Protein AF-0000000074609274 (afdb_homodimer)

Structure (mmCIF, N/CA/C/O backbone):
data_AF-0000000074609274-model_v1
#
loop_
_entity.id
_entity.type
_entity.pdbx_description
1 polymer 'BED-type domain-containing protein'
#
loop_
_atom_site.group_PDB
_atom_site.id
_atom_site.type_symbol
_atom_site.label_atom_id
_atom_site.label_alt_id
_atom_site.label_comp_id
_atom_site.label_asym_id
_atom_site.label_entity_id
_atom_site.label_seq_id
_atom_site.pdbx_PDB_ins_code
_atom_site.Cartn_x
_atom_site.Cartn_y
_atom_site.Cartn_z
_atom_site.occupancy
_atom_site.B_iso_or_equiv
_atom_site.auth_seq_id
_atom_site.auth_comp_id
_atom_site.auth_asym_id
_atom_site.auth_atom_id
_atom_site.pdbx_PDB_model_num
ATOM 1 N N . MET A 1 1 ? -9.992 8.953 74.375 1 15.41 1 MET A N 1
ATOM 2 C CA . MET A 1 1 ? -10.766 8.281 75.438 1 15.41 1 MET A CA 1
ATOM 3 C C . MET A 1 1 ? -12.258 8.438 75.188 1 15.41 1 MET A C 1
ATOM 5 O O . MET A 1 1 ? -12.969 7.445 75 1 15.41 1 MET A O 1
ATOM 9 N N . ASN A 1 2 ? -13.023 9.266 76 1 14.36 2 ASN A N 1
ATOM 10 C CA . ASN A 1 2 ? -14.156 8.984 76.875 1 14.36 2 ASN A CA 1
ATOM 11 C C . ASN A 1 2 ? -15.484 9.289 76.188 1 14.36 2 ASN A C 1
ATOM 13 O O . ASN A 1 2 ? -16.422 8.484 76.25 1 14.36 2 ASN A O 1
ATOM 17 N N . GLY A 1 3 ? -15.945 10.547 76.125 1 16.14 3 GLY A N 1
ATOM 18 C CA . GLY A 1 3 ? -17.188 10.906 76.75 1 16.14 3 GLY A CA 1
ATOM 19 C C . GLY A 1 3 ? -18.422 10.539 76 1 16.14 3 GLY A C 1
ATOM 20 O O . GLY A 1 3 ? -18.391 10.5 74.75 1 16.14 3 GLY A O 1
ATOM 21 N N . ILE A 1 4 ? -19.609 10.172 76.438 1 17.25 4 ILE A N 1
ATOM 22 C CA . ILE A 1 4 ? -20.781 9.305 76.625 1 17.25 4 ILE A CA 1
ATOM 23 C C . ILE A 1 4 ? -22 9.969 76 1 17.25 4 ILE A C 1
ATOM 25 O O . ILE A 1 4 ? -23.125 9.453 76.125 1 17.25 4 ILE A O 1
ATOM 29 N N . ILE A 1 5 ? -21.875 11.117 75.312 1 15.7 5 ILE A N 1
ATOM 30 C CA . ILE A 1 5 ? -23.016 11.992 75.562 1 15.7 5 ILE A CA 1
ATOM 31 C C . ILE A 1 5 ? -24.266 11.375 74.875 1 15.7 5 ILE A C 1
ATOM 33 O O . ILE A 1 5 ? -24.234 10.969 73.75 1 15.7 5 ILE A O 1
ATOM 37 N N . GLU A 1 6 ? -25.422 11.438 75.375 1 16.84 6 GLU A N 1
ATOM 38 C CA . GLU A 1 6 ? -26.656 10.805 75.812 1 16.84 6 GLU A CA 1
ATOM 39 C C . GLU A 1 6 ? -27.766 10.914 74.812 1 16.84 6 GLU A C 1
ATOM 41 O O . GLU A 1 6 ? -27.672 11.711 73.875 1 16.84 6 GLU A O 1
ATOM 46 N N . ASP A 1 7 ? -29.125 11.094 75.188 1 16.06 7 ASP A N 1
ATOM 47 C CA . ASP A 1 7 ? -30.359 10.32 75.25 1 16.06 7 ASP A CA 1
ATOM 48 C C . ASP A 1 7 ? -31.438 10.938 74.312 1 16.06 7 ASP A C 1
ATOM 50 O O . ASP A 1 7 ? -32.562 10.414 74.25 1 16.06 7 ASP A O 1
ATOM 54 N N . ALA A 1 8 ? -31.328 12.086 73.75 1 16.06 8 ALA A N 1
ATOM 55 C CA . ALA A 1 8 ? -32.531 12.875 73.875 1 16.06 8 ALA A CA 1
ATOM 56 C C . ALA A 1 8 ? -33.688 12.281 73.062 1 16.06 8 ALA A C 1
ATOM 58 O O . ALA A 1 8 ? -33.5 11.945 71.875 1 16.06 8 ALA A O 1
ATOM 59 N N . ILE A 1 9 ? -34.969 12.273 73.5 1 17.08 9 ILE A N 1
ATOM 60 C CA . ILE A 1 9 ? -36.156 11.461 73.625 1 17.08 9 ILE A CA 1
ATOM 61 C C . ILE A 1 9 ? -37.156 11.766 72.5 1 17.08 9 ILE A C 1
ATOM 63 O O . ILE A 1 9 ? -37.656 10.852 71.875 1 17.08 9 ILE A O 1
ATOM 67 N N . VAL A 1 10 ? -37.906 12.953 72.375 1 17.75 10 VAL A N 1
ATOM 68 C CA . VAL A 1 10 ? -39.312 12.797 72.75 1 17.75 10 VAL A CA 1
ATOM 69 C C . VAL A 1 10 ? -40.125 12.516 71.438 1 17.75 10 VAL A C 1
ATOM 71 O O . VAL A 1 10 ? -39.719 12.922 70.375 1 17.75 10 VAL A O 1
ATOM 74 N N . PRO A 1 11 ? -41.531 12.188 71.5 1 17.5 11 PRO A N 1
ATOM 75 C CA . PRO A 1 11 ? -42.469 11.234 70.875 1 17.5 11 PRO A CA 1
ATOM 76 C C . PRO A 1 11 ? -43.344 11.875 69.812 1 17.5 11 PRO A C 1
ATOM 78 O O . PRO A 1 11 ? -43.781 11.203 68.875 1 17.5 11 PRO A O 1
ATOM 81 N N . VAL A 1 12 ? -43.688 13.18 69.75 1 16.73 12 VAL A N 1
ATOM 82 C CA . VAL A 1 12 ? -45.125 13.344 69.875 1 16.73 12 VAL A CA 1
ATOM 83 C C . VAL A 1 12 ? -45.75 13.031 68.5 1 16.73 12 VAL A C 1
ATOM 85 O O . VAL A 1 12 ? -45.062 13.07 67.438 1 16.73 12 VAL A O 1
ATOM 88 N N . ASP A 1 13 ? -47.188 13.469 68.125 1 16.83 13 ASP A N 1
ATOM 89 C CA . ASP A 1 13 ? -48.531 12.898 67.938 1 16.83 13 ASP A CA 1
ATOM 90 C C . ASP A 1 13 ? -49 13.133 66.5 1 16.83 13 ASP A C 1
ATOM 92 O O . ASP A 1 13 ? -49.469 12.211 65.875 1 16.83 13 ASP A O 1
ATOM 96 N N . GLY A 1 14 ? -49.312 14.414 66.125 1 16.64 14 GLY A N 1
ATOM 97 C CA . GLY A 1 14 ? -50.719 14.664 65.812 1 16.64 14 GLY A CA 1
ATOM 98 C C . GLY A 1 14 ? -51.094 14.195 64.438 1 16.64 14 GLY A C 1
ATOM 99 O O . GLY A 1 14 ? -50.25 13.867 63.594 1 16.64 14 GLY A O 1
ATOM 100 N N . ILE A 1 15 ? -52.312 14.844 63.812 1 17.91 15 ILE A N 1
ATOM 101 C CA . ILE A 1 15 ? -53.594 14.5 63.281 1 17.91 15 ILE A CA 1
ATOM 102 C C . ILE A 1 15 ? -53.531 14.539 61.75 1 17.91 15 ILE A C 1
ATOM 104 O O . ILE A 1 15 ? -52.875 15.391 61.156 1 17.91 15 ILE A O 1
ATOM 108 N N . ASN A 1 16 ? -54.281 13.695 60.969 1 16.36 16 ASN A N 1
ATOM 109 C CA . ASN A 1 16 ? -54.375 12.906 59.719 1 16.36 16 ASN A CA 1
ATOM 110 C C . ASN A 1 16 ? -55.062 13.688 58.625 1 16.36 16 ASN A C 1
ATOM 112 O O . ASN A 1 16 ? -55.156 13.211 57.469 1 16.36 16 ASN A O 1
ATOM 116 N N . ALA A 1 17 ? -55.969 14.797 58.906 1 17.62 17 ALA A N 1
ATOM 117 C CA . ALA A 1 17 ? -57.25 14.727 58.219 1 17.62 17 ALA A CA 1
ATOM 118 C C . ALA A 1 17 ? -57.062 14.844 56.719 1 17.62 17 ALA A C 1
ATOM 120 O O . ALA A 1 17 ? -56.062 15.398 56.25 1 17.62 17 ALA A O 1
ATOM 121 N N . HIS A 1 18 ? -58.219 14.641 55.844 1 18.08 18 HIS A N 1
ATOM 122 C CA . HIS A 1 18 ? -58.719 13.977 54.656 1 18.08 18 HIS A CA 1
ATOM 123 C C . HIS A 1 18 ? -58.781 14.938 53.469 1 18.08 18 HIS A C 1
ATOM 125 O O . HIS A 1 18 ? -58.875 14.508 52.312 1 18.08 18 HIS A O 1
ATOM 131 N N . GLN A 1 19 ? -58.906 16.328 53.656 1 19.02 19 GLN A N 1
ATOM 132 C CA . GLN A 1 19 ? -59.906 16.969 52.812 1 19.02 19 GLN A CA 1
ATOM 133 C C . GLN A 1 19 ? -59.531 16.906 51.344 1 19.02 19 GLN A C 1
ATOM 135 O O . GLN A 1 19 ? -58.375 17.125 50.969 1 19.02 19 GLN A O 1
ATOM 140 N N . ASN A 1 20 ? -60.5 16.469 50.438 1 20.28 20 ASN A N 1
ATOM 141 C CA . ASN A 1 20 ? -60.719 15.945 49.094 1 20.28 20 ASN A CA 1
ATOM 142 C C . ASN A 1 20 ? -60.656 17.062 48.062 1 20.28 20 ASN A C 1
ATOM 144 O O . ASN A 1 20 ? -61.062 16.875 46.906 1 20.28 20 ASN A O 1
ATOM 148 N N . SER A 1 21 ? -60 18.203 48.312 1 19.38 21 SER A N 1
ATOM 149 C CA . SER A 1 21 ? -60.344 19.312 47.438 1 19.38 21 SER A CA 1
ATOM 150 C C . SER A 1 21 ? -60.156 18.953 45.969 1 19.38 21 SER A C 1
ATOM 152 O O . SER A 1 21 ? -59.125 18.359 45.594 1 19.38 21 SER A O 1
ATOM 154 N N . ILE A 1 22 ? -61.281 18.938 45.219 1 23.14 22 ILE A N 1
ATOM 155 C CA . ILE A 1 22 ? -61.656 18.609 43.844 1 23.14 22 ILE A CA 1
ATOM 156 C C . ILE A 1 22 ? -60.906 19.516 42.875 1 23.14 22 ILE A C 1
ATOM 158 O O . ILE A 1 22 ? -61.125 20.719 42.844 1 23.14 22 ILE A O 1
ATOM 162 N N . VAL A 1 23 ? -59.656 19.453 42.719 1 22.55 23 VAL A N 1
ATOM 163 C CA . VAL A 1 23 ? -58.906 20.391 41.906 1 22.55 23 VAL A CA 1
ATOM 164 C C . VAL A 1 23 ? -59.375 20.312 40.469 1 22.55 23 VAL A C 1
ATOM 166 O O . VAL A 1 23 ? -59.469 19.219 39.875 1 22.55 23 VAL A O 1
ATOM 169 N N . THR A 1 24 ? -60.219 21.266 40.125 1 21.5 24 THR A N 1
ATOM 170 C CA . THR A 1 24 ? -60.844 21.531 38.812 1 21.5 24 THR A CA 1
ATOM 171 C C . THR A 1 24 ? -59.781 21.484 37.719 1 21.5 24 THR A C 1
ATOM 173 O O . THR A 1 24 ? -58.688 22.016 37.875 1 21.5 24 THR A O 1
ATOM 176 N N . SER A 1 25 ? -59.906 20.547 36.75 1 23 25 SER A N 1
ATOM 177 C CA . SER A 1 25 ? -59.125 20.047 35.625 1 23 25 SER A CA 1
ATOM 178 C C . SER A 1 25 ? -58.969 21.125 34.562 1 23 25 SER A C 1
ATOM 180 O O . SER A 1 25 ? -59.75 21.188 33.594 1 23 25 SER A O 1
ATOM 182 N N . GLU A 1 26 ? -58.562 22.375 34.938 1 23.7 26 GLU A N 1
ATOM 183 C CA . GLU A 1 26 ? -58.562 23.391 33.875 1 23.7 26 GLU A CA 1
ATOM 184 C C . GLU A 1 26 ? -57.844 22.906 32.625 1 23.7 26 GLU A C 1
ATOM 186 O O . GLU A 1 26 ? -56.75 22.328 32.719 1 23.7 26 GLU A O 1
ATOM 191 N N . VAL A 1 27 ? -58.625 22.781 31.469 1 27.97 27 VAL A N 1
ATOM 192 C CA . VAL A 1 27 ? -58.344 22.344 30.109 1 27.97 27 VAL A CA 1
ATOM 193 C C . VAL A 1 27 ? -57.25 23.203 29.484 1 27.97 27 VAL A C 1
ATOM 195 O O . VAL A 1 27 ? -57.375 24.422 29.422 1 27.97 27 VAL A O 1
ATOM 198 N N . HIS A 1 28 ? -55.969 22.984 29.766 1 27.3 28 HIS A N 1
ATOM 199 C CA . HIS A 1 28 ? -54.844 23.766 29.25 1 27.3 28 HIS A CA 1
ATOM 200 C C . HIS A 1 28 ? -54.938 23.891 27.734 1 27.3 28 HIS A C 1
ATOM 202 O O . HIS A 1 28 ? -55.25 22.922 27.031 1 27.3 28 HIS A O 1
ATOM 208 N N . PRO A 1 29 ? -55.188 25.109 27.219 1 30.12 29 PRO A N 1
ATOM 209 C CA . PRO A 1 29 ? -55.312 25.422 25.797 1 30.12 29 PRO A CA 1
ATOM 210 C C . PRO A 1 29 ? -54.25 24.75 24.938 1 30.12 29 PRO A C 1
ATOM 212 O O . PRO A 1 29 ? -53.156 24.438 25.453 1 30.12 29 PRO A O 1
ATOM 215 N N . ASN A 1 30 ? -54.688 24.062 23.844 1 29.33 30 ASN A N 1
ATOM 216 C CA . ASN A 1 30 ? -53.969 23.312 22.812 1 29.33 30 ASN A CA 1
ATOM 217 C C . ASN A 1 30 ? -52.844 24.125 22.219 1 29.33 30 ASN A C 1
ATOM 219 O O . ASN A 1 30 ? -53.062 25.188 21.625 1 29.33 30 ASN A O 1
ATOM 223 N N . ASN A 1 31 ? -51.75 24.312 22.891 1 30.14 31 ASN A N 1
ATOM 224 C CA . ASN A 1 31 ? -50.562 25.031 22.406 1 30.14 31 ASN A CA 1
ATOM 225 C C . ASN A 1 31 ? -50.281 24.688 20.953 1 30.14 31 ASN A C 1
ATOM 227 O O . ASN A 1 31 ? -50.031 23.531 20.609 1 30.14 31 ASN A O 1
ATOM 231 N N . ARG A 1 32 ? -50.844 25.422 20 1 36.44 32 ARG A N 1
ATOM 232 C CA . ARG A 1 32 ? -50.531 25.359 18.578 1 36.44 32 ARG A CA 1
ATOM 233 C C . ARG A 1 32 ? -49.031 25.188 18.344 1 36.44 32 ARG A C 1
ATOM 235 O O . ARG A 1 32 ? -48.219 25.922 18.922 1 36.44 32 ARG A O 1
ATOM 242 N N . ARG A 1 33 ? -48.656 24.031 17.969 1 38.75 33 ARG A N 1
ATOM 243 C CA . ARG A 1 33 ? -47.281 23.609 17.672 1 38.75 33 ARG A CA 1
ATOM 244 C C . ARG A 1 33 ? -46.594 24.625 16.75 1 38.75 33 ARG A C 1
ATOM 246 O O . ARG A 1 33 ? -47.062 24.906 15.656 1 38.75 33 ARG A O 1
ATOM 253 N N . ARG A 1 34 ? -45.906 25.609 17.375 1 48.34 34 ARG A N 1
ATOM 254 C CA . ARG A 1 34 ? -45.094 26.578 16.656 1 48.34 34 ARG A CA 1
ATOM 255 C C . ARG A 1 34 ? -44.25 25.891 15.57 1 48.34 34 ARG A C 1
ATOM 257 O O . ARG A 1 34 ? -43.688 24.812 15.797 1 48.34 34 ARG A O 1
ATOM 264 N N . LYS A 1 35 ? -44.469 26.141 14.398 1 54.53 35 LYS A N 1
ATOM 265 C CA . LYS A 1 35 ? -43.656 25.719 13.258 1 54.53 35 LYS A CA 1
ATOM 266 C C . LYS A 1 35 ? -42.188 25.953 13.508 1 54.53 35 LYS A C 1
ATOM 268 O O . LYS A 1 35 ? -41.75 27.094 13.68 1 54.53 35 LYS A O 1
ATOM 273 N N . LYS A 1 36 ? -41.438 25.031 13.93 1 61.72 36 LYS A N 1
ATOM 274 C CA . LYS A 1 36 ? -40.094 25.109 14.422 1 61.72 36 LYS A CA 1
ATOM 275 C C . LYS A 1 36 ? -39.094 25.094 13.266 1 61.72 36 LYS A C 1
ATOM 277 O O . LYS A 1 36 ? -37.906 25.359 13.461 1 61.72 36 LYS A O 1
ATOM 282 N N . SER A 1 37 ? -39.594 24.75 12.125 1 66.62 37 SER A N 1
ATOM 283 C CA . SER A 1 37 ? -38.594 24.562 11.086 1 66.62 37 SER A CA 1
ATOM 284 C C . SER A 1 37 ? -38.188 25.906 10.477 1 66.62 37 SER A C 1
ATOM 286 O O . SER A 1 37 ? -39 26.781 10.273 1 66.62 37 SER A O 1
ATOM 288 N N . GLU A 1 38 ? -36.906 26.172 10.297 1 73.31 38 GLU A N 1
ATOM 289 C CA . GLU A 1 38 ? -36.312 27.375 9.742 1 73.31 38 GLU A CA 1
ATOM 290 C C . GLU A 1 38 ? -36.812 27.641 8.328 1 73.31 38 GLU A C 1
ATOM 292 O O . GLU A 1 38 ? -36.781 28.781 7.855 1 73.31 38 GLU A O 1
ATOM 297 N N . VAL A 1 39 ? -37.375 26.719 7.75 1 76.12 39 VAL A N 1
ATOM 298 C CA . VAL A 1 39 ? -37.844 26.859 6.371 1 76.12 39 VAL A CA 1
ATOM 299 C C . VAL A 1 39 ? -39 27.859 6.312 1 76.12 39 VAL A C 1
ATOM 301 O O . VAL A 1 39 ? -39.156 28.547 5.309 1 76.12 39 VAL A O 1
ATOM 304 N N . TRP A 1 40 ? -39.656 28.031 7.328 1 76.44 40 TRP A N 1
ATOM 305 C CA . TRP A 1 40 ? -40.875 28.844 7.328 1 76.44 40 TRP A CA 1
ATOM 306 C C . TRP A 1 40 ? -40.531 30.328 7.309 1 76.44 40 TRP A C 1
ATOM 308 O O . TRP A 1 40 ? -41.406 31.172 7.121 1 76.44 40 TRP A O 1
ATOM 318 N N . GLN A 1 41 ? -39.281 30.625 7.375 1 77.62 41 GLN A N 1
ATOM 319 C CA . GLN A 1 41 ? -38.812 32 7.129 1 77.62 41 GLN A CA 1
ATOM 320 C C . GLN A 1 41 ? -38.844 32.344 5.641 1 77.62 41 GLN A C 1
ATOM 322 O O . GLN A 1 41 ? -38.938 33.5 5.266 1 77.62 41 GLN A O 1
ATOM 327 N N . TYR A 1 42 ? -38.844 31.328 4.852 1 79.06 42 TYR A N 1
ATOM 328 C CA . TYR A 1 42 ? -38.719 31.484 3.408 1 79.06 42 TYR A CA 1
ATOM 329 C C . TYR A 1 42 ? -40.031 31.141 2.711 1 79.06 42 TYR A C 1
ATOM 331 O O . TYR A 1 42 ? -40.219 31.406 1.521 1 79.06 42 TYR A O 1
ATOM 339 N N . PHE A 1 43 ? -40.875 30.531 3.43 1 78.81 43 PHE A N 1
ATOM 340 C CA . PHE A 1 43 ? -42.125 30.109 2.807 1 78.81 43 PHE A CA 1
ATOM 341 C C . PHE A 1 43 ? -43.312 30.703 3.539 1 78.81 43 PHE A C 1
ATOM 343 O O . PHE A 1 43 ? -43.312 30.859 4.762 1 78.81 43 PHE A O 1
ATOM 350 N N . THR A 1 44 ? -44.344 31.109 2.846 1 83.25 44 THR A N 1
ATOM 351 C CA . THR A 1 44 ? -45.625 31.531 3.381 1 83.25 44 THR A CA 1
ATOM 352 C C . THR A 1 44 ? -46.719 30.516 3.064 1 83.25 44 THR A C 1
ATOM 354 O O . THR A 1 44 ? -46.812 30.047 1.928 1 83.25 44 THR A O 1
ATOM 357 N N . ILE A 1 45 ? -47.438 30.078 4.043 1 79.44 45 ILE A N 1
ATOM 358 C CA . ILE A 1 45 ? -48.469 29.078 3.881 1 79.44 45 ILE A CA 1
ATOM 359 C C . ILE A 1 45 ? -49.75 29.734 3.367 1 79.44 45 ILE A C 1
ATOM 361 O O . ILE A 1 45 ? -50.219 30.734 3.924 1 79.44 45 ILE A O 1
ATOM 365 N N . GLU A 1 46 ? -50.281 29.297 2.238 1 81.69 46 GLU A N 1
ATOM 366 C CA . GLU A 1 46 ? -51.531 29.797 1.648 1 81.69 46 GLU A CA 1
ATOM 367 C C . GLU A 1 46 ? -52.594 28.703 1.619 1 81.69 46 GLU A C 1
ATOM 369 O O . GLU A 1 46 ? -52.344 27.609 1.117 1 81.69 46 GLU A O 1
ATOM 374 N N . PRO A 1 47 ? -53.625 28.859 2.285 1 77.94 47 PRO A N 1
ATOM 375 C CA . PRO A 1 47 ? -54.75 27.922 2.174 1 77.94 47 PRO A CA 1
ATOM 376 C C . PRO A 1 47 ? -55.438 27.969 0.809 1 77.94 47 PRO A C 1
ATOM 378 O O . PRO A 1 47 ? -55.812 29.047 0.351 1 77.94 47 PRO A O 1
ATOM 381 N N . VAL A 1 48 ? -55.375 27.047 -0.058 1 75.75 48 VAL A N 1
ATOM 382 C CA . VAL A 1 48 ? -56 27.031 -1.38 1 75.75 48 VAL A CA 1
ATOM 383 C C . VAL A 1 48 ? -57.406 26.484 -1.275 1 75.75 48 VAL A C 1
ATOM 385 O O . VAL A 1 48 ? -58.312 27.016 -1.913 1 75.75 48 VAL A O 1
ATOM 388 N N . SER A 1 49 ? -57.688 25.359 -0.505 1 74.12 49 SER A N 1
ATOM 389 C CA . SER A 1 49 ? -59.031 24.828 -0.261 1 74.12 49 SER A CA 1
ATOM 390 C C . SER A 1 49 ? -59.156 24.328 1.174 1 74.12 49 SER A C 1
ATOM 392 O O . SER A 1 49 ? -58.188 24.281 1.924 1 74.12 49 SER A O 1
ATOM 394 N N . GLU A 1 50 ? -60.312 24 1.725 1 74.06 50 GLU A N 1
ATOM 395 C CA . GLU A 1 50 ? -60.656 23.594 3.088 1 74.06 50 GLU A CA 1
ATOM 396 C C . GLU A 1 50 ? -59.719 22.484 3.57 1 74.06 50 GLU A C 1
ATOM 398 O O . GLU A 1 50 ? -59.375 22.422 4.754 1 74.06 50 GLU A O 1
ATOM 403 N N . ASP A 1 51 ? -59.188 21.594 2.729 1 72.25 51 ASP A N 1
ATOM 404 C CA . ASP A 1 51 ? -58.375 20.438 3.105 1 72.25 51 ASP A CA 1
ATOM 405 C C . ASP A 1 51 ? -57 20.5 2.439 1 72.25 51 ASP A C 1
ATOM 407 O O . ASP A 1 51 ? -56.25 19.516 2.48 1 72.25 51 ASP A O 1
ATOM 411 N N . CYS A 1 52 ? -56.656 21.5 1.724 1 74.5 52 CYS A N 1
ATOM 412 C CA . CYS A 1 52 ? -55.344 21.578 1.05 1 74.5 52 CYS A CA 1
ATOM 413 C C . CYS A 1 52 ? -54.625 22.875 1.38 1 74.5 52 CYS A C 1
ATOM 415 O O . CYS A 1 52 ? -55.219 23.953 1.21 1 74.5 52 CYS A O 1
ATOM 417 N N . THR A 1 53 ? -53.5 22.891 2.045 1 81.88 53 THR A N 1
ATOM 418 C CA . THR A 1 53 ? -52.625 24.031 2.332 1 81.88 53 THR A CA 1
ATOM 419 C C . THR A 1 53 ? -51.344 23.938 1.541 1 81.88 53 THR A C 1
ATOM 421 O O . THR A 1 53 ? -50.75 22.844 1.406 1 81.88 53 THR A O 1
ATOM 424 N N . ARG A 1 54 ? -50.969 24.953 0.855 1 81.94 54 ARG A N 1
ATOM 425 C CA . ARG A 1 54 ? -49.719 25 0.088 1 81.94 54 ARG A CA 1
ATOM 426 C C . ARG A 1 54 ? -48.75 26.016 0.694 1 81.94 54 ARG A C 1
ATOM 428 O O . ARG A 1 54 ? -49.156 26.953 1.361 1 81.94 54 ARG A O 1
ATOM 435 N N . ALA A 1 55 ? -47.438 25.734 0.565 1 82.75 55 ALA A N 1
ATOM 436 C CA . ALA A 1 55 ? -46.375 26.641 0.993 1 82.75 55 ALA A CA 1
ATOM 437 C C . ALA A 1 55 ? -45.719 27.344 -0.202 1 82.75 55 ALA A C 1
ATOM 439 O O . ALA A 1 55 ? -45.281 26.688 -1.151 1 82.75 55 ALA A O 1
ATOM 440 N N . ARG A 1 56 ? -45.781 28.578 -0.245 1 83.19 56 ARG A N 1
ATOM 441 C CA . ARG A 1 56 ? -45.219 29.422 -1.285 1 83.19 56 ARG A CA 1
ATOM 442 C C . ARG A 1 56 ? -43.875 29.984 -0.85 1 83.19 56 ARG A C 1
ATOM 444 O O . ARG A 1 56 ? -43.75 30.531 0.246 1 83.19 56 ARG A O 1
ATOM 451 N N . CYS A 1 57 ? -42.875 29.734 -1.69 1 76.69 57 CYS A N 1
ATOM 452 C CA . CYS A 1 57 ? -41.562 30.328 -1.432 1 76.69 57 CYS A CA 1
ATOM 453 C C . CYS A 1 57 ? -41.625 31.844 -1.584 1 76.69 57 CYS A C 1
ATOM 455 O O . CYS A 1 57 ? -42.094 32.344 -2.609 1 76.69 57 CYS A O 1
ATOM 457 N N . ASN A 1 58 ? -41.219 32.625 -0.757 1 78.25 58 ASN A N 1
ATOM 458 C CA . ASN A 1 58 ? -41.25 34.062 -0.731 1 78.25 58 ASN A CA 1
ATOM 459 C C . ASN A 1 58 ? -40.312 34.688 -1.753 1 78.25 58 ASN A C 1
ATOM 461 O O . ASN A 1 58 ? -40.375 35.875 -2.062 1 78.25 58 ASN A O 1
ATOM 465 N N . GLN A 1 59 ? -39.406 33.844 -2.254 1 72.69 59 GLN A N 1
ATOM 466 C CA . GLN A 1 59 ? -38.438 34.375 -3.18 1 72.69 59 GLN A CA 1
ATOM 467 C C . GLN A 1 59 ? -38.781 34.031 -4.625 1 72.69 59 GLN A C 1
ATOM 469 O O . GLN A 1 59 ? -38.75 34.906 -5.492 1 72.69 59 GLN A O 1
ATOM 474 N N . CYS A 1 60 ? -39.094 32.781 -4.973 1 70.81 60 CYS A N 1
ATOM 475 C CA . CYS A 1 60 ? -39.375 32.438 -6.355 1 70.81 60 CYS A CA 1
ATOM 476 C C . CYS A 1 60 ? -40.875 32.25 -6.566 1 70.81 60 CYS A C 1
ATOM 478 O O . CYS A 1 60 ? -41.312 31.922 -7.672 1 70.81 60 CYS A O 1
ATOM 480 N N . ASN A 1 61 ? -41.812 32.469 -5.598 1 77.75 61 ASN A N 1
ATOM 481 C CA . ASN A 1 61 ? -43.25 32.406 -5.602 1 77.75 61 ASN A CA 1
ATOM 482 C C . ASN A 1 61 ? -43.781 31.062 -6.07 1 77.75 61 ASN A C 1
ATOM 484 O O . ASN A 1 61 ? -44.938 30.922 -6.438 1 77.75 61 ASN A O 1
ATOM 488 N N . ARG A 1 62 ? -42.938 30.188 -6.055 1 77.06 62 ARG A N 1
ATOM 489 C CA . ARG A 1 62 ? -43.375 28.828 -6.387 1 77.06 62 ARG A CA 1
ATOM 490 C C . ARG A 1 62 ? -44.125 28.203 -5.23 1 77.06 62 ARG A C 1
ATOM 492 O O . ARG A 1 62 ? -43.75 28.359 -4.07 1 77.06 62 ARG A O 1
ATOM 499 N N . SER A 1 63 ? -45.219 27.547 -5.531 1 79.75 63 SER A N 1
ATOM 500 C CA . SER A 1 63 ? -46.156 26.969 -4.559 1 79.75 63 SER A CA 1
ATOM 501 C C . SER A 1 63 ? -45.906 25.484 -4.395 1 79.75 63 SER A C 1
ATOM 503 O O . SER A 1 63 ? -45.75 24.75 -5.379 1 79.75 63 SER A O 1
ATOM 505 N N . PHE A 1 64 ? -45.656 25.016 -3.238 1 80.5 64 PHE A N 1
ATOM 506 C CA . PHE A 1 64 ? -45.438 23.609 -2.904 1 80.5 64 PHE A CA 1
ATOM 507 C C . PHE A 1 64 ? -46.594 23.078 -2.055 1 80.5 64 PHE A C 1
ATOM 509 O O . PHE A 1 64 ? -47.188 23.812 -1.255 1 80.5 64 PHE A O 1
ATOM 516 N N . VAL A 1 65 ? -46.875 21.828 -2.211 1 79 65 VAL A N 1
ATOM 517 C CA . VAL A 1 65 ? -47.96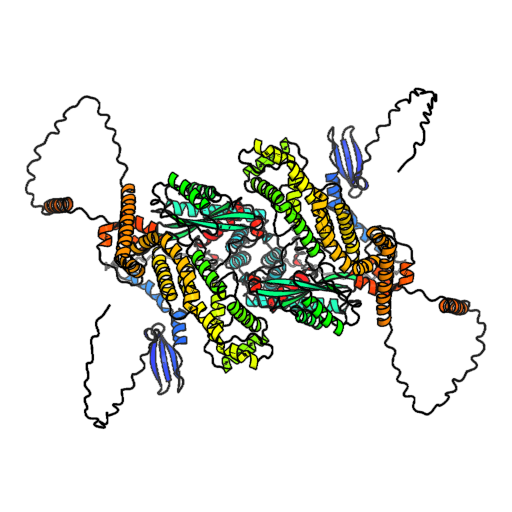9 21.188 -1.457 1 79 65 VAL A CA 1
ATOM 518 C C . VAL A 1 65 ? -47.531 20.969 -0.013 1 79 65 VAL A C 1
ATOM 520 O O . VAL A 1 65 ? -46.438 20.422 0.234 1 79 65 VAL A O 1
ATOM 523 N N . TYR A 1 66 ? -48.094 21.469 1.014 1 78 66 TYR A N 1
ATOM 524 C CA . TYR A 1 66 ? -47.781 21.297 2.43 1 78 66 TYR A CA 1
ATOM 525 C C . TYR A 1 66 ? -48.812 20.406 3.109 1 78 66 TYR A C 1
ATOM 527 O O . TYR A 1 66 ? -48.469 19.453 3.811 1 78 66 TYR A O 1
ATOM 535 N N . ILE A 1 67 ? -50.125 20.656 2.922 1 75.56 67 ILE A N 1
ATOM 536 C CA . ILE A 1 67 ? -51.188 19.812 3.443 1 75.56 67 ILE A CA 1
ATOM 537 C C . ILE A 1 67 ? -52.188 19.5 2.324 1 75.56 67 ILE A C 1
ATOM 539 O O . ILE A 1 67 ? -52.656 20.391 1.634 1 75.56 67 ILE A O 1
ATOM 543 N N . ASN A 1 68 ? -52.281 18.234 1.849 1 74.62 68 ASN A N 1
ATOM 544 C CA . ASN A 1 68 ? -53.281 17.75 0.905 1 74.62 68 ASN A CA 1
ATOM 545 C C . ASN A 1 68 ? -54.219 16.719 1.548 1 74.62 68 ASN A C 1
ATOM 547 O O . ASN A 1 68 ? -53.875 15.547 1.649 1 74.62 68 ASN A O 1
ATOM 551 N N . GLY A 1 69 ? -55.406 17.047 2.064 1 69.12 69 GLY A N 1
ATOM 552 C CA . GLY A 1 69 ? -56.375 16.203 2.768 1 69.12 69 GLY A CA 1
ATOM 553 C C . GLY A 1 69 ? -55.969 15.898 4.199 1 69.12 69 GLY A C 1
ATOM 554 O O . GLY A 1 69 ? -55.688 16.812 4.969 1 69.12 69 GLY A O 1
ATOM 555 N N . LYS A 1 70 ? -55.812 14.555 4.566 1 63.81 70 LYS A N 1
ATOM 556 C CA . LYS A 1 70 ? -55.406 14.086 5.887 1 63.81 70 LYS A CA 1
ATOM 557 C C . LYS A 1 70 ? -53.875 13.977 5.977 1 63.81 70 LYS A C 1
ATOM 559 O O . LYS A 1 70 ? -53.312 13.711 7.047 1 63.81 70 LYS A O 1
ATOM 564 N N . LYS A 1 71 ? -53.094 14.156 4.957 1 59.84 71 LYS A N 1
ATOM 565 C CA . LYS A 1 71 ? -51.656 13.914 4.984 1 59.84 71 LYS A CA 1
ATOM 566 C C . LYS A 1 71 ? -50.875 15.227 5.023 1 59.84 71 LYS A C 1
ATOM 568 O O . LYS A 1 71 ? -51.094 16.109 4.195 1 59.84 71 LYS A O 1
ATOM 573 N N . GLN A 1 72 ? -50.094 15.531 6.031 1 68.25 72 GLN A N 1
ATOM 574 C CA . GLN A 1 72 ? -49.188 16.656 6.195 1 68.25 72 GLN A CA 1
ATOM 575 C C . GLN A 1 72 ? -47.812 16.344 5.586 1 68.25 72 GLN A C 1
ATOM 577 O O . GLN A 1 72 ? -47.188 15.344 5.938 1 68.25 72 GLN A O 1
ATOM 582 N N . SER A 1 73 ? -47.469 16.938 4.48 1 69.94 73 SER A N 1
ATOM 583 C CA . SER A 1 73 ? -46.125 16.75 3.896 1 69.94 73 SER A CA 1
ATOM 584 C C . SER A 1 73 ? -45.062 17.375 4.77 1 69.94 73 SER A C 1
ATOM 586 O O . SER A 1 73 ? -45.281 18.391 5.434 1 69.94 73 SER A O 1
ATOM 588 N N . GLY A 1 74 ? -43.875 16.766 5.176 1 70.06 74 GLY A N 1
ATOM 589 C CA . GLY A 1 74 ? -42.75 17.297 5.938 1 70.06 74 GLY A CA 1
ATOM 590 C C . GLY A 1 74 ? -42.094 18.5 5.285 1 70.06 74 GLY A C 1
ATOM 591 O O . GLY A 1 74 ? -42.5 18.906 4.184 1 70.06 74 GLY A O 1
ATOM 592 N N . THR A 1 75 ? -41.25 19.312 5.926 1 74.69 75 THR A N 1
ATOM 593 C CA . THR A 1 75 ? -40.625 20.531 5.461 1 74.69 75 THR A CA 1
ATOM 594 C C . THR A 1 75 ? -39.344 20.219 4.66 1 74.69 75 THR A C 1
ATOM 596 O O . THR A 1 75 ? -38.656 21.125 4.23 1 74.69 75 THR A O 1
ATOM 599 N N . SER A 1 76 ? -39.156 18.922 4.434 1 76.25 76 SER A N 1
ATOM 600 C CA . SER A 1 76 ? -37.906 18.531 3.795 1 76.25 76 SER A CA 1
ATOM 601 C C . SER A 1 76 ? -37.844 18.984 2.338 1 76.25 76 SER A C 1
ATOM 603 O O . SER A 1 76 ? -36.812 19.438 1.852 1 76.25 76 SER A O 1
ATOM 605 N N . HIS A 1 77 ? -38.906 18.875 1.581 1 78.44 77 HIS A N 1
ATOM 606 C CA . HIS A 1 77 ? -38.906 19.297 0.187 1 78.44 77 HIS A CA 1
ATOM 607 C C . HIS A 1 77 ? -38.844 20.812 0.08 1 78.44 77 HIS A C 1
ATOM 609 O O . HIS A 1 77 ? -38.281 21.359 -0.871 1 78.44 77 HIS A O 1
ATOM 615 N N . LEU A 1 78 ? -39.312 21.484 1.028 1 76.62 78 LEU A N 1
ATOM 616 C CA . LEU A 1 78 ? -39.188 22.938 1.114 1 76.62 78 LEU A CA 1
ATOM 617 C C . LEU A 1 78 ? -37.75 23.359 1.405 1 76.62 78 LEU A C 1
ATOM 619 O O . LEU A 1 78 ? -37.25 24.297 0.797 1 76.62 78 LEU A O 1
ATOM 623 N N . ARG A 1 79 ? -37.188 22.609 2.215 1 74.88 79 ARG A N 1
ATOM 624 C CA . ARG A 1 79 ? -35.781 22.828 2.535 1 74.88 79 ARG A CA 1
ATOM 625 C C . ARG A 1 79 ? -34.906 22.562 1.318 1 74.88 79 ARG A C 1
ATOM 627 O O . ARG A 1 79 ? -33.969 23.328 1.056 1 74.88 79 ARG A O 1
ATOM 634 N N . ARG A 1 80 ? -35.125 21.594 0.523 1 76.44 80 ARG A N 1
ATOM 635 C CA . ARG A 1 80 ? -34.375 21.281 -0.693 1 76.44 80 ARG A CA 1
ATOM 636 C C . ARG A 1 80 ? -34.5 22.406 -1.713 1 76.44 80 ARG A C 1
ATOM 638 O O . ARG A 1 80 ? -33.531 22.766 -2.373 1 76.44 80 ARG A O 1
ATOM 645 N N . HIS A 1 81 ? -35.594 22.969 -1.858 1 73.81 81 HIS A N 1
ATOM 646 C CA . HIS A 1 81 ? -35.812 24.094 -2.754 1 73.81 81 HIS A CA 1
ATOM 647 C C . HIS A 1 81 ? -34.938 25.281 -2.354 1 73.81 81 HIS A C 1
ATOM 649 O O . HIS A 1 81 ? -34.344 25.938 -3.211 1 73.81 81 HIS A O 1
ATOM 655 N N . ILE A 1 82 ? -34.844 25.5 -1.123 1 68.69 82 ILE A N 1
ATOM 656 C CA . ILE A 1 82 ? -34.031 26.609 -0.623 1 68.69 82 ILE A CA 1
ATOM 657 C C . ILE A 1 82 ? -32.562 26.312 -0.804 1 68.69 82 ILE A C 1
ATOM 659 O O . ILE A 1 82 ? -31.781 27.203 -1.199 1 68.69 82 ILE A O 1
ATOM 663 N N . MET A 1 83 ? -32.219 25.062 -0.531 1 66.44 83 MET A N 1
ATOM 664 C CA . MET A 1 83 ? -30.812 24.672 -0.562 1 66.44 83 MET A CA 1
ATOM 665 C C . MET A 1 83 ? -30.344 24.453 -1.994 1 66.44 83 MET A C 1
ATOM 667 O O . MET A 1 83 ? -29.172 24.672 -2.307 1 66.44 83 MET A O 1
ATOM 671 N N . SER A 1 84 ? -31.188 23.906 -2.865 1 64.5 84 SER A N 1
ATOM 672 C CA . SER A 1 84 ? -30.812 23.641 -4.25 1 64.5 84 SER A CA 1
ATOM 673 C C . SER A 1 84 ? -30.719 24.922 -5.059 1 64.5 84 SER A C 1
ATOM 675 O O . SER A 1 84 ? -30.266 24.922 -6.203 1 64.5 84 SER A O 1
ATOM 677 N N . GLY A 1 85 ? -30.438 26.094 -4.566 1 56.5 85 GLY A N 1
ATOM 678 C CA . GLY A 1 85 ? -30.219 27.391 -5.207 1 56.5 85 GLY A CA 1
ATOM 679 C C . GLY A 1 85 ? -31.172 27.641 -6.367 1 56.5 85 GLY A C 1
ATOM 680 O O . GLY A 1 85 ? -30.938 28.547 -7.168 1 56.5 85 GLY A O 1
ATOM 681 N N . THR A 1 86 ? -32 26.859 -6.645 1 52.06 86 THR A N 1
ATOM 682 C CA . THR A 1 86 ? -32.875 27.062 -7.789 1 52.06 86 THR A CA 1
ATOM 683 C C . THR A 1 86 ? -33.719 28.328 -7.602 1 52.06 86 THR A C 1
ATOM 685 O O . THR A 1 86 ? -34.562 28.656 -8.445 1 52.06 86 THR A O 1
ATOM 688 N N . CYS A 1 87 ? -33.656 28.859 -6.391 1 47.25 87 CYS A N 1
ATOM 689 C CA . CYS A 1 87 ? -34.344 30.141 -6.254 1 47.25 87 CYS A CA 1
ATOM 690 C C . CYS A 1 87 ? -33.594 31.25 -6.961 1 47.25 87 CYS A C 1
ATOM 692 O O . CYS A 1 87 ? -32.438 31.547 -6.609 1 47.25 87 CYS A O 1
ATOM 694 N N . HIS A 1 88 ? -33.562 31.516 -8.281 1 40.31 88 HIS A N 1
ATOM 695 C CA . HIS A 1 88 ? -32.906 32.406 -9.227 1 40.31 88 HIS A CA 1
ATOM 696 C C . HIS A 1 88 ? -32.875 33.844 -8.711 1 40.31 88 HIS A C 1
ATOM 698 O O . HIS A 1 88 ? -32.438 34.75 -9.414 1 40.31 88 HIS A O 1
ATOM 704 N N . LEU A 1 89 ? -33.5 34.219 -7.656 1 37.75 89 LEU A N 1
ATOM 705 C CA . LEU A 1 89 ? -33.625 35.656 -7.68 1 37.75 89 LEU A CA 1
ATOM 706 C C . LEU A 1 89 ? -32.281 36.344 -7.496 1 37.75 89 LEU A C 1
ATOM 708 O O . LEU A 1 89 ? -32.156 37.562 -7.66 1 37.75 89 LEU A O 1
ATOM 712 N N . LYS A 1 90 ? -31.188 35.75 -6.938 1 33.16 90 LYS A N 1
ATOM 713 C CA . LYS A 1 90 ? -30.234 36.812 -6.598 1 33.16 90 LYS A CA 1
ATOM 714 C C . LYS A 1 90 ? -29.562 37.375 -7.844 1 33.16 90 LYS A C 1
ATOM 716 O O . LYS A 1 90 ? -28.594 38.156 -7.75 1 33.16 90 LYS A O 1
ATOM 721 N N . ARG A 1 91 ? -29.781 36.812 -9.078 1 28.39 91 ARG A N 1
ATOM 722 C CA . ARG A 1 91 ? -28.953 37.375 -10.133 1 28.39 91 ARG A CA 1
ATOM 723 C C . ARG A 1 91 ? -29.234 38.875 -10.305 1 28.39 91 ARG A C 1
ATOM 725 O O . ARG A 1 91 ? -28.469 39.594 -10.93 1 28.39 91 ARG A O 1
ATOM 732 N N . VAL A 1 92 ? -30.469 39.25 -10 1 27.27 92 VAL A N 1
ATOM 733 C CA . VAL A 1 92 ? -30.859 40.438 -10.742 1 27.27 92 VAL A CA 1
ATOM 734 C C . VAL A 1 92 ? -30.203 41.656 -10.102 1 27.27 92 VAL A C 1
ATOM 736 O O . VAL A 1 92 ? -30 42.688 -10.773 1 27.27 92 VAL A O 1
ATOM 739 N N . GLU A 1 93 ? -30 41.625 -8.789 1 26.78 93 GLU A N 1
ATOM 740 C CA . GLU A 1 93 ? -30 43 -8.297 1 26.78 93 GLU A CA 1
ATOM 741 C C . GLU A 1 93 ? -28.703 43.719 -8.656 1 26.78 93 GLU A C 1
ATOM 743 O O . GLU A 1 93 ? -28.547 44.906 -8.383 1 26.78 93 GLU A O 1
ATOM 748 N N . GLN A 1 94 ? -27.656 42.906 -9 1 23.81 94 GLN A N 1
ATOM 749 C CA . GLN A 1 94 ? -26.516 43.812 -9.039 1 23.81 94 GLN A CA 1
ATOM 750 C C . GLN A 1 94 ? -26.641 44.812 -10.195 1 23.81 94 GLN A C 1
ATOM 752 O O . GLN A 1 94 ? -25.719 45.594 -10.461 1 23.81 94 GLN A O 1
ATOM 757 N N . LYS A 1 95 ? -27.531 44.469 -11.172 1 26.12 95 LYS A N 1
ATOM 758 C CA . LYS A 1 95 ? -27.422 45.375 -12.312 1 26.12 95 LYS A CA 1
ATOM 759 C C . LYS A 1 95 ? -27.703 46.812 -11.906 1 26.12 95 LYS A C 1
ATOM 761 O O . LYS A 1 95 ? -27.344 47.75 -12.625 1 26.12 95 LYS A O 1
ATOM 766 N N . THR A 1 96 ? -28.656 46.938 -10.953 1 23.58 96 THR A N 1
ATOM 767 C CA . THR A 1 96 ? -29.359 48.188 -11.094 1 23.58 96 THR A CA 1
ATOM 768 C C . THR A 1 96 ? -28.547 49.344 -10.477 1 23.58 96 THR A C 1
ATOM 770 O O . THR A 1 96 ? -28.875 50.5 -10.664 1 23.58 96 THR A O 1
ATOM 773 N N . VAL A 1 97 ? -27.688 49.062 -9.523 1 24.73 97 VAL A N 1
ATOM 774 C CA . VAL A 1 97 ? -27.5 50.219 -8.68 1 24.73 97 VAL A CA 1
ATOM 775 C C . VAL A 1 97 ? -26.688 51.281 -9.422 1 24.73 97 VAL A C 1
ATOM 777 O O . VAL A 1 97 ? -26.297 52.281 -8.836 1 24.73 97 VAL A O 1
ATOM 780 N N . GLU A 1 98 ? -26.016 50.875 -10.578 1 23.36 98 GLU A N 1
ATOM 781 C CA . GLU A 1 98 ? -25.094 51.906 -11.055 1 23.36 98 GLU A CA 1
ATOM 782 C C . GLU A 1 98 ? -25.859 53.156 -11.469 1 23.36 98 GLU A C 1
ATOM 784 O O . GLU A 1 98 ? -25.25 54.156 -11.93 1 23.36 98 GLU A O 1
ATOM 789 N N . GLN A 1 99 ? -27.172 52.969 -11.727 1 22.11 99 GLN A N 1
ATOM 790 C CA . GLN A 1 99 ? -27.703 54.062 -12.523 1 22.11 99 GLN A CA 1
ATOM 791 C C . GLN A 1 99 ? -27.594 55.406 -11.781 1 22.11 99 GLN A C 1
ATOM 793 O O . GLN A 1 99 ? -27.734 56.469 -12.391 1 22.11 99 GLN A O 1
ATOM 798 N N . LYS A 1 100 ? -27.812 55.469 -10.555 1 22.31 100 LYS A N 1
ATOM 799 C CA . LYS A 1 100 ? -28.609 56.656 -10.258 1 22.31 100 LYS A CA 1
ATOM 800 C C . LYS A 1 100 ? -27.75 57.906 -10.352 1 22.31 100 LYS A C 1
ATOM 802 O O . LYS A 1 100 ? -28.266 59.031 -10.297 1 22.31 100 LYS A O 1
ATOM 807 N N . THR A 1 101 ? -26.547 58 -10 1 20.03 101 THR A N 1
ATOM 808 C CA . THR A 1 101 ? -26.375 59.281 -9.375 1 20.03 101 THR A CA 1
ATOM 809 C C . THR A 1 101 ? -26.266 60.375 -10.43 1 20.03 101 THR A C 1
ATOM 811 O O . THR A 1 101 ? -26.125 61.562 -10.094 1 20.03 101 THR A O 1
ATOM 814 N N . ASP A 1 102 ? -25.812 60.125 -11.68 1 20.09 102 ASP A N 1
ATOM 815 C CA . ASP A 1 102 ? -25.281 61.281 -12.359 1 20.09 102 ASP A CA 1
ATOM 816 C C . ASP A 1 102 ? -26.391 62.312 -12.648 1 20.09 102 ASP A C 1
ATOM 818 O O . ASP A 1 102 ? -27.5 61.938 -13.055 1 20.09 102 ASP A O 1
ATOM 822 N N . GLY A 1 103 ? -26.344 63.594 -12.219 1 19.94 103 GLY A N 1
ATOM 823 C CA . GLY A 1 103 ? -27.031 64.875 -12.203 1 19.94 103 GLY A CA 1
ATOM 824 C C . GLY A 1 103 ? -27.438 65.375 -13.586 1 19.94 103 GLY A C 1
ATOM 825 O O . GLY A 1 103 ? -26.969 64.812 -14.594 1 19.94 103 GLY A O 1
ATOM 826 N N . LEU A 1 104 ? -28.109 66.562 -13.82 1 20.23 104 LEU A N 1
ATOM 827 C CA . LEU A 1 104 ? -29.203 67.25 -14.508 1 20.23 104 LEU A CA 1
ATOM 828 C C . LEU A 1 104 ? -28.719 67.812 -15.828 1 20.23 104 LEU A C 1
ATOM 830 O O . LEU A 1 104 ? -29.531 68.312 -16.625 1 20.23 104 LEU A O 1
ATOM 834 N N . PHE A 1 105 ? -27.453 68.062 -16.25 1 20.59 105 PHE A N 1
ATOM 835 C CA . PHE A 1 105 ? -27.438 69.25 -17.094 1 20.59 105 PHE A CA 1
ATOM 836 C C . PHE A 1 105 ? -28.078 68.938 -18.453 1 20.59 105 PHE A C 1
ATOM 838 O O . PHE A 1 105 ? -27.969 67.812 -18.953 1 20.59 105 PHE A O 1
ATOM 845 N N . PRO A 1 106 ? -29 69.812 -19.109 1 21.7 106 PRO A N 1
ATOM 846 C CA . PRO A 1 106 ? -29.969 69.75 -20.203 1 21.7 106 PRO A CA 1
ATOM 847 C C . PRO A 1 106 ? -29.297 69.688 -21.578 1 21.7 106 PRO A C 1
ATOM 849 O O . PRO A 1 106 ? -29.984 69.75 -22.609 1 21.7 106 PRO A O 1
ATOM 852 N N . TYR A 1 107 ? -28.109 69.062 -21.891 1 19.66 107 TYR A N 1
ATOM 853 C CA . TYR A 1 107 ? -27.438 69.5 -23.109 1 19.66 107 TYR A CA 1
ATOM 854 C C . TYR A 1 107 ? -28.281 69.125 -24.344 1 19.66 107 TYR A C 1
ATOM 856 O O . TYR A 1 107 ? -28.875 68.062 -24.406 1 19.66 107 TYR A O 1
ATOM 864 N N . THR A 1 108 ? -28.656 70.188 -25.172 1 20.77 108 THR A N 1
ATOM 865 C CA . THR A 1 108 ? -29.484 70.438 -26.344 1 20.77 108 THR A CA 1
ATOM 866 C C . THR A 1 108 ? -28.938 69.688 -27.562 1 20.77 108 THR A C 1
ATOM 868 O O . THR A 1 108 ? -27.766 69.812 -27.906 1 20.77 108 THR A O 1
ATOM 871 N N . PRO A 1 109 ? -29.562 68.5 -27.953 1 21.34 109 PRO A N 1
ATOM 872 C CA . PRO A 1 109 ? -29.25 67.562 -29 1 21.34 109 PRO A CA 1
ATOM 873 C C . PRO A 1 109 ? -29.266 68.125 -30.406 1 21.34 109 PRO A C 1
ATOM 875 O O . PRO A 1 109 ? -30.297 68.625 -30.859 1 21.34 109 PRO A O 1
ATOM 878 N N . SER A 1 110 ? -28.281 68.938 -30.766 1 20.69 110 SER A N 1
ATOM 879 C CA . SER A 1 110 ? -28.406 69.625 -32.031 1 20.69 110 SER A CA 1
ATOM 880 C C . SER A 1 110 ? -28.531 68.688 -33.219 1 20.69 110 SER A C 1
ATOM 882 O O . SER A 1 110 ? -28 67.562 -33.156 1 20.69 110 SER A O 1
ATOM 884 N N . PRO A 1 111 ? -29.344 68.938 -34.312 1 21.48 111 PRO A N 1
ATOM 885 C CA . PRO A 1 111 ? -30.078 68.25 -35.375 1 21.48 111 PRO A CA 1
ATOM 886 C C . PRO A 1 111 ? -29.172 67.75 -36.5 1 21.48 111 PRO A C 1
ATOM 888 O O . PRO A 1 111 ? -29.641 67.188 -37.469 1 21.48 111 PRO A O 1
ATOM 891 N N . GLN A 1 112 ? -27.828 67.875 -36.406 1 20.44 112 GLN A N 1
ATOM 892 C CA . GLN A 1 112 ? -27.25 68.062 -37.719 1 20.44 112 GLN A CA 1
ATOM 893 C C . GLN A 1 112 ? -27.484 66.875 -38.625 1 20.44 112 GLN A C 1
ATOM 895 O O . GLN A 1 112 ? -27.438 65.688 -38.188 1 20.44 112 GLN A O 1
ATOM 900 N N . ASN A 1 113 ? -27.906 66.938 -39.969 1 20.25 113 ASN A N 1
ATOM 901 C CA . ASN A 1 113 ? -28.625 66.438 -41.125 1 20.25 113 ASN A CA 1
ATOM 902 C C . ASN A 1 113 ? -27.812 65.375 -41.875 1 20.25 113 ASN A C 1
ATOM 904 O O . ASN A 1 113 ? -28.375 64.625 -42.656 1 20.25 113 ASN A O 1
ATOM 908 N N . GLY A 1 114 ? -26.469 65.438 -42 1 21.5 114 GLY A N 1
ATOM 909 C CA . GLY A 1 114 ? -25.938 65.125 -43.312 1 21.5 114 GLY A CA 1
ATOM 910 C C . GLY A 1 114 ? -26.078 63.688 -43.688 1 21.5 114 GLY A C 1
ATOM 911 O O . GLY A 1 114 ? -26.266 62.812 -42.812 1 21.5 114 GLY A O 1
ATOM 912 N N . ALA A 1 115 ? -26.281 63.281 -45 1 22.06 115 ALA A N 1
ATOM 913 C CA . ALA A 1 115 ? -26.797 62.281 -45.906 1 22.06 115 ALA A CA 1
ATOM 914 C C . ALA A 1 115 ? -25.844 61.094 -46 1 22.06 115 ALA A C 1
ATOM 916 O O . ALA A 1 115 ? -24.719 61.219 -46.469 1 22.06 115 ALA A O 1
ATOM 917 N N . ILE A 1 116 ? -25.828 60.25 -45 1 21.39 116 ILE A N 1
ATOM 918 C CA . ILE A 1 116 ? -24.859 59.188 -44.781 1 21.39 116 ILE A CA 1
ATOM 919 C C . ILE A 1 116 ? -24.984 58.125 -45.875 1 21.39 116 ILE A C 1
ATOM 921 O O . ILE A 1 116 ? -25.938 57.344 -45.875 1 21.39 116 ILE A O 1
ATOM 925 N N . THR A 1 117 ? -24.906 58.438 -47.156 1 22.59 117 THR A N 1
ATOM 926 C CA . THR A 1 117 ? -25.312 57.438 -48.125 1 22.59 117 THR A CA 1
ATOM 927 C C . THR A 1 117 ? -24.438 56.188 -48.062 1 22.59 117 THR A C 1
ATOM 929 O O . THR A 1 117 ? -24.516 55.312 -48.938 1 22.59 117 THR A O 1
ATOM 932 N N . ALA A 1 118 ? -24.031 55.719 -46.969 1 21.55 118 ALA A N 1
ATOM 933 C CA . ALA A 1 118 ? -22.875 54.844 -47 1 21.55 118 ALA A CA 1
ATOM 934 C C . ALA A 1 118 ? -23.172 53.531 -47.75 1 21.55 118 ALA A C 1
ATOM 936 O O . ALA A 1 118 ? -24.266 52.969 -47.656 1 21.55 118 ALA A O 1
ATOM 937 N N . PRO A 1 119 ? -22.406 53.156 -48.75 1 25.72 119 PRO A N 1
ATOM 938 C CA . PRO A 1 119 ? -22.609 52.188 -49.812 1 25.72 119 PRO A CA 1
ATOM 939 C C . PRO A 1 119 ? -22.828 50.75 -49.281 1 25.72 119 PRO A C 1
ATOM 941 O O . PRO A 1 119 ? -22.453 50.469 -48.156 1 25.72 119 PRO A O 1
ATOM 944 N N . PRO A 1 120 ? -23.609 49.844 -50 1 23.89 120 PRO A N 1
ATOM 945 C CA . PRO A 1 120 ? -24.219 48.531 -49.656 1 23.89 120 PRO A CA 1
ATOM 946 C C . PRO A 1 120 ? -23.188 47.469 -49.312 1 23.89 120 PRO A C 1
ATOM 948 O O . PRO A 1 120 ? -22.188 47.312 -50 1 23.89 120 PRO A O 1
ATOM 951 N N . ARG A 1 121 ? -22.938 47.188 -48.062 1 23.92 121 ARG A N 1
ATOM 952 C CA . ARG A 1 121 ? -21.891 46.281 -47.594 1 23.92 121 ARG A CA 1
ATOM 953 C C . ARG A 1 121 ? -22.047 44.875 -48.219 1 23.92 121 ARG A C 1
ATOM 955 O O . ARG A 1 121 ? -23.109 44.281 -48.125 1 23.92 121 ARG A O 1
ATOM 962 N N . LYS A 1 122 ? -21.266 44.531 -49.156 1 23.27 122 LYS A N 1
ATOM 963 C CA . LYS A 1 122 ? -21.203 43.281 -49.938 1 23.27 122 LYS A CA 1
ATOM 964 C C . LYS A 1 122 ? -21.219 42.062 -49 1 23.27 122 LYS A C 1
ATOM 966 O O . LYS A 1 122 ? -20.516 42.031 -47.969 1 23.27 122 LYS A O 1
ATOM 971 N N . ARG A 1 123 ? -22.266 41.219 -48.969 1 23.95 123 ARG A N 1
ATOM 972 C CA . ARG A 1 123 ? -22.625 39.969 -48.312 1 23.95 123 ARG A CA 1
ATOM 973 C C . ARG A 1 123 ? -21.531 38.938 -48.469 1 23.95 123 ARG A C 1
ATOM 975 O O . ARG A 1 123 ? -21.391 38.344 -49.562 1 23.95 123 ARG A O 1
ATOM 982 N N . CYS A 1 124 ? -20.281 39.156 -48.031 1 22.28 124 CYS A N 1
ATOM 983 C CA . CYS A 1 124 ? -19.312 38.094 -48.281 1 22.28 124 CYS A CA 1
ATOM 984 C C . CYS A 1 124 ? -19.812 36.781 -47.75 1 22.28 124 CYS A C 1
ATOM 986 O O . CYS A 1 124 ? -20.297 36.719 -46.594 1 22.28 124 CYS A O 1
ATOM 988 N N . ARG A 1 125 ? -20.25 35.812 -48.562 1 24.64 125 ARG A N 1
ATOM 989 C CA . ARG A 1 125 ? -20.625 34.406 -48.406 1 24.64 125 ARG A CA 1
ATOM 990 C C . ARG A 1 125 ? -19.656 33.688 -47.438 1 24.64 125 ARG A C 1
ATOM 992 O O . ARG A 1 125 ? -18.469 33.562 -47.75 1 24.64 125 ARG A O 1
ATOM 999 N N . ALA A 1 126 ? -19.781 33.844 -46.188 1 28.03 126 ALA A N 1
ATOM 1000 C CA . ALA A 1 126 ? -19 33.156 -45.156 1 28.03 126 ALA A CA 1
ATOM 1001 C C . ALA A 1 126 ? -19.016 31.641 -45.375 1 28.03 126 ALA A C 1
ATOM 1003 O O . ALA A 1 126 ? -20.078 31.016 -45.375 1 28.03 126 ALA A O 1
ATOM 1004 N N . SER A 1 127 ? -18.297 31.141 -46.312 1 28.39 127 SER A N 1
ATOM 1005 C CA . SER A 1 127 ? -18.156 29.703 -46.531 1 28.39 127 SER A CA 1
ATOM 1006 C C . SER A 1 127 ? -17.984 28.953 -45.219 1 28.39 127 SER A C 1
ATOM 1008 O O . SER A 1 127 ? -17.25 29.422 -44.312 1 28.39 127 SER A O 1
ATOM 1010 N N . PRO A 1 128 ? -18.969 28.25 -44.688 1 33.59 128 PRO A N 1
ATOM 1011 C CA . PRO A 1 128 ? -18.891 27.453 -43.469 1 33.59 128 PRO A CA 1
ATOM 1012 C C . PRO A 1 128 ? -17.562 26.703 -43.344 1 33.59 128 PRO A C 1
ATOM 1014 O O . PRO A 1 128 ? -17.312 25.781 -44.094 1 33.59 128 PRO A O 1
ATOM 1017 N N . GLY A 1 129 ? -16.469 27.375 -43.531 1 32.88 129 GLY A N 1
ATOM 1018 C CA . GLY A 1 129 ? -15.203 26.688 -43.312 1 32.88 129 GLY A CA 1
ATOM 1019 C C . GLY A 1 129 ? -15.164 25.844 -42.062 1 32.88 129 GLY A C 1
ATOM 1020 O O . GLY A 1 129 ? -15.617 26.281 -41 1 32.88 129 GLY A O 1
ATOM 1021 N N . SER A 1 130 ? -15.516 24.547 -42.094 1 36.78 130 SER A N 1
ATOM 1022 C CA . SER A 1 130 ? -15.273 23.562 -41.031 1 36.78 130 SER A CA 1
ATOM 1023 C C . SER A 1 130 ? -14.008 23.906 -40.25 1 36.78 130 SER A C 1
ATOM 1025 O O . SER A 1 130 ? -12.914 23.922 -40.812 1 36.78 130 SER A O 1
ATOM 1027 N N . VAL A 1 131 ? -13.938 24.844 -39.469 1 38 131 VAL A N 1
ATOM 1028 C CA . VAL A 1 131 ? -12.812 25.172 -38.594 1 38 131 VAL A CA 1
ATOM 1029 C C . VAL A 1 131 ? -12.242 23.891 -37.969 1 38 131 VAL A C 1
ATOM 1031 O O . VAL A 1 131 ? -12.898 23.25 -37.156 1 38 131 VAL A O 1
ATOM 1034 N N . THR A 1 132 ? -11.664 23 -38.656 1 43.94 132 THR A N 1
ATOM 1035 C CA . THR A 1 132 ? -10.844 21.938 -38.125 1 43.94 132 THR A CA 1
ATOM 1036 C C . THR A 1 132 ? -9.922 22.469 -37.031 1 43.94 132 THR A C 1
ATOM 1038 O O . THR A 1 132 ? -9.031 23.266 -37.281 1 43.94 132 THR A O 1
ATOM 1041 N N . VAL A 1 133 ? -10.406 22.797 -35.906 1 51.97 133 VAL A N 1
ATOM 1042 C CA . VAL A 1 133 ? -9.539 23.172 -34.781 1 51.97 133 VAL A CA 1
ATOM 1043 C C . VAL A 1 133 ? -8.305 22.281 -34.75 1 51.97 133 VAL A C 1
ATOM 1045 O O . VAL A 1 133 ? -8.406 21.062 -34.656 1 51.97 133 VAL A O 1
ATOM 1048 N N . ALA A 1 134 ? -7.246 22.75 -35.312 1 64.19 134 ALA A N 1
ATOM 1049 C CA . ALA A 1 134 ? -5.949 22.094 -35.406 1 64.19 134 ALA A CA 1
ATOM 1050 C C . ALA A 1 134 ? -5.527 21.562 -34.031 1 64.19 134 ALA A C 1
ATOM 1052 O O . ALA A 1 134 ? -5.723 22.234 -33 1 64.19 134 ALA A O 1
ATOM 1053 N N . LEU A 1 135 ? -5.301 20.281 -33.844 1 80.06 135 LEU A N 1
ATOM 1054 C CA . LEU A 1 135 ? -4.785 19.625 -32.656 1 80.06 135 LEU A CA 1
ATOM 1055 C C . LEU A 1 135 ? -3.545 20.344 -32.156 1 80.06 135 LEU A C 1
ATOM 1057 O O . LEU A 1 135 ? -2.598 20.578 -32.906 1 80.06 135 LEU A O 1
ATOM 1061 N N . ASP A 1 136 ? -3.633 21.047 -31.094 1 85.38 136 ASP A N 1
ATOM 1062 C CA . ASP A 1 136 ? -2.488 21.641 -30.406 1 85.38 136 ASP A CA 1
ATOM 1063 C C . ASP A 1 136 ? -1.75 20.594 -29.578 1 85.38 136 ASP A C 1
ATOM 1065 O O . ASP A 1 136 ? -2.119 20.328 -28.422 1 85.38 136 ASP A O 1
ATOM 1069 N N . GLN A 1 137 ? -0.696 20.125 -30.125 1 88.69 137 GLN A N 1
ATOM 1070 C CA . GLN A 1 137 ? 0.06 19.047 -29.5 1 88.69 137 GLN A CA 1
ATOM 1071 C C . GLN A 1 137 ? 0.646 19.484 -28.156 1 88.69 137 GLN A C 1
ATOM 1073 O O . GLN A 1 137 ? 0.635 18.719 -27.203 1 88.69 137 GLN A O 1
ATOM 1078 N N . ASP A 1 138 ? 1.155 20.656 -28.156 1 89.5 138 ASP A N 1
ATOM 1079 C CA . ASP A 1 138 ? 1.798 21.156 -26.938 1 89.5 138 ASP A CA 1
ATOM 1080 C C . ASP A 1 138 ? 0.785 21.312 -25.812 1 89.5 138 ASP A C 1
ATOM 1082 O O . ASP A 1 138 ? 1.083 21.016 -24.641 1 89.5 138 ASP A O 1
ATOM 1086 N N . ARG A 1 139 ? -0.307 21.766 -26.172 1 91.69 139 ARG A N 1
ATOM 1087 C CA . ARG A 1 139 ? -1.356 21.922 -25.172 1 91.69 139 ARG A CA 1
ATOM 1088 C C . ARG A 1 139 ? -1.806 20.562 -24.656 1 91.69 139 ARG A C 1
ATOM 1090 O O . ARG A 1 139 ? -2.096 20.406 -23.469 1 91.69 139 ARG A O 1
ATOM 1097 N N . CYS A 1 140 ? -1.871 19.641 -25.516 1 92.19 140 CYS A N 1
ATOM 1098 C CA . CYS A 1 140 ? -2.256 18.281 -25.109 1 92.19 140 CYS A CA 1
ATOM 1099 C C . CYS A 1 140 ? -1.242 17.703 -24.141 1 92.19 140 CYS A C 1
ATOM 1101 O O . CYS A 1 140 ? -1.62 17.078 -23.156 1 92.19 140 CYS A O 1
ATOM 1103 N N . ILE A 1 141 ? -0.018 17.953 -24.391 1 93.56 141 ILE A N 1
ATOM 1104 C CA . ILE A 1 141 ? 1.048 17.438 -23.531 1 93.56 141 ILE A CA 1
ATOM 1105 C C . ILE A 1 141 ? 1.005 18.125 -22.172 1 93.56 141 ILE A C 1
ATOM 1107 O O . ILE A 1 141 ? 1.209 17.484 -21.141 1 93.56 141 ILE A O 1
ATOM 1111 N N . HIS A 1 142 ? 0.715 19.375 -22.234 1 94.81 142 HIS A N 1
ATOM 1112 C CA . HIS A 1 142 ? 0.594 20.125 -21 1 94.81 142 HIS A CA 1
ATOM 1113 C C . HIS A 1 142 ? -0.552 19.609 -20.141 1 94.81 142 HIS A C 1
ATOM 1115 O O . HIS A 1 142 ? -0.393 19.406 -18.938 1 94.81 142 HIS A O 1
ATOM 1121 N N . ASP A 1 143 ? -1.639 19.375 -20.766 1 94.62 143 ASP A N 1
ATOM 1122 C CA . ASP A 1 143 ? -2.797 18.875 -20.031 1 94.62 143 ASP A CA 1
ATOM 1123 C C . ASP A 1 143 ? -2.553 17.438 -19.547 1 94.62 143 ASP A C 1
ATOM 1125 O O . ASP A 1 143 ? -3.043 17.062 -18.484 1 94.62 143 ASP A O 1
ATOM 1129 N N . LEU A 1 144 ? -1.866 16.734 -20.297 1 95.62 144 LEU A N 1
ATOM 1130 C CA . LEU A 1 144 ? -1.487 15.383 -19.906 1 95.62 144 LEU A CA 1
ATOM 1131 C C . LEU A 1 144 ? -0.601 15.406 -18.672 1 95.62 144 LEU A C 1
ATOM 1133 O O . LEU A 1 144 ? -0.836 14.656 -17.719 1 95.62 144 LEU A O 1
ATOM 1137 N N . ALA A 1 145 ? 0.395 16.234 -18.672 1 96.5 145 ALA A N 1
ATOM 1138 C CA . ALA A 1 145 ? 1.276 16.375 -17.516 1 96.5 145 ALA A CA 1
ATOM 1139 C C . ALA A 1 145 ? 0.502 16.859 -16.297 1 96.5 145 ALA A C 1
ATOM 1141 O O . ALA A 1 145 ? 0.719 16.359 -15.188 1 96.5 145 ALA A O 1
ATOM 1142 N N . THR A 1 146 ? -0.4 17.75 -16.516 1 96.38 146 THR A N 1
ATOM 1143 C CA . THR A 1 146 ? -1.21 18.297 -15.43 1 96.38 146 THR A CA 1
ATOM 1144 C C . THR A 1 146 ? -2.107 17.219 -14.828 1 96.38 146 THR A C 1
ATOM 1146 O O . THR A 1 146 ? -2.283 17.156 -13.609 1 96.38 146 THR A O 1
ATOM 1149 N N . MET A 1 147 ? -2.674 16.406 -15.688 1 95.75 147 MET A N 1
ATOM 1150 C CA . MET A 1 147 ? -3.535 15.336 -15.203 1 95.75 147 MET A CA 1
ATOM 1151 C C . MET A 1 147 ? -2.744 14.336 -14.367 1 95.75 147 MET A C 1
ATOM 1153 O O . MET A 1 147 ? -3.229 13.859 -13.336 1 95.75 147 MET A O 1
ATOM 1157 N N . ILE A 1 148 ? -1.523 14.008 -14.75 1 96 148 ILE A N 1
ATOM 1158 C CA . ILE A 1 148 ? -0.664 13.07 -14.031 1 96 148 ILE A CA 1
ATOM 1159 C C . ILE A 1 148 ? -0.328 13.625 -12.656 1 96 148 ILE A C 1
ATOM 1161 O O . ILE A 1 148 ? -0.396 12.914 -11.656 1 96 148 ILE A O 1
ATOM 1165 N N . ILE A 1 149 ? -0.066 14.883 -12.594 1 96.44 149 ILE A N 1
ATOM 1166 C CA . ILE A 1 149 ? 0.295 15.547 -11.344 1 96.44 149 ILE A CA 1
ATOM 1167 C C . ILE A 1 149 ? -0.919 15.594 -10.422 1 96.44 149 ILE A C 1
ATOM 1169 O O . ILE A 1 149 ? -0.842 15.172 -9.266 1 96.44 149 ILE A O 1
ATOM 1173 N N . ARG A 1 150 ? -2.025 16.031 -10.906 1 95.12 150 ARG A N 1
ATOM 1174 C CA . ARG A 1 150 ? -3.217 16.312 -10.109 1 95.12 150 ARG A CA 1
ATOM 1175 C C . ARG A 1 150 ? -3.777 15.023 -9.5 1 95.12 150 ARG A C 1
ATOM 1177 O O . ARG A 1 150 ? -4.289 15.039 -8.375 1 95.12 150 ARG A O 1
ATOM 1184 N N . HIS A 1 151 ? -3.721 13.984 -10.234 1 93.81 151 HIS A N 1
ATOM 1185 C CA . HIS A 1 151 ? -4.418 12.781 -9.797 1 93.81 151 HIS A CA 1
ATOM 1186 C C . HIS A 1 151 ? -3.436 11.664 -9.445 1 93.81 151 HIS A C 1
ATOM 1188 O O . HIS A 1 151 ? -3.832 10.516 -9.273 1 93.81 151 HIS A O 1
ATOM 1194 N N . ASP A 1 152 ? -2.18 12 -9.391 1 91.69 152 ASP A N 1
ATOM 1195 C CA . ASP A 1 152 ? -1.138 11.07 -8.961 1 91.69 152 ASP A CA 1
ATOM 1196 C C . ASP A 1 152 ? -1.117 9.82 -9.844 1 91.69 152 ASP A C 1
ATOM 1198 O O . ASP A 1 152 ? -1.082 8.695 -9.336 1 91.69 152 ASP A O 1
ATOM 1202 N N . TYR A 1 153 ? -1.245 10.039 -11.172 1 94.19 153 TYR A N 1
ATOM 1203 C CA . TYR A 1 153 ? -1.087 8.922 -12.094 1 94.19 153 TYR A CA 1
ATOM 1204 C C . TYR A 1 153 ? 0.385 8.578 -12.289 1 94.19 153 TYR A C 1
ATOM 1206 O O . TYR A 1 153 ? 1.256 9.43 -12.109 1 94.19 153 TYR A O 1
ATOM 1214 N N . PRO A 1 154 ? 0.663 7.25 -12.578 1 93.19 154 PRO A N 1
ATOM 1215 C CA . PRO A 1 154 ? 2.053 6.93 -12.914 1 93.19 154 PRO A CA 1
ATOM 1216 C C . PRO A 1 154 ? 2.557 7.707 -14.133 1 93.19 154 PRO A C 1
ATOM 1218 O O . PRO A 1 154 ? 1.821 7.879 -15.109 1 93.19 154 PRO A O 1
ATOM 1221 N N . THR A 1 155 ? 3.783 8.188 -14.078 1 92.19 155 THR A N 1
ATOM 1222 C CA . THR A 1 155 ? 4.344 8.977 -15.164 1 92.19 155 THR A CA 1
ATOM 1223 C C . THR A 1 155 ? 4.539 8.125 -16.422 1 92.19 155 THR A C 1
ATOM 1225 O O . THR A 1 155 ? 4.578 8.648 -17.531 1 92.19 155 THR A O 1
ATOM 1228 N N . ASP A 1 156 ? 4.645 6.848 -16.25 1 92.75 156 ASP A N 1
ATOM 1229 C CA . ASP A 1 156 ? 4.855 5.965 -17.391 1 92.75 156 ASP A CA 1
ATOM 1230 C C . ASP A 1 156 ? 3.523 5.578 -18.031 1 92.75 156 ASP A C 1
ATOM 1232 O O . ASP A 1 156 ? 3.479 4.695 -18.891 1 92.75 156 ASP A O 1
ATOM 1236 N N . MET A 1 157 ? 2.441 6.184 -17.594 1 94.19 157 MET A N 1
ATOM 1237 C CA . MET A 1 157 ? 1.119 5.965 -18.172 1 94.19 157 MET A CA 1
ATOM 1238 C C . MET A 1 157 ? 1.146 6.176 -19.672 1 94.19 157 MET A C 1
ATOM 1240 O O . MET A 1 157 ? 0.427 5.5 -20.422 1 94.19 157 MET A O 1
ATOM 1244 N N . VAL A 1 158 ? 1.998 7.051 -20.188 1 94.44 158 VAL A N 1
ATOM 1245 C CA . VAL A 1 158 ? 2.094 7.414 -21.609 1 94.44 158 VAL A CA 1
ATOM 1246 C C . VAL A 1 158 ? 2.605 6.219 -22.406 1 94.44 158 VAL A C 1
ATOM 1248 O O . VAL A 1 158 ? 2.457 6.18 -23.625 1 94.44 158 VAL A O 1
ATOM 1251 N N . GLU A 1 159 ? 3.189 5.242 -21.734 1 94.12 159 GLU A N 1
ATOM 1252 C CA . GLU A 1 159 ? 3.711 4.051 -22.406 1 94.12 159 GLU A CA 1
ATOM 1253 C C . GLU A 1 159 ? 2.73 2.889 -22.297 1 94.12 159 GLU A C 1
ATOM 1255 O O . GLU A 1 159 ? 2.963 1.821 -22.875 1 94.12 159 GLU A O 1
ATOM 1260 N N . HIS A 1 160 ? 1.691 3.066 -21.609 1 94.31 160 HIS A N 1
ATOM 1261 C CA . HIS A 1 160 ? 0.704 2.004 -21.453 1 94.31 160 HIS A CA 1
ATOM 1262 C C . HIS A 1 160 ? -0.067 1.778 -22.75 1 94.31 160 HIS A C 1
ATOM 1264 O O . HIS A 1 160 ? -0.651 2.715 -23.297 1 94.31 160 HIS A O 1
ATOM 1270 N N . SER A 1 161 ? -0.128 0.576 -23.25 1 93.31 161 SER A N 1
ATOM 1271 C CA . SER A 1 161 ? -0.74 0.248 -24.531 1 93.31 161 SER A CA 1
ATOM 1272 C C . SER A 1 161 ? -2.213 0.64 -24.562 1 93.31 161 SER A C 1
ATOM 1274 O O . SER A 1 161 ? -2.695 1.198 -25.547 1 93.31 161 SER A O 1
ATOM 1276 N N . GLY A 1 162 ? -2.887 0.36 -23.422 1 93.5 162 GLY A N 1
ATOM 1277 C CA . GLY A 1 162 ? -4.293 0.718 -23.359 1 93.5 162 GLY A CA 1
ATOM 1278 C C . GLY A 1 162 ? -4.535 2.211 -23.469 1 93.5 162 GLY A C 1
ATOM 1279 O O . GLY A 1 162 ? -5.477 2.645 -24.141 1 93.5 162 GLY A O 1
ATOM 1280 N N . PHE A 1 163 ? -3.725 3.055 -22.844 1 95.44 163 PHE A N 1
ATOM 1281 C CA . PHE A 1 163 ? -3.865 4.508 -22.875 1 95.44 163 PHE A CA 1
ATOM 1282 C C . PHE A 1 163 ? -3.547 5.055 -24.266 1 95.44 163 PHE A C 1
ATOM 1284 O O . PHE A 1 163 ? -4.223 5.965 -24.75 1 95.44 163 PHE A O 1
ATOM 1291 N N . ILE A 1 164 ? -2.566 4.504 -24.891 1 94.25 164 ILE A N 1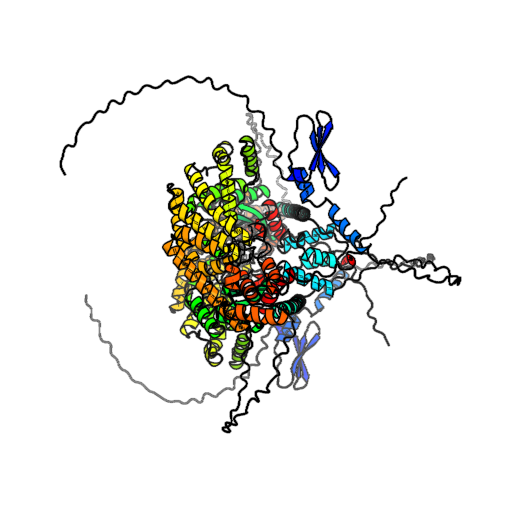
ATOM 1292 C CA . ILE A 1 164 ? -2.178 4.91 -26.234 1 94.25 164 ILE A CA 1
ATOM 1293 C C . ILE A 1 164 ? -3.316 4.621 -27.203 1 94.25 164 ILE A C 1
ATOM 1295 O O . ILE A 1 164 ? -3.678 5.477 -28.016 1 94.25 164 ILE A O 1
ATOM 1299 N N . ASP A 1 165 ? -3.902 3.443 -27.109 1 93.69 165 ASP A N 1
ATOM 1300 C CA . ASP A 1 165 ? -5.012 3.059 -27.984 1 93.69 165 ASP A CA 1
ATOM 1301 C C . ASP A 1 165 ? -6.211 3.984 -27.781 1 93.69 165 ASP A C 1
ATOM 1303 O O . ASP A 1 165 ? -6.844 4.406 -28.75 1 93.69 165 ASP A O 1
ATOM 1307 N N . PHE A 1 166 ? -6.492 4.301 -26.594 1 94.31 166 PHE A N 1
ATOM 1308 C CA . PHE A 1 166 ? -7.609 5.18 -26.281 1 94.31 166 PHE A CA 1
ATOM 1309 C C . PHE A 1 166 ? -7.391 6.566 -26.875 1 94.31 166 PHE A C 1
ATOM 1311 O O . PHE A 1 166 ? -8.281 7.125 -27.516 1 94.31 166 PHE A O 1
ATOM 1318 N N . ALA A 1 167 ? -6.176 7.059 -26.594 1 93.44 167 ALA A N 1
ATOM 1319 C CA . ALA A 1 167 ? -5.848 8.383 -27.109 1 93.44 167 ALA A CA 1
ATOM 1320 C C . ALA A 1 167 ? -5.922 8.406 -28.641 1 93.44 167 ALA A C 1
ATOM 1322 O O . ALA A 1 167 ? -6.395 9.375 -29.234 1 93.44 167 ALA A O 1
ATOM 1323 N N . ARG A 1 168 ? -5.5 7.352 -29.25 1 90.06 168 ARG A N 1
ATOM 1324 C CA . ARG A 1 168 ? -5.516 7.246 -30.703 1 90.06 168 ARG A CA 1
ATOM 1325 C C . ARG A 1 168 ? -6.941 7.188 -31.234 1 90.06 168 ARG A C 1
ATOM 1327 O O . ARG A 1 168 ? -7.246 7.766 -32.281 1 90.06 168 ARG A O 1
ATOM 1334 N N . THR A 1 169 ? -7.738 6.422 -30.547 1 90.5 169 THR A N 1
ATOM 1335 C CA . THR A 1 169 ? -9.141 6.324 -30.953 1 90.5 169 THR A CA 1
ATOM 1336 C C . THR A 1 169 ? -9.836 7.676 -30.797 1 90.5 169 THR A C 1
ATOM 1338 O O . THR A 1 169 ? -10.695 8.023 -31.609 1 90.5 169 THR A O 1
ATOM 1341 N N . LEU A 1 170 ? -9.5 8.398 -29.781 1 89.44 170 LEU A N 1
ATOM 1342 C CA . LEU A 1 170 ? -10.086 9.711 -29.531 1 89.44 170 LEU A CA 1
ATOM 1343 C C . LEU A 1 170 ? -9.625 10.711 -30.594 1 89.44 170 LEU A C 1
ATOM 1345 O O . LEU A 1 170 ? -10.422 11.508 -31.078 1 89.44 170 LEU A O 1
ATOM 1349 N N . GLN A 1 171 ? -8.297 10.758 -30.891 1 89.31 171 GLN A N 1
ATOM 1350 C CA . GLN A 1 171 ? -7.707 11.664 -31.875 1 89.31 171 GLN A CA 1
ATOM 1351 C C . GLN A 1 171 ? -6.582 10.977 -32.625 1 89.31 171 GLN A C 1
ATOM 1353 O O . GLN A 1 171 ? -5.449 10.898 -32.156 1 89.31 171 GLN A O 1
ATOM 1358 N N . LEU A 1 172 ? -6.895 10.664 -33.781 1 84.5 172 LEU A N 1
ATOM 1359 C CA . LEU A 1 172 ? -5.992 9.883 -34.625 1 84.5 172 LEU A CA 1
ATOM 1360 C C . LEU A 1 172 ? -4.703 10.656 -34.875 1 84.5 172 LEU A C 1
ATOM 1362 O O . LEU A 1 172 ? -3.645 10.055 -35.094 1 84.5 172 LEU A O 1
ATOM 1366 N N . HIS A 1 173 ? -4.797 11.992 -34.844 1 85.19 173 HIS A N 1
ATOM 1367 C CA . HIS A 1 173 ? -3.645 12.805 -35.219 1 85.19 173 HIS A CA 1
ATOM 1368 C C . HIS A 1 173 ? -2.779 13.117 -34 1 85.19 173 HIS A C 1
ATOM 1370 O O . HIS A 1 173 ? -1.71 13.719 -34.125 1 85.19 173 HIS A O 1
ATOM 1376 N N . PHE A 1 174 ? -3.221 12.672 -32.875 1 89.62 174 PHE A N 1
ATOM 1377 C CA . PHE A 1 174 ? -2.445 12.914 -31.672 1 89.62 174 PHE A CA 1
ATOM 1378 C C . PHE A 1 174 ? -1.284 11.93 -31.578 1 89.62 174 PHE A C 1
ATOM 1380 O O . PHE A 1 174 ? -1.474 10.727 -31.703 1 89.62 174 PHE A O 1
ATOM 1387 N N . SER A 1 175 ? -0.11 12.445 -31.469 1 88.12 175 SER A N 1
ATOM 1388 C CA . SER A 1 175 ? 1.065 11.609 -31.234 1 88.12 175 SER A CA 1
ATOM 1389 C C . SER A 1 175 ? 1.419 11.562 -29.75 1 88.12 175 SER A C 1
ATOM 1391 O O . SER A 1 175 ? 1.78 12.586 -29.156 1 88.12 175 SER A O 1
ATOM 1393 N N . MET A 1 176 ? 1.406 10.375 -29.297 1 90.5 176 MET A N 1
ATOM 1394 C CA . MET A 1 176 ? 1.685 10.211 -27.875 1 90.5 176 MET A CA 1
ATOM 1395 C C . MET A 1 176 ? 3.115 10.633 -27.547 1 90.5 176 MET A C 1
ATOM 1397 O O . MET A 1 176 ? 4.035 10.375 -28.328 1 90.5 176 MET A O 1
ATOM 1401 N N . THR A 1 177 ? 3.236 11.289 -26.422 1 90.06 177 THR A N 1
ATOM 1402 C CA . THR A 1 177 ? 4.531 11.789 -25.984 1 90.06 177 THR A CA 1
ATOM 1403 C C . THR A 1 177 ? 5.328 10.688 -25.297 1 90.06 177 THR A C 1
ATOM 1405 O O . THR A 1 177 ? 4.777 9.648 -24.938 1 90.06 177 THR A O 1
ATOM 1408 N N . SER A 1 178 ? 6.566 10.883 -25.188 1 91.31 178 SER A N 1
ATOM 1409 C CA . SER A 1 178 ? 7.441 9.93 -24.516 1 91.31 178 SER A CA 1
ATOM 1410 C C . SER A 1 178 ? 7.477 10.164 -23 1 91.31 178 SER A C 1
ATOM 1412 O O . SER A 1 178 ? 7.066 11.227 -22.531 1 91.31 178 SER A O 1
ATOM 1414 N N . PHE A 1 179 ? 7.941 9.18 -22.359 1 91.31 179 PHE A N 1
ATOM 1415 C CA . PHE A 1 179 ? 8.109 9.234 -20.922 1 91.31 179 PHE A CA 1
ATOM 1416 C C . PHE A 1 179 ? 8.992 10.414 -20.516 1 91.31 179 PHE A C 1
ATOM 1418 O O . PHE A 1 179 ? 8.648 11.172 -19.609 1 91.31 179 PHE A O 1
ATOM 1425 N N . ASN A 1 180 ? 10.039 10.664 -21.172 1 90.94 180 ASN A N 1
ATOM 1426 C CA . ASN A 1 180 ? 10.984 11.734 -20.875 1 90.94 180 ASN A CA 1
ATOM 1427 C C . ASN A 1 180 ? 10.383 13.109 -21.141 1 90.94 180 ASN A C 1
ATOM 1429 O O . ASN A 1 180 ? 10.633 14.062 -20.406 1 90.94 180 ASN A O 1
ATOM 1433 N N . SER A 1 181 ? 9.656 13.125 -22.188 1 92.06 181 SER A N 1
ATOM 1434 C CA . SER A 1 181 ? 9.039 14.398 -22.547 1 92.06 181 SER A CA 1
ATOM 1435 C C . SER A 1 181 ? 8 14.82 -21.516 1 92.06 181 SER A C 1
ATOM 1437 O O . SER A 1 181 ? 7.887 16 -21.188 1 92.06 181 SER A O 1
ATOM 1439 N N . VAL A 1 182 ? 7.281 13.867 -21.062 1 93.94 182 VAL A N 1
ATOM 1440 C CA . VAL A 1 182 ? 6.277 14.18 -20.047 1 93.94 182 VAL A CA 1
ATOM 1441 C C . VAL A 1 182 ? 6.969 14.625 -18.75 1 93.94 182 VAL A C 1
ATOM 1443 O O . VAL A 1 182 ? 6.504 15.547 -18.078 1 93.94 182 VAL A O 1
ATOM 1446 N N . GLN A 1 183 ? 8.047 14.016 -18.391 1 94.38 183 GLN A N 1
ATOM 1447 C CA . GLN A 1 183 ? 8.805 14.398 -17.203 1 94.38 183 GLN A CA 1
ATOM 1448 C C . GLN A 1 183 ? 9.352 15.812 -17.328 1 94.38 183 GLN A C 1
ATOM 1450 O O . GLN A 1 183 ? 9.344 16.578 -16.359 1 94.38 183 GLN A O 1
ATOM 1455 N N . SER A 1 184 ? 9.797 16.109 -18.531 1 95.25 184 SER A N 1
ATOM 1456 C CA . SER A 1 184 ? 10.281 17.453 -18.781 1 95.25 184 SER A CA 1
ATOM 1457 C C . SER A 1 184 ? 9.164 18.484 -18.625 1 95.25 184 SER A C 1
ATOM 1459 O O . SER A 1 184 ? 9.391 19.578 -18.094 1 95.25 184 SER A O 1
ATOM 1461 N N . GLU A 1 185 ? 8.039 18.109 -19.125 1 95.88 185 GLU A N 1
ATOM 1462 C CA . GLU A 1 185 ? 6.895 19.016 -19 1 95.88 185 GLU A CA 1
ATOM 1463 C C . GLU A 1 185 ? 6.496 19.188 -17.531 1 95.88 185 GLU A C 1
ATOM 1465 O O . GLU A 1 185 ? 6.102 20.281 -17.125 1 95.88 185 GLU A O 1
ATOM 1470 N N . ILE A 1 186 ? 6.52 18.172 -16.75 1 96.62 186 ILE A N 1
ATOM 1471 C CA . ILE A 1 186 ? 6.227 18.234 -15.32 1 96.62 186 ILE A CA 1
ATOM 1472 C C . ILE A 1 186 ? 7.195 19.188 -14.633 1 96.62 186 ILE A C 1
ATOM 1474 O O . ILE A 1 186 ? 6.785 20.016 -13.82 1 96.62 186 ILE A O 1
ATOM 1478 N N . LEU A 1 187 ? 8.469 19.109 -14.977 1 97.12 187 LEU A N 1
ATOM 1479 C CA . LEU A 1 187 ? 9.469 20 -14.406 1 97.12 187 LEU A CA 1
ATOM 1480 C C . LEU A 1 187 ? 9.219 21.453 -14.812 1 97.12 187 LEU A C 1
ATOM 1482 O O . LEU A 1 187 ? 9.453 22.375 -14.031 1 97.12 187 LEU A O 1
ATOM 1486 N N . THR A 1 188 ? 8.719 21.609 -16.062 1 97.12 188 THR A N 1
ATOM 1487 C CA . THR A 1 188 ? 8.383 22.938 -16.516 1 97.12 188 THR A CA 1
ATOM 1488 C C . THR A 1 188 ? 7.242 23.531 -15.695 1 97.12 188 THR A C 1
ATOM 1490 O O . THR A 1 188 ? 7.301 24.703 -15.289 1 97.12 188 THR A O 1
ATOM 1493 N N . ILE A 1 189 ? 6.27 22.734 -15.461 1 96.94 189 ILE A N 1
ATOM 1494 C CA . ILE A 1 189 ? 5.141 23.156 -14.641 1 96.94 189 ILE A CA 1
ATOM 1495 C C . ILE A 1 189 ? 5.625 23.469 -13.227 1 96.94 189 ILE A C 1
ATOM 1497 O O . ILE A 1 189 ? 5.25 24.5 -12.648 1 96.94 189 ILE A O 1
ATOM 1501 N N . TYR A 1 190 ? 6.449 22.703 -12.711 1 97.88 190 TYR A N 1
ATOM 1502 C CA . TYR A 1 190 ? 7.02 22.859 -11.383 1 97.88 190 TYR A CA 1
ATOM 1503 C C . TYR A 1 190 ? 7.766 24.188 -11.273 1 97.88 190 TYR A C 1
ATOM 1505 O O . TYR A 1 190 ? 7.574 24.938 -10.305 1 97.88 190 TYR A O 1
ATOM 1513 N N . ARG A 1 191 ? 8.594 24.469 -12.219 1 97.5 191 ARG A N 1
ATOM 1514 C CA . ARG A 1 191 ? 9.398 25.688 -12.195 1 97.5 191 ARG A CA 1
ATOM 1515 C C . ARG A 1 191 ? 8.508 26.922 -12.273 1 97.5 191 ARG A C 1
ATOM 1517 O O . ARG A 1 191 ? 8.758 27.922 -11.594 1 97.5 191 ARG A O 1
ATOM 1524 N N . SER A 1 192 ? 7.523 26.781 -13.062 1 96.75 192 SER A N 1
ATOM 1525 C CA . SER A 1 192 ? 6.602 27.906 -13.203 1 96.75 192 SER A CA 1
ATOM 1526 C C . SER A 1 192 ? 5.848 28.156 -11.898 1 96.75 192 SER A C 1
ATOM 1528 O O . SER A 1 192 ? 5.754 29.297 -11.445 1 96.75 192 SER A O 1
ATOM 1530 N N . GLU A 1 193 ? 5.34 27.094 -11.336 1 96.81 193 GLU A N 1
ATOM 1531 C CA . GLU A 1 193 ? 4.605 27.219 -10.086 1 96.81 193 GLU A CA 1
ATOM 1532 C C . GLU A 1 193 ? 5.523 27.641 -8.945 1 96.81 193 GLU A C 1
ATOM 1534 O O . GLU A 1 193 ? 5.102 28.359 -8.039 1 96.81 193 GLU A O 1
ATOM 1539 N N . LYS A 1 194 ? 6.719 27.172 -8.953 1 97.25 194 LYS A N 1
ATOM 1540 C CA . LYS A 1 194 ? 7.691 27.547 -7.926 1 97.25 194 LYS A CA 1
ATOM 1541 C C . LYS A 1 194 ? 7.98 29.031 -7.953 1 97.25 194 LYS A C 1
ATOM 1543 O O . LYS A 1 194 ? 8.094 29.672 -6.902 1 97.25 194 LYS A O 1
ATOM 1548 N N . ARG A 1 195 ? 8.062 29.609 -9.117 1 96.31 195 ARG A N 1
ATOM 1549 C CA . ARG A 1 195 ? 8.273 31.047 -9.266 1 96.31 195 ARG A CA 1
ATOM 1550 C C . ARG A 1 195 ? 7.098 31.844 -8.703 1 96.31 195 ARG A C 1
ATOM 1552 O O . ARG A 1 195 ? 7.285 32.844 -8.023 1 96.31 195 ARG A O 1
ATOM 1559 N N . SER A 1 196 ? 5.98 31.312 -9.008 1 95.56 196 SER A N 1
ATOM 1560 C CA . SER A 1 196 ? 4.781 31.969 -8.5 1 95.56 196 SER A CA 1
ATOM 1561 C C . SER A 1 196 ? 4.75 31.953 -6.977 1 95.56 196 SER A C 1
ATOM 1563 O O . SER A 1 196 ? 4.438 32.969 -6.348 1 95.56 196 SER A O 1
ATOM 1565 N N . LEU A 1 197 ? 5.078 30.859 -6.391 1 96.75 197 LEU A N 1
ATOM 1566 C CA . LEU A 1 197 ? 5.059 30.734 -4.938 1 96.75 197 LEU A CA 1
ATOM 1567 C C . LEU A 1 197 ? 6.156 31.594 -4.305 1 96.75 197 LEU A C 1
ATOM 1569 O O . LEU A 1 197 ? 5.961 32.156 -3.232 1 96.75 197 LEU A O 1
ATOM 1573 N N . THR A 1 198 ? 7.277 31.656 -4.953 1 96.69 198 THR A N 1
ATOM 1574 C CA . THR A 1 198 ? 8.367 32.5 -4.465 1 96.69 198 THR A CA 1
ATOM 1575 C C . THR A 1 198 ? 7.941 33.938 -4.383 1 96.69 198 THR A C 1
ATOM 1577 O O . THR A 1 198 ? 8.281 34.656 -3.428 1 96.69 198 THR A O 1
ATOM 1580 N N . ASN A 1 199 ? 7.188 34.344 -5.32 1 94.81 199 ASN A N 1
ATOM 1581 C CA . ASN A 1 199 ? 6.684 35.719 -5.332 1 94.81 199 ASN A CA 1
ATOM 1582 C C . ASN A 1 199 ? 5.684 35.969 -4.203 1 94.81 199 ASN A C 1
ATOM 1584 O O . ASN A 1 199 ? 5.703 37 -3.561 1 94.81 199 ASN A O 1
ATOM 1588 N N . ILE A 1 200 ? 4.914 35 -3.998 1 94.62 200 ILE A N 1
ATOM 1589 C CA . ILE A 1 200 ? 3.924 35.125 -2.932 1 94.62 200 ILE A CA 1
ATOM 1590 C C . ILE A 1 200 ? 4.633 35.219 -1.581 1 94.62 200 ILE A C 1
ATOM 1592 O O . ILE A 1 200 ? 4.27 36.031 -0.742 1 94.62 200 ILE A O 1
ATOM 1596 N N . LEU A 1 201 ? 5.613 34.406 -1.34 1 95.25 201 LEU A N 1
ATOM 1597 C CA . LEU A 1 201 ? 6.332 34.375 -0.07 1 95.25 201 LEU A CA 1
ATOM 1598 C C . LEU A 1 201 ? 7.145 35.656 0.142 1 95.25 201 LEU A C 1
ATOM 1600 O O . LEU A 1 201 ? 7.328 36.094 1.277 1 95.25 201 LEU A O 1
ATOM 1604 N N . ALA A 1 202 ? 7.582 36.219 -0.931 1 92.69 202 ALA A N 1
ATOM 1605 C CA . ALA A 1 202 ? 8.367 37.438 -0.844 1 92.69 202 ALA A CA 1
ATOM 1606 C C . ALA A 1 202 ? 7.512 38.625 -0.375 1 92.69 202 ALA A C 1
ATOM 1608 O O . ALA A 1 202 ? 8.016 39.531 0.276 1 92.69 202 ALA A O 1
ATOM 1609 N N . GLU A 1 203 ? 6.262 38.469 -0.619 1 91.5 203 GLU A N 1
ATOM 1610 C CA . GLU A 1 203 ? 5.375 39.594 -0.345 1 91.5 203 GLU A CA 1
ATOM 1611 C C . GLU A 1 203 ? 4.68 39.438 1.005 1 91.5 203 GLU A C 1
ATOM 1613 O O . GLU A 1 203 ? 3.959 40.312 1.448 1 91.5 203 GLU A O 1
ATOM 1618 N N . ILE A 1 204 ? 4.941 38.438 1.71 1 90.94 204 ILE A N 1
ATOM 1619 C CA . ILE A 1 204 ? 4.242 38.219 2.971 1 90.94 204 ILE A CA 1
ATOM 1620 C C . ILE A 1 204 ? 4.695 39.25 4.004 1 90.94 204 ILE A C 1
ATOM 1622 O O . ILE A 1 204 ? 5.891 39.531 4.125 1 90.94 204 ILE A O 1
ATOM 1626 N N . PRO A 1 205 ? 3.764 39.812 4.668 1 84.81 205 PRO A N 1
ATOM 1627 C CA . PRO A 1 205 ? 4.121 40.812 5.652 1 84.81 205 PRO A CA 1
ATOM 1628 C C . PRO A 1 205 ? 4.746 40.219 6.914 1 84.81 205 PRO A C 1
ATOM 1630 O O . PRO A 1 205 ? 5.496 40.906 7.613 1 84.81 205 PRO A O 1
ATOM 1633 N N . GLY A 1 206 ? 4.453 39.031 7.168 1 89.62 206 GLY A N 1
ATOM 1634 C CA . GLY A 1 206 ? 4.879 38.438 8.43 1 89.62 206 GLY A CA 1
ATOM 1635 C C . GLY A 1 206 ? 5.805 37.25 8.25 1 89.62 206 GLY A C 1
ATOM 1636 O O . GLY A 1 206 ? 6.59 37.219 7.301 1 89.62 206 GLY A O 1
ATOM 1637 N N . ARG A 1 207 ? 5.828 36.438 9.242 1 93.12 207 ARG A N 1
ATOM 1638 C CA . ARG A 1 207 ? 6.715 35.281 9.297 1 93.12 207 ARG A CA 1
ATOM 1639 C C . ARG A 1 207 ? 6 34 8.828 1 93.12 207 ARG A C 1
ATOM 1641 O O . ARG A 1 207 ? 4.844 34.062 8.398 1 93.12 207 ARG A O 1
ATOM 1648 N N . VAL A 1 208 ? 6.801 32.906 8.734 1 94.94 208 VAL A N 1
ATOM 1649 C CA . VAL A 1 208 ? 6.27 31.641 8.234 1 94.94 208 VAL A CA 1
ATOM 1650 C C . VAL A 1 208 ? 6.473 30.562 9.289 1 94.94 208 VAL A C 1
ATOM 1652 O O . VAL A 1 208 ? 7.527 30.484 9.922 1 94.94 208 VAL A O 1
ATOM 1655 N N . SER A 1 209 ? 5.398 29.844 9.547 1 96.12 209 SER A N 1
ATOM 1656 C CA . SER A 1 209 ? 5.508 28.641 10.375 1 96.12 209 SER A CA 1
ATOM 1657 C C . SER A 1 209 ? 5.629 27.391 9.508 1 96.12 209 SER A C 1
ATOM 1659 O O . SER A 1 209 ? 5.047 27.328 8.422 1 96.12 209 SER A O 1
ATOM 1661 N N . LEU A 1 210 ? 6.402 26.359 9.992 1 96.25 210 LEU A N 1
ATOM 1662 C CA . LEU A 1 210 ? 6.707 25.172 9.203 1 96.25 210 LEU A CA 1
ATOM 1663 C C . LEU A 1 210 ? 6.184 23.922 9.883 1 96.25 210 LEU A C 1
ATOM 1665 O O . LEU A 1 210 ? 6.18 23.828 11.117 1 96.25 210 LEU A O 1
ATOM 1669 N N . THR A 1 211 ? 5.707 22.969 9.094 1 97.25 211 THR A N 1
ATOM 1670 C CA . THR A 1 211 ? 5.418 21.625 9.562 1 97.25 211 THR A CA 1
ATOM 1671 C C . THR A 1 211 ? 6.242 20.594 8.797 1 97.25 211 THR A C 1
ATOM 1673 O O . THR A 1 211 ? 6.574 20.797 7.625 1 97.25 211 THR A O 1
ATOM 1676 N N . ILE A 1 212 ? 6.609 19.516 9.445 1 96.81 212 ILE A N 1
ATOM 1677 C CA . ILE A 1 212 ? 7.336 18.422 8.805 1 96.81 212 ILE A CA 1
ATOM 1678 C C . ILE A 1 212 ? 6.539 17.125 8.93 1 96.81 212 ILE A C 1
ATOM 1680 O O . ILE A 1 212 ? 6.012 16.812 10 1 96.81 212 ILE A O 1
ATOM 1684 N N . GLU A 1 213 ? 6.363 16.5 7.848 1 95.31 213 GLU A N 1
ATOM 1685 C CA . GLU A 1 213 ? 5.773 15.156 7.809 1 95.31 213 GLU A CA 1
ATOM 1686 C C . GLU A 1 213 ? 6.75 14.148 7.215 1 95.31 213 GLU A C 1
ATOM 1688 O O . GLU A 1 213 ? 7.43 14.438 6.227 1 95.31 213 GLU A O 1
ATOM 1693 N N . SER A 1 214 ? 6.855 13.023 7.84 1 94.88 214 SER A N 1
ATOM 1694 C CA . SER A 1 214 ? 7.762 11.977 7.375 1 94.88 214 SER A CA 1
ATOM 1695 C C . SER A 1 214 ? 7.027 10.953 6.512 1 94.88 214 SER A C 1
ATOM 1697 O O . SER A 1 214 ? 5.934 10.508 6.863 1 94.88 214 SER A O 1
ATOM 1699 N N . TRP A 1 215 ? 7.562 10.664 5.379 1 93.69 215 TRP A N 1
ATOM 1700 C CA . TRP A 1 215 ? 7.062 9.648 4.465 1 93.69 215 TRP A CA 1
ATOM 1701 C C . TRP A 1 215 ? 8.039 8.484 4.359 1 93.69 215 TRP A C 1
ATOM 1703 O O . TRP A 1 215 ? 9.258 8.68 4.391 1 93.69 215 TRP A O 1
ATOM 1713 N N . THR A 1 216 ? 7.504 7.297 4.234 1 91.56 216 THR A N 1
ATOM 1714 C CA . THR A 1 216 ? 8.352 6.113 4.105 1 91.56 216 THR A CA 1
ATOM 1715 C C . THR A 1 216 ? 8.188 5.48 2.729 1 91.56 216 THR A C 1
ATOM 1717 O O . THR A 1 216 ? 7.25 5.809 1.994 1 91.56 216 THR A O 1
ATOM 1720 N N . THR A 1 217 ? 9.164 4.66 2.359 1 89.69 217 THR A N 1
ATOM 1721 C CA . THR A 1 217 ? 9.133 3.893 1.118 1 89.69 217 THR A CA 1
ATOM 1722 C C . THR A 1 217 ? 9.43 2.422 1.382 1 89.69 217 THR A C 1
ATOM 1724 O O . THR A 1 217 ? 9.797 2.047 2.5 1 89.69 217 THR A O 1
ATOM 1727 N N . ASP A 1 218 ? 9.234 1.64 0.344 1 84.56 218 ASP A N 1
ATOM 1728 C CA . ASP A 1 218 ? 9.562 0.221 0.452 1 84.56 218 ASP A CA 1
ATOM 1729 C C . ASP A 1 218 ? 11.062 -0.007 0.299 1 84.56 218 ASP A C 1
ATOM 1731 O O . ASP A 1 218 ? 11.555 -1.119 0.505 1 84.56 218 ASP A O 1
ATOM 1735 N N . GLN A 1 219 ? 11.828 0.994 0.003 1 86.12 219 GLN A N 1
ATOM 1736 C CA . GLN A 1 219 ? 13.273 0.898 -0.179 1 86.12 219 GLN A CA 1
ATOM 1737 C C . GLN A 1 219 ? 14.016 1.322 1.085 1 86.12 219 GLN A C 1
ATOM 1739 O O . GLN A 1 219 ? 15.242 1.46 1.074 1 86.12 219 GLN A O 1
ATOM 1744 N N . ASN A 1 220 ? 13.344 1.57 2.139 1 82.06 220 ASN A N 1
ATOM 1745 C CA . ASN A 1 220 ? 13.922 1.972 3.416 1 82.06 220 ASN A CA 1
ATOM 1746 C C . ASN A 1 220 ? 14.523 3.375 3.346 1 82.06 220 ASN A C 1
ATOM 1748 O O . ASN A 1 220 ? 15.57 3.639 3.936 1 82.06 220 ASN A O 1
ATOM 1752 N N . VAL A 1 221 ? 14.102 4.094 2.406 1 90.19 221 VAL A N 1
ATOM 1753 C CA . VAL A 1 221 ? 14.445 5.508 2.301 1 90.19 221 VAL A CA 1
ATOM 1754 C C . VAL A 1 221 ? 13.234 6.359 2.689 1 90.19 221 VAL A C 1
ATOM 1756 O O . VAL A 1 221 ? 12.102 6.027 2.346 1 90.19 221 VAL A O 1
ATOM 1759 N N . GLY A 1 222 ? 13.531 7.332 3.512 1 92.44 222 GLY A N 1
ATOM 1760 C CA . GLY A 1 222 ? 12.438 8.203 3.926 1 92.44 222 GLY A CA 1
ATOM 1761 C C . GLY A 1 222 ? 12.422 9.523 3.188 1 92.44 222 GLY A C 1
ATOM 1762 O O . GLY A 1 222 ? 13.344 9.836 2.434 1 92.44 222 GLY A O 1
ATOM 1763 N N . TYR A 1 223 ? 11.336 10.203 3.256 1 94.75 223 TYR A N 1
ATOM 1764 C CA . TYR A 1 223 ? 11.172 11.547 2.717 1 94.75 223 TYR A CA 1
ATOM 1765 C C . TYR A 1 223 ? 10.547 12.477 3.754 1 94.75 223 TYR A C 1
ATOM 1767 O O . TYR A 1 223 ? 9.812 12.031 4.637 1 94.75 223 TYR A O 1
ATOM 1775 N N . ALA A 1 224 ? 10.898 13.688 3.699 1 96.44 224 ALA A N 1
ATOM 1776 C CA . ALA A 1 224 ? 10.312 14.719 4.555 1 96.44 224 ALA A CA 1
ATOM 1777 C C . ALA A 1 224 ? 9.531 15.734 3.727 1 96.44 224 ALA A C 1
ATOM 1779 O O . ALA A 1 224 ? 10.055 16.297 2.766 1 96.44 224 ALA A O 1
ATOM 1780 N N . MET A 1 225 ? 8.305 15.883 4.023 1 97.12 225 MET A N 1
ATOM 1781 C CA . MET A 1 225 ? 7.492 16.953 3.432 1 97.12 225 MET A CA 1
ATOM 1782 C C . MET A 1 225 ? 7.48 18.188 4.328 1 97.12 225 MET A C 1
ATOM 1784 O O . MET A 1 225 ? 7.094 18.109 5.492 1 97.12 225 MET A O 1
ATOM 1788 N N . LEU A 1 226 ? 7.949 19.234 3.877 1 98.12 226 LEU A N 1
ATOM 1789 C CA . LEU A 1 226 ? 7.93 20.516 4.598 1 98.12 226 LEU A CA 1
ATOM 1790 C C . LEU A 1 226 ? 6.848 21.438 4.055 1 98.12 226 LEU A C 1
ATOM 1792 O O . LEU A 1 226 ? 6.801 21.703 2.85 1 98.12 226 LEU A O 1
ATOM 1796 N N . THR A 1 227 ? 5.984 21.875 4.922 1 97.88 227 THR A N 1
ATOM 1797 C CA . THR A 1 227 ? 4.855 22.703 4.539 1 97.88 227 THR A CA 1
ATOM 1798 C C . THR A 1 227 ? 4.91 24.047 5.266 1 97.88 227 THR A C 1
ATOM 1800 O O . THR A 1 227 ? 5.168 24.094 6.469 1 97.88 227 THR A O 1
ATOM 1803 N N . GLY A 1 228 ? 4.707 25.094 4.527 1 97.25 228 GLY A N 1
ATOM 1804 C CA . GLY A 1 228 ? 4.68 26.438 5.098 1 97.25 228 GLY A CA 1
ATOM 1805 C C . GLY A 1 228 ? 3.279 26.938 5.387 1 97.25 228 GLY A C 1
ATOM 1806 O O . GLY A 1 228 ? 2.354 26.688 4.609 1 97.25 228 GLY A O 1
ATOM 1807 N N . HIS A 1 229 ? 3.113 27.578 6.555 1 96.75 229 HIS A N 1
ATOM 1808 C CA . HIS A 1 229 ? 1.87 28.203 6.996 1 96.75 229 HIS A CA 1
ATOM 1809 C C . HIS A 1 229 ? 2.07 29.688 7.285 1 96.75 229 HIS A C 1
ATOM 1811 O O . HIS A 1 229 ? 2.955 30.047 8.062 1 96.75 229 HIS A O 1
ATOM 1817 N N . PHE A 1 230 ? 1.282 30.531 6.652 1 96.69 230 PHE A N 1
ATOM 1818 C CA . PHE A 1 230 ? 1.47 31.969 6.793 1 96.69 230 PHE A CA 1
ATOM 1819 C C . PHE A 1 230 ? 0.215 32.719 6.367 1 96.69 230 PHE A C 1
ATOM 1821 O O . PHE A 1 230 ? -0.71 32.125 5.805 1 96.69 230 PHE A O 1
ATOM 1828 N N . VAL A 1 231 ? 0.155 33.938 6.785 1 96.38 231 VAL A N 1
ATOM 1829 C CA . VAL A 1 231 ? -0.87 34.844 6.301 1 96.38 231 VAL A CA 1
ATOM 1830 C C . VAL A 1 231 ? -0.321 35.656 5.137 1 96.38 231 VAL A C 1
ATOM 1832 O O . VAL A 1 231 ? 0.706 36.344 5.266 1 96.38 231 VAL A O 1
ATOM 1835 N N . ASP A 1 232 ? -0.966 35.625 3.992 1 94.62 232 ASP A N 1
ATOM 1836 C CA . ASP A 1 232 ? -0.444 36.281 2.797 1 94.62 232 ASP A CA 1
ATOM 1837 C C . ASP A 1 232 ? -0.746 37.781 2.816 1 94.62 232 ASP A C 1
ATOM 1839 O O . ASP A 1 232 ? -1.233 38.312 3.818 1 94.62 232 ASP A O 1
ATOM 1843 N N . ALA A 1 233 ? -0.395 38.5 1.717 1 93.5 233 ALA A N 1
ATOM 1844 C CA . ALA A 1 233 ? -0.535 39.938 1.623 1 93.5 233 ALA A CA 1
ATOM 1845 C C . ALA A 1 233 ? -2.002 40.375 1.684 1 93.5 233 ALA A C 1
ATOM 1847 O O . ALA A 1 233 ? -2.328 41.438 2.178 1 93.5 233 ALA A O 1
ATOM 1848 N N . ASP A 1 234 ? -2.879 39.469 1.276 1 92.88 234 ASP A N 1
ATOM 1849 C CA . ASP A 1 234 ? -4.312 39.719 1.296 1 92.88 234 ASP A CA 1
ATOM 1850 C C . ASP A 1 234 ? -4.945 39.25 2.598 1 92.88 234 ASP A C 1
ATOM 1852 O O . ASP A 1 234 ? -6.168 39.281 2.75 1 92.88 234 ASP A O 1
ATOM 1856 N N . TRP A 1 235 ? -4.125 38.781 3.537 1 94.25 235 TRP A N 1
ATOM 1857 C CA . TRP A 1 235 ? -4.504 38.344 4.875 1 94.25 235 TRP A CA 1
ATOM 1858 C C . TRP A 1 235 ? -5.352 37.094 4.812 1 94.25 235 TRP A C 1
ATOM 1860 O O . TRP A 1 235 ? -6.359 36.969 5.512 1 94.25 235 TRP A O 1
ATOM 1870 N N . ASN A 1 236 ? -5.012 36.219 3.869 1 93.56 236 ASN A N 1
ATOM 1871 C CA . ASN A 1 236 ? -5.566 34.875 3.822 1 93.56 236 ASN A CA 1
ATOM 1872 C C . ASN A 1 236 ? -4.613 33.875 4.434 1 93.56 236 ASN A C 1
ATOM 1874 O O . ASN A 1 236 ? -3.402 33.938 4.207 1 93.56 236 ASN A O 1
ATOM 1878 N N . LEU A 1 237 ? -5.215 33.062 5.227 1 95.06 237 LEU A N 1
ATOM 1879 C CA . LEU A 1 237 ? -4.414 31.969 5.785 1 95.06 237 LEU A CA 1
ATOM 1880 C C . LEU A 1 237 ? -4.016 30.969 4.699 1 95.06 237 LEU A C 1
ATOM 1882 O O . LEU A 1 237 ? -4.871 30.469 3.967 1 95.06 237 LEU A O 1
ATOM 1886 N N . GLN A 1 238 ? -2.703 30.719 4.562 1 94.75 238 GLN A N 1
ATOM 1887 C CA . GLN A 1 238 ? -2.186 29.859 3.498 1 94.75 238 GLN A CA 1
ATOM 1888 C C . GLN A 1 238 ? -1.458 28.641 4.07 1 94.75 238 GLN A C 1
ATOM 1890 O O . GLN A 1 238 ? -0.829 28.734 5.129 1 94.75 238 GLN A O 1
ATOM 1895 N N . ARG A 1 239 ? -1.629 27.594 3.426 1 96 239 ARG A N 1
ATOM 1896 C CA . ARG A 1 239 ? -0.866 26.359 3.611 1 96 239 ARG A CA 1
ATOM 1897 C C . ARG A 1 239 ? -0.274 25.875 2.291 1 96 239 ARG A C 1
ATOM 1899 O O . ARG A 1 239 ? -1.01 25.547 1.356 1 96 239 ARG A O 1
ATOM 1906 N N . ARG A 1 240 ? 1.093 25.875 2.193 1 96.56 240 ARG A N 1
ATOM 1907 C CA . ARG A 1 240 ? 1.744 25.5 0.943 1 96.56 240 ARG A CA 1
ATOM 1908 C C . ARG A 1 240 ? 2.879 24.516 1.19 1 96.56 240 ARG A C 1
ATOM 1910 O O . ARG A 1 240 ? 3.721 24.734 2.064 1 96.56 240 ARG A O 1
ATOM 1917 N N . VAL A 1 241 ? 2.861 23.438 0.38 1 97.44 241 VAL A N 1
ATOM 1918 C CA . VAL A 1 241 ? 4 22.531 0.438 1 97.44 241 VAL A CA 1
ATOM 1919 C C . VAL A 1 241 ? 5.227 23.203 -0.183 1 97.44 241 VAL A C 1
ATOM 1921 O O . VAL A 1 241 ? 5.184 23.641 -1.334 1 97.44 241 VAL A O 1
ATOM 1924 N N . LEU A 1 242 ? 6.266 23.25 0.614 1 98.25 242 LEU A N 1
ATOM 1925 C CA . LEU A 1 242 ? 7.457 23.938 0.139 1 98.25 242 LEU A CA 1
ATOM 1926 C C . LEU A 1 242 ? 8.445 22.953 -0.482 1 98.25 242 LEU A C 1
ATOM 1928 O O . LEU A 1 242 ? 8.977 23.219 -1.563 1 98.25 242 LEU A O 1
ATOM 1932 N N . ASN A 1 243 ? 8.68 21.859 0.193 1 98.31 243 ASN A N 1
ATOM 1933 C CA . ASN A 1 243 ? 9.664 20.891 -0.277 1 98.31 243 ASN A CA 1
ATOM 1934 C C . ASN A 1 243 ? 9.219 19.453 0.02 1 98.31 243 ASN A C 1
ATOM 1936 O O . ASN A 1 243 ? 8.391 19.234 0.902 1 98.31 243 ASN A O 1
ATOM 1940 N N . PHE A 1 244 ? 9.648 18.594 -0.742 1 97.31 244 PHE A N 1
ATOM 1941 C CA . PHE A 1 244 ? 9.617 17.156 -0.538 1 97.31 244 PHE A CA 1
ATOM 1942 C C . PHE A 1 244 ? 10.992 16.547 -0.75 1 97.31 244 PHE A C 1
ATOM 1944 O O . PHE A 1 244 ? 11.375 16.234 -1.881 1 97.31 244 PHE A O 1
ATOM 1951 N N . LEU A 1 245 ? 11.688 16.281 0.377 1 96.25 245 LEU A N 1
ATOM 1952 C CA . LEU A 1 245 ? 13.117 16 0.29 1 96.25 245 LEU A CA 1
ATOM 1953 C C . LEU A 1 245 ? 13.422 14.594 0.796 1 96.25 245 LEU A C 1
ATOM 1955 O O . LEU A 1 245 ? 12.742 14.094 1.698 1 96.25 245 LEU A O 1
ATOM 1959 N N . VAL A 1 246 ? 14.422 14.062 0.256 1 93.5 246 VAL A N 1
ATOM 1960 C CA . VAL A 1 246 ? 14.867 12.727 0.632 1 93.5 246 VAL A CA 1
ATOM 1961 C C . VAL A 1 246 ? 15.57 12.773 1.989 1 93.5 246 VAL A C 1
ATOM 1963 O O . VAL A 1 246 ? 16.328 13.695 2.266 1 93.5 246 VAL A O 1
ATOM 1966 N N . VAL A 1 247 ? 15.133 11.906 2.881 1 93.44 247 VAL A N 1
ATOM 1967 C CA . VAL A 1 247 ? 15.789 11.656 4.16 1 93.44 247 VAL A CA 1
ATOM 1968 C C . VAL A 1 247 ? 16.328 10.227 4.199 1 93.44 247 VAL A C 1
ATOM 1970 O O . VAL A 1 247 ? 15.633 9.312 4.645 1 93.44 247 VAL A O 1
ATOM 1973 N N . PRO A 1 248 ? 17.562 10.039 3.818 1 88.06 248 PRO A N 1
ATOM 1974 C CA . PRO A 1 248 ? 18.094 8.695 3.604 1 88.06 248 PRO A CA 1
ATOM 1975 C C . PRO A 1 248 ? 18.109 7.852 4.879 1 88.06 248 PRO A C 1
ATOM 1977 O O . PRO A 1 248 ? 17.812 6.656 4.84 1 88.06 248 PRO A O 1
ATOM 1980 N N . PHE A 1 249 ? 18.484 8.461 6.027 1 89.88 249 PHE A N 1
ATOM 1981 C CA . PHE A 1 249 ? 18.625 7.711 7.273 1 89.88 249 PHE A CA 1
ATOM 1982 C C . PHE A 1 249 ? 17.609 8.203 8.305 1 89.88 249 PHE A C 1
ATOM 1984 O O . PHE A 1 249 ? 17.938 9.062 9.133 1 89.88 249 PHE A O 1
ATOM 1991 N N . LEU A 1 250 ? 16.5 7.555 8.359 1 88.25 250 LEU A N 1
ATOM 1992 C CA . LEU A 1 250 ? 15.391 7.965 9.211 1 88.25 250 LEU A CA 1
ATOM 1993 C C . LEU A 1 250 ? 15.734 7.789 10.688 1 88.25 250 LEU A C 1
ATOM 1995 O O . LEU A 1 250 ? 15.195 8.492 11.539 1 88.25 250 LEU A O 1
ATOM 1999 N N . GLU A 1 251 ? 16.625 6.945 11 1 86.94 251 GLU A N 1
ATOM 2000 C CA . GLU A 1 251 ? 16.953 6.637 12.391 1 86.94 251 GLU A CA 1
ATOM 2001 C C . GLU A 1 251 ? 18.031 7.578 12.922 1 86.94 251 GLU A C 1
ATOM 2003 O O . GLU A 1 251 ? 18.266 7.629 14.133 1 86.94 251 GLU A O 1
ATOM 2008 N N . SER A 1 252 ? 18.531 8.344 12.023 1 89.12 252 SER A N 1
ATOM 2009 C CA . SER A 1 252 ? 19.578 9.266 12.438 1 89.12 252 SER A CA 1
ATOM 2010 C C . SER A 1 252 ? 19.031 10.383 13.312 1 89.12 252 SER A C 1
ATOM 2012 O O . SER A 1 252 ? 17.922 10.859 13.094 1 89.12 252 SER A O 1
ATOM 2014 N N . GLU A 1 253 ? 19.891 10.891 14.273 1 91 253 GLU A N 1
ATOM 2015 C CA . GLU A 1 253 ? 19.484 11.977 15.156 1 91 253 GLU A CA 1
ATOM 2016 C C . GLU A 1 253 ? 19.438 13.305 14.406 1 91 253 GLU A C 1
ATOM 2018 O O . GLU A 1 253 ? 18.797 14.258 14.859 1 91 253 GLU A O 1
ATOM 2023 N N . VAL A 1 254 ? 20.078 13.367 13.289 1 91 254 VAL A N 1
ATOM 2024 C CA . VAL A 1 254 ? 20.094 14.602 12.508 1 91 254 VAL A CA 1
ATOM 2025 C C . VAL A 1 254 ? 19.344 14.391 11.195 1 91 254 VAL A C 1
ATOM 2027 O O . VAL A 1 254 ? 19.594 15.086 10.211 1 91 254 VAL A O 1
ATOM 2030 N N . ALA A 1 255 ? 18.438 13.5 11.18 1 88.38 255 ALA A N 1
ATOM 2031 C CA . ALA A 1 255 ? 17.766 13.047 9.969 1 88.38 255 ALA A CA 1
ATOM 2032 C C . ALA A 1 255 ? 17.094 14.203 9.242 1 88.38 255 ALA A C 1
ATOM 2034 O O . ALA A 1 255 ? 17.109 14.266 8.008 1 88.38 255 ALA A O 1
ATOM 2035 N N . TYR A 1 256 ? 16.547 15.156 10.008 1 94.12 256 TYR A N 1
ATOM 2036 C CA . TYR A 1 256 ? 15.688 16.156 9.383 1 94.12 256 TYR A CA 1
ATOM 2037 C C . TYR A 1 256 ? 16.375 17.516 9.352 1 94.12 256 TYR A C 1
ATOM 2039 O O . TYR A 1 256 ? 15.844 18.469 8.781 1 94.12 256 TYR A O 1
ATOM 2047 N N . ASN A 1 257 ? 17.547 17.672 9.914 1 92.44 257 ASN A N 1
ATOM 2048 C CA . ASN A 1 257 ? 18.266 18.938 9.984 1 92.44 257 ASN A CA 1
ATOM 2049 C C . ASN A 1 257 ? 18.562 19.5 8.602 1 92.44 257 ASN A C 1
ATOM 2051 O O . ASN A 1 257 ? 18.281 20.672 8.328 1 92.44 257 ASN A O 1
ATOM 2055 N N . ASN A 1 258 ? 19.047 18.609 7.797 1 90.5 258 ASN A N 1
ATOM 2056 C CA . ASN A 1 258 ? 19.391 19.047 6.449 1 90.5 258 ASN A CA 1
ATOM 2057 C C . ASN A 1 258 ? 18.156 19.484 5.668 1 90.5 258 ASN A C 1
ATOM 2059 O O . ASN A 1 258 ? 18.219 20.406 4.863 1 90.5 258 ASN A O 1
ATOM 2063 N N . ALA A 1 259 ? 17.109 18.75 5.859 1 94.56 259 ALA A N 1
ATOM 2064 C CA . ALA A 1 259 ? 15.867 19.094 5.16 1 94.56 259 ALA A CA 1
ATOM 2065 C C . ALA A 1 259 ? 15.375 20.469 5.57 1 94.56 259 ALA A C 1
ATOM 2067 O O . ALA A 1 259 ? 14.945 21.266 4.723 1 94.56 259 ALA A O 1
ATOM 2068 N N . ILE A 1 260 ? 15.453 20.812 6.852 1 95.12 260 ILE A N 1
ATOM 2069 C CA . ILE A 1 260 ? 15 22.109 7.375 1 95.12 260 ILE A CA 1
ATOM 2070 C C . ILE A 1 260 ? 15.875 23.219 6.824 1 95.12 260 ILE A C 1
ATOM 2072 O O . ILE A 1 260 ? 15.375 24.234 6.332 1 95.12 260 ILE A O 1
ATOM 2076 N N . VAL A 1 261 ? 17.188 23 6.84 1 93.69 261 VAL A N 1
ATOM 2077 C CA . VAL A 1 261 ? 18.125 24.016 6.395 1 93.69 261 VAL A CA 1
ATOM 2078 C C . VAL A 1 261 ? 17.953 24.266 4.898 1 93.69 261 VAL A C 1
ATOM 2080 O O . VAL A 1 261 ? 17.938 25.422 4.449 1 93.69 261 VAL A O 1
ATOM 2083 N N . THR A 1 262 ? 17.812 23.172 4.172 1 94.25 262 THR A N 1
ATOM 2084 C CA . THR A 1 262 ? 17.625 23.281 2.729 1 94.25 262 THR A CA 1
ATOM 2085 C C . THR A 1 262 ? 16.344 24.062 2.404 1 94.25 262 THR A C 1
ATOM 2087 O O . THR A 1 262 ? 16.344 24.922 1.527 1 94.25 262 THR A O 1
ATOM 2090 N N . CYS A 1 263 ? 15.297 23.781 3.107 1 96.69 263 CYS A N 1
ATOM 2091 C CA . CYS A 1 263 ? 14.016 24.438 2.889 1 96.69 263 CYS A CA 1
ATOM 2092 C C . CYS A 1 263 ? 14.117 25.922 3.184 1 96.69 263 CYS A C 1
ATOM 2094 O O . CYS A 1 263 ? 13.703 26.75 2.365 1 96.69 263 CYS A O 1
ATOM 2096 N N . LEU A 1 264 ? 14.695 26.297 4.352 1 94.62 264 LEU A N 1
ATOM 2097 C CA . LEU A 1 264 ? 14.797 27.688 4.77 1 94.62 264 LEU A CA 1
ATOM 2098 C C . LEU A 1 264 ? 15.68 28.469 3.818 1 94.62 264 LEU A C 1
ATOM 2100 O O . LEU A 1 264 ? 15.375 29.625 3.482 1 94.62 264 LEU A O 1
ATOM 2104 N N . SER A 1 265 ? 16.75 27.844 3.354 1 94.75 265 SER A N 1
ATOM 2105 C CA . SER A 1 265 ? 17.672 28.5 2.445 1 94.75 265 SER A CA 1
ATOM 2106 C C . SER A 1 265 ? 17.062 28.688 1.062 1 94.75 265 SER A C 1
ATOM 2108 O O . SER A 1 265 ? 17.156 29.766 0.468 1 94.75 265 SER A O 1
ATOM 2110 N N . GLU A 1 266 ? 16.438 27.656 0.579 1 95.88 266 GLU A N 1
ATOM 2111 C CA . GLU A 1 266 ? 15.883 27.672 -0.768 1 95.88 266 GLU A CA 1
ATOM 2112 C C . GLU A 1 266 ? 14.789 28.734 -0.896 1 95.88 266 GLU A C 1
ATOM 2114 O O . GLU A 1 266 ? 14.664 29.375 -1.939 1 95.88 266 GLU A O 1
ATOM 2119 N N . TRP A 1 267 ? 14.008 28.906 0.093 1 96.88 267 TRP A N 1
ATOM 2120 C CA . TRP A 1 267 ? 12.867 29.828 0.031 1 96.88 267 TRP A CA 1
ATOM 2121 C C . TRP A 1 267 ? 13.188 31.141 0.737 1 96.88 267 TRP A C 1
ATOM 2123 O O . TRP A 1 267 ? 12.305 31.984 0.912 1 96.88 267 TRP A O 1
ATOM 2133 N N . LYS A 1 268 ? 14.414 31.312 1.221 1 93.06 268 LYS A N 1
ATOM 2134 C CA . LYS A 1 268 ? 14.898 32.531 1.88 1 93.06 268 LYS A CA 1
ATOM 2135 C C . LYS A 1 268 ? 14.062 32.844 3.109 1 93.06 268 LYS A C 1
ATOM 2137 O O . LYS A 1 268 ? 13.594 34 3.26 1 93.06 268 LYS A O 1
ATOM 2142 N N . LEU A 1 269 ? 13.898 31.859 3.934 1 92.06 269 LEU A N 1
ATOM 2143 C CA . LEU A 1 269 ? 13.062 32 5.121 1 92.06 269 LEU A CA 1
ATOM 2144 C C . LEU A 1 269 ? 13.898 31.906 6.391 1 92.06 269 LEU A C 1
ATOM 2146 O O . LEU A 1 269 ? 13.359 31.719 7.484 1 92.06 269 LEU A O 1
ATOM 2150 N N . GLU A 1 270 ? 15.156 31.984 6.309 1 87.62 270 GLU A N 1
ATOM 2151 C CA . GLU A 1 270 ? 16.062 31.766 7.434 1 87.62 270 GLU A CA 1
ATOM 2152 C C . GLU A 1 270 ? 15.75 32.719 8.586 1 87.62 270 GLU A C 1
ATOM 2154 O O . GLU A 1 270 ? 15.734 32.312 9.75 1 87.62 270 GLU A O 1
ATOM 2159 N N . SER A 1 271 ? 15.43 33.906 8.312 1 84.75 271 SER A N 1
ATOM 2160 C CA . SER A 1 271 ? 15.164 34.875 9.352 1 84.75 271 SER A CA 1
ATOM 2161 C C . SER A 1 271 ? 13.664 35.062 9.57 1 84.75 271 SER A C 1
ATOM 2163 O O . SER A 1 271 ? 13.242 35.875 10.414 1 84.75 271 SER A O 1
ATOM 2165 N N . ARG A 1 272 ? 12.844 34.312 8.93 1 88.62 272 ARG A N 1
ATOM 2166 C CA . ARG A 1 272 ? 11.398 34.531 8.977 1 88.62 272 ARG A CA 1
ATOM 2167 C C . ARG A 1 272 ? 10.68 33.312 9.562 1 88.62 272 ARG A C 1
ATOM 2169 O O . ARG A 1 272 ? 9.445 33.281 9.586 1 88.62 272 ARG A O 1
ATOM 2176 N N . LEU A 1 273 ? 11.43 32.375 10.008 1 92.25 273 LEU A N 1
ATOM 2177 C CA . LEU A 1 273 ? 10.797 31.203 10.625 1 92.25 273 LEU A CA 1
ATOM 2178 C C . LEU A 1 273 ? 10.188 31.562 11.977 1 92.25 273 LEU A C 1
ATOM 2180 O O . LEU A 1 273 ? 10.867 32.156 12.828 1 92.25 273 LEU A O 1
ATOM 2184 N N . PHE A 1 274 ? 8.922 31.25 12.195 1 92.31 274 PHE A N 1
ATOM 2185 C CA . PHE A 1 274 ? 8.227 31.625 13.422 1 92.31 274 PHE A CA 1
ATOM 2186 C C . PHE A 1 274 ? 8.055 30.422 14.328 1 92.31 274 PHE A C 1
ATOM 2188 O O . PHE A 1 274 ? 8.422 30.453 15.508 1 92.31 274 PHE A O 1
ATOM 2195 N N . ALA A 1 275 ? 7.441 29.391 13.789 1 93.5 275 ALA A N 1
ATOM 2196 C CA . ALA A 1 275 ? 7.164 28.172 14.562 1 93.5 275 ALA A CA 1
ATOM 2197 C C . ALA A 1 275 ? 7.438 26.922 13.734 1 93.5 275 ALA A C 1
ATOM 2199 O O . ALA A 1 275 ? 7.469 26.984 12.5 1 93.5 275 ALA A O 1
ATOM 2200 N N . LEU A 1 276 ? 7.73 25.781 14.383 1 94.56 276 LEU A N 1
ATOM 2201 C CA . LEU A 1 276 ? 7.941 24.484 13.75 1 94.56 276 LEU A CA 1
ATOM 2202 C C . LEU A 1 276 ? 7.152 23.406 14.469 1 94.56 276 LEU A C 1
ATOM 2204 O O . LEU A 1 276 ? 7.227 23.281 15.695 1 94.56 276 LEU A O 1
ATOM 2208 N N . THR A 1 277 ? 6.328 22.719 13.719 1 95.62 277 THR A N 1
ATOM 2209 C CA . THR A 1 277 ? 5.535 21.641 14.289 1 95.62 277 THR A CA 1
ATOM 2210 C C . THR A 1 277 ? 5.988 20.297 13.734 1 95.62 277 THR A C 1
ATOM 2212 O O . THR A 1 277 ? 6.113 20.125 12.523 1 95.62 277 THR A O 1
ATOM 2215 N N . LEU A 1 278 ? 6.242 19.312 14.609 1 94.81 278 LEU A N 1
ATOM 2216 C CA . LEU A 1 278 ? 6.676 17.953 14.297 1 94.81 278 LEU A CA 1
ATOM 2217 C C . LEU A 1 278 ? 5.711 16.938 14.891 1 94.81 278 LEU A C 1
ATOM 2219 O O . LEU A 1 278 ? 4.621 17.281 15.344 1 94.81 278 LEU A O 1
ATOM 2223 N N . ASP A 1 279 ? 6.074 15.711 14.781 1 93.69 279 ASP A N 1
ATOM 2224 C CA . ASP A 1 279 ? 5.348 14.641 15.453 1 93.69 279 ASP A CA 1
ATOM 2225 C C . ASP A 1 279 ? 6.312 13.617 16.047 1 93.69 279 ASP A C 1
ATOM 2227 O O . ASP A 1 279 ? 7.375 13.352 15.484 1 93.69 279 ASP A O 1
ATOM 2231 N N . LYS A 1 280 ? 5.895 13.039 17.109 1 90.19 280 LYS A N 1
ATOM 2232 C CA . LYS A 1 280 ? 6.727 12.102 17.859 1 90.19 280 LYS A CA 1
ATOM 2233 C C . LYS A 1 280 ? 6.898 10.797 17.094 1 90.19 280 LYS A C 1
ATOM 2235 O O . LYS A 1 280 ? 7.805 10.016 17.391 1 90.19 280 LYS A O 1
ATOM 2240 N N . SER A 1 281 ? 6.074 10.523 16.172 1 89 281 SER A N 1
ATOM 2241 C CA . SER A 1 281 ? 6.148 9.273 15.43 1 89 281 SER A CA 1
ATOM 2242 C C . SER A 1 281 ? 7.469 9.156 14.68 1 89 281 SER A C 1
ATOM 2244 O O . SER A 1 281 ? 7.953 8.047 14.438 1 89 281 SER A O 1
ATOM 2246 N N . PHE A 1 282 ? 8.094 10.242 14.328 1 89.81 282 PHE A N 1
ATOM 2247 C CA . PHE A 1 282 ? 9.352 10.164 13.594 1 89.81 282 PHE A CA 1
ATOM 2248 C C . PHE A 1 282 ? 10.438 10.977 14.289 1 89.81 282 PHE A C 1
ATOM 2250 O O . PHE A 1 282 ? 11.633 10.781 14.023 1 89.81 282 PHE A O 1
ATOM 2257 N N . ALA A 1 283 ? 10.047 11.906 15.109 1 92.06 283 ALA A N 1
ATOM 2258 C CA . ALA A 1 283 ? 11.008 12.75 15.805 1 92.06 283 ALA A CA 1
ATOM 2259 C C . ALA A 1 283 ? 11.086 12.391 17.281 1 92.06 283 ALA A C 1
ATOM 2261 O O . ALA A 1 283 ? 10.344 12.938 18.109 1 92.06 283 ALA A O 1
ATOM 2262 N N . ASN A 1 284 ? 12.023 11.609 17.625 1 90.88 284 ASN A N 1
ATOM 2263 C CA . ASN A 1 284 ? 12.242 11.273 19.031 1 90.88 284 ASN A CA 1
ATOM 2264 C C . ASN A 1 284 ? 12.945 12.406 19.766 1 90.88 284 ASN A C 1
ATOM 2266 O O . ASN A 1 284 ? 13.195 13.469 19.203 1 90.88 284 ASN A O 1
ATOM 2270 N N . GLU A 1 285 ? 13.219 12.219 20.984 1 91.5 285 GLU A N 1
ATOM 2271 C CA . GLU A 1 285 ? 13.773 13.266 21.844 1 91.5 285 GLU A CA 1
ATOM 2272 C C . GLU A 1 285 ? 15.125 13.742 21.328 1 91.5 285 GLU A C 1
ATOM 2274 O O . GLU A 1 285 ? 15.43 14.938 21.359 1 91.5 285 GLU A O 1
ATOM 2279 N N . ALA A 1 286 ? 15.898 12.789 20.828 1 92.69 286 ALA A N 1
ATOM 2280 C CA . ALA A 1 286 ? 17.219 13.141 20.312 1 92.69 286 ALA A CA 1
ATOM 2281 C C . ALA A 1 286 ? 17.094 14.008 19.062 1 92.69 286 ALA A C 1
ATOM 2283 O O . ALA A 1 286 ? 17.844 14.969 18.891 1 92.69 286 ALA A O 1
ATOM 2284 N N . VAL A 1 287 ? 16.219 13.656 18.219 1 93.25 287 VAL A N 1
ATOM 2285 C CA . VAL A 1 287 ? 15.984 14.406 16.984 1 93.25 287 VAL A CA 1
ATOM 2286 C C . VAL A 1 287 ? 15.516 15.812 17.328 1 93.25 287 VAL A C 1
ATOM 2288 O O . VAL A 1 287 ? 15.992 16.797 16.75 1 93.25 287 VAL A O 1
ATOM 2291 N N . VAL A 1 288 ? 14.625 15.977 18.297 1 91.88 288 VAL A N 1
ATOM 2292 C CA . VAL A 1 288 ? 14.062 17.266 18.703 1 91.88 288 VAL A CA 1
ATOM 2293 C C . VAL A 1 288 ? 15.156 18.141 19.312 1 91.88 288 VAL A C 1
ATOM 2295 O O . VAL A 1 288 ? 15.211 19.344 19.047 1 91.88 288 VAL A O 1
ATOM 2298 N N . ARG A 1 289 ? 15.977 17.5 20.094 1 90.12 289 ARG A N 1
ATOM 2299 C CA . ARG A 1 289 ? 17.078 18.234 20.719 1 90.12 289 ARG A CA 1
ATOM 2300 C C . ARG A 1 289 ? 18.016 18.797 19.656 1 90.12 289 ARG A C 1
ATOM 2302 O O . ARG A 1 289 ? 18.453 19.953 19.766 1 90.12 289 ARG A O 1
ATOM 2309 N N . ASN A 1 290 ? 18.281 18.062 18.672 1 91.69 290 ASN A N 1
ATOM 2310 C CA . ASN A 1 290 ? 19.172 18.516 17.594 1 91.69 290 ASN A CA 1
ATOM 2311 C C . ASN A 1 290 ? 18.531 19.625 16.797 1 91.69 290 ASN A C 1
ATOM 2313 O O . ASN A 1 290 ? 19.203 20.562 16.375 1 91.69 290 ASN A O 1
ATOM 2317 N N . ILE A 1 291 ? 17.281 19.5 16.547 1 91.31 291 ILE A N 1
ATOM 2318 C CA . ILE A 1 291 ? 16.562 20.531 15.805 1 91.31 291 ILE A CA 1
ATOM 2319 C C . ILE A 1 291 ? 16.531 21.828 16.625 1 91.31 291 ILE A C 1
ATOM 2321 O O . ILE A 1 291 ? 16.719 22.922 16.078 1 91.31 291 ILE A O 1
ATOM 2325 N N . ARG A 1 292 ? 16.281 21.656 17.922 1 88.44 292 ARG A N 1
ATOM 2326 C CA . ARG A 1 292 ? 16.297 22.812 18.812 1 88.44 292 ARG A CA 1
ATOM 2327 C C . ARG A 1 292 ? 17.656 23.531 18.781 1 88.44 292 ARG A C 1
ATOM 2329 O O . ARG A 1 292 ? 17.719 24.75 18.75 1 88.44 292 ARG A O 1
ATOM 2336 N N . GLY A 1 293 ? 18.703 22.719 18.797 1 86.06 293 GLY A N 1
ATOM 2337 C CA . GLY A 1 293 ? 20.047 23.281 18.703 1 86.06 293 GLY A CA 1
ATOM 2338 C C . GLY A 1 293 ? 20.297 24 17.391 1 86.06 293 GLY A C 1
ATOM 2339 O O . GLY A 1 293 ? 20.891 25.078 17.375 1 86.06 293 GLY A O 1
ATOM 2340 N N . LEU A 1 294 ? 19.828 23.5 16.344 1 86.44 294 LEU A N 1
ATOM 2341 C CA . LEU A 1 294 ? 19.969 24.078 15.008 1 86.44 294 LEU A CA 1
ATOM 2342 C C . LEU A 1 294 ? 19.234 25.422 14.922 1 86.44 294 LEU A C 1
ATOM 2344 O O . LEU A 1 294 ? 19.781 26.391 14.398 1 86.44 294 LEU A O 1
ATOM 2348 N N . LEU A 1 295 ? 18.016 25.516 15.5 1 84.44 295 LEU A N 1
ATOM 2349 C CA . LEU A 1 295 ? 17.172 26.703 15.375 1 84.44 295 LEU A CA 1
ATOM 2350 C C . LEU A 1 295 ? 17.625 27.797 16.344 1 84.44 295 LEU A C 1
ATOM 2352 O O . LEU A 1 295 ? 17.406 28.969 16.078 1 84.44 295 LEU A O 1
ATOM 2356 N N . SER A 1 296 ? 18.172 27.391 17.469 1 80.81 296 SER A N 1
ATOM 2357 C CA . SER A 1 296 ? 18.656 28.375 18.438 1 80.81 296 SER A CA 1
ATOM 2358 C C . SER A 1 296 ? 19.797 29.188 17.875 1 80.81 296 SER A C 1
ATOM 2360 O O . SER A 1 296 ? 19.984 30.359 18.234 1 80.81 296 SER A O 1
ATOM 2362 N N . ILE A 1 297 ? 20.484 28.641 17.016 1 70.44 297 ILE A N 1
ATOM 2363 C CA . ILE A 1 297 ? 21.625 29.312 16.391 1 70.44 297 ILE A CA 1
ATOM 2364 C C . ILE A 1 297 ? 21.109 30.281 15.312 1 70.44 297 ILE A C 1
ATOM 2366 O O . ILE A 1 297 ? 21.594 31.406 15.203 1 70.44 297 ILE A O 1
ATOM 2370 N N . SER A 1 298 ? 20.172 29.891 14.68 1 63.34 298 SER A N 1
ATOM 2371 C CA . SER A 1 298 ? 19.703 30.641 13.523 1 63.34 298 SER A CA 1
ATOM 2372 C C . SER A 1 298 ? 18.734 31.734 13.922 1 63.34 298 SER A C 1
ATOM 2374 O O . SER A 1 298 ? 18.688 32.812 13.297 1 63.34 298 SER A O 1
ATOM 2376 N N . ASN A 1 299 ? 17.781 31.359 14.828 1 62.53 299 ASN A N 1
ATOM 2377 C CA . ASN A 1 299 ? 16.766 32.312 15.25 1 62.53 299 ASN A CA 1
ATOM 2378 C C . ASN A 1 299 ? 16.625 32.344 16.766 1 62.53 299 ASN A C 1
ATOM 2380 O O . ASN A 1 299 ? 15.766 31.672 17.344 1 62.53 299 ASN A O 1
ATOM 2384 N N . PRO A 1 300 ? 17.547 33.094 17.266 1 56.62 300 PRO A N 1
ATOM 2385 C CA . PRO A 1 300 ? 17.562 33.125 18.734 1 56.62 300 PRO A CA 1
ATOM 2386 C C . PRO A 1 300 ? 16.234 33.562 19.344 1 56.62 300 PRO A C 1
ATOM 2388 O O . PRO A 1 300 ? 15.977 33.312 20.516 1 56.62 300 PRO A O 1
ATOM 2391 N N . HIS A 1 301 ? 15.359 34.156 18.531 1 56.59 301 HIS A N 1
ATOM 2392 C CA . HIS A 1 301 ? 14.148 34.719 19.094 1 56.59 301 HIS A CA 1
ATOM 2393 C C . HIS A 1 301 ? 13.023 33.688 19.156 1 56.59 301 HIS A C 1
ATOM 2395 O O . HIS A 1 301 ? 11.891 34.031 19.531 1 56.59 301 HIS A O 1
ATOM 2401 N N . MET A 1 302 ? 13.328 32.5 18.719 1 58.66 302 MET A N 1
ATOM 2402 C CA . MET A 1 302 ? 12.219 31.562 18.828 1 58.66 302 MET A CA 1
ATOM 2403 C C . MET A 1 302 ? 11.828 31.344 20.297 1 58.66 302 MET A C 1
ATOM 2405 O O . MET A 1 302 ? 12.672 30.969 21.109 1 58.66 302 MET A O 1
ATOM 2409 N N . LEU A 1 303 ? 10.961 32.188 20.906 1 54.41 303 LEU A N 1
ATOM 2410 C CA . LEU A 1 303 ? 10.422 32.25 22.25 1 54.41 303 LEU A CA 1
ATOM 2411 C C . LEU A 1 303 ? 10.836 31.047 23.062 1 54.41 303 LEU A C 1
ATOM 2413 O O . LEU A 1 303 ? 9.984 30.266 23.5 1 54.41 303 LEU A O 1
ATOM 2417 N N . ASN A 1 304 ? 12.258 30.984 23.25 1 57.06 304 ASN A N 1
ATOM 2418 C CA . ASN A 1 304 ? 12.844 30 24.172 1 57.06 304 ASN A CA 1
ATOM 2419 C C . ASN A 1 304 ? 12.391 28.578 23.828 1 57.06 304 ASN A C 1
ATOM 2421 O O . ASN A 1 304 ? 12.102 27.781 24.734 1 57.06 304 ASN A O 1
ATOM 2425 N N . GLY A 1 305 ? 11.961 28.5 22.688 1 67.44 305 GLY A N 1
ATOM 2426 C CA . GLY A 1 305 ? 11.688 27.125 22.281 1 67.44 305 GLY A CA 1
ATOM 2427 C C . GLY A 1 305 ? 10.211 26.781 22.297 1 67.44 305 GLY A C 1
ATOM 2428 O O . GLY A 1 305 ? 9.82 25.688 21.875 1 67.44 305 GLY A O 1
ATOM 2429 N N . HIS A 1 306 ? 9.391 27.688 22.719 1 76.19 306 HIS A N 1
ATOM 2430 C CA . HIS A 1 306 ? 7.969 27.375 22.859 1 76.19 306 HIS A CA 1
ATOM 2431 C C . HIS A 1 306 ? 7.316 27.156 21.5 1 76.19 306 HIS A C 1
ATOM 2433 O O . HIS A 1 306 ? 6.281 26.5 21.406 1 76.19 306 HIS A O 1
ATOM 2439 N N . PHE A 1 307 ? 7.938 27.594 20.531 1 88.56 307 PHE A N 1
ATOM 2440 C CA . PHE A 1 307 ? 7.285 27.547 19.234 1 88.56 307 PHE A CA 1
ATOM 2441 C C . PHE A 1 307 ? 7.754 26.344 18.438 1 88.56 307 PHE A C 1
ATOM 2443 O O . PHE A 1 307 ? 7.512 26.25 17.234 1 88.56 307 PHE A O 1
ATOM 2450 N N . LEU A 1 308 ? 8.453 25.422 19.156 1 90.81 308 LEU A N 1
ATOM 2451 C CA . LEU A 1 308 ? 8.727 24.078 18.625 1 90.81 308 LEU A CA 1
ATOM 2452 C C . LEU A 1 308 ? 7.762 23.062 19.203 1 90.81 308 LEU A C 1
ATOM 2454 O O . LEU A 1 308 ? 7.91 22.641 20.359 1 90.81 308 LEU A O 1
ATOM 2458 N N . THR A 1 309 ? 6.785 22.781 18.422 1 91.69 309 THR A N 1
ATOM 2459 C CA . THR A 1 309 ? 5.785 21.812 18.859 1 91.69 309 THR A CA 1
ATOM 2460 C C . THR A 1 309 ? 6.176 20.406 18.438 1 91.69 309 THR A C 1
ATOM 2462 O O . THR A 1 309 ? 6.336 20.125 17.25 1 91.69 309 THR A O 1
ATOM 2465 N N . GLU A 1 310 ? 6.141 19.484 19.375 1 91.94 310 GLU A N 1
ATOM 2466 C CA . GLU A 1 310 ? 6.664 18.141 19.125 1 91.94 310 GLU A CA 1
ATOM 2467 C C . GLU A 1 310 ? 5.535 17.156 18.828 1 91.94 310 GLU A C 1
ATOM 2469 O O . GLU A 1 310 ? 5.785 16.016 18.438 1 91.94 310 GLU A O 1
ATOM 2474 N N . HIS A 1 311 ? 4.328 17.594 19.047 1 94.12 311 HIS A N 1
ATOM 2475 C CA . HIS A 1 311 ? 3.193 16.688 18.891 1 94.12 311 HIS A CA 1
ATOM 2476 C C . HIS A 1 311 ? 2.189 17.219 17.875 1 94.12 311 HIS A C 1
ATOM 2478 O O . HIS A 1 311 ? 1.713 18.359 18.016 1 94.12 311 HIS A O 1
ATOM 2484 N N . CYS A 1 312 ? 1.942 16.438 16.875 1 95.25 312 CYS A N 1
ATOM 2485 C CA . CYS A 1 312 ? 0.893 16.766 15.914 1 95.25 312 CYS A CA 1
ATOM 2486 C C . CYS A 1 312 ? -0.486 16.469 16.5 1 95.25 312 CYS A C 1
ATOM 2488 O O . CYS A 1 312 ? -0.762 15.352 16.922 1 95.25 312 CYS A O 1
ATOM 2490 N N . TYR A 1 313 ? -1.363 17.469 16.594 1 96.38 313 TYR A N 1
ATOM 2491 C CA . TYR A 1 313 ? -2.703 17.375 17.172 1 96.38 313 TYR A CA 1
ATOM 2492 C C . TYR A 1 313 ? -3.459 16.188 16.609 1 96.38 313 TYR A C 1
ATOM 2494 O O . TYR A 1 313 ? -3.99 15.367 17.359 1 96.38 313 TYR A O 1
ATOM 2502 N N . ALA A 1 314 ? -3.527 16.031 15.25 1 96.38 314 ALA A N 1
ATOM 2503 C CA . ALA A 1 314 ? -4.258 14.953 14.594 1 96.38 314 ALA A CA 1
ATOM 2504 C C . ALA A 1 314 ? -3.689 13.586 14.977 1 96.38 314 ALA A C 1
ATOM 2506 O O . ALA A 1 314 ? -4.441 12.641 15.219 1 96.38 314 ALA A O 1
ATOM 2507 N N . ARG A 1 315 ? -2.4 13.461 15.047 1 96.31 315 ARG A N 1
ATOM 2508 C CA . ARG A 1 315 ? -1.756 12.188 15.359 1 96.31 315 ARG A CA 1
ATOM 2509 C C . ARG A 1 315 ? -1.955 11.828 16.828 1 96.31 315 ARG A C 1
ATOM 2511 O O . ARG A 1 315 ? -2.064 10.648 17.172 1 96.31 315 ARG A O 1
ATOM 2518 N N . VAL A 1 316 ? -1.927 12.797 17.688 1 96.81 316 VAL A N 1
ATOM 2519 C CA . VAL A 1 316 ? -2.186 12.547 19.109 1 96.81 316 VAL A CA 1
ATOM 2520 C C . VAL A 1 316 ? -3.588 11.969 19.281 1 96.81 316 VAL A C 1
ATOM 2522 O O . VAL A 1 316 ? -3.771 10.969 19.984 1 96.81 316 VAL A O 1
ATOM 2525 N N . ILE A 1 317 ? -4.527 12.617 18.625 1 97.44 317 ILE A N 1
ATOM 2526 C CA . ILE A 1 317 ? -5.906 12.156 18.734 1 97.44 317 ILE A CA 1
ATOM 2527 C C . ILE A 1 317 ? -6.023 10.758 18.125 1 97.44 317 ILE A C 1
ATOM 2529 O O . ILE A 1 317 ? -6.738 9.906 18.656 1 97.44 317 ILE A O 1
ATOM 2533 N N . SER A 1 318 ? -5.367 10.547 17.031 1 97 318 SER A N 1
ATOM 2534 C CA . SER A 1 318 ? -5.383 9.227 16.391 1 97 318 SER A CA 1
ATOM 2535 C C . SER A 1 318 ? -4.84 8.156 17.344 1 97 318 SER A C 1
ATOM 2537 O O . SER A 1 318 ? -5.379 7.051 17.406 1 97 318 SER A O 1
ATOM 2539 N N . ARG A 1 319 ? -3.787 8.43 18.047 1 96.44 319 ARG A N 1
ATOM 2540 C CA . ARG A 1 319 ? -3.227 7.488 19.016 1 96.44 319 ARG A CA 1
ATOM 2541 C C . ARG A 1 319 ? -4.211 7.215 20.141 1 96.44 319 ARG A C 1
ATOM 2543 O O . ARG A 1 319 ? -4.312 6.086 20.625 1 96.44 319 ARG A O 1
ATOM 2550 N N . LEU A 1 320 ? -4.906 8.25 20.578 1 97.81 320 LEU A N 1
ATOM 2551 C CA . LEU A 1 320 ? -5.914 8.078 21.625 1 97.81 320 LEU A CA 1
ATOM 2552 C C . LEU A 1 320 ? -7.059 7.195 21.141 1 97.81 320 LEU A C 1
ATOM 2554 O O . LEU A 1 320 ? -7.504 6.301 21.859 1 97.81 320 LEU A O 1
ATOM 2558 N N . ALA A 1 321 ? -7.492 7.488 19.938 1 98.19 321 ALA A N 1
ATOM 2559 C CA . ALA A 1 321 ? -8.562 6.684 19.359 1 98.19 321 ALA A CA 1
ATOM 2560 C C . ALA A 1 321 ? -8.148 5.219 19.234 1 98.19 321 ALA A C 1
ATOM 2562 O O . ALA A 1 321 ? -8.93 4.32 19.547 1 98.19 321 ALA A O 1
ATOM 2563 N N . GLN A 1 322 ? -6.934 4.98 18.828 1 97.25 322 GLN A N 1
ATOM 2564 C CA . GLN A 1 322 ? -6.43 3.619 18.688 1 97.25 322 GLN A CA 1
ATOM 2565 C C . GLN A 1 322 ? -6.344 2.918 20.031 1 97.25 322 GLN A C 1
ATOM 2567 O O . GLN A 1 322 ? -6.625 1.723 20.141 1 97.25 322 GLN A O 1
ATOM 2572 N N . GLU A 1 323 ? -5.918 3.672 20.984 1 97.5 323 GLU A N 1
ATOM 2573 C CA . GLU A 1 323 ? -5.852 3.104 22.328 1 97.5 323 GLU A CA 1
ATOM 2574 C C . GLU A 1 323 ? -7.242 2.732 22.844 1 97.5 323 GLU A C 1
ATOM 2576 O O . GLU A 1 323 ? -7.422 1.683 23.469 1 97.5 323 GLU A O 1
ATOM 2581 N N . ALA A 1 324 ? -8.164 3.602 22.625 1 98.06 324 ALA A N 1
ATOM 2582 C CA . ALA A 1 324 ? -9.539 3.318 23.016 1 98.06 324 ALA A CA 1
ATOM 2583 C C . ALA A 1 324 ? -10.062 2.062 22.312 1 98.06 324 ALA A C 1
ATOM 2585 O O . ALA A 1 324 ? -10.68 1.203 22.953 1 98.06 324 ALA A O 1
ATOM 2586 N N . LEU A 1 325 ? -9.828 1.923 21.047 1 97.81 325 LEU A N 1
ATOM 2587 C CA . LEU A 1 325 ? -10.266 0.777 20.25 1 97.81 325 LEU A CA 1
ATOM 2588 C C . LEU A 1 325 ? -9.578 -0.5 20.719 1 97.81 325 LEU A C 1
ATOM 2590 O O . LEU A 1 325 ? -10.203 -1.557 20.797 1 97.81 325 LEU A O 1
ATOM 2594 N N . SER A 1 326 ? -8.305 -0.383 21.062 1 96.44 326 SER A N 1
ATOM 2595 C CA . SER A 1 326 ? -7.52 -1.537 21.484 1 96.44 326 SER A CA 1
ATOM 2596 C C . SER A 1 326 ? -7.98 -2.041 22.859 1 96.44 326 SER A C 1
ATOM 2598 O O . SER A 1 326 ? -7.906 -3.238 23.141 1 96.44 326 SER A O 1
ATOM 2600 N N . SER A 1 327 ? -8.453 -1.132 23.672 1 96.06 327 SER A N 1
ATOM 2601 C CA . SER A 1 327 ? -8.93 -1.504 25 1 96.06 327 SER A CA 1
ATOM 2602 C C . SER A 1 327 ? -10.172 -2.385 24.922 1 96.06 327 SER A C 1
ATOM 2604 O O . SER A 1 327 ? -10.445 -3.17 25.828 1 96.06 327 SER A O 1
ATOM 2606 N N . MET A 1 328 ? -10.914 -2.32 23.828 1 96.5 328 MET A N 1
ATOM 2607 C CA . MET A 1 328 ? -12.117 -3.119 23.625 1 96.5 328 MET A CA 1
ATOM 2608 C C . MET A 1 328 ? -12.016 -3.951 22.344 1 96.5 328 MET A C 1
ATOM 2610 O O . MET A 1 328 ? -12.992 -4.098 21.625 1 96.5 328 MET A O 1
ATOM 2614 N N . ARG A 1 329 ? -10.875 -4.434 22.078 1 95.75 329 ARG A N 1
ATOM 2615 C CA . ARG A 1 329 ? -10.547 -5.109 20.828 1 95.75 329 ARG A CA 1
ATOM 2616 C C . ARG A 1 329 ? -11.461 -6.305 20.594 1 95.75 329 ARG A C 1
ATOM 2618 O O . ARG A 1 329 ? -11.883 -6.559 19.469 1 95.75 329 ARG A O 1
ATOM 2625 N N . GLU A 1 330 ? -11.82 -7.062 21.641 1 95.25 330 GLU A N 1
ATOM 2626 C CA . GLU A 1 330 ? -12.625 -8.273 21.516 1 95.25 330 GLU A CA 1
ATOM 2627 C C . GLU A 1 330 ? -14.055 -7.945 21.078 1 95.25 330 GLU A C 1
ATOM 2629 O O . GLU A 1 330 ? -14.578 -8.555 20.141 1 95.25 330 GLU A O 1
ATOM 2634 N N . VAL A 1 331 ? -14.609 -6.996 21.781 1 96.31 331 VAL A N 1
ATOM 2635 C CA . VAL A 1 331 ? -15.984 -6.605 21.484 1 96.31 331 VAL A CA 1
ATOM 2636 C C . VAL A 1 331 ? -16.047 -5.977 20.094 1 96.31 331 VAL A C 1
ATOM 2638 O O . VAL A 1 331 ? -16.984 -6.227 19.328 1 96.31 331 VAL A O 1
ATOM 2641 N N . VAL A 1 332 ? -15.047 -5.148 19.75 1 96.88 332 VAL A N 1
ATOM 2642 C CA . VAL A 1 332 ? -14.977 -4.535 18.438 1 96.88 332 VAL A CA 1
ATOM 2643 C C . VAL A 1 332 ? -14.852 -5.617 17.375 1 96.88 332 VAL A C 1
ATOM 2645 O O . VAL A 1 332 ? -15.469 -5.52 16.297 1 96.88 332 VAL A O 1
ATOM 2648 N N . GLY A 1 333 ? -14.047 -6.645 17.672 1 94.5 333 GLY A N 1
ATOM 2649 C CA . GLY A 1 333 ? -13.891 -7.766 16.75 1 94.5 333 GLY A CA 1
ATOM 2650 C C . GLY A 1 333 ? -15.195 -8.492 16.469 1 94.5 333 GLY A C 1
ATOM 2651 O O . GLY A 1 333 ? -15.461 -8.867 15.336 1 94.5 333 GLY A O 1
ATOM 2652 N N . LYS A 1 334 ? -16.031 -8.625 17.453 1 95.12 334 LYS A N 1
ATOM 2653 C CA . LYS A 1 334 ? -17.328 -9.281 17.297 1 95.12 334 LYS A CA 1
ATOM 2654 C C . LYS A 1 334 ? -18.266 -8.461 16.406 1 95.12 334 LYS A C 1
ATOM 2656 O O . LYS A 1 334 ? -18.984 -9.016 15.578 1 95.12 334 LYS A O 1
ATOM 2661 N N . VAL A 1 335 ? -18.266 -7.18 16.656 1 96.56 335 VAL A N 1
ATOM 2662 C CA . VAL A 1 335 ? -19.094 -6.301 15.828 1 96.56 335 VAL A CA 1
ATOM 2663 C C . VAL A 1 335 ? -18.609 -6.363 14.383 1 96.56 335 VAL A C 1
ATOM 2665 O O . VAL A 1 335 ? -19.438 -6.43 13.461 1 96.56 335 VAL A O 1
ATOM 2668 N N . ARG A 1 336 ? -17.312 -6.289 14.211 1 94.25 336 ARG A N 1
ATOM 2669 C CA . ARG A 1 336 ? -16.719 -6.355 12.883 1 94.25 336 ARG A CA 1
ATOM 2670 C C . ARG A 1 336 ? -17.141 -7.629 12.156 1 94.25 336 ARG A C 1
ATOM 2672 O O . ARG A 1 336 ? -17.5 -7.594 10.977 1 94.25 336 ARG A O 1
ATOM 2679 N N . ASP A 1 337 ? -17.125 -8.727 12.859 1 93.25 337 ASP A N 1
ATOM 2680 C CA . ASP A 1 337 ? -17.516 -10.008 12.281 1 93.25 337 ASP A CA 1
ATOM 2681 C C . ASP A 1 337 ? -19 -10.008 11.914 1 93.25 337 ASP A C 1
ATOM 2683 O O . ASP A 1 337 ? -19.391 -10.578 10.891 1 93.25 337 ASP A O 1
ATOM 2687 N N . SER A 1 338 ? -19.781 -9.43 12.719 1 94.75 338 SER A N 1
ATOM 2688 C CA . SER A 1 338 ? -21.203 -9.328 12.453 1 94.75 338 SER A CA 1
ATOM 2689 C C . SER A 1 338 ? -21.469 -8.492 11.203 1 94.75 338 SER A C 1
ATOM 2691 O O . SER A 1 338 ? -22.312 -8.859 10.375 1 94.75 338 SER A O 1
ATOM 2693 N N . VAL A 1 339 ? -20.766 -7.391 11.141 1 94.81 339 VAL A N 1
ATOM 2694 C CA . VAL A 1 339 ? -20.953 -6.504 9.992 1 94.81 339 VAL A CA 1
ATOM 2695 C C . VAL A 1 339 ? -20.469 -7.195 8.727 1 94.81 339 VAL A C 1
ATOM 2697 O O . VAL A 1 339 ? -21.109 -7.109 7.676 1 94.81 339 VAL A O 1
ATOM 2700 N N . LYS A 1 340 ? -19.375 -7.871 8.812 1 90.81 340 LYS A N 1
ATOM 2701 C CA . LYS A 1 340 ? -18.844 -8.633 7.684 1 90.81 340 LYS A CA 1
ATOM 2702 C C . LYS A 1 340 ? -19.859 -9.672 7.203 1 90.81 340 LYS A C 1
ATOM 2704 O O . LYS A 1 340 ? -20.047 -9.852 6 1 90.81 340 LYS A O 1
ATOM 2709 N N . PHE A 1 341 ? -20.469 -10.398 8.133 1 92.31 341 PHE A N 1
ATOM 2710 C CA . PHE A 1 341 ? -21.469 -11.43 7.836 1 92.31 341 PHE A CA 1
ATOM 2711 C C . PHE A 1 341 ? -22.578 -10.875 6.961 1 92.31 341 PHE A C 1
ATOM 2713 O O . PHE A 1 341 ? -23.047 -11.547 6.043 1 92.31 341 PHE A O 1
ATOM 2720 N N . VAL A 1 342 ? -22.906 -9.664 7.219 1 92.88 342 VAL A N 1
ATOM 2721 C CA . VAL A 1 342 ? -24.047 -9.047 6.531 1 92.88 342 VAL A CA 1
ATOM 2722 C C . VAL A 1 342 ? -23.578 -8.445 5.207 1 92.88 342 VAL A C 1
ATOM 2724 O O . VAL A 1 342 ? -24.219 -8.648 4.168 1 92.88 342 VAL A O 1
ATOM 2727 N N . LYS A 1 343 ? -22.438 -7.77 5.191 1 90.75 343 LYS A N 1
ATOM 2728 C CA . LYS A 1 343 ? -22.047 -6.902 4.086 1 90.75 343 LYS A CA 1
ATOM 2729 C C . LYS A 1 343 ? -21.359 -7.703 2.982 1 90.75 343 LYS A C 1
ATOM 2731 O O . LYS A 1 343 ? -21.312 -7.262 1.831 1 90.75 343 LYS A O 1
ATOM 2736 N N . CYS A 1 344 ? -20.875 -8.836 3.225 1 85.81 344 CYS A N 1
ATOM 2737 C CA . CYS A 1 344 ? -20.062 -9.562 2.252 1 85.81 344 CYS A CA 1
ATOM 2738 C C . CYS A 1 344 ? -20.938 -10.336 1.276 1 85.81 344 CYS A C 1
ATOM 2740 O O . CYS A 1 344 ? -20.484 -10.734 0.203 1 85.81 344 CYS A O 1
ATOM 2742 N N . LEU A 1 345 ? -22.203 -10.609 1.649 1 84.5 345 LEU A N 1
ATOM 2743 C CA . LEU A 1 345 ? -23.141 -11.281 0.758 1 84.5 345 LEU A CA 1
ATOM 2744 C C . LEU A 1 345 ? -24.359 -10.406 0.5 1 84.5 345 LEU A C 1
ATOM 2746 O O . LEU A 1 345 ? -24.969 -9.883 1.439 1 84.5 345 LEU A O 1
ATOM 2750 N N . GLU A 1 346 ? -24.734 -10.273 -0.729 1 83.88 346 GLU A N 1
ATOM 2751 C CA . GLU A 1 346 ? -25.844 -9.406 -1.114 1 83.88 346 GLU A CA 1
ATOM 2752 C C . GLU A 1 346 ? -27.172 -9.922 -0.551 1 83.88 346 GLU A C 1
ATOM 2754 O O . GLU A 1 346 ? -28.031 -9.133 -0.152 1 83.88 346 GLU A O 1
ATOM 2759 N N . SER A 1 347 ? -27.391 -11.195 -0.568 1 87.88 347 SER A N 1
ATOM 2760 C CA . SER A 1 347 ? -28.609 -11.789 -0.051 1 87.88 347 SER A CA 1
ATOM 2761 C C . SER A 1 347 ? -28.781 -11.492 1.435 1 87.88 347 SER A C 1
ATOM 2763 O O . SER A 1 347 ? -29.891 -11.188 1.886 1 87.88 347 SER A O 1
ATOM 2765 N N . ARG A 1 348 ? -27.719 -11.539 2.125 1 91.25 348 ARG A N 1
ATOM 2766 C CA . ARG A 1 348 ? -27.766 -11.273 3.559 1 91.25 348 ARG A CA 1
ATOM 2767 C C . ARG A 1 348 ? -28.031 -9.797 3.834 1 91.25 348 ARG A C 1
ATOM 2769 O O . ARG A 1 348 ? -28.719 -9.453 4.797 1 91.25 348 ARG A O 1
ATOM 2776 N N . GLU A 1 349 ? -27.406 -8.961 3.021 1 91.38 349 GLU A N 1
ATOM 2777 C CA . GLU A 1 349 ? -27.641 -7.527 3.17 1 91.38 349 GLU A CA 1
ATOM 2778 C C . GLU A 1 349 ? -29.125 -7.184 2.949 1 91.38 349 GLU A C 1
ATOM 2780 O O . GLU A 1 349 ? -29.672 -6.34 3.652 1 91.38 349 GLU A O 1
ATOM 2785 N N . GLN A 1 350 ? -29.734 -7.852 1.986 1 91.62 350 GLN A N 1
ATOM 2786 C CA . GLN A 1 350 ? -31.156 -7.633 1.721 1 91.62 350 GLN A CA 1
ATOM 2787 C C . GLN A 1 350 ? -32 -8.133 2.877 1 91.62 350 GLN A C 1
ATOM 2789 O O . GLN A 1 350 ? -32.969 -7.477 3.268 1 91.62 350 GLN A O 1
ATOM 2794 N N . THR A 1 351 ? -31.656 -9.289 3.377 1 93.62 351 THR A N 1
ATOM 2795 C CA . THR A 1 351 ? -32.375 -9.836 4.523 1 93.62 351 THR A CA 1
ATOM 2796 C C . THR A 1 351 ? -32.281 -8.906 5.727 1 93.62 351 THR A C 1
ATOM 2798 O O . THR A 1 351 ? -33.25 -8.703 6.449 1 93.62 351 THR A O 1
ATOM 2801 N N . PHE A 1 352 ? -31.125 -8.391 5.887 1 94.75 352 PHE A N 1
ATOM 2802 C CA . PHE A 1 352 ? -30.875 -7.473 6.992 1 94.75 352 PHE A CA 1
ATOM 2803 C C . PHE A 1 352 ? -31.719 -6.211 6.836 1 94.75 352 PHE A C 1
ATOM 2805 O O . PHE A 1 352 ? -32.281 -5.715 7.812 1 94.75 352 PHE A O 1
ATOM 2812 N N . LYS A 1 353 ? -31.781 -5.691 5.645 1 92.62 353 LYS A N 1
ATOM 2813 C CA . LYS A 1 353 ? -32.594 -4.496 5.363 1 92.62 353 LYS A CA 1
ATOM 2814 C C . LYS A 1 353 ? -34.062 -4.758 5.598 1 92.62 353 LYS A C 1
ATOM 2816 O O . LYS A 1 353 ? -34.781 -3.914 6.156 1 92.62 353 LYS A O 1
ATOM 2821 N N . LYS A 1 354 ? -34.5 -5.887 5.164 1 93.19 354 LYS A N 1
ATOM 2822 C CA . LYS A 1 354 ? -35.906 -6.277 5.387 1 93.19 354 LYS A CA 1
ATOM 2823 C C . LYS A 1 354 ? -36.219 -6.379 6.875 1 93.19 354 LYS A C 1
ATOM 2825 O O . LYS A 1 354 ? -37.25 -5.926 7.328 1 93.19 354 LYS A O 1
ATOM 2830 N N . LEU A 1 355 ? -35.281 -6.996 7.562 1 94.56 355 LEU A N 1
ATOM 2831 C CA . LEU A 1 355 ? -35.438 -7.141 9.008 1 94.56 355 LEU A CA 1
ATOM 2832 C C . LEU A 1 355 ? -35.469 -5.777 9.688 1 94.56 355 LEU A C 1
ATOM 2834 O O . LEU A 1 355 ? -36.188 -5.57 10.648 1 94.56 355 LEU A O 1
ATOM 2838 N N . THR A 1 356 ? -34.656 -4.859 9.242 1 94.31 356 THR A N 1
ATOM 2839 C CA . THR A 1 356 ? -34.594 -3.504 9.773 1 94.31 356 THR A CA 1
ATOM 2840 C C . THR A 1 356 ? -35.906 -2.791 9.578 1 94.31 356 THR A C 1
ATOM 2842 O O . THR A 1 356 ? -36.375 -2.07 10.461 1 94.31 356 THR A O 1
ATOM 2845 N N . GLN A 1 357 ? -36.469 -3.023 8.438 1 92.12 357 GLN A N 1
ATOM 2846 C CA . GLN A 1 357 ? -37.781 -2.428 8.133 1 92.12 357 GLN A CA 1
ATOM 2847 C C . GLN A 1 357 ? -38.875 -3.043 8.992 1 92.12 357 GLN A C 1
ATOM 2849 O O . GLN A 1 357 ? -39.75 -2.334 9.477 1 92.12 357 GLN A O 1
ATOM 2854 N N . GLN A 1 358 ? -38.812 -4.293 9.133 1 92.62 358 GLN A N 1
ATOM 2855 C CA . GLN A 1 358 ? -39.812 -5.004 9.922 1 92.62 358 GLN A CA 1
ATOM 2856 C C . GLN A 1 358 ? -39.781 -4.547 11.375 1 92.62 358 GLN A C 1
ATOM 2858 O O . GLN A 1 358 ? -40.844 -4.414 12.008 1 92.62 358 GLN A O 1
ATOM 2863 N N . LEU A 1 359 ? -38.594 -4.328 11.852 1 93.62 359 LEU A N 1
ATOM 2864 C CA . LEU A 1 359 ? -38.438 -3.936 13.242 1 93.62 359 LEU A CA 1
ATOM 2865 C C . LEU A 1 359 ? -38.625 -2.432 13.406 1 93.62 359 LEU A C 1
ATOM 2867 O O . LEU A 1 359 ? -38.719 -1.93 14.531 1 93.62 359 LEU A O 1
ATOM 2871 N N . GLN A 1 360 ? -38.719 -1.658 12.336 1 91.19 360 GLN A N 1
ATOM 2872 C CA . GLN A 1 360 ? -38.938 -0.217 12.305 1 91.19 360 GLN A CA 1
ATOM 2873 C C . GLN A 1 360 ? -37.875 0.522 13.117 1 91.19 360 GLN A C 1
ATOM 2875 O O . GLN A 1 360 ? -38.219 1.378 13.938 1 91.19 360 GLN A O 1
ATOM 2880 N N . VAL A 1 361 ? -36.688 0.06 13.039 1 90.44 361 VAL A N 1
ATOM 2881 C CA . VAL A 1 361 ? -35.562 0.74 13.703 1 90.44 361 VAL A CA 1
ATOM 2882 C C . VAL A 1 361 ? -35.219 2.002 12.922 1 90.44 361 VAL A C 1
ATOM 2884 O O . VAL A 1 361 ? -34.969 1.951 11.711 1 90.44 361 VAL A O 1
ATOM 2887 N N . PRO A 1 362 ? -35.188 3.119 13.617 1 85.62 362 PRO A N 1
ATOM 2888 C CA . PRO A 1 362 ? -34.875 4.375 12.93 1 85.62 362 PRO A CA 1
ATOM 2889 C C . PRO A 1 362 ? -33.375 4.523 12.625 1 85.62 362 PRO A C 1
ATOM 2891 O O . PRO A 1 362 ? -32.562 4.613 13.547 1 85.62 362 PRO A O 1
ATOM 2894 N N . CYS A 1 363 ? -32.844 4.008 11.594 1 79.75 363 CYS A N 1
ATOM 2895 C CA . CYS A 1 363 ? -31.453 4.188 11.227 1 79.75 363 CYS A CA 1
ATOM 2896 C C . CYS A 1 363 ? -31.344 4.723 9.805 1 79.75 363 CYS A C 1
ATOM 2898 O O . CYS A 1 363 ? -31.891 4.148 8.867 1 79.75 363 CYS A O 1
ATOM 2900 N N . THR A 1 364 ? -30.719 5.84 9.75 1 81.19 364 THR A N 1
ATOM 2901 C CA . THR A 1 364 ? -30.578 6.48 8.445 1 81.19 364 THR A CA 1
ATOM 2902 C C . THR A 1 364 ? -29.312 6.027 7.746 1 81.19 364 THR A C 1
ATOM 2904 O O . THR A 1 364 ? -29.188 6.137 6.523 1 81.19 364 THR A O 1
ATOM 2907 N N . GLU A 1 365 ? -28.406 5.52 8.469 1 87.12 365 GLU A N 1
ATOM 2908 C CA . GLU A 1 365 ? -27.109 5.176 7.871 1 87.12 365 GLU A CA 1
ATOM 2909 C C . GLU A 1 365 ? -27.047 3.689 7.523 1 87.12 365 GLU A C 1
ATOM 2911 O O . GLU A 1 365 ? -27.641 2.859 8.219 1 87.12 365 GLU A O 1
ATOM 2916 N N . ASN A 1 366 ? -26.391 3.385 6.461 1 88.31 366 ASN A N 1
ATOM 2917 C CA . ASN A 1 366 ? -26.188 1.999 6.059 1 88.31 366 ASN A CA 1
ATOM 2918 C C . ASN A 1 366 ? -24.953 1.404 6.723 1 88.31 366 ASN A C 1
ATOM 2920 O O . ASN A 1 366 ? -24 2.125 7.035 1 88.31 366 ASN A O 1
ATOM 2924 N N . LEU A 1 367 ? -25.062 0.141 6.953 1 91.75 367 LEU A N 1
ATOM 2925 C CA . LEU A 1 367 ? -23.906 -0.568 7.508 1 91.75 367 LEU A CA 1
ATOM 2926 C C . LEU A 1 367 ? -22.719 -0.489 6.562 1 91.75 367 LEU A C 1
ATOM 2928 O O . LEU A 1 367 ? -22.875 -0.611 5.344 1 91.75 367 LEU A O 1
ATOM 2932 N N . VAL A 1 368 ? -21.578 -0.206 7.113 1 90.75 368 VAL A N 1
ATOM 2933 C CA . VAL A 1 368 ? -20.359 -0.104 6.305 1 90.75 368 VAL A CA 1
ATOM 2934 C C . VAL A 1 368 ? -19.234 -0.901 6.953 1 90.75 368 VAL A C 1
ATOM 2936 O O . VAL A 1 368 ? -19.172 -0.995 8.18 1 90.75 368 VAL A O 1
ATOM 2939 N N . LEU A 1 369 ? -18.406 -1.489 6.156 1 91.69 369 LEU A N 1
ATOM 2940 C CA . LEU A 1 369 ? -17.172 -2.113 6.648 1 91.69 369 LEU A CA 1
ATOM 2941 C C . LEU A 1 369 ? -16.125 -1.061 6.977 1 91.69 369 LEU A C 1
ATOM 2943 O O . LEU A 1 369 ? -16.062 -0.016 6.324 1 91.69 369 LEU A O 1
ATOM 2947 N N . ASP A 1 370 ? -15.391 -1.264 7.988 1 92.62 370 ASP A N 1
ATOM 2948 C CA . ASP A 1 370 ? -14.391 -0.275 8.375 1 92.62 370 ASP A CA 1
ATOM 2949 C C . ASP A 1 370 ? -13.039 -0.578 7.723 1 92.62 370 ASP A C 1
ATOM 2951 O O . ASP A 1 370 ? -12.805 -1.697 7.266 1 92.62 370 ASP A O 1
ATOM 2955 N N . TYR A 1 371 ? -12.258 0.479 7.609 1 90.69 371 TYR A N 1
ATOM 2956 C CA . TYR A 1 371 ? -10.844 0.392 7.289 1 90.69 371 TYR A CA 1
ATOM 2957 C C . TYR A 1 371 ? -9.992 0.475 8.555 1 90.69 371 TYR A C 1
ATOM 2959 O O . TYR A 1 371 ? -10.016 1.485 9.258 1 90.69 371 TYR A O 1
ATOM 2967 N N . GLN A 1 372 ? -9.227 -0.449 8.758 1 88.56 372 GLN A N 1
ATOM 2968 C CA . GLN A 1 372 ? -8.508 -0.532 10.031 1 88.56 372 GLN A CA 1
ATOM 2969 C C . GLN A 1 372 ? -7.43 0.544 10.117 1 88.56 372 GLN A C 1
ATOM 2971 O O . GLN A 1 372 ? -7.031 0.94 11.219 1 88.56 372 GLN A O 1
ATOM 2976 N N . ASP A 1 373 ? -7.008 1.041 9.047 1 90.56 373 ASP A N 1
ATOM 2977 C CA . ASP A 1 373 ? -5.965 2.062 9.055 1 90.56 373 ASP A CA 1
ATOM 2978 C C . ASP A 1 373 ? -6.566 3.459 9.203 1 90.56 373 ASP A C 1
ATOM 2980 O O . ASP A 1 373 ? -5.836 4.453 9.219 1 90.56 373 ASP A O 1
ATOM 2984 N N . LYS A 1 374 ? -7.824 3.629 9.305 1 94.62 374 LYS A N 1
ATOM 2985 C CA . LYS A 1 374 ? -8.555 4.871 9.555 1 94.62 374 LYS A CA 1
ATOM 2986 C C . LYS A 1 374 ? -9.539 4.711 10.703 1 94.62 374 LYS A C 1
ATOM 2988 O O . LYS A 1 374 ? -10.594 4.098 10.539 1 94.62 374 LYS A O 1
ATOM 2993 N N . TRP A 1 375 ? -9.328 5.359 11.742 1 97.06 375 TRP A N 1
ATOM 2994 C CA . TRP A 1 375 ? -10.125 5.094 12.938 1 97.06 375 TRP A CA 1
ATOM 2995 C C . TRP A 1 375 ? -11.508 5.711 12.812 1 97.06 375 TRP A C 1
ATOM 2997 O O . TRP A 1 375 ? -12.438 5.316 13.516 1 97.06 375 TRP A O 1
ATOM 3007 N N . ASP A 1 376 ? -11.727 6.773 11.922 1 96.69 376 ASP A N 1
ATOM 3008 C CA . ASP A 1 376 ? -13.055 7.344 11.727 1 96.69 376 ASP A CA 1
ATOM 3009 C C . ASP A 1 376 ? -13.992 6.332 11.07 1 96.69 376 ASP A C 1
ATOM 3011 O O . ASP A 1 376 ? -15.18 6.277 11.406 1 96.69 376 ASP A O 1
ATOM 3015 N N . SER A 1 377 ? -13.422 5.562 10.156 1 95 377 SER A N 1
ATOM 3016 C CA . SER A 1 377 ? -14.234 4.523 9.523 1 95 377 SER A CA 1
ATOM 3017 C C . SER A 1 377 ? -14.703 3.49 10.539 1 95 377 SER A C 1
ATOM 3019 O O . SER A 1 377 ? -15.828 2.99 10.453 1 95 377 SER A O 1
ATOM 3021 N N . THR A 1 378 ? -13.82 3.111 11.484 1 97.06 378 THR A N 1
ATOM 3022 C CA . THR A 1 378 ? -14.195 2.184 12.547 1 97.06 378 THR A CA 1
ATOM 3023 C C . THR A 1 378 ? -15.266 2.791 13.438 1 97.06 378 THR A C 1
ATOM 3025 O O . THR A 1 378 ? -16.203 2.102 13.859 1 97.06 378 THR A O 1
ATOM 3028 N N . TYR A 1 379 ? -15.141 4.109 13.734 1 98 379 TYR A N 1
ATOM 3029 C CA . TYR A 1 379 ? -16.141 4.812 14.516 1 98 379 TYR A CA 1
ATOM 3030 C C . TYR A 1 379 ? -17.5 4.762 13.836 1 98 379 TYR A C 1
ATOM 3032 O O . TYR A 1 379 ? -18.516 4.453 14.469 1 98 379 TYR A O 1
ATOM 3040 N N . HIS A 1 380 ? -17.547 4.977 12.531 1 97.12 380 HIS A N 1
ATOM 3041 C CA . HIS A 1 380 ? -18.797 4.98 11.789 1 97.12 380 HIS A CA 1
ATOM 3042 C C . HIS A 1 380 ? -19.422 3.584 11.75 1 97.12 380 HIS A C 1
ATOM 3044 O O . HIS A 1 380 ? -20.641 3.438 11.852 1 97.12 380 HIS A O 1
ATOM 3050 N N . MET A 1 381 ? -18.562 2.592 11.555 1 97 381 MET A N 1
ATOM 3051 C CA . MET A 1 381 ? -19.062 1.218 11.578 1 97 381 MET A CA 1
ATOM 3052 C C . MET A 1 381 ? -19.688 0.883 12.922 1 97 381 MET A C 1
ATOM 3054 O O . MET A 1 381 ? -20.812 0.364 12.977 1 97 381 MET A O 1
ATOM 3058 N N . LEU A 1 382 ? -19.031 1.25 14.023 1 97.88 382 LEU A N 1
ATOM 3059 C CA . LEU A 1 382 ? -19.5 0.938 15.367 1 97.88 382 LEU A CA 1
ATOM 3060 C C . LEU A 1 382 ? -20.766 1.727 15.695 1 97.88 382 LEU A C 1
ATOM 3062 O O . LEU A 1 382 ? -21.703 1.183 16.281 1 97.88 382 LEU A O 1
ATOM 3066 N N . SER A 1 383 ? -20.719 3.016 15.359 1 97.06 383 SER A N 1
ATOM 3067 C CA . SER A 1 383 ? -21.859 3.879 15.641 1 97.06 383 SER A CA 1
ATOM 3068 C C . SER A 1 383 ? -23.109 3.387 14.93 1 97.06 383 SER A C 1
ATOM 3070 O O . SER A 1 383 ? -24.172 3.275 15.539 1 97.06 383 SER A O 1
ATOM 3072 N N . THR A 1 384 ? -23 2.984 13.656 1 96.69 384 THR A N 1
ATOM 3073 C CA . THR A 1 384 ? -24.125 2.477 12.883 1 96.69 384 THR A CA 1
ATOM 3074 C C . THR A 1 384 ? -24.578 1.124 13.422 1 96.69 384 THR A C 1
ATOM 3076 O O . THR A 1 384 ? -25.781 0.875 13.547 1 96.69 384 THR A O 1
ATOM 3079 N N . ALA A 1 385 ? -23.625 0.274 13.719 1 96.62 385 ALA A N 1
ATOM 3080 C CA . ALA A 1 385 ? -23.953 -1.041 14.266 1 96.62 385 ALA A CA 1
ATOM 3081 C C . ALA A 1 385 ? -24.688 -0.917 15.602 1 96.62 385 ALA A C 1
ATOM 3083 O O . ALA A 1 385 ? -25.609 -1.682 15.875 1 96.62 385 ALA A O 1
ATOM 3084 N N . CYS A 1 386 ? -24.25 0.047 16.391 1 95.44 386 CYS A N 1
ATOM 3085 C CA . CYS A 1 386 ? -24.859 0.266 17.703 1 95.44 386 CYS A CA 1
ATOM 3086 C C . CYS A 1 386 ? -26.312 0.727 17.562 1 95.44 386 CYS A C 1
ATOM 3088 O O . CYS A 1 386 ? -27.172 0.326 18.328 1 95.44 386 CYS A O 1
ATOM 3090 N N . GLU A 1 387 ? -26.578 1.518 16.562 1 94.69 387 GLU A N 1
ATOM 3091 C CA . GLU A 1 387 ? -27.953 1.958 16.281 1 94.69 387 GLU A CA 1
ATOM 3092 C C . GLU A 1 387 ? -28.812 0.794 15.82 1 94.69 387 GLU A C 1
ATOM 3094 O O . GLU A 1 387 ? -30.031 0.778 16.078 1 94.69 387 GLU A O 1
ATOM 3099 N N . LEU A 1 388 ? -28.172 -0.159 15.219 1 95.44 388 LEU A N 1
ATOM 3100 C CA . LEU A 1 388 ? -28.891 -1.298 14.672 1 95.44 388 LEU A CA 1
ATOM 3101 C C . LEU A 1 388 ? -28.75 -2.521 15.57 1 95.44 388 LEU A C 1
ATOM 3103 O O . LEU A 1 388 ? -28.891 -3.656 15.109 1 95.44 388 LEU A O 1
ATOM 3107 N N . LYS A 1 389 ? -28.438 -2.316 16.812 1 94.38 389 LYS A N 1
ATOM 3108 C CA . LYS A 1 389 ? -28.156 -3.416 17.734 1 94.38 389 LYS A CA 1
ATOM 3109 C C . LYS A 1 389 ? -29.359 -4.355 17.844 1 94.38 389 LYS A C 1
ATOM 3111 O O . LYS A 1 389 ? -29.188 -5.57 17.984 1 94.38 389 LYS A O 1
ATOM 3116 N N . GLU A 1 390 ? -30.578 -3.82 17.734 1 93.31 390 GLU A N 1
ATOM 3117 C CA . GLU A 1 390 ? -31.781 -4.641 17.828 1 93.31 390 GLU A CA 1
ATOM 3118 C C . GLU A 1 390 ? -31.906 -5.582 16.625 1 93.31 390 GLU A C 1
ATOM 3120 O O . GLU A 1 390 ? -32.344 -6.719 16.766 1 93.31 390 GLU A O 1
ATOM 3125 N N . VAL A 1 391 ? -31.562 -5.074 15.523 1 95 391 VAL A N 1
ATOM 3126 C CA . VAL A 1 391 ? -31.625 -5.887 14.312 1 95 391 VAL A CA 1
ATOM 3127 C C . VAL A 1 391 ? -30.641 -7.047 14.414 1 95 391 VAL A C 1
ATOM 3129 O O . VAL A 1 391 ? -30.969 -8.188 14.094 1 95 391 VAL A O 1
ATOM 3132 N N . PHE A 1 392 ? -29.438 -6.781 14.906 1 95.62 392 PHE A N 1
ATOM 3133 C CA . PHE A 1 392 ? -28.422 -7.82 15.086 1 95.62 392 PHE A CA 1
ATOM 3134 C C . PHE A 1 392 ? -28.891 -8.859 16.094 1 95.62 392 PHE A C 1
ATOM 3136 O O . PHE A 1 392 ? -28.609 -10.047 15.953 1 95.62 392 PHE A O 1
ATOM 3143 N N . SER A 1 393 ? -29.594 -8.375 17.094 1 92.5 393 SER A N 1
ATOM 3144 C CA . SER A 1 393 ? -30.062 -9.266 18.156 1 92.5 393 SER A CA 1
ATOM 3145 C C . SER A 1 393 ? -31.109 -10.234 17.641 1 92.5 393 SER A C 1
ATOM 3147 O O . SER A 1 393 ? -31.281 -11.328 18.188 1 92.5 393 SER A O 1
ATOM 3149 N N . CYS A 1 394 ? -31.766 -9.875 16.516 1 93.38 394 CYS A N 1
ATOM 3150 C CA . CYS A 1 394 ? -32.812 -10.719 15.969 1 93.38 394 CYS A CA 1
ATOM 3151 C C . CYS A 1 394 ? -32.375 -11.398 14.68 1 93.38 394 CYS A C 1
ATOM 3153 O O . CYS A 1 394 ? -33.156 -12.156 14.078 1 93.38 394 CYS A O 1
ATOM 3155 N N . LEU A 1 395 ? -31.172 -11.188 14.312 1 94.19 395 LEU A N 1
ATOM 3156 C CA . LEU A 1 395 ? -30.703 -11.672 13.016 1 94.19 395 LEU A CA 1
ATOM 3157 C C . LEU A 1 395 ? -30.609 -13.188 13.008 1 94.19 395 LEU A C 1
ATOM 3159 O O . LEU A 1 395 ? -30.812 -13.82 11.969 1 94.19 395 LEU A O 1
ATOM 3163 N N . ASP A 1 396 ? -30.359 -13.758 14.148 1 91.19 396 ASP A N 1
ATOM 3164 C CA . ASP A 1 396 ? -30.219 -15.211 14.258 1 91.19 396 ASP A CA 1
ATOM 3165 C C . ASP A 1 396 ? -31.547 -15.906 13.977 1 91.19 396 ASP A C 1
ATOM 3167 O O . ASP A 1 396 ? -31.562 -17.078 13.578 1 91.19 396 ASP A O 1
ATOM 3171 N N . MET A 1 397 ? -32.594 -15.242 14.07 1 90.5 397 MET A N 1
ATOM 3172 C CA . MET A 1 397 ? -33.938 -15.789 13.805 1 90.5 397 MET A CA 1
ATOM 3173 C C . MET A 1 397 ? -34.219 -15.844 12.305 1 90.5 397 MET A C 1
ATOM 3175 O O . MET A 1 397 ? -34.938 -16.703 11.836 1 90.5 397 MET A O 1
ATOM 3179 N N . SER A 1 398 ? -33.656 -14.961 11.609 1 89.69 398 SER A N 1
ATOM 3180 C CA . SER A 1 398 ? -33.875 -14.875 10.172 1 89.69 398 SER A CA 1
ATOM 3181 C C . SER A 1 398 ? -32.812 -15.656 9.391 1 89.69 398 SER A C 1
ATOM 3183 O O . SER A 1 398 ? -33.062 -16.047 8.25 1 89.69 398 SER A O 1
ATOM 3185 N N . ASP A 1 399 ? -31.672 -15.672 9.922 1 91.38 399 ASP A N 1
ATOM 3186 C CA . ASP A 1 399 ? -30.562 -16.391 9.297 1 91.38 399 ASP A CA 1
ATOM 3187 C C . ASP A 1 399 ? -29.875 -17.312 10.305 1 91.38 399 ASP A C 1
ATOM 3189 O O . ASP A 1 399 ? -29.094 -16.859 11.148 1 91.38 399 ASP A O 1
ATOM 3193 N N . ALA A 1 400 ? -30 -18.547 10.148 1 88.31 400 ALA A N 1
ATOM 3194 C CA . ALA A 1 400 ? -29.516 -19.547 11.102 1 88.31 400 ALA A CA 1
ATOM 3195 C C . ALA A 1 400 ? -28 -19.625 11.102 1 88.31 400 ALA A C 1
ATOM 3197 O O . ALA A 1 400 ? -27.391 -20.109 12.055 1 88.31 400 ALA A O 1
ATOM 3198 N N . ASN A 1 401 ? -27.328 -19.031 10.133 1 86.88 401 ASN A N 1
ATOM 3199 C CA . ASN A 1 401 ? -25.875 -19.094 10.039 1 86.88 401 ASN A CA 1
ATOM 3200 C C . ASN A 1 401 ? -25.219 -17.984 10.828 1 86.88 401 ASN A C 1
ATOM 3202 O O . ASN A 1 401 ? -23.984 -17.969 10.984 1 86.88 401 ASN A O 1
ATOM 3206 N N . TYR A 1 402 ? -26.062 -17.078 11.328 1 91.94 402 TYR A N 1
ATOM 3207 C CA . TYR A 1 402 ? -25.516 -15.984 12.117 1 91.94 402 TYR A CA 1
ATOM 3208 C C . TYR A 1 402 ? -25.234 -16.406 13.547 1 91.94 402 TYR A C 1
ATOM 3210 O O . TYR A 1 402 ? -26.172 -16.641 14.328 1 91.94 402 TYR A O 1
ATOM 3218 N N . ASP A 1 403 ? -23.891 -16.516 13.906 1 87.44 403 ASP A N 1
ATOM 3219 C CA . ASP A 1 403 ? -23.516 -16.984 15.234 1 87.44 403 ASP A CA 1
ATOM 3220 C C . ASP A 1 403 ? -22.672 -15.945 15.969 1 87.44 403 ASP A C 1
ATOM 3222 O O . ASP A 1 403 ? -21.906 -16.281 16.875 1 87.44 403 ASP A O 1
ATOM 3226 N N . PHE A 1 404 ? -22.859 -14.648 15.664 1 87.94 404 PHE A N 1
ATOM 3227 C CA . PHE A 1 404 ? -22.031 -13.602 16.234 1 87.94 404 PHE A CA 1
ATOM 3228 C C . PHE A 1 404 ? -22.844 -12.695 17.156 1 87.94 404 PHE A C 1
ATOM 3230 O O . PHE A 1 404 ? -22.469 -11.547 17.391 1 87.94 404 PHE A O 1
ATOM 3237 N N . THR A 1 405 ? -23.906 -13.188 17.672 1 90.5 405 THR A N 1
ATOM 3238 C CA . THR A 1 405 ? -24.812 -12.352 18.469 1 90.5 405 THR A CA 1
ATOM 3239 C C . THR A 1 405 ? -24.078 -11.812 19.703 1 90.5 405 THR A C 1
ATOM 3241 O O . THR A 1 405 ? -23.453 -12.57 20.438 1 90.5 405 THR A O 1
ATOM 3244 N N . LEU A 1 406 ? -24.219 -10.516 19.891 1 93.12 406 LEU A N 1
ATOM 3245 C CA . LEU A 1 406 ? -23.578 -9.836 21.016 1 93.12 406 LEU A CA 1
ATOM 3246 C C . LEU A 1 406 ? -24.562 -9.648 22.172 1 93.12 406 LEU A C 1
ATOM 3248 O O . LEU A 1 406 ? -25.703 -9.242 21.969 1 93.12 406 LEU A O 1
ATOM 3252 N N . PRO A 1 407 ? -24.078 -9.984 23.375 1 93.75 407 PRO A N 1
ATOM 3253 C CA . PRO A 1 407 ? -24.906 -9.688 24.547 1 93.75 407 PRO A CA 1
ATOM 3254 C C . PRO A 1 407 ? -25.078 -8.188 24.781 1 93.75 407 PRO A C 1
ATOM 3256 O O . PRO A 1 407 ? -24.328 -7.383 24.234 1 93.75 407 PRO A O 1
ATOM 3259 N N . MET A 1 408 ? -26 -7.789 25.625 1 92.88 408 MET A N 1
ATOM 3260 C CA . MET A 1 408 ? -26.344 -6.387 25.859 1 92.88 408 MET A CA 1
ATOM 3261 C C . MET A 1 408 ? -25.188 -5.676 26.578 1 92.88 408 MET A C 1
ATOM 3263 O O . MET A 1 408 ? -24.969 -4.484 26.359 1 92.88 408 MET A O 1
ATOM 3267 N N . ASP A 1 409 ? -24.453 -6.367 27.328 1 93.56 409 ASP A N 1
ATOM 3268 C CA . ASP A 1 409 ? -23.312 -5.773 28.016 1 93.56 409 ASP A CA 1
ATOM 3269 C C . ASP A 1 409 ? -22.25 -5.324 27.016 1 93.56 409 ASP A C 1
ATOM 3271 O O . ASP A 1 409 ? -21.578 -4.305 27.219 1 93.56 409 ASP A O 1
ATOM 3275 N N . ASP A 1 410 ? -22.125 -6.094 25.969 1 95.81 410 ASP A N 1
ATOM 3276 C CA . ASP A 1 410 ? -21.172 -5.734 24.922 1 95.81 410 ASP A CA 1
ATOM 3277 C C . ASP A 1 410 ? -21.609 -4.469 24.188 1 95.81 410 ASP A C 1
ATOM 3279 O O . ASP A 1 410 ? -20.781 -3.615 23.859 1 95.81 410 ASP A O 1
ATOM 3283 N N . TRP A 1 411 ? -22.891 -4.387 24.047 1 96.19 411 TRP A N 1
ATOM 3284 C CA . TRP A 1 411 ? -23.406 -3.207 23.359 1 96.19 411 TRP A CA 1
ATOM 3285 C C . TRP A 1 411 ? -23.234 -1.962 24.234 1 96.19 411 TRP A C 1
ATOM 3287 O O . TRP A 1 411 ? -23.016 -0.865 23.719 1 96.19 411 TRP A O 1
ATOM 3297 N N . LYS A 1 412 ? -23.312 -2.135 25.5 1 95.31 412 LYS A N 1
ATOM 3298 C CA . LYS A 1 412 ? -23.062 -1.021 26.406 1 95.31 412 LYS A CA 1
ATOM 3299 C C . LYS A 1 412 ? -21.625 -0.528 26.312 1 95.31 412 LYS A C 1
ATOM 3301 O O . LYS A 1 412 ? -21.375 0.678 26.344 1 95.31 412 LYS A O 1
ATOM 3306 N N . CYS A 1 413 ? -20.797 -1.492 26.188 1 96.56 413 CYS A N 1
ATOM 3307 C CA . CYS A 1 413 ? -19.391 -1.152 26.016 1 96.56 413 CYS A CA 1
ATOM 3308 C C . CYS A 1 413 ? -19.172 -0.396 24.719 1 96.56 413 CYS A C 1
ATOM 3310 O O . CYS A 1 413 ? -18.438 0.6 24.688 1 96.56 413 CYS A O 1
ATOM 3312 N N . ILE A 1 414 ? -19.828 -0.863 23.656 1 97.62 414 ILE A N 1
ATOM 3313 C CA . ILE A 1 414 ? -19.688 -0.234 22.344 1 97.62 414 ILE A CA 1
ATOM 3314 C C . ILE A 1 414 ? -20.266 1.184 22.391 1 97.62 414 ILE A C 1
ATOM 3316 O O . ILE A 1 414 ? -19.703 2.104 21.781 1 97.62 414 ILE A O 1
ATOM 3320 N N . LYS A 1 415 ? -21.297 1.371 23.094 1 97 415 LYS A N 1
ATOM 3321 C CA . LYS A 1 415 ? -21.906 2.695 23.219 1 97 415 LYS A CA 1
ATOM 3322 C C . LYS A 1 415 ? -20.953 3.664 23.922 1 97 415 LYS A C 1
ATOM 3324 O O . LYS A 1 415 ? -20.797 4.809 23.5 1 97 415 LYS A O 1
ATOM 3329 N N . ALA A 1 416 ? -20.359 3.203 24.984 1 96.81 416 ALA A N 1
ATOM 3330 C CA . ALA A 1 416 ? -19.375 4.02 25.688 1 96.81 416 ALA A CA 1
ATOM 3331 C C . ALA A 1 416 ? -18.188 4.359 24.797 1 96.81 416 ALA A C 1
ATOM 3333 O O . ALA A 1 416 ? -17.703 5.496 24.797 1 96.81 416 ALA A O 1
ATOM 3334 N N . LEU A 1 417 ? -17.734 3.346 24.078 1 98.12 417 LEU A N 1
ATOM 3335 C CA . LEU A 1 417 ? -16.625 3.541 23.141 1 98.12 417 LEU A CA 1
ATOM 3336 C C . LEU A 1 417 ? -16.984 4.559 22.062 1 98.12 417 LEU A C 1
ATOM 3338 O O . LEU A 1 417 ? -16.188 5.434 21.734 1 98.12 417 LEU A O 1
ATOM 3342 N N . CYS A 1 418 ? -18.188 4.465 21.547 1 98 418 CYS A N 1
ATOM 3343 C CA . CYS A 1 418 ? -18.641 5.371 20.516 1 98 418 CYS A CA 1
ATOM 3344 C C . CYS A 1 418 ? -18.719 6.805 21.031 1 98 418 CYS A C 1
ATOM 3346 O O . CYS A 1 418 ? -18.406 7.746 20.297 1 98 418 CYS A O 1
ATOM 3348 N N . ALA A 1 419 ? -19.109 6.961 22.219 1 97.25 419 ALA A N 1
ATOM 3349 C CA . ALA A 1 419 ? -19.156 8.297 22.797 1 97.25 419 ALA A CA 1
ATOM 3350 C C . ALA A 1 419 ? -17.766 8.922 22.875 1 97.25 419 ALA A C 1
ATOM 3352 O O . ALA A 1 419 ? -17.594 10.109 22.578 1 97.25 419 ALA A O 1
ATOM 3353 N N . CYS A 1 420 ? -16.859 8.141 23.297 1 97.62 420 CYS A N 1
ATOM 3354 C CA . CYS A 1 420 ? -15.477 8.602 23.375 1 97.62 420 CYS A CA 1
ATOM 3355 C C . CYS A 1 420 ? -14.93 8.922 21.984 1 97.62 420 CYS A C 1
ATOM 3357 O O . CYS A 1 420 ? -14.32 9.977 21.781 1 97.62 420 CYS A O 1
ATOM 3359 N N . LEU A 1 421 ? -15.133 8.016 20.984 1 98.31 421 LEU A N 1
ATOM 3360 C CA . LEU A 1 421 ? -14.648 8.211 19.625 1 98.31 421 LEU A CA 1
ATOM 3361 C C . LEU A 1 421 ? -15.328 9.406 18.969 1 98.31 421 LEU A C 1
ATOM 3363 O O . LEU A 1 421 ? -14.719 10.117 18.172 1 98.31 421 LEU A O 1
ATOM 3367 N N . LYS A 1 422 ? -16.562 9.633 19.297 1 98.25 422 LYS A N 1
ATOM 3368 C CA . LYS A 1 422 ? -17.297 10.789 18.766 1 98.25 422 LYS A CA 1
ATOM 3369 C C . LYS A 1 422 ? -16.641 12.094 19.219 1 98.25 422 LYS A C 1
ATOM 3371 O O . LYS A 1 422 ? -16.516 13.039 18.422 1 98.25 422 LYS A O 1
ATOM 3376 N N . LEU A 1 423 ? -16.281 12.125 20.469 1 98.06 423 LEU A N 1
ATOM 3377 C CA . LEU A 1 423 ? -15.562 13.289 21 1 98.06 423 LEU A CA 1
ATOM 3378 C C . LEU A 1 423 ? -14.328 13.586 20.156 1 98.06 423 LEU A C 1
ATOM 3380 O O . LEU A 1 423 ? -14.109 14.727 19.75 1 98.06 423 LEU A O 1
ATOM 3384 N N . PHE A 1 424 ? -13.539 12.539 19.891 1 98.5 424 PHE A N 1
ATOM 3385 C CA . PHE A 1 424 ? -12.328 12.68 19.094 1 98.5 424 PHE A CA 1
ATOM 3386 C C . PHE A 1 424 ? -12.656 13.062 17.656 1 98.5 424 PHE A C 1
ATOM 3388 O O . PHE A 1 424 ? -12 13.93 17.078 1 98.5 424 PHE A O 1
ATOM 3395 N N . TYR A 1 425 ? -13.672 12.422 17.109 1 98.12 425 TYR A N 1
ATOM 3396 C CA . TYR A 1 425 ? -14.062 12.641 15.719 1 98.12 425 TYR A CA 1
ATOM 3397 C C . TYR A 1 425 ? -14.5 14.086 15.5 1 98.12 425 TYR A C 1
ATOM 3399 O O . TYR A 1 425 ? -14.062 14.734 14.555 1 98.12 425 TYR A O 1
ATOM 3407 N N . ASP A 1 426 ? -15.312 14.602 16.344 1 97.31 426 ASP A N 1
ATOM 3408 C CA . ASP A 1 426 ? -15.82 15.961 16.234 1 97.31 426 ASP A CA 1
ATOM 3409 C C . ASP A 1 426 ? -14.695 16.984 16.328 1 97.31 426 ASP A C 1
ATOM 3411 O O . ASP A 1 426 ? -14.68 17.969 15.578 1 97.31 426 ASP A O 1
ATOM 3415 N N . SER A 1 427 ? -13.82 16.734 17.219 1 96.69 427 SER A N 1
ATOM 3416 C CA . SER A 1 427 ? -12.719 17.656 17.438 1 96.69 427 SER A CA 1
ATOM 3417 C C . SER A 1 427 ? -11.711 17.609 16.297 1 96.69 427 SER A C 1
ATOM 3419 O O . SER A 1 427 ? -11.062 18.609 15.984 1 96.69 427 SER A O 1
ATOM 3421 N N . THR A 1 428 ? -11.523 16.469 15.703 1 96.19 428 THR A N 1
ATOM 3422 C CA . THR A 1 428 ? -10.555 16.297 14.625 1 96.19 428 THR A CA 1
ATOM 3423 C C . THR A 1 428 ? -11.156 16.703 13.281 1 96.19 428 THR A C 1
ATOM 3425 O O . THR A 1 428 ? -10.43 17.062 12.352 1 96.19 428 THR A O 1
ATOM 3428 N N . ASN A 1 429 ? -12.484 16.734 13.188 1 94.69 429 ASN A N 1
ATOM 3429 C CA . ASN A 1 429 ? -13.203 17 11.945 1 94.69 429 ASN A CA 1
ATOM 3430 C C . ASN A 1 429 ? -12.938 18.422 11.453 1 94.69 429 ASN A C 1
ATOM 3432 O O . ASN A 1 429 ? -13.125 18.719 10.266 1 94.69 429 ASN A O 1
ATOM 3436 N N . ILE A 1 430 ? -12.445 19.344 12.312 1 93.81 430 ILE A N 1
ATOM 3437 C CA . ILE A 1 430 ? -12.125 20.719 11.93 1 93.81 430 ILE A CA 1
ATOM 3438 C C . ILE A 1 430 ? -11 20.719 10.898 1 93.81 430 ILE A C 1
ATOM 3440 O O . ILE A 1 430 ? -10.867 21.656 10.109 1 93.81 430 ILE A O 1
ATOM 3444 N N . LEU A 1 431 ? -10.219 19.625 10.906 1 95.44 431 LEU A N 1
ATOM 3445 C CA . LEU A 1 431 ? -9.07 19.531 10.016 1 95.44 431 LEU A CA 1
ATOM 3446 C C . LEU A 1 431 ? -9.492 19.094 8.617 1 95.44 431 LEU A C 1
ATOM 3448 O O . LEU A 1 431 ? -8.711 19.172 7.672 1 95.44 431 LEU A O 1
ATOM 3452 N N . MET A 1 432 ? -10.734 18.672 8.453 1 93.5 432 MET A N 1
ATOM 3453 C CA . MET A 1 432 ? -11.219 18.156 7.168 1 93.5 432 MET A CA 1
ATOM 3454 C C . MET A 1 432 ? -11.711 19.297 6.281 1 93.5 432 MET A C 1
ATOM 3456 O O . MET A 1 432 ? -11.969 19.109 5.094 1 93.5 432 MET A O 1
ATOM 3460 N N . ALA A 1 433 ? -11.719 20.469 6.824 1 88.25 433 ALA A N 1
ATOM 3461 C CA . ALA A 1 433 ? -12.195 21.625 6.059 1 88.25 433 ALA A CA 1
ATOM 3462 C C . ALA A 1 433 ? -11.227 21.969 4.934 1 88.25 433 ALA A C 1
ATOM 3464 O O . ALA A 1 433 ? -10.07 21.516 4.938 1 88.25 433 ALA A O 1
ATOM 3465 N N . GLU A 1 434 ? -11.68 22.672 3.918 1 84.12 434 GLU A N 1
ATOM 3466 C CA . GLU A 1 434 ? -10.867 23.078 2.779 1 84.12 434 GLU A CA 1
ATOM 3467 C C . GLU A 1 434 ? -9.742 24.016 3.209 1 84.12 434 GLU A C 1
ATOM 3469 O O . GLU A 1 434 ? -8.625 23.938 2.699 1 84.12 434 GLU A O 1
ATOM 3474 N N . THR A 1 435 ? -10.211 24.891 4.137 1 85.25 435 THR A N 1
ATOM 3475 C CA . THR A 1 435 ? -9.195 25.812 4.652 1 85.25 435 THR A CA 1
ATOM 3476 C C . THR A 1 435 ? -8.648 25.312 5.988 1 85.25 435 THR A C 1
ATOM 3478 O O . THR A 1 435 ? -9.406 24.844 6.836 1 85.25 435 THR A O 1
ATOM 3481 N N . TYR A 1 436 ? -7.41 25.375 6.062 1 89.12 436 TYR A N 1
ATOM 3482 C CA . TYR A 1 436 ? -6.766 24.984 7.309 1 89.12 436 TYR A CA 1
ATOM 3483 C C . TYR A 1 436 ? -7.207 25.859 8.461 1 89.12 436 TYR A C 1
ATOM 3485 O O . TYR A 1 436 ? -7.371 27.078 8.297 1 89.12 436 TYR A O 1
ATOM 3493 N N . PRO A 1 437 ? -7.473 25.328 9.57 1 93.69 437 PRO A N 1
ATOM 3494 C CA . PRO A 1 437 ? -7.961 26.125 10.695 1 93.69 437 PRO A CA 1
ATOM 3495 C C . PRO A 1 437 ? -6.883 27.016 11.305 1 93.69 437 PRO A C 1
ATOM 3497 O O . PRO A 1 437 ? -5.719 26.625 11.383 1 93.69 437 PRO A O 1
ATOM 3500 N N . ALA A 1 438 ? -7.367 28.203 11.695 1 96.06 438 ALA A N 1
ATOM 3501 C CA . ALA A 1 438 ? -6.453 29.094 12.391 1 96.06 438 ALA A CA 1
ATOM 3502 C C . ALA A 1 438 ? -6.109 28.562 13.781 1 96.06 438 ALA A C 1
ATOM 3504 O O . ALA A 1 438 ? -6.859 27.766 14.352 1 96.06 438 ALA A O 1
ATOM 3505 N N . ALA A 1 439 ? -5.078 29 14.352 1 96.81 439 ALA A N 1
ATOM 3506 C CA . ALA A 1 439 ? -4.504 28.453 15.57 1 96.81 439 ALA A CA 1
ATOM 3507 C C . ALA A 1 439 ? -5.469 28.594 16.75 1 96.81 439 ALA A C 1
ATOM 3509 O O . ALA A 1 439 ? -5.504 27.75 17.641 1 96.81 439 ALA A O 1
ATOM 3510 N N . HIS A 1 440 ? -6.273 29.672 16.812 1 96.06 440 HIS A N 1
ATOM 3511 C CA . HIS A 1 440 ? -7.117 29.938 17.969 1 96.06 440 HIS A CA 1
ATOM 3512 C C . HIS A 1 440 ? -8.234 28.906 18.094 1 96.06 440 HIS A C 1
ATOM 3514 O O . HIS A 1 440 ? -8.75 28.688 19.203 1 96.06 440 HIS A O 1
ATOM 3520 N N . ILE A 1 441 ? -8.578 28.219 17.016 1 95.38 441 ILE A N 1
ATOM 3521 C CA . ILE A 1 441 ? -9.672 27.25 17.016 1 95.38 441 ILE A CA 1
ATOM 3522 C C . ILE A 1 441 ? -9.258 26.016 17.812 1 95.38 441 ILE A C 1
ATOM 3524 O O . ILE A 1 441 ? -10.094 25.391 18.453 1 95.38 441 ILE A O 1
ATOM 3528 N N . TYR A 1 442 ? -7.965 25.719 17.828 1 96.19 442 TYR A N 1
ATOM 3529 C CA . TYR A 1 442 ? -7.465 24.5 18.453 1 96.19 442 TYR A CA 1
ATOM 3530 C C . TYR A 1 442 ? -7.621 24.578 19.969 1 96.19 442 TYR A C 1
ATOM 3532 O O . TYR A 1 442 ? -7.832 23.547 20.641 1 96.19 442 TYR A O 1
ATOM 3540 N N . PHE A 1 443 ? -7.477 25.781 20.5 1 96.19 443 PHE A N 1
ATOM 3541 C CA . PHE A 1 443 ? -7.594 25.922 21.953 1 96.19 443 PHE A CA 1
ATOM 3542 C C . PHE A 1 443 ? -8.945 25.406 22.438 1 96.19 443 PHE A C 1
ATOM 3544 O O . PHE A 1 443 ? -9.016 24.688 23.438 1 96.19 443 PHE A O 1
ATOM 3551 N N . HIS A 1 444 ? -10.016 25.75 21.719 1 94.56 444 HIS A N 1
ATOM 3552 C CA . HIS A 1 444 ? -11.367 25.328 22.094 1 94.56 444 HIS A CA 1
ATOM 3553 C C . HIS A 1 444 ? -11.516 23.812 22.016 1 94.56 444 HIS A C 1
ATOM 3555 O O . HIS A 1 444 ? -12.086 23.203 22.922 1 94.56 444 HIS A O 1
ATOM 3561 N N . GLU A 1 445 ? -11 23.266 20.984 1 96.38 445 GLU A N 1
ATOM 3562 C CA . GLU A 1 445 ? -11.133 21.828 20.781 1 96.38 445 GLU A CA 1
ATOM 3563 C C . GLU A 1 445 ? -10.305 21.047 21.797 1 96.38 445 GLU A C 1
ATOM 3565 O O . GLU A 1 445 ? -10.773 20.047 22.344 1 96.38 445 GLU A O 1
ATOM 3570 N N . VAL A 1 446 ? -9.055 21.5 22.031 1 96.5 446 VAL A N 1
ATOM 3571 C CA . VAL A 1 446 ? -8.156 20.828 22.953 1 96.5 446 VAL A CA 1
ATOM 3572 C C . VAL A 1 446 ? -8.734 20.906 24.375 1 96.5 446 VAL A C 1
ATOM 3574 O O . VAL A 1 446 ? -8.695 19.922 25.125 1 96.5 446 VAL A O 1
ATOM 3577 N N . TYR A 1 447 ? -9.234 22.047 24.703 1 94.44 447 TYR A N 1
ATOM 3578 C CA . TYR A 1 447 ? -9.852 22.219 26.016 1 94.44 447 TYR A CA 1
ATOM 3579 C C . TYR A 1 447 ? -11.047 21.281 26.172 1 94.44 447 TYR A C 1
ATOM 3581 O O . TYR A 1 447 ? -11.227 20.656 27.219 1 94.44 447 TYR A O 1
ATOM 3589 N N . LYS A 1 448 ? -11.883 21.234 25.141 1 95.25 448 LYS A N 1
ATOM 3590 C CA . LYS A 1 448 ? -13.062 20.375 25.156 1 95.25 448 LYS A CA 1
ATOM 3591 C C . LYS A 1 448 ? -12.672 18.922 25.438 1 95.25 448 LYS A C 1
ATOM 3593 O O . LYS A 1 448 ? -13.289 18.266 26.281 1 95.25 448 LYS A O 1
ATOM 3598 N N . ILE A 1 449 ? -11.688 18.406 24.781 1 97.31 449 ILE A N 1
ATOM 3599 C CA . ILE A 1 449 ? -11.227 17.031 24.969 1 97.31 449 ILE A CA 1
ATOM 3600 C C . ILE A 1 449 ? -10.688 16.844 26.391 1 97.31 449 ILE A C 1
ATOM 3602 O O . ILE A 1 449 ? -11.031 15.875 27.062 1 97.31 449 ILE A O 1
ATOM 3606 N N . GLN A 1 450 ? -9.836 17.844 26.812 1 95.38 450 GLN A N 1
ATOM 3607 C CA . GLN A 1 450 ? -9.234 17.781 28.141 1 95.38 450 GLN A CA 1
ATOM 3608 C C . GLN A 1 450 ? -10.305 17.719 29.234 1 95.38 450 GLN A C 1
ATOM 3610 O O . GLN A 1 450 ? -10.219 16.922 30.156 1 95.38 450 GLN A O 1
ATOM 3615 N N . PHE A 1 451 ? -11.281 18.531 29 1 93.5 451 PHE A N 1
ATOM 3616 C CA . PHE A 1 451 ? -12.344 18.641 30 1 93.5 451 PHE A CA 1
ATOM 3617 C C . PHE A 1 451 ? -13.188 17.375 30.031 1 93.5 451 PHE A C 1
ATOM 3619 O O . PHE A 1 451 ? -13.445 16.828 31.109 1 93.5 451 PHE A O 1
ATOM 3626 N N . GLU A 1 452 ? -13.625 16.891 28.891 1 95.69 452 GLU A N 1
ATOM 3627 C CA . GLU A 1 452 ? -14.484 15.719 28.797 1 95.69 452 GLU A CA 1
ATOM 3628 C C . GLU A 1 452 ? -13.766 14.461 29.281 1 95.69 452 GLU A C 1
ATOM 3630 O O . GLU A 1 452 ? -14.359 13.617 29.953 1 95.69 452 GLU A O 1
ATOM 3635 N N . LEU A 1 453 ? -12.5 14.312 28.938 1 96.75 453 LEU A N 1
ATOM 3636 C CA . LEU A 1 453 ? -11.742 13.148 29.375 1 96.75 453 LEU A CA 1
ATOM 3637 C C . LEU A 1 453 ? -11.5 13.18 30.875 1 96.75 453 LEU A C 1
ATOM 3639 O O . LEU A 1 453 ? -11.594 12.148 31.547 1 96.75 453 LEU A O 1
ATOM 3643 N N . ALA A 1 454 ? -11.211 14.359 31.391 1 92.75 454 ALA A N 1
ATOM 3644 C CA . ALA A 1 454 ? -10.992 14.492 32.812 1 92.75 454 ALA A CA 1
ATOM 3645 C C . ALA A 1 454 ? -12.258 14.133 33.594 1 92.75 454 ALA A C 1
ATOM 3647 O O . ALA A 1 454 ? -12.195 13.445 34.625 1 92.75 454 ALA A O 1
ATOM 3648 N N . HIS A 1 455 ? -13.391 14.555 33.125 1 92.56 455 HIS A N 1
ATOM 3649 C CA . HIS A 1 455 ? -14.664 14.266 33.781 1 92.56 455 HIS A CA 1
ATOM 3650 C C . HIS A 1 455 ? -15.023 12.789 33.625 1 92.56 455 HIS A C 1
ATOM 3652 O O . HIS A 1 455 ? -15.57 12.195 34.562 1 92.56 455 HIS A O 1
ATOM 3658 N N . GLY A 1 456 ? -14.75 12.258 32.469 1 94.19 456 GLY A N 1
ATOM 3659 C CA . GLY A 1 456 ? -15.039 10.852 32.219 1 94.19 456 GLY A CA 1
ATOM 3660 C C . GLY A 1 456 ? -14.195 9.914 33.062 1 94.19 456 GLY A C 1
ATOM 3661 O O . GLY A 1 456 ? -14.641 8.828 33.438 1 94.19 456 GLY A O 1
ATOM 3662 N N . ALA A 1 457 ? -13 10.352 33.438 1 94.31 457 ALA A N 1
ATOM 3663 C CA . ALA A 1 457 ? -12.094 9.547 34.25 1 94.31 457 ALA A CA 1
ATOM 3664 C C . ALA A 1 457 ? -12.633 9.359 35.656 1 94.31 457 ALA A C 1
ATOM 3666 O O . ALA A 1 457 ? -12.328 8.367 36.312 1 94.31 457 ALA A O 1
ATOM 3667 N N . PHE A 1 458 ? -13.555 10.219 36.062 1 92.56 458 PHE A N 1
ATOM 3668 C CA . PHE A 1 458 ? -14.117 10.164 37.406 1 92.56 458 PHE A CA 1
ATOM 3669 C C . PHE A 1 458 ? -15.57 9.695 37.344 1 92.56 458 PHE A C 1
ATOM 3671 O O . PHE A 1 458 ? -16.297 9.836 38.344 1 92.56 458 PHE A O 1
ATOM 3678 N N . SER A 1 459 ? -15.938 9.156 36.25 1 93.81 459 SER A N 1
ATOM 3679 C CA . SER A 1 459 ? -17.312 8.664 36.125 1 93.81 459 SER A CA 1
ATOM 3680 C C . SER A 1 459 ? -17.578 7.508 37.094 1 93.81 459 SER A C 1
ATOM 3682 O O . SER A 1 459 ? -16.672 6.703 37.375 1 93.81 459 SER A O 1
ATOM 3684 N N . ASP A 1 460 ? -18.891 7.336 37.469 1 94.06 460 ASP A N 1
ATOM 3685 C CA . ASP A 1 460 ? -19.297 6.254 38.344 1 94.06 460 ASP A CA 1
ATOM 3686 C C . ASP A 1 460 ? -19.469 4.945 37.594 1 94.06 460 ASP A C 1
ATOM 3688 O O . ASP A 1 460 ? -19.484 3.865 38.188 1 94.06 460 ASP A O 1
ATOM 3692 N N . ASP A 1 461 ? -19.609 5.039 36.375 1 94.5 461 ASP A N 1
ATOM 3693 C CA . ASP A 1 461 ? -19.703 3.854 35.531 1 94.5 461 ASP A CA 1
ATOM 3694 C C . ASP A 1 461 ? -18.312 3.283 35.219 1 94.5 461 ASP A C 1
ATOM 3696 O O . ASP A 1 461 ? -17.531 3.902 34.531 1 94.5 461 ASP A O 1
ATOM 3700 N N . PRO A 1 462 ? -18.047 2.123 35.656 1 94 462 PRO A N 1
ATOM 3701 C CA . PRO A 1 462 ? -16.703 1.553 35.5 1 94 462 PRO A CA 1
ATOM 3702 C C . PRO A 1 462 ? -16.344 1.329 34.031 1 94 462 PRO A C 1
ATOM 3704 O O . PRO A 1 462 ? -15.156 1.385 33.656 1 94 462 PRO A O 1
ATOM 3707 N N . VAL A 1 463 ? -17.266 1.125 33.219 1 94.31 463 VAL A N 1
ATOM 3708 C CA . VAL A 1 463 ? -17 0.939 31.781 1 94.31 463 VAL A CA 1
ATOM 3709 C C . VAL A 1 463 ? -16.406 2.219 31.203 1 94.31 463 VAL A C 1
ATOM 3711 O O . VAL A 1 463 ? -15.453 2.168 30.422 1 94.31 463 VAL A O 1
ATOM 3714 N N . ILE A 1 464 ? -16.906 3.277 31.641 1 95.56 464 ILE A N 1
ATOM 3715 C CA . ILE A 1 464 ? -16.469 4.574 31.125 1 95.56 464 ILE A CA 1
ATOM 3716 C C . ILE A 1 464 ? -15.148 4.965 31.781 1 95.56 464 ILE A C 1
ATOM 3718 O O . ILE A 1 464 ? -14.203 5.363 31.109 1 95.56 464 ILE A O 1
ATOM 3722 N N . SER A 1 465 ? -15.055 4.832 33.094 1 96.19 465 SER A N 1
ATOM 3723 C CA . SER A 1 465 ? -13.859 5.273 33.812 1 96.19 465 SER A CA 1
ATOM 3724 C C . SER A 1 465 ? -12.641 4.457 33.406 1 96.19 465 SER A C 1
ATOM 3726 O O . SER A 1 465 ? -11.547 5.008 33.25 1 96.19 465 SER A O 1
ATOM 3728 N N . ASP A 1 466 ? -12.867 3.219 33.188 1 95.38 466 ASP A N 1
ATOM 3729 C CA . ASP A 1 466 ? -11.766 2.35 32.812 1 95.38 466 ASP A CA 1
ATOM 3730 C C . ASP A 1 466 ? -11.289 2.664 31.391 1 95.38 466 ASP A C 1
ATOM 3732 O O . ASP A 1 466 ? -10.094 2.561 31.094 1 95.38 466 ASP A O 1
ATOM 3736 N N . LEU A 1 467 ? -12.18 3.027 30.547 1 96.88 467 LEU A N 1
ATOM 3737 C CA . LEU A 1 467 ? -11.867 3.365 29.172 1 96.88 467 LEU A CA 1
ATOM 3738 C C . LEU A 1 467 ? -11.148 4.707 29.078 1 96.88 467 LEU A C 1
ATOM 3740 O O . LEU A 1 467 ? -10.172 4.852 28.344 1 96.88 467 LEU A O 1
ATOM 3744 N N . VAL A 1 468 ? -11.539 5.676 29.875 1 97.5 468 VAL A N 1
ATOM 3745 C CA . VAL A 1 468 ? -11.18 7.074 29.672 1 97.5 468 VAL A CA 1
ATOM 3746 C C . VAL A 1 468 ? -9.945 7.418 30.5 1 97.5 468 VAL A C 1
ATOM 3748 O O . VAL A 1 468 ? -9.156 8.297 30.125 1 97.5 468 VAL A O 1
ATOM 3751 N N . ARG A 1 469 ? -9.672 6.789 31.578 1 96.62 469 ARG A N 1
ATOM 3752 C CA . ARG A 1 469 ? -8.602 7.137 32.5 1 96.62 469 ARG A CA 1
ATOM 3753 C C . ARG A 1 469 ? -7.25 7.133 31.812 1 96.62 469 ARG A C 1
ATOM 3755 O O . ARG A 1 469 ? -6.516 8.125 31.844 1 96.62 469 ARG A O 1
ATOM 3762 N N . PRO A 1 470 ? -6.945 6.031 31.125 1 97.06 470 PRO A N 1
ATOM 3763 C CA . PRO A 1 470 ? -5.656 6.047 30.422 1 97.06 470 PRO A CA 1
ATOM 3764 C C . PRO A 1 470 ? -5.582 7.113 29.328 1 97.06 470 PRO A C 1
ATOM 3766 O O . PRO A 1 470 ? -4.516 7.676 29.094 1 97.06 470 PRO A O 1
ATOM 3769 N N . LEU A 1 471 ? -6.66 7.402 28.672 1 98.12 471 LEU A N 1
ATOM 3770 C CA . LEU A 1 471 ? -6.711 8.414 27.625 1 98.12 471 LEU A CA 1
ATOM 3771 C C . LEU A 1 471 ? -6.496 9.812 28.219 1 98.12 471 LEU A C 1
ATOM 3773 O O . LEU A 1 471 ? -5.789 10.633 27.625 1 98.12 471 LEU A O 1
ATOM 3777 N N . SER A 1 472 ? -7.133 10 29.359 1 97.38 472 SER A N 1
ATOM 3778 C CA . SER A 1 472 ? -7.016 11.281 30.047 1 97.38 472 SER A CA 1
ATOM 3779 C C . SER A 1 472 ? -5.574 11.562 30.453 1 97.38 472 SER A C 1
ATOM 3781 O O . SER A 1 472 ? -5.086 12.688 30.297 1 97.38 472 SER A O 1
ATOM 3783 N N . GLU A 1 473 ? -4.883 10.586 30.906 1 96.06 473 GLU A N 1
ATOM 3784 C CA . GLU A 1 473 ? -3.494 10.734 31.344 1 96.06 473 GLU A CA 1
ATOM 3785 C C . GLU A 1 473 ? -2.588 11.07 30.156 1 96.06 473 GLU A C 1
ATOM 3787 O O . GLU A 1 473 ? -1.733 11.953 30.25 1 96.06 473 GLU A O 1
ATOM 3792 N N . LYS A 1 474 ? -2.787 10.43 29.109 1 95.5 474 LYS A N 1
ATOM 3793 C CA . LYS A 1 474 ? -1.968 10.656 27.922 1 95.5 474 LYS A CA 1
ATOM 3794 C C . LYS A 1 474 ? -2.244 12.023 27.312 1 95.5 474 LYS A C 1
ATOM 3796 O O . LYS A 1 474 ? -1.323 12.703 26.844 1 95.5 474 LYS A O 1
ATOM 3801 N N . PHE A 1 475 ? -3.516 12.391 27.312 1 96.94 475 PHE A N 1
ATOM 3802 C CA . PHE A 1 475 ? -3.873 13.664 26.703 1 96.94 475 PHE A CA 1
ATOM 3803 C C . PHE A 1 475 ? -3.393 14.828 27.562 1 96.94 475 PHE A C 1
ATOM 3805 O O . PHE A 1 475 ? -3.1 15.914 27.047 1 96.94 475 PHE A O 1
ATOM 3812 N N . ASP A 1 476 ? -3.348 14.617 28.812 1 94.12 476 ASP A N 1
ATOM 3813 C CA . ASP A 1 476 ? -2.861 15.648 29.719 1 94.12 476 ASP A CA 1
ATOM 3814 C C . ASP A 1 476 ? -1.409 16.016 29.422 1 94.12 476 ASP A C 1
ATOM 3816 O O . ASP A 1 476 ? -1.013 17.172 29.547 1 94.12 476 ASP A O 1
ATOM 3820 N N . VAL A 1 477 ? -0.667 15.055 29.031 1 91.94 477 VAL A N 1
ATOM 3821 C CA . VAL A 1 477 ? 0.714 15.312 28.641 1 91.94 477 VAL A CA 1
ATOM 3822 C C . VAL A 1 477 ? 0.743 16.234 27.438 1 91.94 477 VAL A C 1
ATOM 3824 O O . VAL A 1 477 ? 1.526 17.188 27.391 1 91.94 477 VAL A O 1
ATOM 3827 N N . TYR A 1 478 ? -0.027 15.945 26.469 1 93.06 478 TYR A N 1
ATOM 3828 C CA . TYR A 1 478 ? -0.117 16.797 25.297 1 93.06 478 TYR A CA 1
ATOM 3829 C C . TYR A 1 478 ? -0.533 18.203 25.672 1 93.06 478 TYR A C 1
ATOM 3831 O O . TYR A 1 478 ? 0.041 19.188 25.188 1 93.06 478 TYR A O 1
ATOM 3839 N N . TRP A 1 479 ? -1.516 18.328 26.5 1 89.69 479 TRP A N 1
ATOM 3840 C CA . TRP A 1 479 ? -2.014 19.609 26.969 1 89.69 479 TRP A CA 1
ATOM 3841 C C . TRP A 1 479 ? -0.897 20.422 27.609 1 89.69 479 TRP A C 1
ATOM 3843 O O . TRP A 1 479 ? -0.725 21.609 27.312 1 89.69 479 TRP A O 1
ATOM 3853 N N . ARG A 1 480 ? -0.149 19.859 28.344 1 87.06 480 ARG A N 1
ATOM 3854 C CA . ARG A 1 480 ? 0.908 20.562 29.062 1 87.06 480 ARG A CA 1
ATOM 3855 C C . ARG A 1 480 ? 1.98 21.078 28.109 1 87.06 480 ARG A C 1
ATOM 3857 O O . ARG A 1 480 ? 2.572 22.125 28.344 1 87.06 480 ARG A O 1
ATOM 3864 N N . TYR A 1 481 ? 2.158 20.328 27.078 1 86.5 481 TYR A N 1
ATOM 3865 C CA . TYR A 1 481 ? 3.189 20.688 26.125 1 86.5 481 TYR A CA 1
ATOM 3866 C C . TYR A 1 481 ? 2.736 21.859 25.25 1 86.5 481 TYR A C 1
ATOM 3868 O O . TYR A 1 481 ? 3.545 22.703 24.875 1 86.5 481 TYR A O 1
ATOM 3876 N N . CYS A 1 482 ? 1.482 21.969 24.984 1 90.62 482 CYS A N 1
ATOM 3877 C CA . CYS A 1 482 ? 1.073 22.906 23.938 1 90.62 482 CYS A CA 1
ATOM 3878 C C . CYS A 1 482 ? 0.193 24 24.5 1 90.62 482 CYS A C 1
ATOM 3880 O O . CYS A 1 482 ? -0.084 25 23.828 1 90.62 482 CYS A O 1
ATOM 3882 N N . CYS A 1 483 ? -0.231 24 25.75 1 90.25 483 CYS A N 1
ATOM 3883 C CA . CYS A 1 483 ? -1.247 24.875 26.328 1 90.25 483 CYS A CA 1
ATOM 3884 C C . CYS A 1 483 ? -0.844 26.344 26.203 1 90.25 483 CYS A C 1
ATOM 3886 O O . CYS A 1 483 ? -1.685 27.203 25.938 1 90.25 483 CYS A O 1
ATOM 3888 N N . VAL A 1 484 ? 0.446 26.609 26.359 1 90.94 484 VAL A N 1
ATOM 3889 C CA . VAL A 1 484 ? 0.912 28 26.359 1 90.94 484 VAL A CA 1
ATOM 3890 C C . VAL A 1 484 ? 0.711 28.594 24.969 1 90.94 484 VAL A C 1
ATOM 3892 O O . VAL A 1 484 ? 0.147 29.688 24.828 1 90.94 484 VAL A O 1
ATOM 3895 N N . VAL A 1 485 ? 1.178 27.891 23.969 1 93.19 485 VAL A N 1
ATOM 3896 C CA . VAL A 1 485 ? 1.082 28.406 22.609 1 93.19 485 VAL A CA 1
ATOM 3897 C C . VAL A 1 485 ? -0.383 28.469 22.172 1 93.19 485 VAL A C 1
ATOM 3899 O O . VAL A 1 485 ? -0.798 29.406 21.5 1 93.19 485 VAL A O 1
ATOM 3902 N N . LEU A 1 486 ? -1.171 27.484 22.578 1 95.44 486 LEU A N 1
ATOM 3903 C CA . LEU A 1 486 ? -2.6 27.484 22.297 1 95.44 486 LEU A CA 1
ATOM 3904 C C . LEU A 1 486 ? -3.289 28.688 22.938 1 95.44 486 LEU A C 1
ATOM 3906 O O . LEU A 1 486 ? -4.133 29.328 22.312 1 95.44 486 LEU A O 1
ATOM 3910 N N . ALA A 1 487 ? -2.904 28.969 24.141 1 95.44 487 ALA A N 1
ATOM 3911 C CA . ALA A 1 487 ? -3.488 30.078 24.875 1 95.44 487 ALA A CA 1
ATOM 3912 C C . ALA A 1 487 ? -3.125 31.422 24.219 1 95.44 487 ALA A C 1
ATOM 3914 O O . ALA A 1 487 ? -3.963 32.312 24.125 1 95.44 487 ALA A O 1
ATOM 3915 N N . MET A 1 488 ? -1.875 31.516 23.812 1 94.88 488 MET A N 1
ATOM 3916 C CA . MET A 1 488 ? -1.455 32.75 23.125 1 94.88 488 MET A CA 1
ATOM 3917 C C . MET A 1 488 ? -2.289 32.969 21.875 1 94.88 488 MET A C 1
ATOM 3919 O O . MET A 1 488 ? -2.668 34.125 21.578 1 94.88 488 MET A O 1
ATOM 3923 N N . ALA A 1 489 ? -2.586 31.922 21.172 1 96.44 489 ALA A N 1
ATOM 3924 C CA . ALA A 1 489 ? -3.348 32.031 19.922 1 96.44 489 ALA A CA 1
ATOM 3925 C C . ALA A 1 489 ? -4.781 32.469 20.203 1 96.44 489 ALA A C 1
ATOM 3927 O O . ALA A 1 489 ? -5.316 33.344 19.484 1 96.44 489 ALA A O 1
ATOM 3928 N N . VAL A 1 490 ? -5.414 31.922 21.219 1 97.06 490 VAL A N 1
ATOM 3929 C CA . VAL A 1 490 ? -6.816 32.219 21.469 1 97.06 490 VAL A CA 1
ATOM 3930 C C . VAL A 1 490 ? -6.953 33.656 22.016 1 97.06 490 VAL A C 1
ATOM 3932 O O . VAL A 1 490 ? -7.984 34.281 21.828 1 97.06 490 VAL A O 1
ATOM 3935 N N . VAL A 1 491 ? -5.93 34.188 22.688 1 97.38 491 VAL A N 1
ATOM 3936 C CA . VAL A 1 491 ? -5.945 35.562 23.203 1 97.38 491 VAL A CA 1
ATOM 3937 C C . VAL A 1 491 ? -6.086 36.531 22.047 1 97.38 491 VAL A C 1
ATOM 3939 O O . VAL A 1 491 ? -6.621 37.625 22.219 1 97.38 491 VAL A O 1
ATOM 3942 N N . MET A 1 492 ? -5.617 36.125 20.844 1 97.5 492 MET A N 1
ATOM 3943 C CA . MET A 1 492 ? -5.695 37 19.672 1 97.5 492 MET A CA 1
ATOM 3944 C C . MET A 1 492 ? -7.113 37.031 19.109 1 97.5 492 MET A C 1
ATOM 3946 O O . MET A 1 492 ? -7.398 37.781 18.172 1 97.5 492 MET A O 1
ATOM 3950 N N . ASP A 1 493 ? -7.992 36.219 19.609 1 97 493 ASP A N 1
ATOM 3951 C CA . ASP A 1 493 ? -9.414 36.312 19.281 1 97 493 ASP A CA 1
ATOM 3952 C C . ASP A 1 493 ? -10.117 37.375 20.125 1 97 493 ASP A C 1
ATOM 3954 O O . ASP A 1 493 ? -10.281 37.188 21.344 1 97 493 ASP A O 1
ATOM 3958 N N . PRO A 1 494 ? -10.539 38.406 19.547 1 96.25 494 PRO A N 1
ATOM 3959 C CA . PRO A 1 494 ? -11.102 39.531 20.281 1 96.25 494 PRO A CA 1
ATOM 3960 C C . PRO A 1 494 ? -12.398 39.156 21.016 1 96.25 494 PRO A C 1
ATOM 3962 O O . PRO A 1 494 ? -12.852 39.906 21.891 1 96.25 494 PRO A O 1
ATOM 3965 N N . ARG A 1 495 ? -12.984 38.062 20.703 1 95 495 ARG A N 1
ATOM 3966 C CA . ARG A 1 495 ? -14.188 37.625 21.375 1 95 495 ARG A CA 1
ATOM 3967 C C . ARG A 1 495 ? -13.867 37.094 22.766 1 95 495 ARG A C 1
ATOM 3969 O O . ARG A 1 495 ? -14.719 37.094 23.656 1 95 495 ARG A O 1
ATOM 3976 N N . TYR A 1 496 ? -12.633 36.656 22.969 1 95.06 496 TYR A N 1
ATOM 3977 C CA . TYR A 1 496 ? -12.328 35.906 24.188 1 95.06 496 TYR A CA 1
ATOM 3978 C C . TYR A 1 496 ? -11.148 36.562 24.922 1 95.06 496 TYR A C 1
ATOM 3980 O O . TYR A 1 496 ? -11.227 36.812 26.125 1 95.06 496 TYR A O 1
ATOM 3988 N N . LYS A 1 497 ? -10.008 36.844 24.266 1 95.75 497 LYS A N 1
ATOM 3989 C CA . LYS A 1 497 ? -8.812 37.469 24.828 1 95.75 497 LYS A CA 1
ATOM 3990 C C . LYS A 1 497 ? -8.305 36.688 26.016 1 95.75 497 LYS A C 1
ATOM 3992 O O . LYS A 1 497 ? -8.352 35.438 26.031 1 95.75 497 LYS A O 1
ATOM 3997 N N . LEU A 1 498 ? -7.691 37.281 26.984 1 95.56 498 LEU A N 1
ATOM 3998 C CA . LEU A 1 498 ? -7.074 36.625 28.125 1 95.56 498 LEU A CA 1
ATOM 3999 C C . LEU A 1 498 ? -8.133 36.125 29.094 1 95.56 498 LEU A C 1
ATOM 4001 O O . LEU A 1 498 ? -7.867 35.219 29.906 1 95.56 498 LEU A O 1
ATOM 4005 N N . LYS A 1 499 ? -9.328 36.562 29 1 94.12 499 LYS A N 1
ATOM 4006 C CA . LYS A 1 499 ? -10.406 36.219 29.922 1 94.12 499 LYS A CA 1
ATOM 4007 C C . LYS A 1 499 ? -10.781 34.75 29.781 1 94.12 499 LYS A C 1
ATOM 4009 O O . LYS A 1 499 ? -11.023 34.062 30.781 1 94.12 499 LYS A O 1
ATOM 4014 N N . LEU A 1 500 ? -10.859 34.281 28.562 1 94.25 500 LEU A N 1
ATOM 4015 C CA . LEU A 1 500 ? -11.18 32.875 28.328 1 94.25 500 LEU A CA 1
ATOM 4016 C C . LEU A 1 500 ? -10.094 31.984 28.906 1 94.25 500 LEU A C 1
ATOM 4018 O O . LEU A 1 500 ? -10.398 30.922 29.469 1 94.25 500 LEU A O 1
ATOM 4022 N N . VAL A 1 501 ? -8.844 32.375 28.734 1 95.5 501 VAL A N 1
ATOM 4023 C CA . VAL A 1 501 ? -7.715 31.578 29.203 1 95.5 501 VAL A CA 1
ATOM 4024 C C . VAL A 1 501 ? -7.773 31.469 30.719 1 95.5 501 VAL A C 1
ATOM 4026 O O . VAL A 1 501 ? -7.613 30.375 31.281 1 95.5 501 VAL A O 1
ATOM 4029 N N . ARG A 1 502 ? -8.039 32.562 31.375 1 93.94 502 ARG A N 1
ATOM 4030 C CA . ARG A 1 502 ? -8.141 32.562 32.844 1 93.94 502 ARG A CA 1
ATOM 4031 C C . ARG A 1 502 ? -9.297 31.688 33.312 1 93.94 502 ARG A C 1
ATOM 4033 O O . ARG A 1 502 ? -9.18 30.969 34.312 1 93.94 502 ARG A O 1
ATOM 4040 N N . PHE A 1 503 ? -10.328 31.766 32.656 1 93.69 503 PHE A N 1
ATOM 4041 C CA . PHE A 1 503 ? -11.508 30.969 32.969 1 93.69 503 PHE A CA 1
ATOM 4042 C C . PHE A 1 503 ? -11.219 29.484 32.812 1 93.69 503 PHE A C 1
ATOM 4044 O O . PHE A 1 503 ? -11.508 28.703 33.719 1 93.69 503 PHE A O 1
ATOM 4051 N N . THR A 1 504 ? -10.695 29.094 31.625 1 92.81 504 THR A N 1
ATOM 4052 C CA . THR A 1 504 ? -10.43 27.703 31.297 1 92.81 504 THR A CA 1
ATOM 4053 C C . THR A 1 504 ? -9.422 27.094 32.25 1 92.81 504 THR A C 1
ATOM 4055 O O . THR A 1 504 ? -9.602 25.969 32.75 1 92.81 504 THR A O 1
ATOM 4058 N N . LEU A 1 505 ? -8.406 27.828 32.562 1 91.88 505 LEU A N 1
ATOM 4059 C CA . LEU A 1 505 ? -7.352 27.312 33.438 1 91.88 505 LEU A CA 1
ATOM 4060 C C . LEU A 1 505 ? -7.84 27.203 34.875 1 91.88 505 LEU A C 1
ATOM 4062 O O . LEU A 1 505 ? -7.438 26.297 35.594 1 91.88 505 LEU A O 1
ATOM 4066 N N . SER A 1 506 ? -8.711 28.125 35.25 1 92.5 506 SER A N 1
ATOM 4067 C CA . SER A 1 506 ? -9.305 28.031 36.562 1 92.5 506 SER A CA 1
ATOM 4068 C C . SER A 1 506 ? -10.203 26.812 36.719 1 92.5 506 SER A C 1
ATOM 4070 O O . SER A 1 506 ? -10.242 26.188 37.75 1 92.5 506 SER A O 1
ATOM 4072 N N . LYS A 1 507 ? -10.891 26.484 35.688 1 90.38 507 LYS A N 1
ATOM 4073 C CA . LYS A 1 507 ? -11.789 25.328 35.688 1 90.38 507 LYS A CA 1
ATOM 4074 C C . LYS A 1 507 ? -10.992 24.016 35.688 1 90.38 507 LYS A C 1
ATOM 4076 O O . LYS A 1 507 ? -11.438 23.031 36.281 1 90.38 507 LYS A O 1
ATOM 4081 N N . LEU A 1 508 ? -9.82 23.984 35.062 1 87.75 508 LEU A N 1
ATOM 4082 C CA . LEU A 1 508 ? -9.039 22.766 34.938 1 87.75 508 LEU A CA 1
ATOM 4083 C C . LEU A 1 508 ? -8.188 22.531 36.188 1 87.75 508 LEU A C 1
ATOM 4085 O O . LEU A 1 508 ? -8.047 21.391 36.656 1 87.75 508 LEU A O 1
ATOM 4089 N N . TYR A 1 509 ? -7.609 23.688 36.719 1 88.31 509 TYR A N 1
ATOM 4090 C CA . TYR A 1 509 ? -6.582 23.484 37.719 1 88.31 509 TYR A CA 1
ATOM 4091 C C . TYR A 1 509 ? -6.988 24.141 39.031 1 88.31 509 TYR A C 1
ATOM 4093 O O . TYR A 1 509 ? -6.309 23.984 40.062 1 88.31 509 TYR A O 1
ATOM 4101 N N . GLY A 1 510 ? -8.031 24.828 39.094 1 89.5 510 GLY A N 1
ATOM 4102 C CA . GLY A 1 510 ? -8.414 25.609 40.25 1 89.5 510 GLY A CA 1
ATOM 4103 C C . GLY A 1 510 ? -7.992 27.062 40.156 1 89.5 510 GLY A C 1
ATOM 4104 O O . GLY A 1 510 ? -7.18 27.422 39.312 1 89.5 510 GLY A O 1
ATOM 4105 N N . ASP A 1 511 ? -8.383 27.859 41.062 1 90.06 511 ASP A N 1
ATOM 4106 C CA . ASP A 1 511 ? -8.219 29.312 40.969 1 90.06 511 ASP A CA 1
ATOM 4107 C C . ASP A 1 511 ? -6.758 29.703 41.188 1 90.06 511 ASP A C 1
ATOM 4109 O O . ASP A 1 511 ? -6.215 30.547 40.469 1 90.06 511 ASP A O 1
ATOM 4113 N N . ASP A 1 512 ? -6.102 29.109 42.094 1 91.44 512 ASP A N 1
ATOM 4114 C CA . ASP A 1 512 ? -4.742 29.5 42.438 1 91.44 512 ASP A CA 1
ATOM 4115 C C . ASP A 1 512 ? -3.758 29.094 41.344 1 91.44 512 ASP A C 1
ATOM 4117 O O . ASP A 1 512 ? -3.053 29.938 40.781 1 91.44 512 ASP A O 1
ATOM 4121 N N . GLU A 1 513 ? -3.83 27.844 41.062 1 90.19 513 GLU A N 1
ATOM 4122 C CA . GLU A 1 513 ? -2.924 27.344 40.031 1 90.19 513 GLU A CA 1
ATOM 4123 C C . GLU A 1 513 ? -3.27 27.906 38.656 1 90.19 513 GLU A C 1
ATOM 4125 O O . GLU A 1 513 ? -2.379 28.172 37.844 1 90.19 513 GLU A O 1
ATOM 4130 N N . GLY A 1 514 ? -4.504 28.062 38.406 1 90.5 514 GLY A N 1
ATOM 4131 C CA . GLY A 1 514 ? -4.957 28.656 37.188 1 90.5 514 GLY A CA 1
ATOM 4132 C C . GLY A 1 514 ? -4.445 30.078 36.969 1 90.5 514 GLY A C 1
ATOM 4133 O O . GLY A 1 514 ? -4.07 30.453 35.875 1 90.5 514 GLY A O 1
ATOM 4134 N N . ASP A 1 515 ? -4.383 30.781 38.062 1 91.88 515 ASP A N 1
ATOM 4135 C CA . ASP A 1 515 ? -3.932 32.156 38 1 91.88 515 ASP A CA 1
ATOM 4136 C C . ASP A 1 515 ? -2.432 32.25 37.719 1 91.88 515 ASP A C 1
ATOM 4138 O O . ASP A 1 515 ? -1.963 33.156 37.031 1 91.88 515 ASP A O 1
ATOM 4142 N N . ILE A 1 516 ? -1.742 31.344 38.25 1 92.06 516 ILE A N 1
ATOM 4143 C CA . ILE A 1 516 ? -0.303 31.297 38.031 1 92.06 516 ILE A CA 1
ATOM 4144 C C . ILE A 1 516 ? -0.032 31.047 36.531 1 92.06 516 ILE A C 1
ATOM 4146 O O . ILE A 1 516 ? 0.796 31.734 35.938 1 92.06 516 ILE A O 1
ATOM 4150 N N . TRP A 1 517 ? -0.768 30.125 36 1 89.75 517 TRP A N 1
ATOM 4151 C CA . TRP A 1 517 ? -0.61 29.812 34.562 1 89.75 517 TRP A CA 1
ATOM 4152 C C . TRP A 1 517 ? -1.019 30.984 33.688 1 89.75 517 TRP A C 1
ATOM 4154 O O . TRP A 1 517 ? -0.344 31.312 32.719 1 89.75 517 TRP A O 1
ATOM 4164 N N . ALA A 1 518 ? -2.066 31.594 34.062 1 92.38 518 ALA A N 1
ATOM 4165 C CA . ALA A 1 518 ? -2.568 32.719 33.281 1 92.38 518 ALA A CA 1
ATOM 4166 C C . ALA A 1 518 ? -1.565 33.875 33.281 1 92.38 518 ALA A C 1
ATOM 4168 O O . ALA A 1 518 ? -1.387 34.562 32.281 1 92.38 518 ALA A O 1
ATOM 4169 N N . THR A 1 519 ? -0.961 34.094 34.406 1 93.38 519 THR A N 1
ATOM 4170 C CA . THR A 1 519 ? 0.042 35.156 34.531 1 93.38 519 THR A CA 1
ATOM 4171 C C . THR A 1 519 ? 1.271 34.812 33.688 1 93.38 519 THR A C 1
ATOM 4173 O O . THR A 1 519 ? 1.842 35.688 33.031 1 93.38 519 THR A O 1
ATOM 4176 N N . THR A 1 520 ? 1.606 33.594 33.75 1 90.5 520 THR A N 1
ATOM 4177 C CA . THR A 1 520 ? 2.74 33.156 32.938 1 90.5 520 THR A CA 1
ATOM 4178 C C . THR A 1 520 ? 2.467 33.375 31.453 1 90.5 520 THR A C 1
ATOM 4180 O O . THR A 1 520 ? 3.352 33.812 30.703 1 90.5 520 THR A O 1
ATOM 4183 N N . ILE A 1 521 ? 1.311 33.094 30.984 1 92.75 521 ILE A N 1
ATOM 4184 C CA . ILE A 1 521 ? 0.918 33.25 29.594 1 92.75 521 ILE A CA 1
ATOM 4185 C C . ILE A 1 521 ? 0.901 34.75 29.234 1 92.75 521 ILE A C 1
ATOM 4187 O O . ILE A 1 521 ? 1.362 35.156 28.172 1 92.75 521 ILE A O 1
ATOM 4191 N N . ASP A 1 522 ? 0.396 35.531 30.141 1 94.56 522 ASP A N 1
ATOM 4192 C CA . ASP A 1 522 ? 0.358 37 29.953 1 94.56 522 ASP A CA 1
ATOM 4193 C C . ASP A 1 522 ? 1.767 37.562 29.812 1 94.56 522 ASP A C 1
ATOM 4195 O O . ASP A 1 522 ? 2.02 38.406 28.953 1 94.56 522 ASP A O 1
ATOM 4199 N N . GLU A 1 523 ? 2.625 37.094 30.641 1 91.88 523 GLU A N 1
ATOM 4200 C CA . GLU A 1 523 ? 4.016 37.531 30.594 1 91.88 523 GLU A CA 1
ATOM 4201 C C . GLU A 1 523 ? 4.676 37.125 29.281 1 91.88 523 GLU A C 1
ATOM 4203 O O . GLU A 1 523 ? 5.402 37.906 28.672 1 91.88 523 GLU A O 1
ATOM 4208 N N . SER A 1 524 ? 4.422 35.938 28.922 1 90.06 524 SER A N 1
ATOM 4209 C CA . SER A 1 524 ? 4.988 35.406 27.672 1 90.06 524 SER A CA 1
ATOM 4210 C C . SER A 1 524 ? 4.473 36.188 26.484 1 90.06 524 SER A C 1
ATOM 4212 O O . SER A 1 524 ? 5.211 36.438 25.516 1 90.06 524 SER A O 1
ATOM 4214 N N . LEU A 1 525 ? 3.229 36.594 26.5 1 93.25 525 LEU A N 1
ATOM 4215 C CA . LEU A 1 525 ? 2.619 37.375 25.438 1 93.25 525 LEU A CA 1
ATOM 4216 C C . LEU A 1 525 ? 3.27 38.75 25.344 1 93.25 525 LEU A C 1
ATOM 4218 O O . LEU A 1 525 ? 3.518 39.25 24.25 1 93.25 525 LEU A O 1
ATOM 4222 N N . HIS A 1 526 ? 3.5 39.344 26.469 1 92.94 526 HIS A N 1
ATOM 4223 C CA . HIS A 1 526 ? 4.141 40.656 26.5 1 92.94 526 HIS A CA 1
ATOM 4224 C C . HIS A 1 526 ? 5.582 40.562 26.016 1 92.94 526 HIS A C 1
ATOM 4226 O O . HIS A 1 526 ? 6.051 41.469 25.297 1 92.94 526 HIS A O 1
ATOM 4232 N N . ASP A 1 527 ? 6.219 39.5 26.422 1 89.06 527 ASP A N 1
ATOM 4233 C CA . ASP A 1 527 ? 7.578 39.312 25.938 1 89.06 527 ASP A CA 1
ATOM 4234 C C . ASP A 1 527 ? 7.609 39.219 24.406 1 89.06 527 ASP A C 1
ATOM 4236 O O . ASP A 1 527 ? 8.477 39.812 23.766 1 89.06 527 ASP A O 1
ATOM 4240 N N . LEU A 1 528 ? 6.711 38.469 23.859 1 90.88 528 LEU A N 1
ATOM 4241 C CA . LEU A 1 528 ? 6.629 38.344 22.406 1 90.88 528 LEU A CA 1
ATOM 4242 C C . LEU A 1 528 ? 6.305 39.688 21.75 1 90.88 528 LEU A C 1
ATOM 4244 O O . LEU A 1 528 ? 6.887 40.031 20.719 1 90.88 528 LEU A O 1
ATOM 4248 N N . TYR A 1 529 ? 5.391 40.406 22.344 1 93.06 529 TYR A N 1
ATOM 4249 C CA . TYR A 1 529 ? 5.008 41.719 21.828 1 93.06 529 TYR A CA 1
ATOM 4250 C C . TYR A 1 529 ? 6.211 42.656 21.766 1 93.06 529 TYR A C 1
ATOM 4252 O O . TYR A 1 529 ? 6.402 43.375 20.781 1 93.06 529 TYR A O 1
ATOM 4260 N N . PHE A 1 530 ? 6.973 42.656 22.797 1 89.31 530 PHE A N 1
ATOM 4261 C CA . PHE A 1 530 ? 8.133 43.531 22.859 1 89.31 530 PHE A CA 1
ATOM 4262 C C . PHE A 1 530 ? 9.172 43.156 21.812 1 89.31 530 PHE A C 1
ATOM 4264 O O . PHE A 1 530 ? 9.867 44 21.281 1 89.31 530 PHE A O 1
ATOM 4271 N N . GLU A 1 531 ? 9.219 41.906 21.562 1 85 531 GLU A N 1
ATOM 4272 C CA . GLU A 1 531 ? 10.109 41.469 20.484 1 85 531 GLU A CA 1
ATOM 4273 C C . GLU A 1 531 ? 9.672 42.062 19.141 1 85 531 GLU A C 1
ATOM 4275 O O . GLU A 1 531 ? 10.516 42.406 18.312 1 85 531 GLU A O 1
ATOM 4280 N N . TYR A 1 532 ? 8.406 42.125 18.922 1 89.75 532 TYR A N 1
ATOM 4281 C CA . TYR A 1 532 ? 7.883 42.656 17.672 1 89.75 532 TYR A CA 1
ATOM 4282 C C . TYR A 1 532 ? 8.102 44.188 17.609 1 89.75 532 TYR A C 1
ATOM 4284 O O . TYR A 1 532 ? 8.367 44.719 16.547 1 89.75 532 TYR A O 1
ATOM 4292 N N . VAL A 1 533 ? 8.008 44.844 18.719 1 88.62 533 VAL A N 1
ATOM 4293 C CA . VAL A 1 533 ? 8.234 46.281 18.781 1 88.62 533 VAL A CA 1
ATOM 4294 C C . VAL A 1 533 ? 9.703 46.594 18.469 1 88.62 533 VAL A C 1
ATOM 4296 O O . VAL A 1 533 ? 10.008 47.562 17.766 1 88.62 533 VAL A O 1
ATOM 4299 N N . ALA A 1 534 ? 10.5 45.781 18.984 1 82.88 534 ALA A N 1
ATOM 4300 C CA . ALA A 1 534 ? 11.938 45.969 18.797 1 82.88 534 ALA A CA 1
ATOM 4301 C C . ALA A 1 534 ? 12.328 45.812 17.328 1 82.88 534 ALA A C 1
ATOM 4303 O O . ALA A 1 534 ? 13.266 46.469 16.859 1 82.88 534 ALA A O 1
ATOM 4304 N N . GLN A 1 535 ? 11.664 45 16.672 1 75.94 535 GLN A N 1
ATOM 4305 C CA . GLN A 1 535 ? 11.977 44.75 15.273 1 75.94 535 GLN A CA 1
ATOM 4306 C C . GLN A 1 535 ? 11.5 45.906 14.391 1 75.94 535 GLN A C 1
ATOM 4308 O O . GLN A 1 535 ? 12.039 46.125 13.297 1 75.94 535 GLN A O 1
ATOM 4313 N N . THR A 1 536 ? 10.453 46.594 14.734 1 62.75 536 THR A N 1
ATOM 4314 C CA . THR A 1 536 ? 9.914 47.719 13.953 1 62.75 536 THR A CA 1
ATOM 4315 C C . THR A 1 536 ? 10.742 48.969 14.148 1 62.75 536 THR A C 1
ATOM 4317 O O . THR A 1 536 ? 10.68 49.906 13.336 1 62.75 536 THR A O 1
ATOM 4320 N N . LEU A 1 537 ? 11.531 49.062 15.188 1 55.25 537 LEU A N 1
ATOM 4321 C CA . LEU A 1 537 ? 12.305 50.281 15.461 1 55.25 537 LEU A CA 1
ATOM 4322 C C . LEU A 1 537 ? 13.523 50.344 14.555 1 55.25 537 LEU A C 1
ATOM 4324 O O . LEU A 1 537 ? 14.227 49.375 14.352 1 55.25 537 LEU A O 1
ATOM 4328 N N . PRO A 1 538 ? 13.492 51.281 13.617 1 49.19 538 PRO A N 1
ATOM 4329 C CA . PRO A 1 538 ? 14.688 51.469 12.797 1 49.19 538 PRO A CA 1
ATOM 4330 C C . PRO A 1 538 ? 15.977 51.375 13.609 1 49.19 538 PRO A C 1
ATOM 4332 O O . PRO A 1 538 ? 15.992 51.688 14.805 1 49.19 538 PRO A O 1
ATOM 4335 N N . LEU A 1 539 ? 16.906 50.406 13.258 1 41.84 539 LEU A N 1
ATOM 4336 C CA . LEU A 1 539 ? 18.219 50.344 13.891 1 41.84 539 LEU A CA 1
ATOM 4337 C C . LEU A 1 539 ? 18.719 51.75 14.211 1 41.84 539 LEU A C 1
ATOM 4339 O O . LEU A 1 539 ? 18.5 52.688 13.43 1 41.84 539 LEU A O 1
ATOM 4343 N N . PRO A 1 540 ? 19 52.062 15.328 1 34.56 540 PRO A N 1
ATOM 4344 C CA . PRO A 1 540 ? 19.562 53.406 15.547 1 34.56 540 PRO A CA 1
ATOM 4345 C C . PRO A 1 540 ? 20.625 53.781 14.516 1 34.56 540 PRO A C 1
ATOM 4347 O O . PRO A 1 540 ? 21.422 52.938 14.117 1 34.56 540 PRO A O 1
ATOM 4350 N N . SER A 1 541 ? 20.391 54.469 13.531 1 34.12 541 SER A N 1
ATOM 4351 C CA . SER A 1 541 ? 21.484 55.062 12.781 1 34.12 541 SER A CA 1
ATOM 4352 C C . SER A 1 541 ? 22.641 55.438 13.695 1 34.12 541 SER A C 1
ATOM 4354 O O . SER A 1 541 ? 22.484 56.25 14.617 1 34.12 541 SER A O 1
ATOM 4356 N N . ILE A 1 542 ? 23.516 54.5 13.914 1 34.12 542 ILE A N 1
ATOM 4357 C CA . ILE A 1 542 ? 24.812 54.875 14.484 1 34.12 542 ILE A CA 1
ATOM 4358 C C . ILE A 1 542 ? 25.375 56.062 13.742 1 34.12 542 ILE A C 1
ATOM 4360 O O . ILE A 1 542 ? 25.828 55.938 12.602 1 34.12 542 ILE A O 1
ATOM 4364 N N . HIS A 1 543 ? 24.859 57.219 13.641 1 29.83 543 HIS A N 1
ATOM 4365 C CA . HIS A 1 543 ? 25.672 58.406 13.422 1 29.83 543 HIS A CA 1
ATOM 4366 C C . HIS A 1 543 ? 26.906 58.406 14.32 1 29.83 543 HIS A C 1
ATOM 4368 O O . HIS A 1 543 ? 26.781 58.469 15.547 1 29.83 543 HIS A O 1
ATOM 4374 N N . VAL A 1 544 ? 27.922 57.594 13.883 1 30.75 544 VAL A N 1
ATOM 4375 C CA . VAL A 1 544 ? 29.297 57.781 14.32 1 30.75 544 VAL A CA 1
ATOM 4376 C C . VAL A 1 544 ? 29.672 59.25 14.25 1 30.75 544 VAL A C 1
ATOM 4378 O O . VAL A 1 544 ? 29.812 59.812 13.156 1 30.75 544 VAL A O 1
ATOM 4381 N N . ASP A 1 545 ? 29.312 60.125 15.031 1 28.52 545 ASP A N 1
ATOM 4382 C CA . ASP A 1 545 ? 29.969 61.375 15.352 1 28.52 545 ASP A CA 1
ATOM 4383 C C . ASP A 1 545 ? 31.438 61.156 15.727 1 28.52 545 ASP A C 1
ATOM 4385 O O . ASP A 1 545 ? 31.734 60.469 16.719 1 28.52 545 ASP A O 1
ATOM 4389 N N . GLN A 1 546 ? 32.312 60.969 14.695 1 26.36 546 GLN A N 1
ATOM 4390 C CA . GLN A 1 546 ? 33.719 61.281 14.844 1 26.36 546 GLN A CA 1
ATOM 4391 C C . GLN A 1 546 ? 33.875 62.625 15.555 1 26.36 546 GLN A C 1
ATOM 4393 O O . GLN A 1 546 ? 33.781 63.688 14.93 1 26.36 546 GLN A O 1
ATOM 4398 N N . ARG A 1 547 ? 33.5 62.688 16.766 1 25.55 547 ARG A N 1
ATOM 4399 C CA . ARG A 1 547 ? 34 63.688 17.719 1 25.55 547 ARG A CA 1
ATOM 4400 C C . ARG A 1 547 ? 35.5 63.688 17.781 1 25.55 547 ARG A C 1
ATOM 4402 O O . ARG A 1 547 ? 36.125 62.719 18.219 1 25.55 547 ARG A O 1
ATOM 4409 N N . TYR A 1 548 ? 36.281 64.188 16.734 1 22.86 548 TYR A N 1
ATOM 4410 C CA . TYR A 1 548 ? 37.5 64.938 16.969 1 22.86 548 TYR A CA 1
ATOM 4411 C C . TYR A 1 548 ? 37.406 65.75 18.266 1 22.86 548 TYR A C 1
ATOM 4413 O O . TYR A 1 548 ? 36.312 66 18.75 1 22.86 548 TYR A O 1
ATOM 4421 N N . ASP A 1 549 ? 38.656 66.188 18.891 1 25.08 549 ASP A N 1
ATOM 4422 C CA . ASP A 1 549 ? 39 66.875 20.156 1 25.08 549 ASP A CA 1
ATOM 4423 C C . ASP A 1 549 ? 38.125 68.062 20.391 1 25.08 549 ASP A C 1
ATOM 4425 O O . ASP A 1 549 ? 37.844 68.438 21.547 1 25.08 549 ASP A O 1
ATOM 4429 N N . GLY A 1 550 ? 38.125 69 19.391 1 23.02 550 GLY A N 1
ATOM 4430 C CA . GLY A 1 550 ? 37.812 70.375 19.797 1 23.02 550 GLY A CA 1
ATOM 4431 C C . GLY A 1 550 ? 36.375 70.5 20.266 1 23.02 550 GLY A C 1
ATOM 4432 O O . GLY A 1 550 ? 35.438 70.062 19.594 1 23.02 550 GLY A O 1
ATOM 4433 N N . PHE A 1 551 ? 36.062 70.375 21.578 1 24.12 551 PHE A N 1
ATOM 4434 C CA . PHE A 1 551 ? 34.906 70.625 22.438 1 24.12 551 PHE A CA 1
ATOM 4435 C C . PHE A 1 551 ? 34.156 71.812 21.984 1 24.12 551 PHE A C 1
ATOM 4437 O O . PHE A 1 551 ? 34.031 72.812 22.734 1 24.12 551 PHE A O 1
ATOM 4444 N N . ILE A 1 552 ? 34.312 72.188 20.688 1 22.77 552 ILE A N 1
ATOM 4445 C CA . ILE A 1 552 ? 33.75 73.5 20.594 1 22.77 552 ILE A CA 1
ATOM 4446 C C . ILE A 1 552 ? 32.281 73.5 21 1 22.77 552 ILE A C 1
ATOM 4448 O O . ILE A 1 552 ? 31.5 72.688 20.484 1 22.77 552 ILE A O 1
ATOM 4452 N N . LYS A 1 553 ? 31.969 74.062 22.234 1 24.8 553 LYS A N 1
ATOM 4453 C CA . LYS A 1 553 ? 30.812 74.562 22.969 1 24.8 553 LYS A CA 1
ATOM 4454 C C . LYS A 1 553 ? 29.828 75.188 22.031 1 24.8 553 LYS A C 1
ATOM 4456 O O . LYS A 1 553 ? 30.016 76.375 21.656 1 24.8 553 LYS A O 1
ATOM 4461 N N . ALA A 1 554 ? 29.625 74.562 20.891 1 23.52 554 ALA A N 1
ATOM 4462 C CA . ALA A 1 554 ? 28.75 75.438 20.094 1 23.52 554 ALA A CA 1
ATOM 4463 C C . ALA A 1 554 ? 27.547 75.875 20.922 1 23.52 554 ALA A C 1
ATOM 4465 O O . ALA A 1 554 ? 26.828 75.062 21.484 1 23.52 554 ALA A O 1
ATOM 4466 N N . GLU A 1 555 ? 27.625 77.062 21.422 1 25 555 GLU A N 1
ATOM 4467 C CA . GLU A 1 555 ? 26.656 78 22.016 1 25 555 GLU A CA 1
ATOM 4468 C C . GLU A 1 555 ? 25.344 78 21.234 1 25 555 GLU A C 1
ATOM 4470 O O . GLU A 1 555 ? 25.328 78.438 20.078 1 25 555 GLU A O 1
ATOM 4475 N N . SER A 1 556 ? 24.797 76.875 21.109 1 25.05 556 SER A N 1
ATOM 4476 C CA . SER A 1 556 ? 23.469 76.938 20.5 1 25.05 556 SER A CA 1
ATOM 4477 C C . SER A 1 556 ? 22.703 78.188 20.938 1 25.05 556 SER A C 1
ATOM 4479 O O . SER A 1 556 ? 22.547 78.438 22.125 1 25.05 556 SER A O 1
ATOM 4481 N N . LEU A 1 557 ? 22.953 79.188 20.188 1 24.22 557 LEU A N 1
ATOM 4482 C CA . LEU A 1 557 ? 22.219 80.438 20.328 1 24.22 557 LEU A CA 1
ATOM 4483 C C . LEU A 1 557 ? 20.734 80.188 20.562 1 24.22 557 LEU A C 1
ATOM 4485 O O . LEU A 1 557 ? 20.094 79.438 19.781 1 24.22 557 LEU A O 1
ATOM 4489 N N . LYS A 1 558 ? 20.359 80.188 21.828 1 29.08 558 LYS A N 1
ATOM 4490 C CA . LYS A 1 558 ? 19.062 80.5 22.438 1 29.08 558 LYS A CA 1
ATOM 4491 C C . LYS A 1 558 ? 18.312 81.562 21.688 1 29.08 558 LYS A C 1
ATOM 4493 O O . LYS A 1 558 ? 18.453 82.75 22.016 1 29.08 558 LYS A O 1
ATOM 4498 N N . ASP A 1 559 ? 18.516 81.562 20.344 1 27.62 559 ASP A N 1
ATOM 4499 C CA . ASP A 1 559 ? 17.703 82.688 19.859 1 27.62 559 ASP A CA 1
ATOM 4500 C C . ASP A 1 559 ? 16.375 82.75 20.594 1 27.62 559 ASP A C 1
ATOM 4502 O O . ASP A 1 559 ? 15.781 81.75 20.922 1 27.62 559 ASP A O 1
ATOM 4506 N N . GLU A 1 560 ? 16.234 83.875 21.328 1 28.02 560 GLU A N 1
ATOM 4507 C CA . GLU A 1 560 ? 15.055 84.438 21.938 1 28.02 560 GLU A CA 1
ATOM 4508 C C . GLU A 1 560 ? 13.828 84.312 21.047 1 28.02 560 GLU A C 1
ATOM 4510 O O . GLU A 1 560 ? 13.641 85.062 20.109 1 28.02 560 GLU A O 1
ATOM 4515 N N . LEU A 1 561 ? 13.633 83.188 20.453 1 27.88 561 LEU A N 1
ATOM 4516 C CA . LEU A 1 561 ? 12.367 83.188 19.734 1 27.88 561 LEU A CA 1
ATOM 4517 C C . LEU A 1 561 ? 11.273 83.875 20.531 1 27.88 561 LEU A C 1
ATOM 4519 O O . LEU A 1 561 ? 11.195 83.688 21.75 1 27.88 561 LEU A O 1
ATOM 4523 N N . ALA A 1 562 ? 10.938 85.062 19.969 1 30.77 562 ALA A N 1
ATOM 4524 C CA . ALA A 1 562 ? 9.898 85.938 20.484 1 30.77 562 ALA A CA 1
ATOM 4525 C C . ALA A 1 562 ? 8.75 85.125 21.094 1 30.77 562 ALA A C 1
ATOM 4527 O O . ALA A 1 562 ? 8.539 84 20.75 1 30.77 562 ALA A O 1
ATOM 4528 N N . PRO A 1 563 ? 8.391 85.625 22.344 1 33.34 563 PRO A N 1
ATOM 4529 C CA . PRO A 1 563 ? 7.246 85 23.031 1 33.34 563 PRO A CA 1
ATOM 4530 C C . PRO A 1 563 ? 6.117 84.625 22.078 1 33.34 563 PRO A C 1
ATOM 4532 O O . PRO A 1 563 ? 5.844 85.375 21.125 1 33.34 563 PRO A O 1
ATOM 4535 N N . PRO A 1 564 ? 6.086 83.375 21.703 1 32.97 564 PRO A N 1
ATOM 4536 C CA . PRO A 1 564 ? 4.984 83.062 20.797 1 32.97 564 PRO A CA 1
ATOM 4537 C C . PRO A 1 564 ? 3.77 83.938 21.031 1 32.97 564 PRO A C 1
ATOM 4539 O O . PRO A 1 564 ? 3.482 84.312 22.172 1 32.97 564 PRO A O 1
ATOM 4542 N N . SER A 1 565 ? 3.697 84.938 20.25 1 35.09 565 SER A N 1
ATOM 4543 C CA . SER A 1 565 ? 2.432 85.688 20.312 1 35.09 565 SER A CA 1
ATOM 4544 C C . SER A 1 565 ? 1.266 84.75 20.578 1 35.09 565 SER A C 1
ATOM 4546 O O . SER A 1 565 ? 1.258 83.625 20.109 1 35.09 565 SER A O 1
ATOM 4548 N N . PRO A 1 566 ? 0.453 85 21.781 1 35.91 566 PRO A N 1
ATOM 4549 C CA . PRO A 1 566 ? -0.726 84.188 22.172 1 35.91 566 PRO A CA 1
ATOM 4550 C C . PRO A 1 566 ? -1.6 83.812 20.984 1 35.91 566 PRO A C 1
ATOM 4552 O O . PRO A 1 566 ? -2.527 84.562 20.625 1 35.91 566 PRO A O 1
ATOM 4555 N N . SER A 1 567 ? -0.89 83.688 19.828 1 35.97 567 SER A N 1
ATOM 4556 C CA . SER A 1 567 ? -1.975 83.438 18.891 1 35.97 567 SER A CA 1
ATOM 4557 C C . SER A 1 567 ? -2.891 82.312 19.422 1 35.97 567 SER A C 1
ATOM 4559 O O . SER A 1 567 ? -2.424 81.312 20.016 1 35.97 567 SER A O 1
ATOM 4561 N N . GLY A 1 568 ? -4.098 82.562 19.844 1 38.34 568 GLY A N 1
ATOM 4562 C CA . GLY A 1 568 ? -5.305 81.875 20.281 1 38.34 568 GLY A CA 1
ATOM 4563 C C . GLY A 1 568 ? -5.461 80.5 19.688 1 38.34 568 GLY A C 1
ATOM 4564 O O . GLY A 1 568 ? -6.57 80 19.625 1 38.34 568 GLY A O 1
ATOM 4565 N N . ASP A 1 569 ? -4.43 80.188 18.859 1 43.19 569 ASP A N 1
ATOM 4566 C CA . ASP A 1 569 ? -4.926 79 18.219 1 43.19 569 ASP A CA 1
ATOM 4567 C C . ASP A 1 569 ? -4.945 77.812 19.188 1 43.19 569 ASP A C 1
ATOM 4569 O O . ASP A 1 569 ? -3.908 77.438 19.734 1 43.19 569 ASP A O 1
ATOM 4573 N N . ASN A 1 570 ? -6.055 77.5 19.891 1 47.56 570 ASN A N 1
ATOM 4574 C CA . ASN A 1 570 ? -6.52 76.438 20.797 1 47.56 570 ASN A CA 1
ATOM 4575 C C . ASN A 1 570 ? -5.945 75.062 20.422 1 47.56 570 ASN A C 1
ATOM 4577 O O . ASN A 1 570 ? -5.793 74.25 21.281 1 47.56 570 ASN A O 1
ATOM 4581 N N . ILE A 1 571 ? -5.621 74.875 19.203 1 56.97 571 ILE A N 1
ATOM 4582 C CA . ILE A 1 571 ? -5.227 73.562 18.766 1 56.97 571 ILE A CA 1
ATOM 4583 C C . ILE A 1 571 ? -3.801 73.25 19.234 1 56.97 571 ILE A C 1
ATOM 4585 O O . ILE A 1 571 ? -3.5 72.188 19.672 1 56.97 571 ILE A O 1
ATOM 4589 N N . SER A 1 572 ? -2.889 74.25 19.141 1 54.69 572 SER A N 1
ATOM 4590 C CA . SER A 1 572 ? -1.519 74 19.594 1 54.69 572 SER A CA 1
ATOM 4591 C C . SER A 1 572 ? -1.471 73.75 21.094 1 54.69 572 SER A C 1
ATOM 4593 O O . SER A 1 572 ? -0.707 72.938 21.562 1 54.69 572 SER A O 1
ATOM 4595 N N . ASP A 1 573 ? -2.176 74.562 21.781 1 53.44 573 ASP A N 1
ATOM 4596 C CA . ASP A 1 573 ? -2.295 74.375 23.219 1 53.44 573 ASP A CA 1
ATOM 4597 C C . ASP A 1 573 ? -2.85 72.938 23.5 1 53.44 573 ASP A C 1
ATOM 4599 O O . ASP A 1 573 ? -2.441 72.312 24.469 1 53.44 573 ASP A O 1
ATOM 4603 N N . PHE A 1 574 ? -3.822 72.625 22.641 1 58.59 574 PHE A N 1
ATOM 4604 C CA . PHE A 1 574 ? -4.391 71.25 22.781 1 58.59 574 PHE A CA 1
ATOM 4605 C C . PHE A 1 574 ? -3.324 70.188 22.531 1 58.59 574 PHE A C 1
ATOM 4607 O O . PHE A 1 574 ? -3.264 69.188 23.266 1 58.59 574 PHE A O 1
ATOM 4614 N N . ASP A 1 575 ? -2.469 70.438 21.609 1 59.34 575 ASP A N 1
ATOM 4615 C CA . ASP A 1 575 ? -1.412 69.5 21.328 1 59.34 575 ASP A CA 1
ATOM 4616 C C . ASP A 1 575 ? -0.432 69.375 22.484 1 59.34 575 ASP A C 1
ATOM 4618 O O . ASP A 1 575 ? 0.014 68.312 22.844 1 59.34 575 ASP A O 1
ATOM 4622 N N . VAL A 1 576 ? -0.095 70.5 22.969 1 56.19 576 VAL A N 1
ATOM 4623 C CA . VAL A 1 576 ? 0.75 70.562 24.172 1 56.19 576 VAL A CA 1
ATOM 4624 C C . VAL A 1 576 ? 0.021 69.938 25.344 1 56.19 576 VAL A C 1
ATOM 4626 O O . VAL A 1 576 ? 0.619 69.125 26.109 1 56.19 576 VAL A O 1
ATOM 4629 N N . TYR A 1 577 ? -1.265 70.312 25.422 1 51.19 577 TYR A N 1
ATOM 4630 C CA . TYR A 1 577 ? -2.105 69.688 26.453 1 51.19 577 TYR A CA 1
ATOM 4631 C C . TYR A 1 577 ? -2.156 68.188 26.328 1 51.19 577 TYR A C 1
ATOM 4633 O O . TYR A 1 577 ? -2.033 67.438 27.312 1 51.19 577 TYR A O 1
ATOM 4641 N N . ILE A 1 578 ? -2.344 67.688 25.109 1 55.69 578 ILE A N 1
ATOM 4642 C CA . ILE A 1 578 ? -2.404 66.25 24.875 1 55.69 578 ILE A CA 1
ATOM 4643 C C . ILE A 1 578 ? -1.023 65.625 25.078 1 55.69 578 ILE A C 1
ATOM 4645 O O . ILE A 1 578 ? -0.906 64.5 25.625 1 55.69 578 ILE A O 1
ATOM 4649 N N . SER A 1 579 ? -0.018 66.312 24.641 1 54.03 579 SER A N 1
ATOM 4650 C CA . SER A 1 579 ? 1.339 65.812 24.812 1 54.03 579 SER A CA 1
ATOM 4651 C C . SER A 1 579 ? 1.701 65.75 26.297 1 54.03 579 SER A C 1
ATOM 4653 O O . SER A 1 579 ? 2.395 64.812 26.719 1 54.03 579 SER A O 1
ATOM 4655 N N . GLU A 1 580 ? 1.413 66.75 27.016 1 50.53 580 GLU A N 1
ATOM 4656 C CA . GLU A 1 580 ? 1.635 66.75 28.453 1 50.53 580 GLU A CA 1
ATOM 4657 C C . GLU A 1 580 ? 0.85 65.562 29.109 1 50.53 580 GLU A C 1
ATOM 4659 O O . GLU A 1 580 ? 1.321 64.938 30.062 1 50.53 580 GLU A O 1
ATOM 4664 N N . PHE A 1 581 ? -0.427 65.5 28.688 1 46.06 581 PHE A N 1
ATOM 4665 C CA . PHE A 1 581 ? -1.191 64.312 29.141 1 46.06 581 PHE A CA 1
ATOM 4666 C C . PHE A 1 581 ? -0.625 63.031 28.578 1 46.06 581 PHE A C 1
ATOM 4668 O O . PHE A 1 581 ? -0.656 62 29.234 1 46.06 581 PHE A O 1
ATOM 4675 N N . SER A 1 582 ? -0.236 63.062 27.312 1 47.44 582 SER A N 1
ATOM 4676 C CA . SER A 1 582 ? 0.342 61.906 26.688 1 47.44 582 SER A CA 1
ATOM 4677 C C . SER A 1 582 ? 1.691 61.531 27.312 1 47.44 582 SER A C 1
ATOM 4679 O O . SER A 1 582 ? 2.133 60.406 27.25 1 47.44 582 SER A O 1
ATOM 4681 N N . SER A 1 583 ? 2.527 62.594 27.688 1 45.75 583 SER A N 1
ATOM 4682 C CA . SER A 1 583 ? 3.811 62.312 28.328 1 45.75 583 SER A CA 1
ATOM 4683 C C . SER A 1 583 ? 3.625 61.562 29.656 1 45.75 583 SER A C 1
ATOM 4685 O O . SER A 1 583 ? 4.453 60.75 30.047 1 45.75 583 SER A O 1
ATOM 4687 N N . ASN A 1 584 ? 2.834 62.125 30.547 1 43.75 584 ASN A N 1
ATOM 4688 C CA . ASN A 1 584 ? 2.643 61.5 31.859 1 43.75 584 ASN A CA 1
ATOM 4689 C C . ASN A 1 584 ? 1.85 60.188 31.734 1 43.75 584 ASN A C 1
ATOM 4691 O O . ASN A 1 584 ? 1.689 59.469 32.719 1 43.75 584 ASN A O 1
ATOM 4695 N N . SER A 1 585 ? 0.787 60.125 30.938 1 43.72 585 SER A N 1
ATOM 4696 C CA . SER A 1 585 ? 0.014 58.906 30.828 1 43.72 585 SER A CA 1
ATOM 4697 C C . SER A 1 585 ? 0.809 57.812 30.125 1 43.72 585 SER A C 1
ATOM 4699 O O . SER A 1 585 ? 1.252 58 28.984 1 43.72 585 SER A O 1
ATOM 4701 N N . GLN A 1 586 ? 1.629 57.156 30.75 1 49.62 586 GLN A N 1
ATOM 4702 C CA . GLN A 1 586 ? 2.33 55.938 30.328 1 49.62 586 GLN A CA 1
ATOM 4703 C C . GLN A 1 586 ? 1.579 55.219 29.219 1 49.62 586 GLN A C 1
ATOM 4705 O O . GLN A 1 586 ? 0.505 54.656 29.438 1 49.62 586 GLN A O 1
ATOM 4710 N N . MET A 1 587 ? 1.655 55.625 28.047 1 62.59 587 MET A N 1
ATOM 4711 C CA . MET A 1 587 ? 0.967 55.125 26.859 1 62.59 587 MET A CA 1
ATOM 4712 C C . MET A 1 587 ? 0.904 53.625 26.859 1 62.59 587 MET A C 1
ATOM 4714 O O . MET A 1 587 ? 1.937 52.938 26.953 1 62.59 587 MET A O 1
ATOM 4718 N N . LYS A 1 588 ? -0.189 53.125 27.188 1 84.81 588 LYS A N 1
ATOM 4719 C CA . LYS A 1 588 ? -0.453 51.688 27.188 1 84.81 588 LYS A CA 1
ATOM 4720 C C . LYS A 1 588 ? -0.04 51.062 25.875 1 84.81 588 LYS A C 1
ATOM 4722 O O . LYS A 1 588 ? -0.205 51.656 24.812 1 84.81 588 LYS A O 1
ATOM 4727 N N . SER A 1 589 ? 0.758 50.062 26.031 1 91.44 589 SER A N 1
ATOM 4728 C CA . SER A 1 589 ? 1.136 49.281 24.828 1 91.44 589 SER A CA 1
ATOM 4729 C C . SER A 1 589 ? -0.092 48.875 24.031 1 91.44 589 SER A C 1
ATOM 4731 O O . SER A 1 589 ? -1.204 48.844 24.562 1 91.44 589 SER A O 1
ATOM 4733 N N . GLU A 1 590 ? 0.04 48.688 22.734 1 94.38 590 GLU A N 1
ATOM 4734 C CA . GLU A 1 590 ? -1.058 48.188 21.906 1 94.38 590 GLU A CA 1
ATOM 4735 C C . GLU A 1 590 ? -1.705 46.969 22.547 1 94.38 590 GLU A C 1
ATOM 4737 O O . GLU A 1 590 ? -2.93 46.812 22.516 1 94.38 590 GLU A O 1
ATOM 4742 N N . LEU A 1 591 ? -0.862 46.125 23.078 1 96.12 591 LEU A N 1
ATOM 4743 C CA . LEU A 1 591 ? -1.343 44.875 23.672 1 96.12 591 LEU A CA 1
ATOM 4744 C C . LEU A 1 591 ? -2.217 45.156 24.891 1 96.12 591 LEU A C 1
ATOM 4746 O O . LEU A 1 591 ? -3.291 44.594 25.047 1 96.12 591 LEU A O 1
ATOM 4750 N N . ASP A 1 592 ? -1.782 46.031 25.75 1 95.38 592 ASP A N 1
ATOM 4751 C CA . ASP A 1 592 ? -2.551 46.375 26.938 1 95.38 592 ASP A CA 1
ATOM 4752 C C . ASP A 1 592 ? -3.873 47.062 26.562 1 95.38 592 ASP A C 1
ATOM 4754 O O . ASP A 1 592 ? -4.898 46.812 27.203 1 95.38 592 ASP A O 1
ATOM 4758 N N . GLN A 1 593 ? -3.801 47.875 25.547 1 95.25 593 GLN A N 1
ATOM 4759 C CA . GLN A 1 593 ? -5.02 48.5 25.062 1 95.25 593 GLN A CA 1
ATOM 4760 C C . GLN A 1 593 ? -6.016 47.469 24.562 1 95.25 593 GLN A C 1
ATOM 4762 O O . GLN A 1 593 ? -7.199 47.5 24.891 1 95.25 593 GLN A O 1
ATOM 4767 N N . TYR A 1 594 ? -5.477 46.594 23.734 1 96.44 594 TYR A N 1
ATOM 4768 C CA . TYR A 1 594 ? -6.293 45.531 23.188 1 96.44 594 TYR A CA 1
ATOM 4769 C C . TYR A 1 594 ? -6.918 44.688 24.297 1 96.44 594 TYR A C 1
ATOM 4771 O O . TYR A 1 594 ? -8.109 44.375 24.25 1 96.44 594 TYR A O 1
ATOM 4779 N N . LEU A 1 595 ? -6.145 44.312 25.312 1 95.44 595 LEU A N 1
ATOM 4780 C CA . LEU A 1 595 ? -6.613 43.438 26.406 1 95.44 595 LEU A CA 1
ATOM 4781 C C . LEU A 1 595 ? -7.633 44.156 27.266 1 95.44 595 LEU A C 1
ATOM 4783 O O . LEU A 1 595 ? -8.523 43.531 27.844 1 95.44 595 LEU A O 1
ATOM 4787 N N . ASP A 1 596 ? -7.543 45.469 27.328 1 93.56 596 ASP A N 1
ATOM 4788 C CA . ASP A 1 596 ? -8.414 46.281 28.188 1 93.56 596 ASP A CA 1
ATOM 4789 C C . ASP A 1 596 ? -9.75 46.562 27.5 1 93.56 596 ASP A C 1
ATOM 4791 O O . ASP A 1 596 ? -10.758 46.781 28.172 1 93.56 596 ASP A O 1
ATOM 4795 N N . GLU A 1 597 ? -9.719 46.531 26.234 1 93.88 597 GLU A N 1
ATOM 4796 C CA . GLU A 1 597 ? -10.945 46.781 25.5 1 93.88 597 GLU A CA 1
ATOM 4797 C C . GLU A 1 597 ? -11.977 45.688 25.75 1 93.88 597 GLU A C 1
ATOM 4799 O O . GLU A 1 597 ? -11.617 44.562 26.047 1 93.88 597 GLU A O 1
ATOM 4804 N N . ASP A 1 598 ? -13.211 46.031 25.562 1 92.88 598 ASP A N 1
ATOM 4805 C CA . ASP A 1 598 ? -14.297 45.094 25.781 1 92.88 598 ASP A CA 1
ATOM 4806 C C . ASP A 1 598 ? -14.258 43.938 24.766 1 92.88 598 ASP A C 1
ATOM 4808 O O . ASP A 1 598 ? -13.797 44.125 23.641 1 92.88 598 ASP A O 1
ATOM 4812 N N . LEU A 1 599 ? -14.844 42.844 25.234 1 93.38 599 LEU A N 1
ATOM 4813 C CA . LEU A 1 599 ? -14.906 41.688 24.359 1 93.38 599 LEU A CA 1
ATOM 4814 C C . LEU A 1 599 ? -15.93 41.906 23.25 1 93.38 599 LEU A C 1
ATOM 4816 O O . LEU A 1 599 ? -16.969 42.531 23.453 1 93.38 599 LEU A O 1
ATOM 4820 N N . LEU A 1 600 ? -15.609 41.375 22.094 1 93.25 600 LEU A N 1
ATOM 4821 C CA . LEU A 1 600 ? -16.578 41.406 21.016 1 93.25 600 LEU A CA 1
ATOM 4822 C C . LEU A 1 600 ? -17.656 40.344 21.219 1 93.25 600 LEU A C 1
ATOM 4824 O O . LEU A 1 600 ? -17.438 39.344 21.906 1 93.25 600 LEU A O 1
ATOM 4828 N N . PRO A 1 601 ? -18.812 40.5 20.594 1 89.5 601 PRO A N 1
ATOM 4829 C CA . PRO A 1 601 ? -19.859 39.469 20.688 1 89.5 601 PRO A CA 1
ATOM 4830 C C . PRO A 1 601 ? -19.453 38.156 20.016 1 89.5 601 PRO A C 1
ATOM 4832 O O . PRO A 1 601 ? -18.656 38.156 19.094 1 89.5 601 PRO A O 1
ATOM 4835 N N . ARG A 1 602 ? -20.031 37.125 20.5 1 84 602 ARG A N 1
ATOM 4836 C CA . ARG A 1 602 ? -19.625 35.781 20.094 1 84 602 ARG A CA 1
ATOM 4837 C C . ARG A 1 602 ? -20.281 35.375 18.781 1 84 602 ARG A C 1
ATOM 4839 O O . ARG A 1 602 ? -20.297 34.188 18.422 1 84 602 ARG A O 1
ATOM 4846 N N . ASP A 1 603 ? -20.516 36.219 17.922 1 80 603 ASP A N 1
ATOM 4847 C CA . ASP A 1 603 ? -21.078 35.938 16.594 1 80 603 ASP A CA 1
ATOM 4848 C C . ASP A 1 603 ? -20.016 35.406 15.656 1 80 603 ASP A C 1
ATOM 4850 O O . ASP A 1 603 ? -18.844 35.281 16.031 1 80 603 ASP A O 1
ATOM 4854 N N . GLU A 1 604 ? -20.484 34.969 14.477 1 82.25 604 GLU A N 1
ATOM 4855 C CA . GLU A 1 604 ? -19.547 34.469 13.477 1 82.25 604 GLU A CA 1
ATOM 4856 C C . GLU A 1 604 ? -18.578 35.562 13.039 1 82.25 604 GLU A C 1
ATOM 4858 O O . GLU A 1 604 ? -19 36.625 12.578 1 82.25 604 GLU A O 1
ATOM 4863 N N . LEU A 1 605 ? -17.297 35.344 13.508 1 88 605 LEU A N 1
ATOM 4864 C CA . LEU A 1 605 ? -16.25 36.312 13.211 1 88 605 LEU A CA 1
ATOM 4865 C C . LEU A 1 605 ? -15.031 35.625 12.594 1 88 605 LEU A C 1
ATOM 4867 O O . LEU A 1 605 ? -14.57 34.594 13.086 1 88 605 LEU A O 1
ATOM 4871 N N . ASP A 1 606 ? -14.648 36.188 11.461 1 92.81 606 ASP A N 1
ATOM 4872 C CA . ASP A 1 606 ? -13.336 35.781 10.953 1 92.81 606 ASP A CA 1
ATOM 4873 C C . ASP A 1 606 ? -12.219 36.562 11.641 1 92.81 606 ASP A C 1
ATOM 4875 O O . ASP A 1 606 ? -11.977 37.719 11.305 1 92.81 606 ASP A O 1
ATOM 4879 N N . VAL A 1 607 ? -11.484 35.938 12.508 1 96 607 VAL A N 1
ATOM 4880 C CA . VAL A 1 607 ? -10.508 36.594 13.391 1 96 607 VAL A CA 1
ATOM 4881 C C . VAL A 1 607 ? -9.383 37.188 12.555 1 96 607 VAL A C 1
ATOM 4883 O O . VAL A 1 607 ? -8.898 38.281 12.859 1 96 607 VAL A O 1
ATOM 4886 N N . ILE A 1 608 ? -8.914 36.562 11.547 1 95.38 608 ILE A N 1
ATOM 4887 C CA . ILE A 1 608 ? -7.832 37.062 10.711 1 95.38 608 ILE A CA 1
ATOM 4888 C C . ILE A 1 608 ? -8.297 38.312 9.969 1 95.38 608 ILE A C 1
ATOM 4890 O O . ILE A 1 608 ? -7.559 39.281 9.875 1 95.38 608 ILE A O 1
ATOM 4894 N N . ASP A 1 609 ? -9.508 38.281 9.516 1 94.5 609 ASP A N 1
ATOM 4895 C CA . ASP A 1 609 ? -10.078 39.438 8.836 1 94.5 609 ASP A CA 1
ATOM 4896 C C . ASP A 1 609 ? -10.219 40.625 9.797 1 94.5 609 ASP A C 1
ATOM 4898 O O . ASP A 1 609 ? -10.047 41.781 9.398 1 94.5 609 ASP A O 1
ATOM 4902 N N . TRP A 1 610 ? -10.648 40.312 10.961 1 96.12 610 TRP A N 1
ATOM 4903 C CA . TRP A 1 610 ? -10.766 41.375 11.961 1 96.12 610 TRP A CA 1
ATOM 4904 C C . TRP A 1 610 ? -9.438 42.094 12.164 1 96.12 610 TRP A C 1
ATOM 4906 O O . TRP A 1 610 ? -9.391 43.312 12.242 1 96.12 610 TRP A O 1
ATOM 4916 N N . TRP A 1 611 ? -8.375 41.344 12.297 1 96.75 611 TRP A N 1
ATOM 4917 C CA . TRP A 1 611 ? -7.051 41.938 12.5 1 96.75 611 TRP A CA 1
ATOM 4918 C C . TRP A 1 611 ? -6.609 42.719 11.273 1 96.75 611 TRP A C 1
ATOM 4920 O O . TRP A 1 611 ? -5.918 43.75 11.391 1 96.75 611 TRP A O 1
ATOM 4930 N N . LYS A 1 612 ? -6.949 42.219 10.055 1 94.88 612 LYS A N 1
ATOM 4931 C CA . LYS A 1 612 ? -6.688 42.969 8.82 1 94.88 612 LYS A CA 1
ATOM 4932 C C . LYS A 1 612 ? -7.27 44.375 8.891 1 94.88 612 LYS A C 1
ATOM 4934 O O . LYS A 1 612 ? -6.605 45.344 8.516 1 94.88 612 LYS A O 1
ATOM 4939 N N . PHE A 1 613 ? -8.43 44.531 9.461 1 95.06 613 PHE A N 1
ATOM 4940 C CA . PHE A 1 613 ? -9.148 45.781 9.477 1 95.06 613 PHE A CA 1
ATOM 4941 C C . PHE A 1 613 ? -8.688 46.656 10.641 1 95.06 613 PHE A C 1
ATOM 4943 O O . PHE A 1 613 ? -8.914 47.875 10.641 1 95.06 613 PHE A O 1
ATOM 4950 N N . ASN A 1 614 ? -8.07 46.094 11.633 1 95.75 614 ASN A N 1
ATOM 4951 C CA . ASN A 1 614 ? -7.648 46.844 12.805 1 95.75 614 ASN A CA 1
ATOM 4952 C C . ASN A 1 614 ? -6.141 47.094 12.812 1 95.75 614 ASN A C 1
ATOM 4954 O O . ASN A 1 614 ? -5.551 47.344 13.859 1 95.75 614 ASN A O 1
ATOM 4958 N N . ARG A 1 615 ? -5.523 47.062 11.664 1 93.88 615 ARG A N 1
ATOM 4959 C CA . ARG A 1 615 ? -4.078 47.219 11.531 1 93.88 615 ARG A CA 1
ATOM 4960 C C . ARG A 1 615 ? -3.654 48.656 11.883 1 93.88 615 ARG A C 1
ATOM 4962 O O . ARG A 1 615 ? -2.535 48.875 12.352 1 93.88 615 ARG A O 1
ATOM 4969 N N . ILE A 1 616 ? -4.48 49.594 11.609 1 92.81 616 ILE A N 1
ATOM 4970 C CA . ILE A 1 616 ? -4.164 51 11.875 1 92.81 616 ILE A CA 1
ATOM 4971 C C . ILE A 1 616 ? -4.145 51.25 13.375 1 92.81 616 ILE A C 1
ATOM 4973 O O . ILE A 1 616 ? -3.26 51.938 13.883 1 92.81 616 ILE A O 1
ATOM 4977 N N . LYS A 1 617 ? -5.078 50.656 13.969 1 93.62 617 LYS A N 1
ATOM 4978 C CA . LYS A 1 617 ? -5.188 50.844 15.414 1 93.62 617 LYS A CA 1
ATOM 4979 C C . LYS A 1 617 ? -4.082 50.062 16.141 1 93.62 617 LYS A C 1
ATOM 4981 O O . LYS A 1 617 ? -3.541 50.531 17.141 1 93.62 617 LYS A O 1
ATOM 4986 N N . TYR A 1 618 ? -3.865 48.844 15.641 1 95.38 618 TYR A N 1
ATOM 4987 C CA . TYR A 1 618 ? -2.869 48 16.25 1 95.38 618 TYR A CA 1
ATOM 4988 C C . TYR A 1 618 ? -1.838 47.531 15.234 1 95.38 618 TYR A C 1
ATOM 4990 O O . TYR A 1 618 ? -1.76 46.344 14.914 1 95.38 618 TYR A O 1
ATOM 4998 N N . PRO A 1 619 ? -0.934 48.312 14.82 1 93.62 619 PRO A N 1
ATOM 4999 C CA . PRO A 1 619 ? -0.018 47.969 13.734 1 93.62 619 PRO A CA 1
ATOM 5000 C C . PRO A 1 619 ? 0.945 46.844 14.109 1 93.62 619 PRO A C 1
ATOM 5002 O O . PRO A 1 619 ? 1.143 45.906 13.328 1 93.62 619 PRO A O 1
ATOM 5005 N N . THR A 1 620 ? 1.548 46.875 15.289 1 94.06 620 THR A N 1
ATOM 5006 C CA . THR A 1 620 ? 2.504 45.875 15.719 1 94.06 620 THR A CA 1
ATOM 5007 C C . THR A 1 620 ? 1.78 44.594 16.172 1 94.06 620 THR A C 1
ATOM 5009 O O . THR A 1 620 ? 2.203 43.5 15.852 1 94.06 620 THR A O 1
ATOM 5012 N N . LEU A 1 621 ? 0.709 44.812 16.891 1 95.62 621 LEU A N 1
ATOM 5013 C CA . LEU A 1 621 ? -0.034 43.688 17.422 1 95.62 621 LEU A CA 1
ATOM 5014 C C . LEU A 1 621 ? -0.678 42.875 16.312 1 95.62 621 LEU A C 1
ATOM 5016 O O . LEU A 1 621 ? -0.801 41.625 16.422 1 95.62 621 LEU A O 1
ATOM 5020 N N . SER A 1 622 ? -1.103 43.531 15.258 1 95.94 622 SER A N 1
ATOM 5021 C CA . SER A 1 622 ? -1.71 42.844 14.125 1 95.94 622 SER A CA 1
ATOM 5022 C C . SER A 1 622 ? -0.707 41.906 13.445 1 95.94 622 SER A C 1
ATOM 5024 O O . SER A 1 622 ? -1.064 40.812 12.992 1 95.94 622 SER A O 1
ATOM 5026 N N . LYS A 1 623 ? 0.53 42.344 13.352 1 94.12 623 LYS A N 1
ATOM 5027 C CA . LYS A 1 623 ? 1.582 41.5 12.797 1 94.12 623 LYS A CA 1
ATOM 5028 C C . LYS A 1 623 ? 1.827 40.281 13.672 1 94.12 623 LYS A C 1
ATOM 5030 O O . LYS A 1 623 ? 1.983 39.156 13.164 1 94.12 623 LYS A O 1
ATOM 5035 N N . MET A 1 624 ? 1.906 40.531 14.93 1 94.56 624 MET A N 1
ATOM 5036 C CA . MET A 1 624 ? 2.082 39.469 15.891 1 94.56 624 MET A CA 1
ATOM 5037 C C . MET A 1 624 ? 0.909 38.469 15.828 1 94.56 624 MET A C 1
ATOM 5039 O O . MET A 1 624 ? 1.104 37.25 15.852 1 94.56 624 MET A O 1
ATOM 5043 N N . ALA A 1 625 ? -0.322 39.031 15.75 1 97 625 ALA A N 1
ATOM 5044 C CA . ALA A 1 625 ? -1.528 38.188 15.688 1 97 625 ALA A CA 1
ATOM 5045 C C . ALA A 1 625 ? -1.532 37.312 14.438 1 97 625 ALA A C 1
ATOM 5047 O O . ALA A 1 625 ? -1.925 36.156 14.492 1 97 625 ALA A O 1
ATOM 5048 N N . ALA A 1 626 ? -1.129 37.875 13.305 1 96.12 626 ALA A N 1
ATOM 5049 C CA . ALA A 1 626 ? -1.076 37.125 12.055 1 96.12 626 ALA A CA 1
ATOM 5050 C C . ALA A 1 626 ? -0.152 35.906 12.188 1 96.12 626 ALA A C 1
ATOM 5052 O O . ALA A 1 626 ? -0.49 34.812 11.734 1 96.12 626 ALA A O 1
ATOM 5053 N N . ASP A 1 627 ? 0.974 36.094 12.781 1 95.44 627 ASP A N 1
ATOM 5054 C CA . ASP A 1 627 ? 1.944 35 12.93 1 95.44 627 ASP A CA 1
ATOM 5055 C C . ASP A 1 627 ? 1.452 33.969 13.938 1 95.44 627 ASP A C 1
ATOM 5057 O O . ASP A 1 627 ? 1.595 32.75 13.711 1 95.44 627 ASP A O 1
ATOM 5061 N N . LEU A 1 628 ? 0.849 34.406 15.016 1 96.25 628 LEU A N 1
ATOM 5062 C CA . LEU A 1 628 ? 0.34 33.5 16.031 1 96.25 628 LEU A CA 1
ATOM 5063 C C . LEU A 1 628 ? -0.812 32.656 15.484 1 96.25 628 LEU A C 1
ATOM 5065 O O . LEU A 1 628 ? -0.892 31.453 15.742 1 96.25 628 LEU A O 1
ATOM 5069 N N . LEU A 1 629 ? -1.684 33.281 14.727 1 97.12 629 LEU A N 1
ATOM 5070 C CA . LEU A 1 629 ? -2.891 32.625 14.234 1 97.12 629 LEU A CA 1
ATOM 5071 C C . LEU A 1 629 ? -2.555 31.656 13.109 1 97.12 629 LEU A C 1
ATOM 5073 O O . LEU A 1 629 ? -3.348 30.766 12.805 1 97.12 629 LEU A O 1
ATOM 5077 N N . SER A 1 630 ? -1.392 31.766 12.477 1 96.56 630 SER A N 1
ATOM 5078 C CA . SER A 1 630 ? -1.012 30.906 11.367 1 96.56 630 SER A CA 1
ATOM 5079 C C . SER A 1 630 ? -0.255 29.672 11.844 1 96.56 630 SER A C 1
ATOM 5081 O O . SER A 1 630 ? 0.082 28.797 11.055 1 96.56 630 SER A O 1
ATOM 5083 N N . ILE A 1 631 ? -0.009 29.531 13.172 1 96 631 ILE A N 1
ATOM 5084 C CA . ILE A 1 631 ? 0.723 28.391 13.711 1 96 631 ILE A CA 1
ATOM 5085 C C . ILE A 1 631 ? -0.079 27.109 13.492 1 96 631 ILE A C 1
ATOM 5087 O O . ILE A 1 631 ? -1.238 27.016 13.906 1 96 631 ILE A O 1
ATOM 5091 N N . PRO A 1 632 ? 0.533 26.156 12.797 1 95.56 632 PRO A N 1
ATOM 5092 C CA . PRO A 1 632 ? -0.148 24.875 12.609 1 95.56 632 PRO A CA 1
ATOM 5093 C C . PRO A 1 632 ? 0.02 23.938 13.805 1 95.56 632 PRO A C 1
ATOM 5095 O O . PRO A 1 632 ? 1.114 23.828 14.359 1 95.56 632 PRO A O 1
ATOM 5098 N N . PHE A 1 633 ? -1.027 23.312 14.273 1 95.88 633 PHE A N 1
ATOM 5099 C CA . PHE A 1 633 ? -0.915 22.344 15.352 1 95.88 633 PHE A CA 1
ATOM 5100 C C . PHE A 1 633 ? -1.034 20.922 14.812 1 95.88 633 PHE A C 1
ATOM 5102 O O . PHE A 1 633 ? -0.88 19.953 15.555 1 95.88 633 PHE A O 1
ATOM 5109 N N . SER A 1 634 ? -1.298 20.781 13.562 1 95.81 634 SER A N 1
ATOM 5110 C CA . SER A 1 634 ? -1.351 19.484 12.875 1 95.81 634 SER A CA 1
ATOM 5111 C C . SER A 1 634 ? -0.481 19.484 11.625 1 95.81 634 SER A C 1
ATOM 5113 O O . SER A 1 634 ? -0.443 20.469 10.891 1 95.81 634 SER A O 1
ATOM 5115 N N . THR A 1 635 ? 0.224 18.391 11.422 1 94.94 635 THR A N 1
ATOM 5116 C CA . THR A 1 635 ? 1.15 18.297 10.297 1 94.94 635 THR A CA 1
ATOM 5117 C C . THR A 1 635 ? 0.508 17.562 9.125 1 94.94 635 THR A C 1
ATOM 5119 O O . THR A 1 635 ? 1.051 17.547 8.023 1 94.94 635 THR A O 1
ATOM 5122 N N . VAL A 1 636 ? -0.658 17.031 9.312 1 93.25 636 VAL A N 1
ATOM 5123 C CA . VAL A 1 636 ? -1.204 16.094 8.336 1 93.25 636 VAL A CA 1
ATOM 5124 C C . VAL A 1 636 ? -2.131 16.828 7.371 1 93.25 636 VAL A C 1
ATOM 5126 O O . VAL A 1 636 ? -2.697 17.875 7.715 1 93.25 636 VAL A O 1
ATOM 5129 N N . HIS A 1 637 ? -2.219 16.297 6.172 1 89.94 637 HIS A N 1
ATOM 5130 C CA . HIS A 1 637 ? -3.168 16.781 5.18 1 89.94 637 HIS A CA 1
ATOM 5131 C C . HIS A 1 637 ? -4.59 16.344 5.512 1 89.94 637 HIS A C 1
ATOM 5133 O O . HIS A 1 637 ? -4.789 15.391 6.27 1 89.94 637 HIS A O 1
ATOM 5139 N N . ARG A 1 638 ? -5.531 16.969 4.953 1 90.88 638 ARG A N 1
ATOM 5140 C CA . ARG A 1 638 ? -6.941 16.734 5.238 1 90.88 638 ARG A CA 1
ATOM 5141 C C . ARG A 1 638 ? -7.324 15.289 4.934 1 90.88 638 ARG A C 1
ATOM 5143 O O . ARG A 1 638 ? -8.156 14.703 5.625 1 90.88 638 ARG A O 1
ATOM 5150 N N . GLU A 1 639 ? -6.688 14.695 3.998 1 87 639 GLU A N 1
ATOM 5151 C CA . GLU A 1 639 ? -7.039 13.344 3.576 1 87 639 GLU A CA 1
ATOM 5152 C C . GLU A 1 639 ? -6.449 12.305 4.52 1 87 639 GLU A C 1
ATOM 5154 O O . GLU A 1 639 ? -6.863 11.141 4.512 1 87 639 GLU A O 1
ATOM 5159 N N . SER A 1 640 ? -5.57 12.703 5.359 1 91.75 640 SER A N 1
ATOM 5160 C CA . SER A 1 640 ? -4.855 11.742 6.199 1 91.75 640 SER A CA 1
ATOM 5161 C C . SER A 1 640 ? -5.109 12.008 7.68 1 91.75 640 SER A C 1
ATOM 5163 O O . SER A 1 640 ? -4.363 11.531 8.539 1 91.75 640 SER A O 1
ATOM 5165 N N . VAL A 1 641 ? -6.109 12.719 7.992 1 94.88 641 VAL A N 1
ATOM 5166 C CA . VAL A 1 641 ? -6.367 13.18 9.352 1 94.88 641 VAL A CA 1
ATOM 5167 C C . VAL A 1 641 ? -6.656 11.984 10.258 1 94.88 641 VAL A C 1
ATOM 5169 O O . VAL A 1 641 ? -6.227 11.953 11.414 1 94.88 641 VAL A O 1
ATOM 5172 N N . PHE A 1 642 ? -7.281 10.945 9.711 1 96.62 642 PHE A N 1
ATOM 5173 C CA . PHE A 1 642 ? -7.762 9.852 10.547 1 96.62 642 PHE A CA 1
ATOM 5174 C C . PHE A 1 642 ? -6.871 8.625 10.398 1 96.62 642 PHE A C 1
ATOM 5176 O O . PHE A 1 642 ? -7.16 7.562 10.961 1 96.62 642 PHE A O 1
ATOM 5183 N N . ASP A 1 643 ? -5.789 8.773 9.68 1 93.62 643 ASP A N 1
ATOM 5184 C CA . ASP A 1 643 ? -4.891 7.645 9.438 1 93.62 643 ASP A CA 1
ATOM 5185 C C . ASP A 1 643 ? -4.195 7.207 10.719 1 93.62 643 ASP A C 1
ATOM 5187 O O . ASP A 1 643 ? -3.867 8.039 11.57 1 93.62 643 ASP A O 1
ATOM 5191 N N . THR A 1 644 ? -3.959 5.941 10.836 1 90.94 644 THR A N 1
ATOM 5192 C CA . THR A 1 644 ? -3.293 5.395 12.016 1 90.94 644 THR A CA 1
ATOM 5193 C C . THR A 1 644 ? -1.838 5.059 11.703 1 90.94 644 THR A C 1
ATOM 5195 O O . THR A 1 644 ? -1.039 4.832 12.609 1 90.94 644 THR A O 1
ATOM 5198 N N . LYS A 1 645 ? -1.507 4.988 10.445 1 86.94 645 LYS A N 1
ATOM 5199 C CA . LYS A 1 645 ? -0.153 4.641 10.016 1 86.94 645 LYS A CA 1
ATOM 5200 C C . LYS A 1 645 ? 0.507 5.809 9.289 1 86.94 645 LYS A C 1
ATOM 5202 O O . LYS A 1 645 ? -0.17 6.75 8.875 1 86.94 645 LYS A O 1
ATOM 5207 N N . SER A 1 646 ? 1.804 5.715 9.242 1 85.25 646 SER A N 1
ATOM 5208 C CA . SER A 1 646 ? 2.57 6.727 8.523 1 85.25 646 SER A CA 1
ATOM 5209 C C . SER A 1 646 ? 2.314 6.652 7.023 1 85.25 646 SER A C 1
ATOM 5211 O O . SER A 1 646 ? 1.896 5.609 6.512 1 85.25 646 SER A O 1
ATOM 5213 N N . ARG A 1 647 ? 2.531 7.738 6.434 1 88.56 647 ARG A N 1
ATOM 5214 C CA . ARG A 1 647 ? 2.312 7.805 4.992 1 88.56 647 ARG A CA 1
ATOM 5215 C C . ARG A 1 647 ? 3.406 7.055 4.238 1 88.56 647 ARG A C 1
ATOM 5217 O O . ARG A 1 647 ? 4.578 7.109 4.617 1 88.56 647 ARG A O 1
ATOM 5224 N N . LYS A 1 648 ? 2.959 6.348 3.248 1 89.75 648 LYS A N 1
ATOM 5225 C CA . LYS A 1 648 ? 3.877 5.562 2.428 1 89.75 648 LYS A CA 1
ATOM 5226 C C . LYS A 1 648 ? 3.736 5.918 0.951 1 89.75 648 LYS A C 1
ATOM 5228 O O . LYS A 1 648 ? 2.623 6.098 0.453 1 89.75 648 LYS A O 1
ATOM 5233 N N . LEU A 1 649 ? 4.863 6.055 0.323 1 92.38 649 LEU A N 1
ATOM 5234 C CA . LEU A 1 649 ? 4.852 6.312 -1.113 1 92.38 649 LEU A CA 1
ATOM 5235 C C . LEU A 1 649 ? 4.516 5.043 -1.89 1 92.38 649 LEU A C 1
ATOM 5237 O O . LEU A 1 649 ? 4.875 3.941 -1.472 1 92.38 649 LEU A O 1
ATOM 5241 N N . GLU A 1 650 ? 3.838 5.242 -2.977 1 87.56 650 GLU A N 1
ATOM 5242 C CA . GLU A 1 650 ? 3.545 4.121 -3.865 1 87.56 650 GLU A CA 1
ATOM 5243 C C . GLU A 1 650 ? 4.789 3.68 -4.629 1 87.56 650 GLU A C 1
ATOM 5245 O O . GLU A 1 650 ? 5.734 4.457 -4.785 1 87.56 650 GLU A O 1
ATOM 5250 N N . SER A 1 651 ? 4.719 2.492 -5.156 1 83.56 651 SER A N 1
ATOM 5251 C CA . SER A 1 651 ? 5.871 1.906 -5.828 1 83.56 651 SER A CA 1
ATOM 5252 C C . SER A 1 651 ? 6.262 2.717 -7.059 1 83.56 651 SER A C 1
ATOM 5254 O O . SER A 1 651 ? 7.449 2.904 -7.336 1 83.56 651 SER A O 1
ATOM 5256 N N . TYR A 1 652 ? 5.277 3.16 -7.793 1 86.12 652 TYR A N 1
ATOM 5257 C CA . TYR A 1 652 ? 5.602 3.896 -9.008 1 86.12 652 TYR A CA 1
ATOM 5258 C C . TYR A 1 652 ? 6.227 5.246 -8.68 1 86.12 652 TYR A C 1
ATOM 5260 O O . TYR A 1 652 ? 7.023 5.773 -9.453 1 86.12 652 TYR A O 1
ATOM 5268 N N . GLN A 1 653 ? 5.934 5.801 -7.559 1 89.5 653 GLN A N 1
ATOM 5269 C CA . GLN A 1 653 ? 6.539 7.055 -7.113 1 89.5 653 GLN A CA 1
ATOM 5270 C C . GLN A 1 653 ? 7.988 6.844 -6.688 1 89.5 653 GLN A C 1
ATOM 5272 O O . GLN A 1 653 ? 8.844 7.688 -6.945 1 89.5 653 GLN A O 1
ATOM 5277 N N . CYS A 1 654 ? 8.188 5.688 -6.082 1 85.75 654 CYS A N 1
ATOM 5278 C CA . CYS A 1 654 ? 9.523 5.371 -5.582 1 85.75 654 CYS A CA 1
ATOM 5279 C C . CYS A 1 654 ? 10.508 5.18 -6.73 1 85.75 654 CYS A C 1
ATOM 5281 O O . CYS A 1 654 ? 11.719 5.289 -6.543 1 85.75 654 CYS A O 1
ATOM 5283 N N . SER A 1 655 ? 9.984 4.91 -7.875 1 84.06 655 SER A N 1
ATOM 5284 C CA . SER A 1 655 ? 10.836 4.668 -9.031 1 84.06 655 SER A CA 1
ATOM 5285 C C . SER A 1 655 ? 11.305 5.98 -9.656 1 84.06 655 SER A C 1
ATOM 5287 O O . SER A 1 655 ? 12.242 5.992 -10.453 1 84.06 655 SER A O 1
ATOM 5289 N N . LEU A 1 656 ? 10.75 7.07 -9.273 1 87.94 656 LEU A N 1
ATOM 5290 C CA . LEU A 1 656 ? 11.125 8.375 -9.797 1 87.94 656 LEU A CA 1
ATOM 5291 C C . LEU A 1 656 ? 12.367 8.906 -9.102 1 87.94 656 LEU A C 1
ATOM 5293 O O . LEU A 1 656 ? 12.617 8.586 -7.934 1 87.94 656 LEU A O 1
ATOM 5297 N N . ARG A 1 657 ? 13.102 9.688 -9.875 1 87.12 657 ARG A N 1
ATOM 5298 C CA . ARG A 1 657 ? 14.195 10.414 -9.234 1 87.12 657 ARG A CA 1
ATOM 5299 C C . ARG A 1 657 ? 13.672 11.375 -8.172 1 87.12 657 ARG A C 1
ATOM 5301 O O . ARG A 1 657 ? 12.586 11.938 -8.32 1 87.12 657 ARG A O 1
ATOM 5308 N N . PRO A 1 658 ? 14.445 11.586 -7.098 1 89.69 658 PRO A N 1
ATOM 5309 C CA . PRO A 1 658 ? 13.992 12.445 -6.004 1 89.69 658 PRO A CA 1
ATOM 5310 C C . PRO A 1 658 ? 13.562 13.828 -6.484 1 89.69 658 PRO A C 1
ATOM 5312 O O . PRO A 1 658 ? 12.57 14.375 -6.004 1 89.69 658 PRO A O 1
ATOM 5315 N N . GLY A 1 659 ? 14.305 14.414 -7.465 1 90.88 659 GLY A N 1
ATOM 5316 C CA . GLY A 1 659 ? 13.953 15.727 -7.988 1 90.88 659 GLY A CA 1
ATOM 5317 C C . GLY A 1 659 ? 12.609 15.742 -8.695 1 90.88 659 GLY A C 1
ATOM 5318 O O . GLY A 1 659 ? 11.836 16.688 -8.539 1 90.88 659 GLY A O 1
ATOM 5319 N N . THR A 1 660 ? 12.352 14.719 -9.453 1 92.94 660 THR A N 1
ATOM 5320 C CA . THR A 1 660 ? 11.086 14.609 -10.164 1 92.94 660 THR A CA 1
ATOM 5321 C C . THR A 1 660 ? 9.93 14.359 -9.188 1 92.94 660 THR A C 1
ATOM 5323 O O . THR A 1 660 ? 8.836 14.898 -9.367 1 92.94 660 THR A O 1
ATOM 5326 N N . LEU A 1 661 ? 10.203 13.531 -8.234 1 94.75 661 LEU A N 1
ATOM 5327 C CA . LEU A 1 661 ? 9.188 13.25 -7.223 1 94.75 661 LEU A CA 1
ATOM 5328 C C . LEU A 1 661 ? 8.812 14.516 -6.465 1 94.75 661 LEU A C 1
ATOM 5330 O O . LEU A 1 661 ? 7.629 14.766 -6.219 1 94.75 661 LEU A O 1
ATOM 5334 N N . GLU A 1 662 ? 9.797 15.266 -6.047 1 96.62 662 GLU A N 1
ATOM 5335 C CA . GLU A 1 662 ? 9.531 16.547 -5.395 1 96.62 662 GLU A CA 1
ATOM 5336 C C . GLU A 1 662 ? 8.68 17.453 -6.281 1 96.62 662 GLU A C 1
ATOM 5338 O O . GLU A 1 662 ? 7.738 18.094 -5.805 1 96.62 662 GLU A O 1
ATOM 5343 N N . ALA A 1 663 ? 9.031 17.469 -7.594 1 97.38 663 ALA A N 1
ATOM 5344 C CA . ALA A 1 663 ? 8.297 18.312 -8.539 1 97.38 663 ALA A CA 1
ATOM 5345 C C . ALA A 1 663 ? 6.828 17.891 -8.609 1 97.38 663 ALA A C 1
ATOM 5347 O O . ALA A 1 663 ? 5.941 18.75 -8.617 1 97.38 663 ALA A O 1
ATOM 5348 N N . VAL A 1 664 ? 6.582 16.625 -8.633 1 96.88 664 VAL A N 1
ATOM 5349 C CA . VAL A 1 664 ? 5.219 16.109 -8.766 1 96.88 664 VAL A CA 1
ATOM 5350 C C . VAL A 1 664 ? 4.426 16.438 -7.5 1 96.88 664 VAL A C 1
ATOM 5352 O O . VAL A 1 664 ? 3.297 16.922 -7.578 1 96.88 664 VAL A O 1
ATOM 5355 N N . ILE A 1 665 ? 4.953 16.234 -6.344 1 96.75 665 ILE A N 1
ATOM 5356 C CA . ILE A 1 665 ? 4.262 16.406 -5.07 1 96.75 665 ILE A CA 1
ATOM 5357 C C . ILE A 1 665 ? 4.004 17.891 -4.812 1 96.75 665 ILE A C 1
ATOM 5359 O O . ILE A 1 665 ? 2.896 18.266 -4.43 1 96.75 665 ILE A O 1
ATOM 5363 N N . CYS A 1 666 ? 5.027 18.703 -4.988 1 97.88 666 CYS A N 1
ATOM 5364 C CA . CYS A 1 666 ? 4.883 20.141 -4.762 1 97.88 666 CYS A CA 1
ATOM 5365 C C . CYS A 1 666 ? 3.916 20.766 -5.766 1 97.88 666 CYS A C 1
ATOM 5367 O O . CYS A 1 666 ? 3.037 21.531 -5.391 1 97.88 666 CYS A O 1
ATOM 5369 N N . ALA A 1 667 ? 4.09 20.375 -7.039 1 97.25 667 ALA A N 1
ATOM 5370 C CA . ALA A 1 667 ? 3.221 20.922 -8.07 1 97.25 667 ALA A CA 1
ATOM 5371 C C . ALA A 1 667 ? 1.767 20.531 -7.832 1 97.25 667 ALA A C 1
ATOM 5373 O O . ALA A 1 667 ? 0.852 21.312 -8.125 1 97.25 667 ALA A O 1
ATOM 5374 N N . LYS A 1 668 ? 1.557 19.344 -7.387 1 95.88 668 LYS A N 1
ATOM 5375 C CA . LYS A 1 668 ? 0.199 18.906 -7.074 1 95.88 668 LYS A CA 1
ATOM 5376 C C . LYS A 1 668 ? -0.462 19.859 -6.07 1 95.88 668 LYS A C 1
ATOM 5378 O O . LYS A 1 668 ? -1.635 20.203 -6.219 1 95.88 668 LYS A O 1
ATOM 5383 N N . ASP A 1 669 ? 0.263 20.219 -5.09 1 95.44 669 ASP A N 1
ATOM 5384 C CA . ASP A 1 669 ? -0.244 21.141 -4.078 1 95.44 669 ASP A CA 1
ATOM 5385 C C . ASP A 1 669 ? -0.462 22.531 -4.672 1 95.44 669 ASP A C 1
ATOM 5387 O O . ASP A 1 669 ? -1.502 23.156 -4.441 1 95.44 669 ASP A O 1
ATOM 5391 N N . TRP A 1 670 ? 0.51 23.016 -5.445 1 96.62 670 TRP A N 1
ATOM 5392 C CA . TRP A 1 670 ? 0.525 24.406 -5.914 1 96.62 670 TRP A CA 1
ATOM 5393 C C . TRP A 1 670 ? -0.555 24.625 -6.965 1 96.62 670 TRP A C 1
ATOM 5395 O O . TRP A 1 670 ? -1.128 25.719 -7.047 1 96.62 670 TRP A O 1
ATOM 5405 N N . LEU A 1 671 ? -0.832 23.609 -7.73 1 93.69 671 LEU A N 1
ATOM 5406 C CA . LEU A 1 671 ? -1.802 23.719 -8.812 1 93.69 671 LEU A CA 1
ATOM 5407 C C . LEU A 1 671 ? -3.211 23.906 -8.266 1 93.69 671 LEU A C 1
ATOM 5409 O O . LEU A 1 671 ? -4.105 24.359 -8.977 1 93.69 671 LEU A O 1
ATOM 5413 N N . GLN A 1 672 ? -3.4 23.562 -7.074 1 87.31 672 GLN A N 1
ATOM 5414 C CA . GLN A 1 672 ? -4.719 23.719 -6.469 1 87.31 672 GLN A CA 1
ATOM 5415 C C . GLN A 1 672 ? -5.035 25.188 -6.223 1 87.31 672 GLN A C 1
ATOM 5417 O O . GLN A 1 672 ? -6.199 25.578 -6.094 1 87.31 672 GLN A O 1
ATOM 5422 N N . PHE A 1 673 ? -3.988 25.984 -5.992 1 81.56 673 PHE A N 1
ATOM 5423 C CA . PHE A 1 673 ? -4.176 27.391 -5.652 1 81.56 673 PHE A CA 1
ATOM 5424 C C . PHE A 1 673 ? -4.117 28.266 -6.898 1 81.56 673 PHE A C 1
ATOM 5426 O O . PHE A 1 673 ? -4.516 29.438 -6.867 1 81.56 673 PHE A O 1
ATOM 5433 N N . GLY A 1 674 ? -3.248 27.797 -7.793 1 59.09 674 GLY A N 1
ATOM 5434 C CA . GLY A 1 674 ? -3.008 28.578 -8.992 1 59.09 674 GLY A CA 1
ATOM 5435 C C . GLY A 1 674 ? -4.281 28.953 -9.727 1 59.09 674 GLY A C 1
ATOM 5436 O O . GLY A 1 674 ? -5.375 28.531 -9.336 1 59.09 674 GLY A O 1
ATOM 5437 N N . THR A 1 675 ? -4.027 28.922 -11.195 1 44.88 675 THR A N 1
ATOM 5438 C CA . THR A 1 675 ? -4.379 29.891 -12.219 1 44.88 675 THR A CA 1
ATOM 5439 C C . THR A 1 675 ? -5.855 29.781 -12.586 1 44.88 675 THR A C 1
ATOM 5441 O O . THR A 1 675 ? -6.316 28.719 -13.016 1 44.88 675 THR A O 1
ATOM 5444 N N . GLN A 1 676 ? -6.656 30.391 -11.852 1 38.41 676 GLN A N 1
ATOM 5445 C CA . GLN A 1 676 ? -7.797 30.859 -12.625 1 38.41 676 GLN A CA 1
ATOM 5446 C C . GLN A 1 676 ? -7.441 31.016 -14.102 1 38.41 676 GLN A C 1
ATOM 5448 O O . GLN A 1 676 ? -6.871 32.031 -14.5 1 38.41 676 GLN A O 1
ATOM 5453 N N . HIS A 1 677 ? -6.793 30.234 -14.688 1 34.84 677 HIS A N 1
ATOM 5454 C CA . HIS A 1 677 ? -6.766 30.453 -16.125 1 34.84 677 HIS A CA 1
ATOM 5455 C C . HIS A 1 677 ? -8.094 31 -16.625 1 34.84 677 HIS A C 1
ATOM 5457 O O . HIS A 1 677 ? -9.156 30.672 -16.094 1 34.84 677 HIS A O 1
ATOM 5463 N N . SER A 1 678 ? -8.008 32.125 -17.312 1 32.38 678 SER A N 1
ATOM 5464 C CA . SER A 1 678 ? -9.062 32.719 -18.141 1 32.38 678 SER A CA 1
ATOM 5465 C C . SER A 1 678 ? -9.883 31.641 -18.828 1 32.38 678 SER A C 1
ATOM 5467 O O . SER A 1 678 ? -9.336 30.672 -19.359 1 32.38 678 SER A O 1
ATOM 5469 N N . PRO A 1 679 ? -11.078 31.531 -18.547 1 31.53 679 PRO A N 1
ATOM 5470 C CA . PRO A 1 679 ? -11.906 30.672 -19.406 1 31.53 679 PRO A CA 1
ATOM 5471 C C . PRO A 1 679 ? -11.383 30.625 -20.844 1 31.53 679 PRO A C 1
ATOM 5473 O O . PRO A 1 679 ? -11.055 31.656 -21.422 1 31.53 679 PRO A O 1
ATOM 5476 N N . SER A 1 680 ? -10.656 29.75 -21.203 1 31.31 680 SER A N 1
ATOM 5477 C CA . SER A 1 680 ? -10.391 29.703 -22.641 1 31.31 680 SER A CA 1
ATOM 5478 C C . SER A 1 680 ? -11.641 30.047 -23.438 1 31.31 680 SER A C 1
ATOM 5480 O O . SER A 1 680 ? -12.766 29.891 -22.953 1 31.31 680 SER A O 1
ATOM 5482 N N . MET A 1 681 ? -11.484 30.828 -24.516 1 30.91 681 MET A N 1
ATOM 5483 C CA . MET A 1 681 ? -12.445 31.219 -25.531 1 30.91 681 MET A CA 1
ATOM 5484 C C . MET A 1 681 ? -13.289 30.016 -25.969 1 30.91 681 MET A C 1
ATOM 5486 O O . MET A 1 681 ? -14.227 30.172 -26.766 1 30.91 681 MET A O 1
ATOM 5490 N N . LEU A 1 682 ? -12.727 28.844 -25.844 1 33.03 682 LEU A N 1
ATOM 5491 C CA . LEU A 1 682 ? -13.539 27.75 -26.375 1 33.03 682 LEU A CA 1
ATOM 5492 C C . LEU A 1 682 ? -14.805 27.562 -25.547 1 33.03 682 LEU A C 1
ATOM 5494 O O . LEU A 1 682 ? -15.789 27 -26.031 1 33.03 682 LEU A O 1
ATOM 5498 N N . ASP A 1 683 ? -14.758 27.875 -24.25 1 33.28 683 ASP A N 1
ATOM 5499 C CA . ASP A 1 683 ? -16.047 27.859 -23.547 1 33.28 683 ASP A CA 1
ATOM 5500 C C . ASP A 1 683 ? -16.984 28.891 -24.156 1 33.28 683 ASP A C 1
ATOM 5502 O O . ASP A 1 683 ? -18.188 28.906 -23.844 1 33.28 683 ASP A O 1
ATOM 5506 N N . MET A 1 684 ? -16.547 29.906 -24.781 1 29.92 684 MET A N 1
ATOM 5507 C CA . MET A 1 684 ? -17.422 30.844 -25.469 1 29.92 684 MET A CA 1
ATOM 5508 C C . MET A 1 684 ? -18.016 30.219 -26.734 1 29.92 684 MET A C 1
ATOM 5510 O O . MET A 1 684 ? -18.859 30.828 -27.391 1 29.92 684 MET A O 1
ATOM 5514 N N . ILE A 1 685 ? -17.391 29.234 -27.375 1 29.94 685 ILE A N 1
ATOM 5515 C CA . ILE A 1 685 ? -18 28.828 -28.625 1 29.94 685 ILE A CA 1
ATOM 5516 C C . ILE A 1 685 ? -19.156 27.859 -28.359 1 29.94 685 ILE A C 1
ATOM 5518 O O . ILE A 1 685 ? -18.938 26.641 -28.281 1 29.94 685 ILE A O 1
ATOM 5522 N N . SER A 1 686 ? -19.797 27.828 -27.156 1 27.75 686 SER A N 1
ATOM 5523 C CA . SER A 1 686 ? -21.047 27.062 -27.172 1 27.75 686 SER A CA 1
ATOM 5524 C C . SER A 1 686 ? -21.938 27.484 -28.344 1 27.75 686 SER A C 1
ATOM 5526 O O . SER A 1 686 ? -22.219 28.672 -28.516 1 27.75 686 SER A O 1
ATOM 5528 N N . PRO A 1 687 ? -22.047 26.672 -29.344 1 27.3 687 PRO A N 1
ATOM 5529 C CA . PRO A 1 687 ? -22.984 26.953 -30.422 1 27.3 687 PRO A CA 1
ATOM 5530 C C . PRO A 1 687 ? -24.359 27.406 -29.922 1 27.3 687 PRO A C 1
ATOM 5532 O O . PRO A 1 687 ? -24.812 26.953 -28.859 1 27.3 687 PRO A O 1
ATOM 5535 N N . LEU A 1 688 ? -24.875 28.594 -30.234 1 25.88 688 LEU A N 1
ATOM 5536 C CA . LEU A 1 688 ? -26.203 29.125 -30.5 1 25.88 688 LEU A CA 1
ATOM 5537 C C . LEU A 1 688 ? -27.031 28.109 -31.297 1 25.88 688 LEU A C 1
ATOM 5539 O O . LEU A 1 688 ? -27.156 28.219 -32.5 1 25.88 688 LEU A O 1
ATOM 5543 N N . ILE A 1 689 ? -26.875 26.844 -31.359 1 24.36 689 ILE A N 1
ATOM 5544 C CA . ILE A 1 689 ? -27.844 26.031 -32.094 1 24.36 689 ILE A CA 1
ATOM 5545 C C . ILE A 1 689 ? -29.234 26.281 -31.531 1 24.36 689 ILE A C 1
ATOM 5547 O O . ILE A 1 689 ? -29.469 26.156 -30.328 1 24.36 689 ILE A O 1
ATOM 5551 N N . VAL A 1 690 ? -30.25 26.719 -32.469 1 23.31 690 VAL A N 1
ATOM 5552 C CA . VAL A 1 690 ? -31.609 27.156 -32.75 1 23.31 690 VAL A CA 1
ATOM 5553 C C . VAL A 1 690 ? -32.625 26.156 -32.219 1 23.31 690 VAL A C 1
ATOM 5555 O O . VAL A 1 690 ? -32.469 24.938 -32.406 1 23.31 690 VAL A O 1
ATOM 5558 N N . LYS A 1 691 ? -33.312 26.578 -31.141 1 23.3 691 LYS A N 1
ATOM 5559 C CA . LYS A 1 691 ? -34.656 26.094 -30.766 1 23.3 691 LYS A CA 1
ATOM 5560 C C . LYS A 1 691 ? -35.562 26.047 -31.984 1 23.3 691 LYS A C 1
ATOM 5562 O O . LYS A 1 691 ? -35.938 27.094 -32.531 1 23.3 691 LYS A O 1
ATOM 5567 N N . LYS A 1 692 ? -35.625 25.109 -32.969 1 23.75 692 LYS A N 1
ATOM 5568 C CA . LYS A 1 692 ? -36.781 24.844 -33.812 1 23.75 692 LYS A CA 1
ATOM 5569 C C . LYS A 1 692 ? -38.031 24.578 -32.969 1 23.75 692 LYS A C 1
ATOM 5571 O O . LYS A 1 692 ? -38.156 23.531 -32.344 1 23.75 692 LYS A O 1
ATOM 5576 N N . GLU A 1 693 ? -38.594 25.547 -32.188 1 20.47 693 GLU A N 1
ATOM 5577 C CA . GLU A 1 693 ? -40.031 25.625 -31.984 1 20.47 693 GLU A CA 1
ATOM 5578 C C . GLU A 1 693 ? -40.781 25.703 -33.312 1 20.47 693 GLU A C 1
ATOM 5580 O O . GLU A 1 693 ? -40.531 26.609 -34.125 1 20.47 693 GLU A O 1
ATOM 5585 N N . GLU A 1 694 ? -41.094 24.719 -34.188 1 20.98 69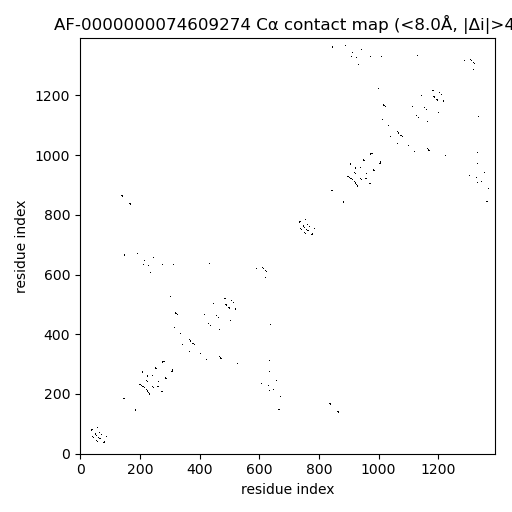4 GLU A N 1
ATOM 5586 C CA . GLU A 1 694 ? -42.125 25.047 -35.188 1 20.98 694 GLU A CA 1
ATOM 5587 C C . GLU A 1 694 ? -43.375 25.641 -34.5 1 20.98 694 GLU A C 1
ATOM 5589 O O . GLU A 1 694 ? -43.75 25.203 -33.438 1 20.98 694 GLU A O 1
ATOM 5594 N N . ASN A 1 695 ? -43.719 26.969 -34.719 1 21.73 695 ASN A N 1
ATOM 5595 C CA . ASN A 1 695 ? -45.094 27.406 -34.844 1 21.73 695 ASN A CA 1
ATOM 5596 C C . ASN A 1 695 ? -45.906 26.438 -35.719 1 21.73 695 ASN A C 1
ATOM 5598 O O . ASN A 1 695 ? -47.125 26.625 -35.906 1 21.73 695 ASN A O 1
ATOM 5602 N N . LEU A 1 696 ? -45.406 25.25 -36.312 1 21.33 696 LEU A N 1
ATOM 5603 C CA . LEU A 1 696 ? -46.562 24.516 -36.844 1 21.33 696 LEU A CA 1
ATOM 5604 C C . LEU A 1 696 ? -47.188 23.625 -35.75 1 21.33 696 LEU A C 1
ATOM 5606 O O . LEU A 1 696 ? -46.469 22.969 -35 1 21.33 696 LEU A O 1
ATOM 5610 N N . MET B 1 1 ? 46.75 -54.906 25.734 1 17.7 1 MET B N 1
ATOM 5611 C CA . MET B 1 1 ? 47.781 -53.938 26.172 1 17.7 1 MET B CA 1
ATOM 5612 C C . MET B 1 1 ? 49.062 -54.125 25.375 1 17.7 1 MET B C 1
ATOM 5614 O O . MET B 1 1 ? 49.688 -53.125 24.984 1 17.7 1 MET B O 1
ATOM 5618 N N . ASN B 1 2 ? 49.844 -55.281 25.469 1 15.89 2 ASN B N 1
ATOM 5619 C CA . ASN B 1 2 ? 51.281 -55.5 25.656 1 15.89 2 ASN B CA 1
ATOM 5620 C C . ASN B 1 2 ? 52.031 -55.375 24.328 1 15.89 2 ASN B C 1
ATOM 5622 O O . ASN B 1 2 ? 53.031 -54.656 24.234 1 15.89 2 ASN B O 1
ATOM 5626 N N . GLY B 1 3 ? 52.469 -56.469 23.688 1 17.5 3 GLY B N 1
ATOM 5627 C CA . GLY B 1 3 ? 53.875 -56.656 23.406 1 17.5 3 GLY B CA 1
ATOM 5628 C C . GLY B 1 3 ? 54.375 -55.781 22.266 1 17.5 3 GLY B C 1
ATOM 5629 O O . GLY B 1 3 ? 53.562 -55.25 21.5 1 17.5 3 GLY B O 1
ATOM 5630 N N . ILE B 1 4 ? 55.688 -55.75 21.844 1 17.8 4 ILE B N 1
ATOM 5631 C CA . ILE B 1 4 ? 57.062 -55.281 21.625 1 17.8 4 ILE B CA 1
ATOM 5632 C C . ILE B 1 4 ? 57.406 -55.344 20.141 1 17.8 4 ILE B C 1
ATOM 5634 O O . ILE B 1 4 ? 58.562 -55.281 19.766 1 17.8 4 ILE B O 1
ATOM 5638 N N . ILE B 1 5 ? 56.438 -55.656 19.297 1 17.77 5 ILE B N 1
ATOM 5639 C CA . ILE B 1 5 ? 56.938 -56.25 18.062 1 17.77 5 ILE B CA 1
ATOM 5640 C C . ILE B 1 5 ? 57.844 -55.25 17.328 1 17.77 5 ILE B C 1
ATOM 5642 O O . ILE B 1 5 ? 57.469 -54.094 17.141 1 17.77 5 ILE B O 1
ATOM 5646 N N . GLU B 1 6 ? 58.969 -55.594 16.797 1 18.17 6 GLU B N 1
ATOM 5647 C CA . GLU B 1 6 ? 60.406 -55.406 16.516 1 18.17 6 GLU B CA 1
ATOM 5648 C C . GLU B 1 6 ? 60.594 -54.469 15.305 1 18.17 6 GLU B C 1
ATOM 5650 O O . GLU B 1 6 ? 59.688 -54.344 14.484 1 18.17 6 GLU B O 1
ATOM 5655 N N . ASP B 1 7 ? 61.875 -54 14.898 1 18.78 7 ASP B N 1
ATOM 5656 C CA . ASP B 1 7 ? 62.781 -52.875 14.602 1 18.78 7 ASP B CA 1
ATOM 5657 C C . ASP B 1 7 ? 63.031 -52.75 13.102 1 18.78 7 ASP B C 1
ATOM 5659 O O . ASP B 1 7 ? 63.875 -51.969 12.672 1 18.78 7 ASP B O 1
ATOM 5663 N N . ALA B 1 8 ? 62.469 -53.594 12.203 1 17.58 8 ALA B N 1
ATOM 5664 C CA . ALA B 1 8 ? 63.281 -53.969 11.055 1 17.58 8 ALA B CA 1
ATOM 5665 C C . ALA B 1 8 ? 63.531 -52.781 10.148 1 17.58 8 ALA B C 1
ATOM 5667 O O . ALA B 1 8 ? 62.594 -52.125 9.711 1 17.58 8 ALA B O 1
ATOM 5668 N N . ILE B 1 9 ? 64.75 -52.188 10.047 1 20.69 9 ILE B N 1
ATOM 5669 C CA . ILE B 1 9 ? 65.5 -51.031 9.625 1 20.69 9 ILE B CA 1
ATOM 5670 C C . ILE B 1 9 ? 65.688 -51.031 8.109 1 20.69 9 ILE B C 1
ATOM 5672 O O . ILE B 1 9 ? 66.438 -50.25 7.562 1 20.69 9 ILE B O 1
ATOM 5676 N N . VAL B 1 10 ? 64.812 -51.562 7.293 1 18.59 10 VAL B N 1
ATOM 5677 C CA . VAL B 1 10 ? 65.312 -52.062 6.016 1 18.59 10 VAL B CA 1
ATOM 5678 C C . VAL B 1 10 ? 65.812 -50.875 5.164 1 18.59 10 VAL B C 1
ATOM 5680 O O . VAL B 1 10 ? 65.062 -49.938 4.926 1 18.59 10 VAL B O 1
ATOM 5683 N N . PRO B 1 11 ? 67.125 -50.781 4.879 1 20.53 11 PRO B N 1
ATOM 5684 C CA . PRO B 1 11 ? 68 -49.75 4.352 1 20.53 11 PRO B CA 1
ATOM 5685 C C . PRO B 1 11 ? 67.812 -49.5 2.855 1 20.53 11 PRO B C 1
ATOM 5687 O O . PRO B 1 11 ? 68.562 -48.719 2.256 1 20.53 11 PRO B O 1
ATOM 5690 N N . VAL B 1 12 ? 66.688 -49.625 2.287 1 18.47 12 VAL B N 1
ATOM 5691 C CA . VAL B 1 12 ? 66.688 -50.031 0.885 1 18.47 12 VAL B CA 1
ATOM 5692 C C . VAL B 1 12 ? 67.375 -48.938 0.055 1 18.47 12 VAL B C 1
ATOM 5694 O O . VAL B 1 12 ? 66.938 -47.781 0.103 1 18.47 12 VAL B O 1
ATOM 5697 N N . ASP B 1 13 ? 68.5 -49.156 -0.595 1 18.2 13 ASP B N 1
ATOM 5698 C CA . ASP B 1 13 ? 69.625 -48.594 -1.255 1 18.2 13 ASP B CA 1
ATOM 5699 C C . ASP B 1 13 ? 69.312 -47.969 -2.598 1 18.2 13 ASP B C 1
ATOM 5701 O O . ASP B 1 13 ? 70 -47.156 -3.131 1 18.2 13 ASP B O 1
ATOM 5705 N N . GLY B 1 14 ? 68.25 -48.531 -3.26 1 17.69 14 GLY B N 1
ATOM 5706 C CA . GLY B 1 14 ? 68.625 -48.719 -4.645 1 17.69 14 GLY B CA 1
ATOM 5707 C C . GLY B 1 14 ? 69 -47.438 -5.363 1 17.69 14 GLY B C 1
ATOM 5708 O O . GLY B 1 14 ? 68.688 -46.344 -4.879 1 17.69 14 GLY B O 1
ATOM 5709 N N . ILE B 1 15 ? 69.438 -47.5 -6.598 1 18.72 15 ILE B N 1
ATOM 5710 C CA . ILE B 1 15 ? 70.438 -47.094 -7.574 1 18.72 15 ILE B CA 1
ATOM 5711 C C . ILE B 1 15 ? 69.938 -45.906 -8.398 1 18.72 15 ILE B C 1
ATOM 5713 O O . ILE B 1 15 ? 70.562 -44.906 -8.57 1 18.72 15 ILE B O 1
ATOM 5717 N N . ASN B 1 16 ? 68.812 -46.125 -9.156 1 18.39 16 ASN B N 1
ATOM 5718 C CA . ASN B 1 16 ? 69 -45.938 -10.586 1 18.39 16 ASN B CA 1
ATOM 5719 C C . ASN B 1 16 ? 69.125 -44.438 -10.922 1 18.39 16 ASN B C 1
ATOM 5721 O O . ASN B 1 16 ? 68.688 -43.594 -10.148 1 18.39 16 ASN B O 1
ATOM 5725 N N . ALA B 1 17 ? 69.5 -44.156 -12.25 1 19.97 17 ALA B N 1
ATOM 5726 C CA . ALA B 1 17 ? 70.25 -43.312 -13.203 1 19.97 17 ALA B CA 1
ATOM 5727 C C . ALA B 1 17 ? 69.438 -42.125 -13.664 1 19.97 17 ALA B C 1
ATOM 5729 O O . ALA B 1 17 ? 68.312 -42.312 -14.133 1 19.97 17 ALA B O 1
ATOM 5730 N N . HIS B 1 18 ? 69.5 -41 -13.109 1 19.95 18 HIS B N 1
ATOM 5731 C CA . HIS B 1 18 ? 68.75 -39.75 -13.266 1 19.95 18 HIS B CA 1
ATOM 5732 C C . HIS B 1 18 ? 69 -39.156 -14.648 1 19.95 18 HIS B C 1
ATOM 5734 O O . HIS B 1 18 ? 68.75 -37.969 -14.852 1 19.95 18 HIS B O 1
ATOM 5740 N N . GLN B 1 19 ? 69 -40.156 -15.695 1 19.59 19 GLN B N 1
ATOM 5741 C CA . GLN B 1 19 ? 69.5 -39.469 -16.891 1 19.59 19 GLN B CA 1
ATOM 5742 C C . GLN B 1 19 ? 68.688 -38.25 -17.203 1 19.59 19 GLN B C 1
ATOM 5744 O O . GLN B 1 19 ? 67.438 -38.25 -16.984 1 19.59 19 GLN B O 1
ATOM 5749 N N . ASN B 1 20 ? 69.375 -37.125 -17.469 1 20.77 20 ASN B N 1
ATOM 5750 C CA . ASN B 1 20 ? 69.125 -35.688 -17.656 1 20.77 20 ASN B CA 1
ATOM 5751 C C . ASN B 1 20 ? 68.375 -35.406 -18.969 1 20.77 20 ASN B C 1
ATOM 5753 O O . ASN B 1 20 ? 68.438 -34.281 -19.469 1 20.77 20 ASN B O 1
ATOM 5757 N N . SER B 1 21 ? 67.438 -36.375 -19.406 1 20.45 21 SER B N 1
ATOM 5758 C CA . SER B 1 21 ? 67.062 -36.188 -20.797 1 20.45 21 SER B CA 1
ATOM 5759 C C . SER B 1 21 ? 66.625 -34.75 -21.047 1 20.45 21 SER B C 1
ATOM 5761 O O . SER B 1 21 ? 65.938 -34.156 -20.203 1 20.45 21 SER B O 1
ATOM 5763 N N . ILE B 1 22 ? 67.312 -34.094 -21.953 1 23.64 22 ILE B N 1
ATOM 5764 C CA . ILE B 1 22 ? 67.312 -32.75 -22.531 1 23.64 22 ILE B CA 1
ATOM 5765 C C . ILE B 1 22 ? 66 -32.438 -23.188 1 23.64 22 ILE B C 1
ATOM 5767 O O . ILE B 1 22 ? 65.75 -32.812 -24.344 1 23.64 22 ILE B O 1
ATOM 5771 N N . VAL B 1 23 ? 64.812 -32.781 -22.594 1 23.45 23 VAL B N 1
ATOM 5772 C CA . VAL B 1 23 ? 63.688 -32.688 -23.469 1 23.45 23 VAL B CA 1
ATOM 5773 C C . VAL B 1 23 ? 63.594 -31.297 -24.062 1 23.45 23 VAL B C 1
ATOM 5775 O O . VAL B 1 23 ? 63.656 -30.297 -23.344 1 23.45 23 VAL B O 1
ATOM 5778 N N . THR B 1 24 ? 63.969 -31.188 -25.328 1 21.89 24 THR B N 1
ATOM 5779 C CA . THR B 1 24 ? 63.938 -30.078 -26.266 1 21.89 24 THR B CA 1
ATOM 5780 C C . THR B 1 24 ? 62.562 -29.422 -26.25 1 21.89 24 THR B C 1
ATOM 5782 O O . THR B 1 24 ? 61.531 -30.094 -26.25 1 21.89 24 THR B O 1
ATOM 5785 N N . SER B 1 25 ? 62.5 -28.188 -25.781 1 23.03 25 SER B N 1
ATOM 5786 C CA . SER B 1 25 ? 61.406 -27.234 -25.531 1 23.03 25 SER B CA 1
ATOM 5787 C C . SER B 1 25 ? 60.625 -26.938 -26.812 1 23.03 25 SER B C 1
ATOM 5789 O O . SER B 1 25 ? 61.094 -26.219 -27.688 1 23.03 25 SER B O 1
ATOM 5791 N N . GLU B 1 26 ? 60.156 -28.016 -27.531 1 23.92 26 GLU B N 1
ATOM 5792 C CA . GLU B 1 26 ? 59.531 -27.688 -28.797 1 23.92 26 GLU B CA 1
ATOM 5793 C C . GLU B 1 26 ? 58.5 -26.562 -28.625 1 23.92 26 GLU B C 1
ATOM 5795 O O . GLU B 1 26 ? 57.75 -26.547 -27.641 1 23.92 26 GLU B O 1
ATOM 5800 N N . VAL B 1 27 ? 58.719 -25.438 -29.391 1 27.34 27 VAL B N 1
ATOM 5801 C CA . VAL B 1 27 ? 58.031 -24.156 -29.547 1 27.34 27 VAL B CA 1
ATOM 5802 C C . VAL B 1 27 ? 56.594 -24.406 -29.938 1 27.34 27 VAL B C 1
ATOM 5804 O O . VAL B 1 27 ? 56.281 -25.047 -30.938 1 27.34 27 VAL B O 1
ATOM 5807 N N . HIS B 1 28 ? 55.688 -24.766 -29.031 1 26.22 28 HIS B N 1
ATOM 5808 C CA . HIS B 1 28 ? 54.312 -25.062 -29.344 1 26.22 28 HIS B CA 1
ATOM 5809 C C . HIS B 1 28 ? 53.688 -23.969 -30.188 1 26.22 28 HIS B C 1
ATOM 5811 O O . HIS B 1 28 ? 53.938 -22.781 -29.969 1 26.22 28 HIS B O 1
ATOM 5817 N N . PRO B 1 29 ? 53.375 -24.281 -31.484 1 30.56 29 PRO B N 1
ATOM 5818 C CA . PRO B 1 29 ? 52.75 -23.359 -32.438 1 30.56 29 PRO B CA 1
ATOM 5819 C C . PRO B 1 29 ? 51.625 -22.547 -31.844 1 30.56 29 PRO B C 1
ATOM 5821 O O . PRO B 1 29 ? 51.031 -22.969 -30.844 1 30.56 29 PRO B O 1
ATOM 5824 N N . ASN B 1 30 ? 51.688 -21.172 -32.062 1 28.91 30 ASN B N 1
ATOM 5825 C CA . ASN B 1 30 ? 50.812 -20.094 -31.656 1 28.91 30 ASN B CA 1
ATOM 5826 C C . ASN B 1 30 ? 49.344 -20.406 -31.984 1 28.91 30 ASN B C 1
ATOM 5828 O O . ASN B 1 30 ? 48.969 -20.594 -33.156 1 28.91 30 ASN B O 1
ATOM 5832 N N . ASN B 1 31 ? 48.719 -21.25 -31.25 1 27.66 31 ASN B N 1
ATOM 5833 C CA . ASN B 1 31 ? 47.312 -21.609 -31.438 1 27.66 31 ASN B CA 1
ATOM 5834 C C . ASN B 1 31 ? 46.438 -20.391 -31.734 1 27.66 31 ASN B C 1
ATOM 5836 O O . ASN B 1 31 ? 46.344 -19.469 -30.906 1 27.66 31 ASN B O 1
ATOM 5840 N N . ARG B 1 32 ? 46.344 -20 -33 1 35.62 32 ARG B N 1
ATOM 5841 C CA . ARG B 1 32 ? 45.375 -19.016 -33.469 1 35.62 32 ARG B CA 1
ATOM 5842 C C . ARG B 1 32 ? 44.062 -19.109 -32.719 1 35.62 32 ARG B C 1
ATOM 5844 O O . ARG B 1 32 ? 43.5 -20.203 -32.594 1 35.62 32 ARG B O 1
ATOM 5851 N N . ARG B 1 33 ? 43.844 -18.172 -31.906 1 38.34 33 ARG B N 1
ATOM 5852 C CA . ARG B 1 33 ? 42.625 -18.016 -31.094 1 38.34 33 ARG B CA 1
ATOM 5853 C C . ARG B 1 33 ? 41.375 -18.266 -31.922 1 38.34 33 ARG B C 1
ATOM 5855 O O . ARG B 1 33 ? 41.156 -17.625 -32.938 1 38.34 33 ARG B O 1
ATOM 5862 N N . ARG B 1 34 ? 40.938 -19.531 -31.953 1 46.91 34 ARG B N 1
ATOM 5863 C CA . ARG B 1 34 ? 39.688 -19.906 -32.594 1 46.91 34 ARG B CA 1
ATOM 5864 C C . ARG B 1 34 ? 38.594 -18.891 -32.312 1 46.91 34 ARG B C 1
ATOM 5866 O O . ARG B 1 34 ? 38.469 -18.391 -31.188 1 46.91 34 ARG B O 1
ATOM 5873 N N . LYS B 1 35 ? 38.094 -18.266 -33.25 1 54.06 35 LYS B N 1
ATOM 5874 C CA . LYS B 1 35 ? 36.906 -17.406 -33.188 1 54.06 35 LYS B CA 1
ATOM 5875 C C . LYS B 1 35 ? 35.75 -18.094 -32.469 1 54.06 35 LYS B C 1
ATOM 5877 O O . LYS B 1 35 ? 35.25 -19.109 -32.969 1 54.06 35 LYS B O 1
ATOM 5882 N N . LYS B 1 36 ? 35.594 -17.922 -31.281 1 60.56 36 LYS B N 1
ATOM 5883 C CA . LYS B 1 36 ? 34.688 -18.656 -30.391 1 60.56 36 LYS B CA 1
ATOM 5884 C C . LYS B 1 36 ? 33.25 -18.094 -30.484 1 60.56 36 LYS B C 1
ATOM 5886 O O . LYS B 1 36 ? 32.312 -18.703 -29.969 1 60.56 36 LYS B O 1
ATOM 5891 N N . SER B 1 37 ? 33.188 -16.953 -31.062 1 66.88 37 SER B N 1
ATOM 5892 C CA . SER B 1 37 ? 31.875 -16.344 -30.984 1 66.88 37 SER B CA 1
ATOM 5893 C C . SER B 1 37 ? 30.922 -16.969 -32 1 66.88 37 SER B C 1
ATOM 5895 O O . SER B 1 37 ? 31.312 -17.266 -33.125 1 66.88 37 SER B O 1
ATOM 5897 N N . GLU B 1 38 ? 29.766 -17.359 -31.672 1 72.88 38 GLU B N 1
ATOM 5898 C CA . GLU B 1 38 ? 28.703 -17.953 -32.5 1 72.88 38 GLU B CA 1
ATOM 5899 C C . GLU B 1 38 ? 28.359 -17.078 -33.688 1 72.88 38 GLU B C 1
ATOM 5901 O O . GLU B 1 38 ? 27.844 -17.562 -34.688 1 72.88 38 GLU B O 1
ATOM 5906 N N . VAL B 1 39 ? 28.734 -15.914 -33.594 1 76.12 39 VAL B N 1
ATOM 5907 C CA . VAL B 1 39 ? 28.391 -14.977 -34.656 1 76.12 39 VAL B CA 1
ATOM 5908 C C . VAL B 1 39 ? 29.109 -15.367 -35.969 1 76.12 39 VAL B C 1
ATOM 5910 O O . VAL B 1 39 ? 28.609 -15.133 -37.062 1 76.12 39 VAL B O 1
ATOM 5913 N N . TRP B 1 40 ? 30.141 -16.031 -35.875 1 76.69 40 TRP B N 1
ATOM 5914 C CA . TRP B 1 40 ? 30.969 -16.312 -37.031 1 76.69 40 TRP B CA 1
ATOM 5915 C C . TRP B 1 40 ? 30.359 -17.406 -37.906 1 76.69 40 TRP B C 1
ATOM 5917 O O . TRP B 1 40 ? 30.812 -17.656 -39.031 1 76.69 40 TRP B O 1
ATOM 5927 N N . GLN B 1 41 ? 29.266 -17.969 -37.438 1 77.38 41 GLN B N 1
ATOM 5928 C CA . GLN B 1 41 ? 28.453 -18.859 -38.281 1 77.38 41 GLN B CA 1
ATOM 5929 C C . GLN B 1 41 ? 27.672 -18.078 -39.312 1 77.38 41 GLN B C 1
ATOM 5931 O O . GLN B 1 41 ? 27.297 -18.609 -40.375 1 77.38 41 GLN B O 1
ATOM 5936 N N . TYR B 1 42 ? 27.484 -16.844 -39.062 1 78.88 42 TYR B N 1
ATOM 5937 C CA . TYR B 1 42 ? 26.609 -16.016 -39.875 1 78.88 42 TYR B CA 1
ATOM 5938 C C . TYR B 1 42 ? 27.422 -14.984 -40.656 1 78.88 42 TYR B C 1
ATOM 5940 O O . TYR B 1 42 ? 26.906 -14.336 -41.562 1 78.88 42 TYR B O 1
ATOM 5948 N N . PHE B 1 43 ? 28.641 -14.867 -40.281 1 78.62 43 PHE B N 1
ATOM 5949 C CA . PHE B 1 43 ? 29.453 -13.859 -40.969 1 78.62 43 PHE B CA 1
ATOM 5950 C C . PHE B 1 43 ? 30.688 -14.484 -41.594 1 78.62 43 PHE B C 1
ATOM 5952 O O . PHE B 1 43 ? 31.25 -15.438 -41.031 1 78.62 43 PHE B O 1
ATOM 5959 N N . THR B 1 44 ? 31.078 -14.047 -42.719 1 83.44 44 THR B N 1
ATOM 5960 C CA . THR B 1 44 ? 32.312 -14.406 -43.406 1 83.44 44 THR B CA 1
ATOM 5961 C C . THR B 1 44 ? 33.281 -13.227 -43.406 1 83.44 44 THR B C 1
ATOM 5963 O O . THR B 1 44 ? 32.906 -12.109 -43.75 1 83.44 44 THR B O 1
ATOM 5966 N N . ILE B 1 45 ? 34.5 -13.406 -42.969 1 79.44 45 ILE B N 1
ATOM 5967 C CA . ILE B 1 45 ? 35.5 -12.352 -42.875 1 79.44 45 ILE B CA 1
ATOM 5968 C C . ILE B 1 45 ? 36.156 -12.156 -44.25 1 79.44 45 ILE B C 1
ATOM 5970 O O . ILE B 1 45 ? 36.625 -13.125 -44.844 1 79.44 45 ILE B O 1
ATOM 5974 N N . GLU B 1 46 ? 36.125 -10.984 -44.812 1 81.38 46 GLU B N 1
ATOM 5975 C CA . GLU B 1 46 ? 36.75 -10.641 -46.062 1 81.38 46 GLU B CA 1
ATOM 5976 C C . GLU B 1 46 ? 37.875 -9.609 -45.875 1 81.38 46 GLU B C 1
ATOM 5978 O O . GLU B 1 46 ? 37.656 -8.555 -45.281 1 81.38 46 GLU B O 1
ATOM 5983 N N . PRO B 1 47 ? 39.031 -9.945 -46.156 1 77.94 47 PRO B N 1
ATOM 5984 C CA . PRO B 1 47 ? 40.094 -8.945 -46.125 1 77.94 47 PRO B CA 1
ATOM 5985 C C . PRO B 1 47 ? 39.969 -7.898 -47.219 1 77.94 47 PRO B C 1
ATOM 5987 O O . PRO B 1 47 ? 39.812 -8.242 -48.406 1 77.94 47 PRO B O 1
ATOM 5990 N N . VAL B 1 48 ? 39.719 -6.676 -47 1 75.31 48 VAL B N 1
ATOM 5991 C CA . VAL B 1 48 ? 39.562 -5.625 -48 1 75.31 48 VAL B CA 1
ATOM 5992 C C . VAL B 1 48 ? 40.906 -4.992 -48.312 1 75.31 48 VAL B C 1
ATOM 5994 O O . VAL B 1 48 ? 41.25 -4.715 -49.469 1 75.31 48 VAL B O 1
ATOM 5997 N N . SER B 1 49 ? 41.75 -4.641 -47.25 1 73.62 49 SER B N 1
ATOM 5998 C CA . SER B 1 49 ? 43.125 -4.129 -47.438 1 73.62 49 SER B CA 1
ATOM 5999 C C . SER B 1 49 ? 44.062 -4.723 -46.406 1 73.62 49 SER B C 1
ATOM 6001 O O . SER B 1 49 ? 43.625 -5.422 -45.469 1 73.62 49 SER B O 1
ATOM 6003 N N . GLU B 1 50 ? 45.375 -4.582 -46.469 1 74.06 50 GLU B N 1
ATOM 6004 C CA . GLU B 1 50 ? 46.438 -5.156 -45.625 1 74.06 50 GLU B CA 1
ATOM 6005 C C . GLU B 1 50 ? 46.156 -4.938 -44.156 1 74.06 50 GLU B C 1
ATOM 6007 O O . GLU B 1 50 ? 46.5 -5.781 -43.312 1 74.06 50 GLU B O 1
ATOM 6012 N N . ASP B 1 51 ? 45.469 -3.859 -43.719 1 72.12 51 ASP B N 1
ATOM 6013 C CA . ASP B 1 51 ? 45.25 -3.514 -42.312 1 72.12 51 ASP B CA 1
ATOM 6014 C C . ASP B 1 51 ? 43.75 -3.43 -42 1 72.12 51 ASP B C 1
ATOM 6016 O O . ASP B 1 51 ? 43.344 -2.971 -40.938 1 72.12 51 ASP B O 1
ATOM 6020 N N . CYS B 1 52 ? 42.844 -3.705 -42.906 1 74.25 52 CYS B N 1
ATOM 6021 C CA . CYS B 1 52 ? 41.406 -3.607 -42.688 1 74.25 52 CYS B CA 1
ATOM 6022 C C . CYS B 1 52 ? 40.719 -4.906 -43.062 1 74.25 52 CYS B C 1
ATOM 6024 O O . CYS B 1 52 ? 40.844 -5.402 -44.156 1 74.25 52 CYS B O 1
ATOM 6026 N N . THR B 1 53 ? 40.094 -5.633 -42.125 1 81.75 53 THR B N 1
ATOM 6027 C CA . THR B 1 53 ? 39.281 -6.824 -42.344 1 81.75 53 THR B CA 1
ATOM 6028 C C . THR B 1 53 ? 37.812 -6.535 -42.031 1 81.75 53 THR B C 1
ATOM 6030 O O . THR B 1 53 ? 37.5 -5.832 -41.062 1 81.75 53 THR B O 1
ATOM 6033 N N . ARG B 1 54 ? 36.938 -6.871 -42.906 1 81.81 54 ARG B N 1
ATOM 6034 C CA . ARG B 1 54 ? 35.5 -6.676 -42.719 1 81.81 54 ARG B CA 1
ATOM 6035 C C . ARG B 1 54 ? 34.781 -8.016 -42.594 1 81.81 54 ARG B C 1
ATOM 6037 O O . ARG B 1 54 ? 35.25 -9.031 -43.125 1 81.81 54 ARG B O 1
ATOM 6044 N N . ALA B 1 55 ? 33.688 -8.039 -41.812 1 81.94 55 ALA B N 1
ATOM 6045 C CA . ALA B 1 55 ? 32.812 -9.211 -41.656 1 81.94 55 ALA B CA 1
ATOM 6046 C C . ALA B 1 55 ? 31.531 -9.039 -42.469 1 81.94 55 ALA B C 1
ATOM 6048 O O . ALA B 1 55 ? 30.812 -8.047 -42.281 1 81.94 55 ALA B O 1
ATOM 6049 N N . ARG B 1 56 ? 31.266 -9.859 -43.375 1 82.81 56 ARG B N 1
ATOM 6050 C CA . ARG B 1 56 ? 30.078 -9.875 -44.219 1 82.81 56 ARG B CA 1
ATOM 6051 C C . ARG B 1 56 ? 29.062 -10.875 -43.688 1 82.81 56 ARG B C 1
ATOM 6053 O O . ARG B 1 56 ? 29.391 -12.039 -43.438 1 82.81 56 ARG B O 1
ATOM 6060 N N . CYS B 1 57 ? 27.875 -10.375 -43.469 1 76.56 57 CYS B N 1
ATOM 6061 C CA . CYS B 1 57 ? 26.781 -11.273 -43.062 1 76.56 57 CYS B CA 1
ATOM 6062 C C . CYS B 1 57 ? 26.422 -12.211 -44.219 1 76.56 57 CYS B C 1
ATOM 6064 O O . CYS B 1 57 ? 26.172 -11.758 -45.344 1 76.56 57 CYS B O 1
ATOM 6066 N N . ASN B 1 58 ? 26.328 -13.406 -44.094 1 78.06 58 ASN B N 1
ATOM 6067 C CA . ASN B 1 58 ? 26.062 -14.422 -45.125 1 78.06 58 ASN B CA 1
ATOM 6068 C C . ASN B 1 58 ? 24.609 -14.383 -45.594 1 78.06 58 ASN B C 1
ATOM 6070 O O . ASN B 1 58 ? 24.281 -14.977 -46.625 1 78.06 58 ASN B O 1
ATOM 6074 N N . GLN B 1 59 ? 23.828 -13.648 -44.844 1 72.56 59 GLN B N 1
ATOM 6075 C CA . GLN B 1 59 ? 22.406 -13.625 -45.188 1 72.56 59 GLN B CA 1
ATOM 6076 C C . GLN B 1 59 ? 22.047 -12.328 -45.906 1 72.56 59 GLN B C 1
ATOM 6078 O O . GLN B 1 59 ? 21.391 -12.367 -46.969 1 72.56 59 GLN B O 1
ATOM 6083 N N . CYS B 1 60 ? 22.391 -11.172 -45.375 1 70.81 60 CYS B N 1
ATOM 6084 C CA . CYS B 1 60 ? 22 -9.922 -46.031 1 70.81 60 CYS B CA 1
ATOM 6085 C C . CYS B 1 60 ? 23.172 -9.289 -46.75 1 70.81 60 CYS B C 1
ATOM 6087 O O . CYS B 1 60 ? 23.047 -8.203 -47.344 1 70.81 60 CYS B O 1
ATOM 6089 N N . ASN B 1 61 ? 24.391 -9.875 -46.875 1 77.88 61 ASN B N 1
ATOM 6090 C CA . ASN B 1 61 ? 25.609 -9.484 -47.562 1 77.88 61 ASN B CA 1
ATOM 6091 C C . ASN B 1 61 ? 26.078 -8.102 -47.125 1 77.88 61 ASN B C 1
ATOM 6093 O O . ASN B 1 61 ? 26.891 -7.477 -47.812 1 77.88 61 ASN B O 1
ATOM 6097 N N . ARG B 1 62 ? 25.578 -7.723 -46.125 1 77 62 ARG B N 1
ATOM 6098 C CA . ARG B 1 62 ? 26.062 -6.449 -45.594 1 77 62 ARG B CA 1
ATOM 6099 C C . ARG B 1 62 ? 27.422 -6.613 -44.938 1 77 62 ARG B C 1
ATOM 6101 O O . ARG B 1 62 ? 27.672 -7.598 -44.219 1 77 62 ARG B O 1
ATOM 6108 N N . SER B 1 63 ? 28.312 -5.68 -45.156 1 80 63 SER B N 1
ATOM 6109 C CA . SER B 1 63 ? 29.703 -5.719 -44.719 1 80 63 SER B CA 1
ATOM 6110 C C . SER B 1 63 ? 29.922 -4.855 -43.469 1 80 63 SER B C 1
ATOM 6112 O O . SER B 1 63 ? 29.438 -3.717 -43.406 1 80 63 SER B O 1
ATOM 6114 N N . PHE B 1 64 ? 30.422 -5.395 -42.438 1 80.31 64 PHE B N 1
ATOM 6115 C CA . PHE B 1 64 ? 30.703 -4.699 -41.188 1 80.31 64 PHE B CA 1
ATOM 6116 C C . PHE B 1 64 ? 32.219 -4.629 -40.938 1 80.31 64 PHE B C 1
ATOM 6118 O O . PHE B 1 64 ? 32.938 -5.543 -41.312 1 80.31 64 PHE B O 1
ATOM 6125 N N . VAL B 1 65 ? 32.625 -3.57 -40.312 1 78.75 65 VAL B N 1
ATOM 6126 C CA . VAL B 1 65 ? 34.062 -3.383 -40 1 78.75 65 VAL B CA 1
ATOM 6127 C C . VAL B 1 65 ? 34.469 -4.312 -38.875 1 78.75 65 VAL B C 1
ATOM 6129 O O . VAL B 1 65 ? 33.812 -4.371 -37.844 1 78.75 65 VAL B O 1
ATOM 6132 N N . TYR B 1 66 ? 35.406 -5.219 -38.969 1 78.31 66 TYR B N 1
ATOM 6133 C CA . TYR B 1 66 ? 35.906 -6.133 -37.969 1 78.31 66 TYR B CA 1
ATOM 6134 C C . TYR B 1 66 ? 37.312 -5.727 -37.5 1 78.31 66 TYR B C 1
ATOM 6136 O O . TYR B 1 66 ? 37.562 -5.633 -36.312 1 78.31 66 TYR B O 1
ATOM 6144 N N . ILE B 1 67 ? 38.25 -5.457 -38.406 1 76.06 67 ILE B N 1
ATOM 6145 C CA . ILE B 1 67 ? 39.594 -4.969 -38.125 1 76.06 67 ILE B CA 1
ATOM 6146 C C . ILE B 1 67 ? 39.906 -3.748 -38.969 1 76.06 67 ILE B C 1
ATOM 6148 O O . ILE B 1 67 ? 39.75 -3.795 -40.219 1 76.06 67 ILE B O 1
ATOM 6152 N N . ASN B 1 68 ? 40 -2.523 -38.438 1 74.25 68 ASN B N 1
ATOM 6153 C CA . ASN B 1 68 ? 40.438 -1.309 -39.094 1 74.25 68 ASN B CA 1
ATOM 6154 C C . ASN B 1 68 ? 41.75 -0.8 -38.5 1 74.25 68 ASN B C 1
ATOM 6156 O O . ASN B 1 68 ? 41.75 -0.139 -37.469 1 74.25 68 ASN B O 1
ATOM 6160 N N . GLY B 1 69 ? 42.938 -1.077 -39.031 1 68.12 69 GLY B N 1
ATOM 6161 C CA . GLY B 1 69 ? 44.25 -0.714 -38.531 1 68.12 69 GLY B CA 1
ATOM 6162 C C . GLY B 1 69 ? 44.688 -1.561 -37.375 1 68.12 69 GLY B C 1
ATOM 6163 O O . GLY B 1 69 ? 44.656 -2.791 -37.438 1 68.12 69 GLY B O 1
ATOM 6164 N N . LYS B 1 70 ? 45.062 -0.912 -36.156 1 60.56 70 LYS B N 1
ATOM 6165 C CA . LYS B 1 70 ? 45.5 -1.583 -34.938 1 60.56 70 LYS B CA 1
ATOM 6166 C C . LYS B 1 70 ? 44.281 -1.937 -34.062 1 60.56 70 LYS B C 1
ATOM 6168 O O . LYS B 1 70 ? 44.438 -2.623 -33.031 1 60.56 70 LYS B O 1
ATOM 6173 N N . LYS B 1 71 ? 43.094 -1.561 -34.344 1 60.31 71 LYS B N 1
ATOM 6174 C CA . LYS B 1 71 ? 41.969 -1.761 -33.438 1 60.31 71 LYS B CA 1
ATOM 6175 C C . LYS B 1 71 ? 41.062 -2.885 -33.938 1 60.31 71 LYS B C 1
ATOM 6177 O O . LYS B 1 71 ? 40.625 -2.885 -35.094 1 60.31 71 LYS B O 1
ATOM 6182 N N . GLN B 1 72 ? 40.875 -3.941 -33.219 1 69.56 72 GLN B N 1
ATOM 6183 C CA . GLN B 1 72 ? 39.969 -5.055 -33.469 1 69.56 72 GLN B CA 1
ATOM 6184 C C . GLN B 1 72 ? 38.594 -4.762 -32.875 1 69.56 72 GLN B C 1
ATOM 6186 O O . GLN B 1 72 ? 38.469 -4.469 -31.672 1 69.56 72 GLN B O 1
ATOM 6191 N N . SER B 1 73 ? 37.594 -4.531 -33.688 1 70.25 73 SER B N 1
ATOM 6192 C CA . SER B 1 73 ? 36.25 -4.32 -33.188 1 70.25 73 SER B CA 1
ATOM 6193 C C . SER B 1 73 ? 35.656 -5.609 -32.625 1 70.25 73 SER B C 1
ATOM 6195 O O . SER B 1 73 ? 35.969 -6.703 -33.062 1 70.25 73 SER B O 1
ATOM 6197 N N . GLY B 1 74 ? 35 -5.73 -31.422 1 70.25 74 GLY B N 1
ATOM 6198 C CA . GLY B 1 74 ? 34.344 -6.875 -30.812 1 70.25 74 GLY B CA 1
ATOM 6199 C C . GLY B 1 74 ? 33.219 -7.434 -31.656 1 70.25 74 GLY B C 1
ATOM 6200 O O . GLY B 1 74 ? 32.875 -6.871 -32.688 1 70.25 74 GLY B O 1
ATOM 6201 N N . THR B 1 75 ? 32.625 -8.602 -31.438 1 74.12 75 THR B N 1
ATOM 6202 C CA . THR B 1 75 ? 31.609 -9.305 -32.188 1 74.12 75 THR B CA 1
ATOM 6203 C C . THR B 1 75 ? 30.219 -8.844 -31.766 1 74.12 75 THR B C 1
ATOM 6205 O O . THR B 1 75 ? 29.203 -9.367 -32.25 1 74.12 75 THR B O 1
ATOM 6208 N N . SER B 1 76 ? 30.203 -7.855 -30.906 1 76 76 SER B N 1
ATOM 6209 C CA . SER B 1 76 ? 28.906 -7.453 -30.359 1 76 76 SER B CA 1
ATOM 6210 C C . SER B 1 76 ? 28.031 -6.789 -31.406 1 76 76 SER B C 1
ATOM 6212 O O . SER B 1 76 ? 26.828 -7.02 -31.469 1 76 76 SER B O 1
ATOM 6214 N N . HIS B 1 77 ? 28.547 -5.945 -32.25 1 78.31 77 HIS B N 1
ATOM 6215 C CA . HIS B 1 77 ? 27.75 -5.301 -33.312 1 78.31 77 HIS B CA 1
ATOM 6216 C C . HIS B 1 77 ? 27.328 -6.301 -34.375 1 78.31 77 HIS B C 1
ATOM 6218 O O . HIS B 1 77 ? 26.25 -6.172 -34.969 1 78.31 77 HIS B O 1
ATOM 6224 N N . LEU B 1 78 ? 28.047 -7.297 -34.562 1 76.56 78 LEU B N 1
ATOM 6225 C CA . LEU B 1 78 ? 27.672 -8.391 -35.469 1 76.56 78 LEU B CA 1
ATOM 6226 C C . LEU B 1 78 ? 26.547 -9.219 -34.875 1 76.56 78 LEU B C 1
ATOM 6228 O O . LEU B 1 78 ? 25.594 -9.578 -35.594 1 76.56 78 LEU B O 1
ATOM 6232 N N . ARG B 1 79 ? 26.641 -9.383 -33.656 1 74.75 79 ARG B N 1
ATOM 6233 C CA . ARG B 1 79 ? 25.578 -10.086 -32.938 1 74.75 79 ARG B CA 1
ATOM 6234 C C . ARG B 1 79 ? 24.281 -9.289 -32.938 1 74.75 79 ARG B C 1
ATOM 6236 O O . ARG B 1 79 ? 23.203 -9.859 -33.125 1 74.75 79 ARG B O 1
ATOM 6243 N N . ARG B 1 80 ? 24.281 -8.016 -32.812 1 76.44 80 ARG B N 1
ATOM 6244 C CA . ARG B 1 80 ? 23.109 -7.152 -32.875 1 76.44 80 ARG B CA 1
ATOM 6245 C C . ARG B 1 80 ? 22.453 -7.223 -34.25 1 76.44 80 ARG B C 1
ATOM 6247 O O . ARG B 1 80 ? 21.219 -7.254 -34.375 1 76.44 80 ARG B O 1
ATOM 6254 N N . HIS B 1 81 ? 23.156 -7.254 -35.25 1 73.88 81 HIS B N 1
ATOM 6255 C CA . HIS B 1 81 ? 22.641 -7.383 -36.625 1 73.88 81 HIS B CA 1
ATOM 6256 C C . HIS B 1 81 ? 21.859 -8.688 -36.781 1 73.88 81 HIS B C 1
ATOM 6258 O O . HIS B 1 81 ? 20.781 -8.695 -37.406 1 73.88 81 HIS B O 1
ATOM 6264 N N . ILE B 1 82 ? 22.359 -9.703 -36.219 1 68.88 82 ILE B N 1
ATOM 6265 C CA . ILE B 1 82 ? 21.719 -11.008 -36.344 1 68.88 82 ILE B CA 1
ATOM 6266 C C . ILE B 1 82 ? 20.453 -11.031 -35.469 1 68.88 82 ILE B C 1
ATOM 6268 O O . ILE B 1 82 ? 19.422 -11.547 -35.906 1 68.88 82 ILE B O 1
ATOM 6272 N N . MET B 1 83 ? 20.578 -10.43 -34.312 1 66.12 83 MET B N 1
ATOM 6273 C CA . MET B 1 83 ? 19.469 -10.477 -33.375 1 66.12 83 MET B CA 1
ATOM 6274 C C . MET B 1 83 ? 18.391 -9.469 -33.719 1 66.12 83 MET B C 1
ATOM 6276 O O . MET B 1 83 ? 17.203 -9.68 -33.438 1 66.12 83 MET B O 1
ATOM 6280 N N . SER B 1 84 ? 18.766 -8.312 -34.25 1 64.19 84 SER B N 1
ATOM 6281 C CA . SER B 1 84 ? 17.812 -7.277 -34.625 1 64.19 84 SER B CA 1
ATOM 6282 C C . SER B 1 84 ? 17.031 -7.664 -35.875 1 64.19 84 SER B C 1
ATOM 6284 O O . SER B 1 84 ? 16.062 -6.988 -36.25 1 64.19 84 SER B O 1
ATOM 6286 N N . GLY B 1 85 ? 16.797 -8.891 -36.281 1 56.69 85 GLY B N 1
ATOM 6287 C CA . GLY B 1 85 ? 16 -9.414 -37.375 1 56.69 85 GLY B CA 1
ATOM 6288 C C . GLY B 1 85 ? 16.125 -8.594 -38.656 1 56.69 85 GLY B C 1
ATOM 6289 O O . GLY B 1 85 ? 15.312 -8.742 -39.562 1 56.69 85 GLY B O 1
ATOM 6290 N N . THR B 1 86 ? 16.844 -7.672 -38.688 1 51.72 86 THR B N 1
ATOM 6291 C CA . THR B 1 86 ? 16.922 -6.84 -39.875 1 51.72 86 THR B CA 1
ATOM 6292 C C . THR B 1 86 ? 17.438 -7.652 -41.062 1 51.72 86 THR B C 1
ATOM 6294 O O . THR B 1 86 ? 17.625 -7.113 -42.156 1 51.72 86 THR B O 1
ATOM 6297 N N . CYS B 1 87 ? 17.875 -8.844 -40.75 1 46.84 87 CYS B N 1
ATOM 6298 C CA . CYS B 1 87 ? 18.25 -9.664 -41.906 1 46.84 87 CYS B CA 1
ATOM 6299 C C . CYS B 1 87 ? 17.016 -10.148 -42.656 1 46.84 87 CYS B C 1
ATOM 6301 O O . CYS B 1 87 ? 16.172 -10.852 -42.094 1 46.84 87 CYS B O 1
ATOM 6303 N N . HIS B 1 88 ? 16.266 -9.43 -43.5 1 40.5 88 HIS B N 1
ATOM 6304 C CA . HIS B 1 88 ? 15.047 -9.562 -44.281 1 40.5 88 HIS B CA 1
ATOM 6305 C C . HIS B 1 88 ? 14.992 -10.906 -45 1 40.5 88 HIS B C 1
ATOM 6307 O O . HIS B 1 88 ? 14.07 -11.164 -45.781 1 40.5 88 HIS B O 1
ATOM 6313 N N . LEU B 1 89 ? 15.938 -11.75 -44.969 1 37.28 89 LEU B N 1
ATOM 6314 C CA . LEU B 1 89 ? 15.734 -12.711 -46.062 1 37.28 89 LEU B CA 1
ATOM 6315 C C . LEU B 1 89 ? 14.531 -13.602 -45.75 1 37.28 89 LEU B C 1
ATOM 6317 O O . LEU B 1 89 ? 14.102 -14.367 -46.625 1 37.28 89 LEU B O 1
ATOM 6321 N N . LYS B 1 90 ? 14.008 -13.812 -44.531 1 32.78 90 LYS B N 1
ATOM 6322 C CA . LYS B 1 90 ? 13.141 -14.977 -44.594 1 32.78 90 LYS B CA 1
ATOM 6323 C C . LYS B 1 90 ? 11.844 -14.648 -45.312 1 32.78 90 LYS B C 1
ATOM 6325 O O . LYS B 1 90 ? 10.914 -15.453 -45.344 1 32.78 90 LYS B O 1
ATOM 6330 N N . ARG B 1 91 ? 11.562 -13.336 -45.688 1 28.14 91 ARG B N 1
ATOM 6331 C CA . ARG B 1 91 ? 10.227 -13.18 -46.25 1 28.14 91 ARG B CA 1
ATOM 6332 C C . ARG B 1 91 ? 10.055 -14.008 -47.5 1 28.14 91 ARG B C 1
ATOM 6334 O O . ARG B 1 91 ? 8.938 -14.227 -47.969 1 28.14 91 ARG B O 1
ATOM 6341 N N . VAL B 1 92 ? 11.188 -14.219 -48.188 1 27.28 92 VAL B N 1
ATOM 6342 C CA . VAL B 1 92 ? 10.914 -14.422 -49.594 1 27.28 92 VAL B CA 1
ATOM 6343 C C . VAL B 1 92 ? 10.383 -15.836 -49.844 1 27.28 92 VAL B C 1
ATOM 6345 O O . VAL B 1 92 ? 9.695 -16.094 -50.812 1 27.28 92 VAL B O 1
ATOM 6348 N N . GLU B 1 93 ? 10.789 -16.766 -48.969 1 26.12 93 GLU B N 1
ATOM 6349 C CA . GLU B 1 93 ? 10.742 -18.047 -49.656 1 26.12 93 GLU B CA 1
ATOM 6350 C C . GLU B 1 93 ? 9.305 -18.516 -49.844 1 26.12 93 GLU B C 1
ATOM 6352 O O . GLU B 1 93 ? 9.062 -19.531 -50.531 1 26.12 93 GLU B O 1
ATOM 6357 N N . GLN B 1 94 ? 8.398 -17.984 -49 1 23.45 94 GLN B N 1
ATOM 6358 C CA . GLN B 1 94 ? 7.211 -18.812 -49.188 1 23.45 94 GLN B CA 1
ATOM 6359 C C . GLN B 1 94 ? 6.637 -18.625 -50.594 1 23.45 94 GLN B C 1
ATOM 6361 O O . GLN B 1 94 ? 5.543 -19.109 -50.875 1 23.45 94 GLN B O 1
ATOM 6366 N N . LYS B 1 95 ? 7.152 -17.547 -51.281 1 24.77 95 LYS B N 1
ATOM 6367 C CA . LYS B 1 95 ? 6.367 -17.328 -52.5 1 24.77 95 LYS B CA 1
ATOM 6368 C C . LYS B 1 95 ? 6.426 -18.562 -53.406 1 24.77 95 LYS B C 1
ATOM 6370 O O . LYS B 1 95 ? 5.598 -18.703 -54.312 1 24.77 95 LYS B O 1
ATOM 6375 N N . THR B 1 96 ? 7.613 -19.156 -53.406 1 23.27 96 THR B N 1
ATOM 6376 C CA . THR B 1 96 ? 7.859 -19.75 -54.688 1 23.27 96 THR B CA 1
ATOM 6377 C C . THR B 1 96 ? 7.059 -21.031 -54.875 1 23.27 96 THR B C 1
ATOM 6379 O O . THR B 1 96 ? 6.906 -21.547 -55.969 1 23.27 96 THR B O 1
ATOM 6382 N N . VAL B 1 97 ? 6.832 -21.766 -53.781 1 25.02 97 VAL B N 1
ATOM 6383 C CA . VAL B 1 97 ? 6.707 -23.172 -54.156 1 25.02 97 VAL B CA 1
ATOM 6384 C C . VAL B 1 97 ? 5.363 -23.406 -54.844 1 25.02 97 VAL B C 1
ATOM 6386 O O . VAL B 1 97 ? 4.973 -24.547 -55.094 1 25.02 97 VAL B O 1
ATOM 6389 N N . GLU B 1 98 ? 4.41 -22.359 -54.812 1 22.36 98 GLU B N 1
ATOM 6390 C CA . GLU B 1 98 ? 3.135 -22.828 -55.344 1 22.36 98 GLU B CA 1
ATOM 6391 C C . GLU B 1 98 ? 3.27 -23.234 -56.812 1 22.36 98 GLU B C 1
ATOM 6393 O O . GLU B 1 98 ? 2.344 -23.812 -57.406 1 22.36 98 GLU B O 1
ATOM 6398 N N . GLN B 1 99 ? 4.188 -22.547 -57.5 1 21.45 99 GLN B N 1
ATOM 6399 C CA . GLN B 1 99 ? 3.811 -22.5 -58.906 1 21.45 99 GLN B CA 1
ATOM 6400 C C . GLN B 1 99 ? 3.676 -23.906 -59.469 1 21.45 99 GLN B C 1
ATOM 6402 O O . GLN B 1 99 ? 2.848 -24.156 -60.375 1 21.45 99 GLN B O 1
ATOM 6407 N N . LYS B 1 100 ? 4.77 -24.594 -59.469 1 22.28 100 LYS B N 1
ATOM 6408 C CA . LYS B 1 100 ? 5.008 -25.156 -60.781 1 22.28 100 LYS B CA 1
ATOM 6409 C C . LYS B 1 100 ? 4.078 -26.344 -61.062 1 22.28 100 LYS B C 1
ATOM 6411 O O . LYS B 1 100 ? 4.188 -26.984 -62.125 1 22.28 100 LYS B O 1
ATOM 6416 N N . THR B 1 101 ? 3.58 -27.016 -60.156 1 19.39 101 THR B N 1
ATOM 6417 C CA . THR B 1 101 ? 3.41 -28.359 -60.719 1 19.39 101 THR B CA 1
ATOM 6418 C C . THR B 1 101 ? 2.24 -28.391 -61.688 1 19.39 101 THR B C 1
ATOM 6420 O O . THR B 1 101 ? 1.844 -29.469 -62.156 1 19.39 101 THR B O 1
ATOM 6423 N N . ASP B 1 102 ? 1.381 -27.344 -61.656 1 19.67 102 ASP B N 1
ATOM 6424 C CA . ASP B 1 102 ? 0.131 -27.75 -62.312 1 19.67 102 ASP B CA 1
ATOM 6425 C C . ASP B 1 102 ? 0.363 -28.156 -63.75 1 19.67 102 ASP B C 1
ATOM 6427 O O . ASP B 1 102 ? 1.164 -27.531 -64.438 1 19.67 102 ASP B O 1
ATOM 6431 N N . GLY B 1 103 ? 0.007 -29.344 -64.25 1 19.66 103 GLY B N 1
ATOM 6432 C CA . GLY B 1 103 ? -0.103 -30.125 -65.5 1 19.66 103 GLY B CA 1
ATOM 6433 C C . GLY B 1 103 ? -0.705 -29.344 -66.625 1 19.66 103 GLY B C 1
ATOM 6434 O O . GLY B 1 103 ? -1.296 -28.281 -66.438 1 19.66 103 GLY B O 1
ATOM 6435 N N . LEU B 1 104 ? -0.716 -29.844 -67.938 1 21.03 104 LEU B N 1
ATOM 6436 C CA . LEU B 1 104 ? -0.365 -29.594 -69.375 1 21.03 104 LEU B CA 1
ATOM 6437 C C . LEU B 1 104 ? -1.545 -29 -70.125 1 21.03 104 LEU B C 1
ATOM 6439 O O . LEU B 1 104 ? -1.364 -28.391 -71.188 1 21.03 104 LEU B O 1
ATOM 6443 N N . PHE B 1 105 ? -2.881 -29.203 -69.75 1 19.55 105 PHE B N 1
ATOM 6444 C CA . PHE B 1 105 ? -3.709 -29.469 -70.938 1 19.55 105 PHE B CA 1
ATOM 6445 C C . PHE B 1 105 ? -3.963 -28.172 -71.75 1 19.55 105 PHE B C 1
ATOM 6447 O O . PHE B 1 105 ? -4.031 -27.094 -71.125 1 19.55 105 PHE B O 1
ATOM 6454 N N . PRO B 1 106 ? -3.879 -28.141 -73.125 1 21.92 106 PRO B N 1
ATOM 6455 C CA . PRO B 1 106 ? -3.77 -27.156 -74.25 1 21.92 106 PRO B CA 1
ATOM 6456 C C . PRO B 1 106 ? -5.059 -26.359 -74.438 1 21.92 106 PRO B C 1
ATOM 6458 O O . PRO B 1 106 ? -5.152 -25.562 -75.375 1 21.92 106 PRO B O 1
ATOM 6461 N N . TYR B 1 107 ? -5.977 -26.094 -73.5 1 18.83 107 TYR B N 1
ATOM 6462 C CA . TYR B 1 107 ? -7.312 -25.766 -74 1 18.83 107 TYR B CA 1
ATOM 6463 C C . TYR B 1 107 ? -7.301 -24.469 -74.812 1 18.83 107 TYR B C 1
ATOM 6465 O O . TYR B 1 107 ? -6.711 -23.484 -74.375 1 18.83 107 TYR B O 1
ATOM 6473 N N . THR B 1 108 ? -7.574 -24.547 -76.125 1 21.12 108 THR B N 1
ATOM 6474 C CA . THR B 1 108 ? -7.594 -23.672 -77.312 1 21.12 108 THR B CA 1
ATOM 6475 C C . THR B 1 108 ? -8.656 -22.594 -77.125 1 21.12 108 THR B C 1
ATOM 6477 O O . THR B 1 108 ? -9.852 -22.875 -77.25 1 21.12 108 THR B O 1
ATOM 6480 N N . PRO B 1 109 ? -8.539 -21.766 -76.125 1 20.16 109 PRO B N 1
ATOM 6481 C CA . PRO B 1 109 ? -9.656 -20.828 -75.938 1 20.16 109 PRO B CA 1
ATOM 6482 C C . PRO B 1 109 ? -9.867 -19.969 -77.188 1 20.16 109 PRO B C 1
ATOM 6484 O O . PRO B 1 109 ? -8.891 -19.547 -77.875 1 20.16 109 PRO B O 1
ATOM 6487 N N . SER B 1 110 ? -10.961 -20.078 -77.875 1 20.39 110 SER B N 1
ATOM 6488 C CA . SER B 1 110 ? -11.508 -19.516 -79.125 1 20.39 110 SER B CA 1
ATOM 6489 C C . SER B 1 110 ? -11.578 -18 -79.062 1 20.39 110 SER B C 1
ATOM 6491 O O . SER B 1 110 ? -11.641 -17.422 -77.938 1 20.39 110 SER B O 1
ATOM 6493 N N . PRO B 1 111 ? -11.438 -17.25 -80.188 1 21.12 111 PRO B N 1
ATOM 6494 C CA . PRO B 1 111 ? -11.055 -15.922 -80.688 1 21.12 111 PRO B CA 1
ATOM 6495 C C . PRO B 1 111 ? -12.078 -14.844 -80.375 1 21.12 111 PRO B C 1
ATOM 6497 O O . PRO B 1 111 ? -11.867 -13.664 -80.688 1 21.12 111 PRO B O 1
ATOM 6500 N N . GLN B 1 112 ? -13.195 -15.102 -79.625 1 19.73 112 GLN B N 1
ATOM 6501 C CA . GLN B 1 112 ? -14.25 -14.242 -80.188 1 19.73 112 GLN B CA 1
ATOM 6502 C C . GLN B 1 112 ? -13.922 -12.773 -79.938 1 19.73 112 GLN B C 1
ATOM 6504 O O . GLN B 1 112 ? -13.359 -12.406 -78.875 1 19.73 112 GLN B O 1
ATOM 6509 N N . ASN B 1 113 ? -14.07 -11.828 -80.938 1 19.08 113 ASN B N 1
ATOM 6510 C CA . ASN B 1 113 ? -13.727 -10.555 -81.562 1 19.08 113 ASN B CA 1
ATOM 6511 C C . ASN B 1 113 ? -14.312 -9.375 -80.75 1 19.08 113 ASN B C 1
ATOM 6513 O O . ASN B 1 113 ? -13.859 -8.242 -80.875 1 19.08 113 ASN B O 1
ATOM 6517 N N . GLY B 1 114 ? -15.539 -9.438 -80.188 1 20.88 114 GLY B N 1
ATOM 6518 C CA . GLY B 1 114 ? -16.328 -8.242 -80.375 1 20.88 114 GLY B CA 1
ATOM 6519 C C . GLY B 1 114 ? -15.805 -7.027 -79.625 1 20.88 114 GLY B C 1
ATOM 6520 O O . GLY B 1 114 ? -15.086 -7.16 -78.625 1 20.88 114 GLY B O 1
ATOM 6521 N N . ALA B 1 115 ? -15.695 -5.879 -80.25 1 21.05 115 ALA B N 1
ATOM 6522 C CA . ALA B 1 115 ? -15.109 -4.539 -80.25 1 21.05 115 ALA B CA 1
ATOM 6523 C C . ALA B 1 115 ? -15.719 -3.668 -79.188 1 21.05 115 ALA B C 1
ATOM 6525 O O . ALA B 1 115 ? -15.469 -2.461 -79.125 1 21.05 115 ALA B O 1
ATOM 6526 N N . ILE B 1 116 ? -16.312 -4.297 -78.125 1 21.19 116 ILE B N 1
ATOM 6527 C CA . ILE B 1 116 ? -17.234 -3.375 -77.438 1 21.19 116 ILE B CA 1
ATOM 6528 C C . ILE B 1 116 ? -16.469 -2.162 -76.938 1 21.19 116 ILE B C 1
ATOM 6530 O O . ILE B 1 116 ? -15.43 -2.307 -76.25 1 21.19 116 ILE B O 1
ATOM 6534 N N . THR B 1 117 ? -16.688 -0.971 -77.562 1 21.66 117 THR B N 1
ATOM 6535 C CA . THR B 1 117 ? -16.234 0.417 -77.5 1 21.66 117 THR B CA 1
ATOM 6536 C C . THR B 1 117 ? -16.453 0.993 -76.125 1 21.66 117 THR B C 1
ATOM 6538 O O . THR B 1 117 ? -17.594 1.168 -75.688 1 21.66 117 THR B O 1
ATOM 6541 N N . ALA B 1 118 ? -15.766 0.559 -75.125 1 22.08 118 ALA B N 1
ATOM 6542 C CA . ALA B 1 118 ? -16.016 0.879 -73.688 1 22.08 118 ALA B CA 1
ATOM 6543 C C . ALA B 1 118 ? -15.859 2.375 -73.438 1 22.08 118 ALA B C 1
ATOM 6545 O O . ALA B 1 118 ? -14.844 2.975 -73.812 1 22.08 118 ALA B O 1
ATOM 6546 N N . PRO B 1 119 ? -16.969 3.088 -73.375 1 24.97 119 PRO B N 1
ATOM 6547 C CA . PRO B 1 119 ? -17.016 4.551 -73.312 1 24.97 119 PRO B CA 1
ATOM 6548 C C . PRO B 1 119 ? -16.156 5.121 -72.188 1 24.97 119 PRO B C 1
ATOM 6550 O O . PRO B 1 119 ? -15.883 4.422 -71.25 1 24.97 119 PRO B O 1
ATOM 6553 N N . PRO B 1 120 ? -15.531 6.309 -72.375 1 23.12 120 PRO B N 1
ATOM 6554 C CA . PRO B 1 120 ? -14.484 6.98 -71.625 1 23.12 120 PRO B CA 1
ATOM 6555 C C . PRO B 1 120 ? -14.93 7.293 -70.188 1 23.12 120 PRO B C 1
ATOM 6557 O O . PRO B 1 120 ? -16.078 7.691 -70 1 23.12 120 PRO B O 1
ATOM 6560 N N . ARG B 1 121 ? -14.492 6.578 -69.188 1 22.62 121 ARG B N 1
ATOM 6561 C CA . ARG B 1 121 ? -14.844 6.695 -67.812 1 22.62 121 ARG B CA 1
ATOM 6562 C C . ARG B 1 121 ? -14.602 8.117 -67.312 1 22.62 121 ARG B C 1
ATOM 6564 O O . ARG B 1 121 ? -13.5 8.648 -67.438 1 22.62 121 ARG B O 1
ATOM 6571 N N . LYS B 1 122 ? -15.609 8.922 -67.25 1 23.41 122 LYS B N 1
ATOM 6572 C CA . LYS B 1 122 ? -15.648 10.297 -66.75 1 23.41 122 LYS B CA 1
ATOM 6573 C C . LYS B 1 122 ? -14.938 10.398 -65.438 1 23.41 122 LYS B C 1
ATOM 6575 O O . LYS B 1 122 ? -15.125 9.555 -64.562 1 23.41 122 LYS B O 1
ATOM 6580 N N . ARG B 1 123 ? -13.812 11.094 -65.375 1 23.09 123 ARG B N 1
ATOM 6581 C CA . ARG B 1 123 ? -12.898 11.453 -64.25 1 23.09 123 ARG B CA 1
ATOM 6582 C C . ARG B 1 123 ? -13.648 12.094 -63.094 1 23.09 123 ARG B C 1
ATOM 6584 O O . ARG B 1 123 ? -14.156 13.211 -63.219 1 23.09 123 ARG B O 1
ATOM 6591 N N . CYS B 1 124 ? -14.562 11.383 -62.469 1 21.91 124 CYS B N 1
ATOM 6592 C CA . CYS B 1 124 ? -15.219 12.055 -61.344 1 21.91 124 CYS B CA 1
ATOM 6593 C C . CYS B 1 124 ? -14.195 12.656 -60.375 1 21.91 124 CYS B C 1
ATOM 6595 O O . CYS B 1 124 ? -13.242 11.984 -60 1 21.91 124 CYS B O 1
ATOM 6597 N N . ARG B 1 125 ? -13.922 13.977 -60.406 1 24.48 125 ARG B N 1
ATOM 6598 C CA . ARG B 1 125 ? -13.18 14.859 -59.531 1 24.48 125 ARG B CA 1
ATOM 6599 C C . ARG B 1 125 ? -13.43 14.5 -58.062 1 24.48 125 ARG B C 1
ATOM 6601 O O . ARG B 1 125 ? -14.57 14.547 -57.594 1 24.48 125 ARG B O 1
ATOM 6608 N N . ALA B 1 126 ? -12.742 13.531 -57.531 1 27.98 126 ALA B N 1
ATOM 6609 C CA . ALA B 1 126 ? -12.719 13.125 -56.125 1 27.98 126 ALA B CA 1
ATOM 6610 C C . ALA B 1 126 ? -12.555 14.336 -55.188 1 27.98 126 ALA B C 1
ATOM 6612 O O . ALA B 1 126 ? -11.555 15.055 -55.281 1 27.98 126 ALA B O 1
ATOM 6613 N N . SER B 1 127 ? -13.539 15.141 -55.062 1 28.2 127 SER B N 1
ATOM 6614 C CA . SER B 1 127 ? -13.469 16.234 -54.125 1 28.2 127 SER B CA 1
ATOM 6615 C C . SER B 1 127 ? -12.836 15.773 -52.812 1 28.2 127 SER B C 1
ATOM 6617 O O . SER B 1 127 ? -13.133 14.688 -52.312 1 28.2 127 SER B O 1
ATOM 6619 N N . PRO B 1 128 ? -11.586 16.109 -52.5 1 33.16 128 PRO B N 1
ATOM 6620 C CA . PRO B 1 128 ? -10.906 15.781 -51.25 1 33.16 128 PRO B CA 1
ATOM 6621 C C . PRO B 1 128 ? -11.82 15.906 -50.031 1 33.16 128 PRO B C 1
ATOM 6623 O O . PRO B 1 128 ? -12.227 17.016 -49.688 1 33.16 128 PRO B O 1
ATOM 6626 N N . GLY B 1 129 ? -12.977 15.328 -50.094 1 32.84 129 GLY B N 1
ATOM 6627 C CA . GLY B 1 129 ? -13.812 15.359 -48.906 1 32.84 129 GLY B CA 1
ATOM 6628 C C . GLY B 1 129 ? -13.055 15.039 -47.625 1 32.84 129 GLY B C 1
ATOM 6629 O O . GLY B 1 129 ? -12.258 14.094 -47.594 1 32.84 129 GLY B O 1
ATOM 6630 N N . SER B 1 130 ? -12.516 16.016 -46.938 1 36.59 130 SER B N 1
ATOM 6631 C CA . SER B 1 130 ? -11.992 15.891 -45.594 1 36.59 130 SER B CA 1
ATOM 6632 C C . SER B 1 130 ? -12.766 14.836 -44.781 1 36.59 130 SER B C 1
ATOM 6634 O O . SER B 1 130 ? -13.969 14.984 -44.562 1 36.59 130 SER B O 1
ATOM 6636 N N . VAL B 1 131 ? -12.68 13.625 -45 1 38.03 131 VAL B N 1
ATOM 6637 C CA . VAL B 1 131 ? -13.273 12.547 -44.219 1 38.03 131 VAL B CA 1
ATOM 6638 C C . VAL B 1 131 ? -13.164 12.859 -42.75 1 38.03 131 VAL B C 1
ATOM 6640 O O . VAL B 1 131 ? -12.07 12.867 -42.188 1 38.03 131 VAL B O 1
ATOM 6643 N N . THR B 1 132 ? -13.789 13.82 -42.188 1 43.59 132 THR B N 1
ATOM 6644 C CA . THR B 1 132 ? -13.969 13.984 -40.75 1 43.59 132 THR B CA 1
ATOM 6645 C C . THR B 1 132 ? -14.336 12.656 -40.125 1 43.59 132 THR B C 1
ATOM 6647 O O . THR B 1 132 ? -15.398 12.094 -40.375 1 43.59 132 THR B O 1
ATOM 6650 N N . VAL B 1 133 ? -13.484 11.742 -40 1 51.41 133 VAL B N 1
ATOM 6651 C CA . VAL B 1 133 ? -13.758 10.508 -39.25 1 51.41 133 VAL B CA 1
ATOM 6652 C C . VAL B 1 133 ? -14.594 10.82 -38.031 1 51.41 133 VAL B C 1
ATOM 6654 O O . VAL B 1 133 ? -14.172 11.594 -37.156 1 51.41 133 VAL B O 1
ATOM 6657 N N . ALA B 1 134 ? -15.883 10.68 -38.125 1 63.97 134 ALA B N 1
ATOM 6658 C CA . ALA B 1 134 ? -16.859 10.883 -37.062 1 63.97 134 ALA B CA 1
ATOM 6659 C C . ALA B 1 134 ? -16.438 10.18 -35.781 1 63.97 134 ALA B C 1
ATOM 6661 O O . ALA B 1 134 ? -15.93 9.047 -35.812 1 63.97 134 ALA B O 1
ATOM 6662 N N . LEU B 1 135 ? -16.25 10.875 -34.688 1 80.12 135 LEU B N 1
ATOM 6663 C CA . LEU B 1 135 ? -15.961 10.359 -33.344 1 80.12 135 LEU B CA 1
ATOM 6664 C C . LEU B 1 135 ? -16.922 9.234 -33 1 80.12 135 LEU B C 1
ATOM 6666 O O . LEU B 1 135 ? -18.141 9.383 -33.094 1 80.12 135 LEU B O 1
ATOM 6670 N N . ASP B 1 136 ? -16.5 8.039 -33 1 85.31 136 ASP B N 1
ATOM 6671 C CA . ASP B 1 136 ? -17.25 6.902 -32.5 1 85.31 136 ASP B CA 1
ATOM 6672 C C . ASP B 1 136 ? -17.25 6.859 -30.969 1 85.31 136 ASP B C 1
ATOM 6674 O O . ASP B 1 136 ? -16.312 6.316 -30.359 1 85.31 136 ASP B O 1
ATOM 6678 N N . GLN B 1 137 ? -18.297 7.32 -30.422 1 88.75 137 GLN B N 1
ATOM 6679 C CA . GLN B 1 137 ? -18.391 7.453 -28.969 1 88.75 137 GLN B CA 1
ATOM 6680 C C . GLN B 1 137 ? -18.344 6.09 -28.297 1 88.75 137 GLN B C 1
ATOM 6682 O O . GLN B 1 137 ? -17.688 5.934 -27.25 1 88.75 137 GLN B O 1
ATOM 6687 N N . ASP B 1 138 ? -19.016 5.168 -28.875 1 89.56 138 ASP B N 1
ATOM 6688 C CA . ASP B 1 138 ? -19.094 3.842 -28.266 1 89.56 138 ASP B CA 1
ATOM 6689 C C . ASP B 1 138 ? -17.719 3.16 -28.297 1 89.56 138 ASP B C 1
ATOM 6691 O O . ASP B 1 138 ? -17.344 2.484 -27.328 1 89.56 138 ASP B O 1
ATOM 6695 N N . ARG B 1 139 ? -17.094 3.354 -29.328 1 91.75 139 ARG B N 1
ATOM 6696 C CA . ARG B 1 139 ? -15.75 2.779 -29.422 1 91.75 139 ARG B CA 1
ATOM 6697 C C . ARG B 1 139 ? -14.805 3.428 -28.406 1 91.75 139 ARG B C 1
ATOM 6699 O O . ARG B 1 139 ? -13.953 2.754 -27.828 1 91.75 139 ARG B O 1
ATOM 6706 N N . CYS B 1 140 ? -14.953 4.676 -28.234 1 92.19 140 CYS B N 1
ATOM 6707 C CA . CYS B 1 140 ? -14.125 5.395 -27.266 1 92.19 140 CYS B CA 1
ATOM 6708 C C . CYS B 1 140 ? -14.383 4.887 -25.859 1 92.19 140 CYS B C 1
ATOM 6710 O O . CYS B 1 140 ? -13.445 4.695 -25.078 1 92.19 140 CYS B O 1
ATOM 6712 N N . ILE B 1 141 ? -15.602 4.602 -25.578 1 93.62 141 ILE B N 1
ATOM 6713 C CA . ILE B 1 141 ? -15.969 4.121 -24.25 1 93.62 141 ILE B CA 1
ATOM 6714 C C . ILE B 1 141 ? -15.43 2.709 -24.047 1 93.62 141 ILE B C 1
ATOM 6716 O O . ILE B 1 141 ? -14.953 2.373 -22.953 1 93.62 141 ILE B O 1
ATOM 6720 N N . HIS B 1 142 ? -15.492 1.984 -25.094 1 94.81 142 HIS B N 1
ATOM 6721 C CA . HIS B 1 142 ? -14.961 0.627 -25.047 1 94.81 142 HIS B CA 1
ATOM 6722 C C . HIS B 1 142 ? -13.461 0.636 -24.781 1 94.81 142 HIS B C 1
ATOM 6724 O O . HIS B 1 142 ? -12.969 -0.12 -23.953 1 94.81 142 HIS B O 1
ATOM 6730 N N . ASP B 1 143 ? -12.781 1.46 -25.469 1 94.69 143 ASP B N 1
ATOM 6731 C CA . ASP B 1 143 ? -11.336 1.554 -25.297 1 94.69 143 ASP B CA 1
ATOM 6732 C C . ASP B 1 143 ? -10.984 2.115 -23.922 1 94.69 143 ASP B C 1
ATOM 6734 O O . ASP B 1 143 ? -9.969 1.741 -23.328 1 94.69 143 ASP B O 1
ATOM 6738 N N . LEU B 1 144 ? -11.789 2.977 -23.484 1 95.69 144 LEU B N 1
ATOM 6739 C CA . LEU B 1 144 ? -11.617 3.527 -22.141 1 95.69 144 LEU B CA 1
ATOM 6740 C C . LEU B 1 144 ? -11.766 2.441 -21.078 1 95.69 144 LEU B C 1
ATOM 6742 O O . LEU B 1 144 ? -10.938 2.336 -20.172 1 95.69 144 LEU B O 1
ATOM 6746 N N . ALA B 1 145 ? -12.781 1.662 -21.188 1 96.56 145 ALA B N 1
ATOM 6747 C CA . ALA B 1 145 ? -13 0.555 -20.266 1 96.56 145 ALA B CA 1
ATOM 6748 C C . ALA B 1 145 ? -11.852 -0.451 -20.344 1 96.56 145 ALA B C 1
ATOM 6750 O O . ALA B 1 145 ? -11.383 -0.946 -19.312 1 96.56 145 ALA B O 1
ATOM 6751 N N . THR B 1 146 ? -11.398 -0.704 -21.516 1 96.44 146 THR B N 1
ATOM 6752 C CA . THR B 1 146 ? -10.305 -1.649 -21.719 1 96.44 146 THR B CA 1
ATOM 6753 C C . THR B 1 146 ? -9.016 -1.142 -21.078 1 96.44 146 THR B C 1
ATOM 6755 O O . THR B 1 146 ? -8.266 -1.918 -20.5 1 96.44 146 THR B O 1
ATOM 6758 N N . MET B 1 147 ? -8.773 0.125 -21.25 1 95.75 147 MET B N 1
ATOM 6759 C CA . MET B 1 147 ? -7.578 0.712 -20.656 1 95.75 147 MET B CA 1
ATOM 6760 C C . MET B 1 147 ? -7.617 0.62 -19.125 1 95.75 147 MET B C 1
ATOM 6762 O O . MET B 1 147 ? -6.602 0.328 -18.5 1 95.75 147 MET B O 1
ATOM 6766 N N . ILE B 1 148 ? -8.766 0.836 -18.5 1 96.06 148 ILE B N 1
ATOM 6767 C CA . ILE B 1 148 ? -8.938 0.774 -17.047 1 96.06 148 ILE B CA 1
ATOM 6768 C C . ILE B 1 148 ? -8.672 -0.647 -16.562 1 96.06 148 ILE B C 1
ATOM 6770 O O . ILE B 1 148 ? -7.969 -0.848 -15.57 1 96.06 148 ILE B O 1
ATOM 6774 N N . ILE B 1 149 ? -9.141 -1.599 -17.297 1 96.44 149 ILE B N 1
ATOM 6775 C CA . ILE B 1 149 ? -8.984 -3.002 -16.922 1 96.44 149 ILE B CA 1
ATOM 6776 C C . ILE B 1 149 ? -7.52 -3.41 -17.062 1 96.44 149 ILE B C 1
ATOM 6778 O O . ILE B 1 149 ? -6.922 -3.951 -16.141 1 96.44 149 ILE B O 1
ATOM 6782 N N . ARG B 1 150 ? -6.926 -3.119 -18.172 1 95.12 150 ARG B N 1
ATOM 6783 C CA . ARG B 1 150 ? -5.594 -3.598 -18.531 1 95.12 150 ARG B CA 1
ATOM 6784 C C . ARG B 1 150 ? -4.535 -3.033 -17.594 1 95.12 150 ARG B C 1
ATOM 6786 O O . ARG B 1 150 ? -3.562 -3.715 -17.266 1 95.12 150 ARG B O 1
ATOM 6793 N N . HIS B 1 151 ? -4.707 -1.82 -17.203 1 93.88 151 HIS B N 1
ATOM 6794 C CA . HIS B 1 151 ? -3.635 -1.16 -16.469 1 93.88 151 HIS B CA 1
ATOM 6795 C C . HIS B 1 151 ? -4.051 -0.869 -15.039 1 93.88 151 HIS B C 1
ATOM 6797 O O . HIS B 1 151 ? -3.375 -0.115 -14.328 1 93.88 151 HIS B O 1
ATOM 6803 N N . ASP B 1 152 ? -5.156 -1.419 -14.625 1 91.81 152 ASP B N 1
ATOM 6804 C CA . ASP B 1 152 ? -5.621 -1.325 -13.25 1 91.81 152 ASP B CA 1
ATOM 6805 C C . ASP B 1 152 ? -5.793 0.132 -12.828 1 91.81 152 ASP B C 1
ATOM 6807 O O . ASP B 1 152 ? -5.328 0.531 -11.758 1 91.81 152 ASP B O 1
ATOM 6811 N N . TYR B 1 153 ? -6.371 0.948 -13.727 1 94.31 153 TYR B N 1
ATOM 6812 C CA . TYR B 1 153 ? -6.703 2.316 -13.344 1 94.31 153 TYR B CA 1
ATOM 6813 C C . TYR B 1 153 ? -7.969 2.355 -12.492 1 94.31 153 TYR B C 1
ATOM 6815 O O . TYR B 1 153 ? -8.805 1.457 -12.578 1 94.31 153 TYR B O 1
ATOM 6823 N N . PRO B 1 154 ? -8.047 3.385 -11.57 1 93.25 154 PRO B N 1
ATOM 6824 C CA . PRO B 1 154 ? -9.32 3.529 -10.852 1 93.25 154 PRO B CA 1
ATOM 6825 C C . PRO B 1 154 ? -10.508 3.744 -11.789 1 93.25 154 PRO B C 1
ATOM 6827 O O . PRO B 1 154 ? -10.391 4.473 -12.781 1 93.25 154 PRO B O 1
ATOM 6830 N N . THR B 1 155 ? -11.617 3.117 -11.492 1 92.25 155 THR B N 1
ATOM 6831 C CA . THR B 1 155 ? -12.797 3.217 -12.344 1 92.25 155 THR B CA 1
ATOM 6832 C C . THR B 1 155 ? -13.375 4.629 -12.305 1 92.25 155 THR B C 1
ATOM 6834 O O . THR B 1 155 ? -14.07 5.047 -13.234 1 92.25 155 THR B O 1
ATOM 6837 N N . ASP B 1 156 ? -13.102 5.348 -11.266 1 92.81 156 ASP B N 1
ATOM 6838 C CA . ASP B 1 156 ? -13.641 6.703 -11.148 1 92.81 156 ASP B CA 1
ATOM 6839 C C . ASP B 1 156 ? -12.734 7.711 -11.852 1 92.81 156 ASP B C 1
ATOM 6841 O O . ASP B 1 156 ? -12.922 8.922 -11.711 1 92.81 156 ASP B O 1
ATOM 6845 N N . MET B 1 157 ? -11.742 7.23 -12.578 1 94.25 157 MET B N 1
ATOM 6846 C CA . MET B 1 157 ? -10.859 8.078 -13.367 1 94.25 157 MET B CA 1
ATOM 6847 C C . MET B 1 157 ? -11.664 8.992 -14.289 1 94.25 157 MET B C 1
ATOM 6849 O O . MET B 1 157 ? -11.258 10.125 -14.555 1 94.25 157 MET B O 1
ATOM 6853 N N . VAL B 1 158 ? -12.828 8.578 -14.75 1 94.44 158 VAL B N 1
ATOM 6854 C CA . VAL B 1 158 ? -13.68 9.297 -15.695 1 94.44 158 VAL B CA 1
ATOM 6855 C C . VAL B 1 158 ? -14.234 10.555 -15.031 1 94.44 158 VAL B C 1
ATOM 6857 O O . VAL B 1 158 ? -14.703 11.469 -15.719 1 94.44 158 VAL B O 1
ATOM 6860 N N . GLU B 1 159 ? -14.188 10.617 -13.711 1 94.06 159 GLU B N 1
ATOM 6861 C CA . GLU B 1 159 ? -14.688 11.773 -12.969 1 94.06 159 GLU B CA 1
ATOM 6862 C C . GLU B 1 159 ? -13.547 12.711 -12.578 1 94.06 159 GLU B C 1
ATOM 6864 O O . GLU B 1 159 ? -13.781 13.781 -12.023 1 94.06 159 GLU B O 1
ATOM 6869 N N . HIS B 1 160 ? -12.367 12.328 -12.844 1 94.38 160 HIS B N 1
ATOM 6870 C CA . HIS B 1 160 ? -11.219 13.164 -12.5 1 94.38 160 HIS B CA 1
ATOM 6871 C C . HIS B 1 160 ? -11.148 14.398 -13.391 1 94.38 160 HIS B C 1
ATOM 6873 O O . HIS B 1 160 ? -11.133 14.281 -14.617 1 94.38 160 HIS B O 1
ATOM 6879 N N . SER B 1 161 ? -11.078 15.586 -12.828 1 93.38 161 SER B N 1
ATOM 6880 C CA . SER B 1 161 ? -11.109 16.844 -13.562 1 93.38 161 SER B CA 1
ATOM 6881 C C . SER B 1 161 ? -9.969 16.922 -14.57 1 93.38 161 SER B C 1
ATOM 6883 O O . SER B 1 161 ? -10.172 17.359 -15.711 1 93.38 161 SER B O 1
ATOM 6885 N N . GLY B 1 162 ? -8.781 16.469 -14.125 1 93.56 162 GLY B N 1
ATOM 6886 C CA . GLY B 1 162 ? -7.641 16.5 -15.031 1 93.56 162 GLY B CA 1
ATOM 6887 C C . GLY B 1 162 ? -7.824 15.617 -16.25 1 93.56 162 GLY B C 1
ATOM 6888 O O . GLY B 1 162 ? -7.449 16 -17.359 1 93.56 162 GLY B O 1
ATOM 6889 N N . PHE B 1 163 ? -8.383 14.422 -16.094 1 95.5 163 PHE B N 1
ATOM 6890 C CA . PHE B 1 163 ? -8.609 13.492 -17.203 1 95.5 163 PHE B CA 1
ATOM 6891 C C . PHE B 1 163 ? -9.672 14.016 -18.156 1 95.5 163 PHE B C 1
ATOM 6893 O O . PHE B 1 163 ? -9.539 13.891 -19.375 1 95.5 163 PHE B O 1
ATOM 6900 N N . ILE B 1 164 ? -10.688 14.609 -17.625 1 94.25 164 ILE B N 1
ATOM 6901 C CA . ILE B 1 164 ? -11.758 15.195 -18.422 1 94.25 164 ILE B CA 1
ATOM 6902 C C . ILE B 1 164 ? -11.203 16.328 -19.281 1 94.25 164 ILE B C 1
ATOM 6904 O O . ILE B 1 164 ? -11.492 16.391 -20.484 1 94.25 164 ILE B O 1
ATOM 6908 N N . ASP B 1 165 ? -10.398 17.203 -18.703 1 93.62 165 ASP B N 1
ATOM 6909 C CA . ASP B 1 165 ? -9.797 18.312 -19.422 1 93.62 165 ASP B CA 1
ATOM 6910 C C . ASP B 1 165 ? -8.898 17.812 -20.547 1 93.62 165 ASP B C 1
ATOM 6912 O O . ASP B 1 165 ? -8.93 18.344 -21.656 1 93.62 165 ASP B O 1
ATOM 6916 N N . PHE B 1 166 ? -8.156 16.828 -20.297 1 94.44 166 PHE B N 1
ATOM 6917 C CA . PHE B 1 166 ? -7.254 16.266 -21.281 1 94.44 166 PHE B CA 1
ATOM 6918 C C . PHE B 1 166 ? -8.039 15.688 -22.469 1 94.44 166 PHE B C 1
ATOM 6920 O O . PHE B 1 166 ? -7.719 15.961 -23.625 1 94.44 166 PHE B O 1
ATOM 6927 N N . ALA B 1 167 ? -9.047 14.891 -22.062 1 93.5 167 ALA B N 1
ATOM 6928 C CA . ALA B 1 167 ? -9.875 14.289 -23.094 1 93.5 167 ALA B CA 1
ATOM 6929 C C . ALA B 1 167 ? -10.555 15.359 -23.938 1 93.5 167 ALA B C 1
ATOM 6931 O O . ALA B 1 167 ? -10.656 15.227 -25.172 1 93.5 167 ALA B O 1
ATOM 6932 N N . ARG B 1 168 ? -10.969 16.406 -23.312 1 90.19 168 ARG B N 1
ATOM 6933 C CA . ARG B 1 168 ? -11.633 17.5 -24.016 1 90.19 168 ARG B CA 1
ATOM 6934 C C . ARG B 1 168 ? -10.672 18.234 -24.938 1 90.19 168 ARG B C 1
ATOM 6936 O O . ARG B 1 168 ? -11.047 18.641 -26.031 1 90.19 168 ARG B O 1
ATOM 6943 N N . THR B 1 169 ? -9.492 18.438 -24.438 1 90.5 169 THR B N 1
ATOM 6944 C CA . THR B 1 169 ? -8.469 19.094 -25.25 1 90.5 169 THR B CA 1
ATOM 6945 C C . THR B 1 169 ? -8.117 18.234 -26.469 1 90.5 169 THR B C 1
ATOM 6947 O O . THR B 1 169 ? -7.863 18.766 -27.547 1 90.5 169 THR B O 1
ATOM 6950 N N . LEU B 1 170 ? -8.078 16.953 -26.281 1 89.62 170 LEU B N 1
ATOM 6951 C CA . LEU B 1 170 ? -7.762 16.031 -27.359 1 89.62 170 LEU B CA 1
ATOM 6952 C C . LEU B 1 170 ? -8.883 15.992 -28.391 1 89.62 170 LEU B C 1
ATOM 6954 O O . LEU B 1 170 ? -8.633 15.977 -29.594 1 89.62 170 LEU B O 1
ATOM 6958 N N . GLN B 1 171 ? -10.156 15.891 -27.938 1 89.25 171 GLN B N 1
ATOM 6959 C CA . GLN B 1 171 ? -11.336 15.836 -28.797 1 89.25 171 GLN B CA 1
ATOM 6960 C C . GLN B 1 171 ? -12.508 16.594 -28.172 1 89.25 171 GLN B C 1
ATOM 6962 O O . GLN B 1 171 ? -13.203 16.047 -27.312 1 89.25 171 GLN B O 1
ATOM 6967 N N . LEU B 1 172 ? -12.719 17.672 -28.688 1 84.56 172 LEU B N 1
ATOM 6968 C CA . LEU B 1 172 ? -13.719 18.578 -28.141 1 84.56 172 LEU B CA 1
ATOM 6969 C C . LEU B 1 172 ? -15.109 17.969 -28.188 1 84.56 172 LEU B C 1
ATOM 6971 O O . LEU B 1 172 ? -15.961 18.281 -27.359 1 84.56 172 LEU B O 1
ATOM 6975 N N . HIS B 1 173 ? -15.312 17.047 -29.156 1 85.12 173 HIS B N 1
ATOM 6976 C CA . HIS B 1 173 ? -16.656 16.516 -29.344 1 85.12 173 HIS B CA 1
ATOM 6977 C C . HIS B 1 173 ? -16.859 15.25 -28.516 1 85.12 173 HIS B C 1
ATOM 6979 O O . HIS B 1 173 ? -17.969 14.703 -28.484 1 85.12 173 HIS B O 1
ATOM 6985 N N . PHE B 1 174 ? -15.844 14.891 -27.859 1 89.69 174 PHE B N 1
ATOM 6986 C CA . PHE B 1 174 ? -15.969 13.703 -27.016 1 89.69 174 PHE B CA 1
ATOM 6987 C C . PHE B 1 174 ? -16.688 14.031 -25.719 1 89.69 174 PHE B C 1
ATOM 6989 O O . PHE B 1 174 ? -16.328 14.992 -25.031 1 89.69 174 PHE B O 1
ATOM 6996 N N . SER B 1 175 ? -17.734 13.312 -25.422 1 88.19 175 SER B N 1
ATOM 6997 C CA . SER B 1 175 ? -18.422 13.445 -24.141 1 88.19 175 SER B CA 1
ATOM 6998 C C . SER B 1 175 ? -17.984 12.359 -23.172 1 88.19 175 SER B C 1
ATOM 7000 O O . SER B 1 175 ? -18.234 11.172 -23.406 1 88.19 175 SER B O 1
ATOM 7002 N N . MET B 1 176 ? -17.484 12.844 -22.109 1 90.5 176 MET B N 1
ATOM 7003 C CA . MET B 1 176 ? -17 11.883 -21.125 1 90.5 176 MET B CA 1
ATOM 7004 C C . MET B 1 176 ? -18.141 11.055 -20.547 1 90.5 176 MET B C 1
ATOM 7006 O O . MET B 1 176 ? -19.234 11.57 -20.328 1 90.5 176 MET B O 1
ATOM 7010 N N . THR B 1 177 ? -17.859 9.812 -20.375 1 90 177 THR B N 1
ATOM 7011 C CA . THR B 1 177 ? -18.844 8.867 -19.859 1 90 177 THR B CA 1
ATOM 7012 C C . THR B 1 177 ? -18.938 8.945 -18.344 1 90 177 THR B C 1
ATOM 7014 O O . THR B 1 177 ? -18.062 9.516 -17.688 1 90 177 THR B O 1
ATOM 7017 N N . SER B 1 178 ? -19.984 8.453 -17.828 1 91.44 178 SER B N 1
ATOM 7018 C CA . SER B 1 178 ? -20.188 8.438 -16.375 1 91.44 178 SER B CA 1
ATOM 7019 C C . SER B 1 178 ? -19.531 7.207 -15.75 1 91.44 178 SER B C 1
ATOM 7021 O O . SER B 1 178 ? -19.188 6.254 -16.438 1 91.44 178 SER B O 1
ATOM 7023 N N . PHE B 1 179 ? -19.391 7.32 -14.492 1 91.31 179 PHE B N 1
ATOM 7024 C CA . PHE B 1 179 ? -18.844 6.23 -13.703 1 91.31 179 PHE B CA 1
ATOM 7025 C C . PHE B 1 179 ? -19.656 4.953 -13.898 1 91.31 179 PHE B C 1
ATOM 7027 O O . PHE B 1 179 ? -19.094 3.883 -14.125 1 91.31 179 PHE B O 1
ATOM 7034 N N . ASN B 1 180 ? -20.906 5.012 -13.898 1 90.94 180 ASN B N 1
ATOM 7035 C CA . ASN B 1 180 ? -21.797 3.861 -14.039 1 90.94 180 ASN B CA 1
ATOM 7036 C C . ASN B 1 180 ? -21.734 3.266 -15.438 1 90.94 180 ASN B C 1
ATOM 7038 O O . ASN B 1 180 ? -21.797 2.045 -15.609 1 90.94 180 ASN B O 1
ATOM 7042 N N . SER B 1 181 ? -21.625 4.148 -16.344 1 92.19 181 SER B N 1
ATOM 7043 C CA . SER B 1 181 ? -21.562 3.682 -17.719 1 92.19 181 SER B CA 1
ATOM 7044 C C . SER B 1 181 ? -20.281 2.902 -17.984 1 92.19 181 SER B C 1
ATOM 7046 O O . SER B 1 181 ? -20.297 1.902 -18.703 1 92.19 181 SER B O 1
ATOM 7048 N N . VAL B 1 182 ? -19.25 3.387 -17.438 1 94 182 VAL B N 1
ATOM 7049 C CA . VAL B 1 182 ? -17.969 2.689 -17.609 1 94 182 VAL B CA 1
ATOM 7050 C C . VAL B 1 182 ? -18.031 1.332 -16.922 1 94 182 VAL B C 1
ATOM 7052 O O . VAL B 1 182 ? -17.516 0.339 -17.438 1 94 182 VAL B O 1
ATOM 7055 N N . GLN B 1 183 ? -18.609 1.241 -15.773 1 94.5 183 GLN B N 1
ATOM 7056 C CA . GLN B 1 183 ? -18.766 -0.02 -15.055 1 94.5 183 GLN B CA 1
ATOM 7057 C C . GLN B 1 183 ? -19.609 -1.012 -15.852 1 94.5 183 GLN B C 1
ATOM 7059 O O . GLN B 1 183 ? -19.297 -2.205 -15.891 1 94.5 183 GLN B O 1
ATOM 7064 N N . SER B 1 184 ? -20.625 -0.462 -16.453 1 95.25 184 SER B N 1
ATOM 7065 C CA . SER B 1 184 ? -21.469 -1.312 -17.297 1 95.25 184 SER B CA 1
ATOM 7066 C C . SER B 1 184 ? -20.672 -1.864 -18.484 1 95.25 184 SER B C 1
ATOM 7068 O O . SER B 1 184 ? -20.844 -3.023 -18.859 1 95.25 184 SER B O 1
ATOM 7070 N N . GLU B 1 185 ? -19.891 -0.999 -19.031 1 95.88 185 GLU B N 1
ATOM 7071 C CA . GLU B 1 185 ? -19.062 -1.442 -20.156 1 95.88 185 GLU B CA 1
ATOM 7072 C C . GLU B 1 185 ? -18.047 -2.498 -19.719 1 95.88 185 GLU B C 1
ATOM 7074 O O . GLU B 1 185 ? -17.766 -3.438 -20.453 1 95.88 185 GLU B O 1
ATOM 7079 N N . ILE B 1 186 ? -17.453 -2.375 -18.562 1 96.69 186 ILE B N 1
ATOM 7080 C CA . ILE B 1 186 ? -16.531 -3.354 -18 1 96.69 186 ILE B CA 1
ATOM 7081 C C . ILE B 1 186 ? -17.234 -4.703 -17.859 1 96.69 186 ILE B C 1
ATOM 7083 O O . ILE B 1 186 ? -16.672 -5.742 -18.219 1 96.69 186 ILE B O 1
ATOM 7087 N N . LEU B 1 187 ? -18.453 -4.691 -17.375 1 97.12 187 LEU B N 1
ATOM 7088 C CA . LEU B 1 187 ? -19.219 -5.922 -17.203 1 97.12 187 LEU B CA 1
ATOM 7089 C C . LEU B 1 187 ? -19.531 -6.555 -18.547 1 97.12 187 LEU B C 1
ATOM 7091 O O . LEU B 1 187 ? -19.562 -7.781 -18.672 1 97.12 187 LEU B O 1
ATOM 7095 N N . THR B 1 188 ? -19.75 -5.672 -19.547 1 97.12 188 THR B N 1
ATOM 7096 C CA . THR B 1 188 ? -20 -6.18 -20.906 1 97.12 188 THR B CA 1
ATOM 7097 C C . THR B 1 188 ? -18.766 -6.902 -21.438 1 97.12 188 THR B C 1
ATOM 7099 O O . THR B 1 188 ? -18.875 -7.988 -22.016 1 97.12 188 THR B O 1
ATOM 7102 N N . ILE B 1 189 ? -17.641 -6.312 -21.234 1 97 189 ILE B N 1
ATOM 7103 C CA . ILE B 1 189 ? -16.391 -6.926 -21.656 1 97 189 ILE B CA 1
ATOM 7104 C C . ILE B 1 189 ? -16.188 -8.234 -20.906 1 97 189 ILE B C 1
ATOM 7106 O O . ILE B 1 189 ? -15.812 -9.25 -21.5 1 97 189 ILE B O 1
ATOM 7110 N N . TYR B 1 190 ? -16.453 -8.25 -19.688 1 97.88 190 TYR B N 1
ATOM 7111 C CA . TYR B 1 190 ? -16.328 -9.43 -18.844 1 97.88 190 TYR B CA 1
ATOM 7112 C C . TYR B 1 190 ? -17.203 -10.57 -19.344 1 97.88 190 TYR B C 1
ATOM 7114 O O . TYR B 1 190 ? -16.734 -11.703 -19.469 1 97.88 190 TYR B O 1
ATOM 7122 N N . ARG B 1 191 ? -18.422 -10.273 -19.625 1 97.5 191 ARG B N 1
ATOM 7123 C CA . ARG B 1 191 ? -19.359 -11.289 -20.078 1 97.5 191 ARG B CA 1
ATOM 7124 C C . ARG B 1 191 ? -18.922 -11.875 -21.422 1 97.5 191 ARG B C 1
ATOM 7126 O O . ARG B 1 191 ? -19.047 -13.078 -21.641 1 97.5 191 ARG B O 1
ATOM 7133 N N . SER B 1 192 ? -18.453 -11.008 -22.219 1 96.69 192 SER B N 1
ATOM 7134 C CA . SER B 1 192 ? -17.984 -11.469 -23.516 1 96.69 192 SER B CA 1
ATOM 7135 C C . SER B 1 192 ? -16.766 -12.375 -23.391 1 96.69 192 SER B C 1
ATOM 7137 O O . SER B 1 192 ? -16.734 -13.453 -23.984 1 96.69 192 SER B O 1
ATOM 7139 N N . GLU B 1 193 ? -15.836 -11.945 -22.594 1 96.81 193 GLU B N 1
ATOM 7140 C CA . GLU B 1 193 ? -14.625 -12.734 -22.375 1 96.81 193 GLU B CA 1
ATOM 7141 C C . GLU B 1 193 ? -14.945 -14.031 -21.641 1 96.81 193 GLU B C 1
ATOM 7143 O O . GLU B 1 193 ? -14.312 -15.062 -21.875 1 96.81 193 GLU B O 1
ATOM 7148 N N . LYS B 1 194 ? -15.859 -13.984 -20.734 1 97.31 194 LYS B N 1
ATOM 7149 C CA . LYS B 1 194 ? -16.266 -15.172 -19.984 1 97.31 194 LYS B CA 1
ATOM 7150 C C . LYS B 1 194 ? -16.859 -16.234 -20.906 1 97.31 194 LYS B C 1
ATOM 7152 O O . LYS B 1 194 ? -16.578 -17.422 -20.75 1 97.31 194 LYS B O 1
ATOM 7157 N N . ARG B 1 195 ? -17.625 -15.812 -21.875 1 96.38 195 ARG B N 1
ATOM 7158 C CA . ARG B 1 195 ? -18.203 -16.734 -22.859 1 96.38 195 ARG B CA 1
ATOM 7159 C C . ARG B 1 195 ? -17.109 -17.391 -23.688 1 96.38 195 ARG B C 1
ATOM 7161 O O . ARG B 1 195 ? -17.156 -18.594 -23.953 1 96.38 195 ARG B O 1
ATOM 7168 N N . SER B 1 196 ? -16.188 -16.578 -24.031 1 95.56 196 SER B N 1
ATOM 7169 C CA . SER B 1 196 ? -15.07 -17.094 -24.812 1 95.56 196 SER B CA 1
ATOM 7170 C C . SER B 1 196 ? -14.305 -18.156 -24.016 1 95.56 196 SER B C 1
ATOM 7172 O O . SER B 1 196 ? -13.961 -19.219 -24.547 1 95.56 196 SER B O 1
ATOM 7174 N N . LEU B 1 197 ? -14.055 -17.906 -22.781 1 96.81 197 LEU B N 1
ATOM 7175 C CA . LEU B 1 197 ? -13.305 -18.828 -21.953 1 96.81 197 LEU B CA 1
ATOM 7176 C C . LEU B 1 197 ? -14.117 -20.094 -21.688 1 96.81 197 LEU B C 1
ATOM 7178 O O . LEU B 1 197 ? -13.562 -21.203 -21.625 1 96.81 197 LEU B O 1
ATOM 7182 N N . THR B 1 198 ? -15.383 -19.938 -21.531 1 96.75 198 THR B N 1
ATOM 7183 C CA . THR B 1 198 ? -16.266 -21.078 -21.328 1 96.75 198 THR B CA 1
ATOM 7184 C C . THR B 1 198 ? -16.188 -22.031 -22.516 1 96.75 198 THR B C 1
ATOM 7186 O O . THR B 1 198 ? -16.172 -23.25 -22.344 1 96.75 198 THR B O 1
ATOM 7189 N N . ASN B 1 199 ? -16.094 -21.469 -23.656 1 94.81 199 ASN B N 1
ATOM 7190 C CA . ASN B 1 199 ? -15.977 -22.281 -24.859 1 94.81 199 ASN B CA 1
ATOM 7191 C C . ASN B 1 199 ? -14.641 -23.016 -24.922 1 94.81 199 ASN B C 1
ATOM 7193 O O . ASN B 1 199 ? -14.578 -24.172 -25.328 1 94.81 199 ASN B O 1
ATOM 7197 N N . ILE B 1 200 ? -13.672 -22.359 -24.531 1 94.69 200 ILE B N 1
ATOM 7198 C CA . ILE B 1 200 ? -12.344 -22.953 -24.531 1 94.69 200 ILE B CA 1
ATOM 7199 C C . ILE B 1 200 ? -12.312 -24.125 -23.562 1 94.69 200 ILE B C 1
ATOM 7201 O O . ILE B 1 200 ? -11.781 -25.203 -23.875 1 94.69 200 ILE B O 1
ATOM 7205 N N . LEU B 1 201 ? -12.844 -23.984 -22.391 1 95.25 201 LEU B N 1
ATOM 7206 C CA . LEU B 1 201 ? -12.828 -25 -21.344 1 95.25 201 LEU B CA 1
ATOM 7207 C C . LEU B 1 201 ? -13.695 -26.188 -21.734 1 95.25 201 LEU B C 1
ATOM 7209 O O . LEU B 1 201 ? -13.398 -27.328 -21.359 1 95.25 201 LEU B O 1
ATOM 7213 N N . ALA B 1 202 ? -14.719 -25.906 -22.484 1 92.75 202 ALA B N 1
ATOM 7214 C CA . ALA B 1 202 ? -15.617 -26.969 -22.922 1 92.75 202 ALA B CA 1
ATOM 7215 C C . ALA B 1 202 ? -14.93 -27.906 -23.922 1 92.75 202 ALA B C 1
ATOM 7217 O O . ALA B 1 202 ? -15.25 -29.094 -23.984 1 92.75 202 ALA B O 1
ATOM 7218 N N . GLU B 1 203 ? -13.953 -27.359 -24.547 1 91.62 203 GLU B N 1
ATOM 7219 C CA . GLU B 1 203 ? -13.32 -28.125 -25.625 1 91.62 203 GLU B CA 1
ATOM 7220 C C . GLU B 1 203 ? -12.047 -28.797 -25.141 1 91.62 203 GLU B C 1
ATOM 7222 O O . GLU B 1 203 ? -11.422 -29.562 -25.891 1 91.62 203 GLU B O 1
ATOM 7227 N N . ILE B 1 204 ? -11.719 -28.688 -23.953 1 91 204 ILE B N 1
ATOM 7228 C CA . ILE B 1 204 ? -10.469 -29.266 -23.484 1 91 204 ILE B CA 1
ATOM 7229 C C . ILE B 1 204 ? -10.586 -30.781 -23.438 1 91 204 ILE B C 1
ATOM 7231 O O . ILE B 1 204 ? -11.594 -31.328 -22.984 1 91 204 ILE B O 1
ATOM 7235 N N . PRO B 1 205 ? -9.602 -31.422 -23.953 1 85.19 205 PRO B N 1
ATOM 7236 C CA . PRO B 1 205 ? -9.664 -32.875 -23.969 1 85.19 205 PRO B CA 1
ATOM 7237 C C . PRO B 1 205 ? -9.445 -33.5 -22.594 1 85.19 205 PRO B C 1
ATOM 7239 O O . PRO B 1 205 ? -9.906 -34.625 -22.344 1 85.19 205 PRO B O 1
ATOM 7242 N N . GLY B 1 206 ? -8.789 -32.812 -21.766 1 89.69 206 GLY B N 1
ATOM 7243 C CA . GLY B 1 206 ? -8.406 -33.375 -20.484 1 89.69 206 GLY B CA 1
ATOM 7244 C C . GLY B 1 206 ? -9.008 -32.656 -19.297 1 89.69 206 GLY B C 1
ATOM 7245 O O . GLY B 1 206 ? -10.125 -32.156 -19.375 1 89.69 206 GLY B O 1
ATOM 7246 N N . ARG B 1 207 ? -8.367 -32.812 -18.188 1 93.06 207 ARG B N 1
ATOM 7247 C CA . ARG B 1 207 ? -8.828 -32.25 -16.906 1 93.06 207 ARG B CA 1
ATOM 7248 C C . ARG B 1 207 ? -8.164 -30.922 -16.625 1 93.06 207 ARG B C 1
ATOM 7250 O O . ARG B 1 207 ? -7.406 -30.406 -17.453 1 93.06 207 ARG B O 1
ATOM 7257 N N . VAL B 1 208 ? -8.633 -30.281 -15.516 1 95 208 VAL B N 1
ATOM 7258 C CA . VA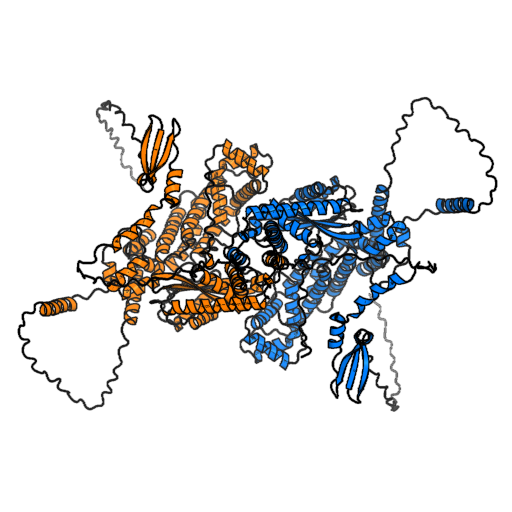L B 1 208 ? -8.133 -28.969 -15.141 1 95 208 VAL B CA 1
ATOM 7259 C C . VAL B 1 208 ? -7.551 -29 -13.734 1 95 208 VAL B C 1
ATOM 7261 O O . VAL B 1 208 ? -8.117 -29.641 -12.836 1 95 208 VAL B O 1
ATOM 7264 N N . SER B 1 209 ? -6.363 -28.469 -13.617 1 96.19 209 SER B N 1
ATOM 7265 C CA . SER B 1 209 ? -5.785 -28.266 -12.289 1 96.19 209 SER B CA 1
ATOM 7266 C C . SER B 1 209 ? -6.023 -26.828 -11.805 1 96.19 209 SER B C 1
ATOM 7268 O O . SER B 1 209 ? -6.027 -25.891 -12.602 1 96.19 209 SER B O 1
ATOM 7270 N N . LEU B 1 210 ? -6.223 -26.656 -10.453 1 96.25 210 LEU B N 1
ATOM 7271 C CA . LEU B 1 210 ? -6.594 -25.359 -9.891 1 96.25 210 LEU B CA 1
ATOM 7272 C C . LEU B 1 210 ? -5.535 -24.875 -8.906 1 96.25 210 LEU B C 1
ATOM 7274 O O . LEU B 1 210 ? -4.906 -25.672 -8.211 1 96.25 210 LEU B O 1
ATOM 7278 N N . THR B 1 211 ? -5.305 -23.578 -8.883 1 97.25 211 THR B N 1
ATOM 7279 C CA . THR B 1 211 ? -4.527 -22.922 -7.836 1 97.25 211 THR B CA 1
ATOM 7280 C C . THR B 1 211 ? -5.363 -21.875 -7.117 1 97.25 211 THR B C 1
ATOM 7282 O O . THR B 1 211 ? -6.25 -21.266 -7.715 1 97.25 211 THR B O 1
ATOM 7285 N N . ILE B 1 212 ? -5.117 -21.672 -5.84 1 96.75 212 ILE B N 1
ATOM 7286 C CA . ILE B 1 212 ? -5.797 -20.656 -5.055 1 96.75 212 ILE B CA 1
ATOM 7287 C C . ILE B 1 212 ? -4.77 -19.688 -4.465 1 96.75 212 ILE B C 1
ATOM 7289 O O . ILE B 1 212 ? -3.732 -20.109 -3.949 1 96.75 212 ILE B O 1
ATOM 7293 N N . GLU B 1 213 ? -5.004 -18.469 -4.664 1 95.31 213 GLU B N 1
ATOM 7294 C CA . GLU B 1 213 ? -4.23 -17.406 -4.027 1 95.31 213 GLU B CA 1
ATOM 7295 C C . GLU B 1 213 ? -5.117 -16.531 -3.15 1 95.31 213 GLU B C 1
ATOM 7297 O O . GLU B 1 213 ? -6.242 -16.203 -3.531 1 95.31 213 GLU B O 1
ATOM 7302 N N . SER B 1 214 ? -4.648 -16.219 -1.997 1 94.81 214 SER B N 1
ATOM 7303 C CA . SER B 1 214 ? -5.402 -15.391 -1.064 1 94.81 214 SER B CA 1
ATOM 7304 C C . SER B 1 214 ? -4.973 -13.93 -1.151 1 94.81 214 SER B C 1
ATOM 7306 O O . SER B 1 214 ? -3.779 -13.625 -1.19 1 94.81 214 SER B O 1
ATOM 7308 N N . TRP B 1 215 ? -5.914 -13.07 -1.27 1 93.69 215 TRP B N 1
ATOM 7309 C CA . TRP B 1 215 ? -5.703 -11.625 -1.275 1 93.69 215 TRP B CA 1
ATOM 7310 C C . TRP B 1 215 ? -6.324 -10.977 -0.04 1 93.69 215 TRP B C 1
ATOM 7312 O O . TRP B 1 215 ? -7.383 -11.406 0.428 1 93.69 215 TRP B O 1
ATOM 7322 N N . THR B 1 216 ? -5.66 -9.977 0.47 1 91.56 216 THR B N 1
ATOM 7323 C CA . THR B 1 216 ? -6.172 -9.281 1.643 1 91.56 216 THR B CA 1
ATOM 7324 C C . THR B 1 216 ? -6.555 -7.844 1.292 1 91.56 216 THR B C 1
ATOM 7326 O O . THR B 1 216 ? -6.188 -7.34 0.226 1 91.56 216 THR B O 1
ATOM 7329 N N . THR B 1 217 ? -7.379 -7.246 2.152 1 89.69 217 THR B N 1
ATOM 7330 C CA . THR B 1 217 ? -7.781 -5.848 2.031 1 89.69 217 THR B CA 1
ATOM 7331 C C . THR B 1 217 ? -7.582 -5.113 3.352 1 89.69 217 THR B C 1
ATOM 7333 O O . THR B 1 217 ? -7.258 -5.727 4.371 1 89.69 217 THR B O 1
ATOM 7336 N N . ASP B 1 218 ? -7.73 -3.807 3.266 1 84.62 218 ASP B N 1
ATOM 7337 C CA . ASP B 1 218 ? -7.641 -3.002 4.48 1 84.62 218 ASP B CA 1
ATOM 7338 C C . ASP B 1 218 ? -8.938 -3.082 5.289 1 84.62 218 ASP B C 1
ATOM 7340 O O . ASP B 1 218 ? -9 -2.586 6.414 1 84.62 218 ASP B O 1
ATOM 7344 N N . GLN B 1 219 ? -9.945 -3.73 4.797 1 85.94 219 GLN B N 1
ATOM 7345 C CA . GLN B 1 219 ? -11.234 -3.863 5.469 1 85.94 219 GLN B CA 1
ATOM 7346 C C . GLN B 1 219 ? -11.344 -5.207 6.184 1 85.94 219 GLN B C 1
ATOM 7348 O O . GLN B 1 219 ? -12.422 -5.566 6.676 1 85.94 219 GLN B O 1
ATOM 7353 N N . ASN B 1 220 ? -10.32 -5.961 6.242 1 81.69 220 ASN B N 1
ATOM 7354 C CA . ASN B 1 220 ? -10.281 -7.262 6.902 1 81.69 220 ASN B CA 1
ATOM 7355 C C . ASN B 1 220 ? -11.133 -8.289 6.168 1 81.69 220 ASN B C 1
ATOM 7357 O O . ASN B 1 220 ? -11.781 -9.125 6.793 1 81.69 220 ASN B O 1
ATOM 7361 N N . VAL B 1 221 ? -11.406 -8.016 4.977 1 90.06 221 VAL B N 1
ATOM 7362 C CA . VAL B 1 221 ? -12.055 -8.969 4.082 1 90.06 221 VAL B CA 1
ATOM 7363 C C . VAL B 1 221 ? -11.031 -9.547 3.105 1 90.06 221 VAL B C 1
ATOM 7365 O O . VAL B 1 221 ? -10.156 -8.828 2.619 1 90.06 221 VAL B O 1
ATOM 7368 N N . GLY B 1 222 ? -11.102 -10.852 2.984 1 92.38 222 GLY B N 1
ATOM 7369 C CA . GLY B 1 222 ? -10.172 -11.484 2.061 1 92.38 222 GLY B CA 1
ATOM 7370 C C . GLY B 1 222 ? -10.812 -11.859 0.737 1 92.38 222 GLY B C 1
ATOM 7371 O O . GLY B 1 222 ? -12.031 -11.75 0.573 1 92.38 222 GLY B O 1
ATOM 7372 N N . TYR B 1 223 ? -10.023 -12.117 -0.226 1 94.75 223 TYR B N 1
ATOM 7373 C CA . TYR B 1 223 ? -10.445 -12.609 -1.532 1 94.75 223 TYR B CA 1
ATOM 7374 C C . TYR B 1 223 ? -9.625 -13.828 -1.946 1 94.75 223 TYR B C 1
ATOM 7376 O O . TYR B 1 223 ? -8.469 -13.977 -1.532 1 94.75 223 TYR B O 1
ATOM 7384 N N . ALA B 1 224 ? -10.219 -14.68 -2.66 1 96.44 224 ALA B N 1
ATOM 7385 C CA . ALA B 1 224 ? -9.539 -15.844 -3.223 1 96.44 224 ALA B CA 1
ATOM 7386 C C . ALA B 1 224 ? -9.508 -15.781 -4.746 1 96.44 224 ALA B C 1
ATOM 7388 O O . ALA B 1 224 ? -10.547 -15.602 -5.391 1 96.44 224 ALA B O 1
ATOM 7389 N N . MET B 1 225 ? -8.359 -15.812 -5.289 1 97.12 225 MET B N 1
ATOM 7390 C CA . MET B 1 225 ? -8.203 -15.938 -6.738 1 97.12 225 MET B CA 1
ATOM 7391 C C . MET B 1 225 ? -8.031 -17.391 -7.145 1 97.12 225 MET B C 1
ATOM 7393 O O . MET B 1 225 ? -7.125 -18.078 -6.668 1 97.12 225 MET B O 1
ATOM 7397 N N . LEU B 1 226 ? -8.891 -17.891 -7.895 1 98.19 226 LEU B N 1
ATOM 7398 C CA . LEU B 1 226 ? -8.812 -19.25 -8.414 1 98.19 226 LEU B CA 1
ATOM 7399 C C . LEU B 1 226 ? -8.367 -19.25 -9.875 1 98.19 226 LEU B C 1
ATOM 7401 O O . LEU B 1 226 ? -8.969 -18.578 -10.711 1 98.19 226 LEU B O 1
ATOM 7405 N N . THR B 1 227 ? -7.316 -19.969 -10.156 1 97.88 227 THR B N 1
ATOM 7406 C CA . THR B 1 227 ? -6.738 -20.016 -11.492 1 97.88 227 THR B CA 1
ATOM 7407 C C . THR B 1 227 ? -6.738 -21.453 -12.031 1 97.88 227 THR B C 1
ATOM 7409 O O . THR B 1 227 ? -6.387 -22.391 -11.312 1 97.88 227 THR B O 1
ATOM 7412 N N . GLY B 1 228 ? -7.145 -21.578 -13.25 1 97.31 228 GLY B N 1
ATOM 7413 C CA . GLY B 1 228 ? -7.148 -22.891 -13.906 1 97.31 228 GLY B CA 1
ATOM 7414 C C . GLY B 1 228 ? -5.938 -23.109 -14.789 1 97.31 228 GLY B C 1
ATOM 7415 O O . GLY B 1 228 ? -5.477 -22.188 -15.469 1 97.31 228 GLY B O 1
ATOM 7416 N N . HIS B 1 229 ? -5.379 -24.328 -14.711 1 96.81 229 HIS B N 1
ATOM 7417 C CA . HIS B 1 229 ? -4.254 -24.781 -15.523 1 96.81 229 HIS B CA 1
ATOM 7418 C C . HIS B 1 229 ? -4.621 -26.031 -16.312 1 96.81 229 HIS B C 1
ATOM 7420 O O . HIS B 1 229 ? -5.078 -27.031 -15.75 1 96.81 229 HIS B O 1
ATOM 7426 N N . PHE B 1 230 ? -4.445 -25.984 -17.609 1 96.81 230 PHE B N 1
ATOM 7427 C CA . PHE B 1 230 ? -4.863 -27.094 -18.453 1 96.81 230 PHE B CA 1
ATOM 7428 C C . PHE B 1 230 ? -4.176 -27.031 -19.812 1 96.81 230 PHE B C 1
ATOM 7430 O O . PHE B 1 230 ? -3.537 -26.031 -20.141 1 96.81 230 PHE B O 1
ATOM 7437 N N . VAL B 1 231 ? -4.203 -28.125 -20.484 1 96.44 231 VAL B N 1
ATOM 7438 C CA . VAL B 1 231 ? -3.777 -28.188 -21.875 1 96.44 231 VAL B CA 1
ATOM 7439 C C . VAL B 1 231 ? -4.988 -28.047 -22.797 1 96.44 231 VAL B C 1
ATOM 7441 O O . VAL B 1 231 ? -5.945 -28.812 -22.703 1 96.44 231 VAL B O 1
ATOM 7444 N N . ASP B 1 232 ? -4.984 -27.062 -23.656 1 94.69 232 ASP B N 1
ATOM 7445 C CA . ASP B 1 232 ? -6.152 -26.781 -24.484 1 94.69 232 ASP B CA 1
ATOM 7446 C C . ASP B 1 232 ? -6.223 -27.734 -25.672 1 94.69 232 ASP B C 1
ATOM 7448 O O . ASP B 1 232 ? -5.441 -28.688 -25.75 1 94.69 232 ASP B O 1
ATOM 7452 N N . ALA B 1 233 ? -7.203 -27.531 -26.594 1 93.62 233 ALA B N 1
ATOM 7453 C CA . ALA B 1 233 ? -7.457 -28.422 -27.719 1 93.62 233 ALA B CA 1
ATOM 7454 C C . ALA B 1 233 ? -6.281 -28.406 -28.703 1 93.62 233 ALA B C 1
ATOM 7456 O O . ALA B 1 233 ? -6.016 -29.422 -29.359 1 93.62 233 ALA B O 1
ATOM 7457 N N . ASP B 1 234 ? -5.531 -27.312 -28.703 1 92.94 234 ASP B N 1
ATOM 7458 C CA . ASP B 1 234 ? -4.367 -27.188 -29.578 1 92.94 234 ASP B CA 1
ATOM 7459 C C . ASP B 1 234 ? -3.094 -27.641 -28.859 1 92.94 234 ASP B C 1
ATOM 7461 O O . ASP B 1 234 ? -1.993 -27.484 -29.391 1 92.94 234 ASP B O 1
ATOM 7465 N N . TRP B 1 235 ? -3.238 -28.172 -27.641 1 94.38 235 TRP B N 1
ATOM 7466 C CA . TRP B 1 235 ? -2.172 -28.719 -26.812 1 94.38 235 TRP B CA 1
ATOM 7467 C C . TRP B 1 235 ? -1.2 -27.641 -26.375 1 94.38 235 TRP B C 1
ATOM 7469 O O . TRP B 1 235 ? 0.018 -27.828 -26.422 1 94.38 235 TRP B O 1
ATOM 7479 N N . ASN B 1 236 ? -1.757 -26.484 -26.109 1 93.62 236 ASN B N 1
ATOM 7480 C CA . ASN B 1 236 ? -1.009 -25.406 -25.453 1 93.62 236 ASN B CA 1
ATOM 7481 C C . ASN B 1 236 ? -1.291 -25.359 -23.953 1 93.62 236 ASN B C 1
ATOM 7483 O O . ASN B 1 236 ? -2.438 -25.516 -23.531 1 93.62 236 ASN B O 1
ATOM 7487 N N . LEU B 1 237 ? -0.219 -25.234 -23.266 1 95.12 237 LEU B N 1
ATOM 7488 C CA . LEU B 1 237 ? -0.382 -25.078 -21.828 1 95.12 237 LEU B CA 1
ATOM 7489 C C . LEU B 1 237 ? -1.02 -23.734 -21.5 1 95.12 237 LEU B C 1
ATOM 7491 O O . LEU B 1 237 ? -0.537 -22.688 -21.953 1 95.12 237 LEU B O 1
ATOM 7495 N N . GLN B 1 238 ? -2.135 -23.766 -20.75 1 94.88 238 GLN B N 1
ATOM 7496 C CA . GLN B 1 238 ? -2.893 -22.547 -20.469 1 94.88 238 GLN B CA 1
ATOM 7497 C C . GLN B 1 238 ? -2.961 -22.297 -18.953 1 94.88 238 GLN B C 1
ATOM 7499 O O . GLN B 1 238 ? -3.01 -23.234 -18.172 1 94.88 238 GLN B O 1
ATOM 7504 N N . ARG B 1 239 ? -2.889 -21.094 -18.625 1 96.06 239 ARG B N 1
ATOM 7505 C CA . ARG B 1 239 ? -3.168 -20.562 -17.297 1 96.06 239 ARG B CA 1
ATOM 7506 C C . ARG B 1 239 ? -4.199 -19.438 -17.375 1 96.06 239 ARG B C 1
ATOM 7508 O O . ARG B 1 239 ? -3.955 -18.391 -17.984 1 96.06 239 ARG B O 1
ATOM 7515 N N . ARG B 1 240 ? -5.391 -19.656 -16.75 1 96.62 240 ARG B N 1
ATOM 7516 C CA . ARG B 1 240 ? -6.461 -18.672 -16.828 1 96.62 240 ARG B CA 1
ATOM 7517 C C . ARG B 1 240 ? -7.082 -18.422 -15.453 1 96.62 240 ARG B C 1
ATOM 7519 O O . ARG B 1 240 ? -7.426 -19.375 -14.742 1 96.62 240 ARG B O 1
ATOM 7526 N N . VAL B 1 241 ? -7.223 -17.141 -15.133 1 97.5 241 VAL B N 1
ATOM 7527 C CA . VAL B 1 241 ? -7.953 -16.812 -13.914 1 97.5 241 VAL B CA 1
ATOM 7528 C C . VAL B 1 241 ? -9.438 -17.109 -14.117 1 97.5 241 VAL B C 1
ATOM 7530 O O . VAL B 1 241 ? -10.062 -16.594 -15.047 1 97.5 241 VAL B O 1
ATOM 7533 N N . LEU B 1 242 ? -9.945 -17.938 -13.227 1 98.31 242 LEU B N 1
ATOM 7534 C CA . LEU B 1 242 ? -11.336 -18.328 -13.383 1 98.31 242 LEU B CA 1
ATOM 7535 C C . LEU B 1 242 ? -12.25 -17.453 -12.539 1 98.31 242 LEU B C 1
ATOM 7537 O O . LEU B 1 242 ? -13.289 -16.984 -13.023 1 98.31 242 LEU B O 1
ATOM 7541 N N . ASN B 1 243 ? -11.867 -17.234 -11.305 1 98.31 243 ASN B N 1
ATOM 7542 C CA . ASN B 1 243 ? -12.711 -16.469 -10.391 1 98.31 243 ASN B CA 1
ATOM 7543 C C . ASN B 1 243 ? -11.875 -15.617 -9.445 1 98.31 243 ASN B C 1
ATOM 7545 O O . ASN B 1 243 ? -10.695 -15.891 -9.227 1 98.31 243 ASN B O 1
ATOM 7549 N N . PHE B 1 244 ? -12.414 -14.602 -9.031 1 97.31 244 PHE B N 1
ATOM 7550 C CA . PHE B 1 244 ? -11.961 -13.766 -7.93 1 97.31 244 PHE B CA 1
ATOM 7551 C C . PHE B 1 244 ? -13.094 -13.516 -6.941 1 97.31 244 PHE B C 1
ATOM 7553 O O . PHE B 1 244 ? -13.891 -12.586 -7.121 1 97.31 244 PHE B O 1
ATOM 7560 N N . LEU B 1 245 ? -13.07 -14.273 -5.828 1 96.25 245 LEU B N 1
ATOM 7561 C CA . LEU B 1 245 ? -14.25 -14.344 -4.977 1 96.25 245 LEU B CA 1
ATOM 7562 C C . LEU B 1 245 ? -13.945 -13.812 -3.58 1 96.25 245 LEU B C 1
ATOM 7564 O O . LEU B 1 245 ? -12.828 -13.961 -3.086 1 96.25 245 LEU B O 1
ATOM 7568 N N . VAL B 1 246 ? -14.945 -13.305 -3.002 1 93.5 246 VAL B N 1
ATOM 7569 C CA . VAL B 1 246 ? -14.836 -12.766 -1.652 1 93.5 246 VAL B CA 1
ATOM 7570 C C . VAL B 1 246 ? -14.781 -13.906 -0.64 1 93.5 246 VAL B C 1
ATOM 7572 O O . VAL B 1 246 ? -15.5 -14.898 -0.771 1 93.5 246 VAL B O 1
ATOM 7575 N N . VAL B 1 247 ? -13.789 -13.852 0.231 1 93.44 247 VAL B N 1
ATOM 7576 C CA . VAL B 1 247 ? -13.672 -14.727 1.39 1 93.44 247 VAL B CA 1
ATOM 7577 C C . VAL B 1 247 ? -13.789 -13.914 2.674 1 93.44 247 VAL B C 1
ATOM 7579 O O . VAL B 1 247 ? -12.781 -13.453 3.219 1 93.44 247 VAL B O 1
ATOM 7582 N N . PRO B 1 248 ? -14.961 -13.805 3.209 1 87.94 248 PRO B N 1
ATOM 7583 C CA . PRO B 1 248 ? -15.219 -12.859 4.305 1 87.94 248 PRO B CA 1
ATOM 7584 C C . PRO B 1 248 ? -14.43 -13.195 5.566 1 87.94 248 PRO B C 1
ATOM 7586 O O . PRO B 1 248 ? -13.938 -12.297 6.25 1 87.94 248 PRO B O 1
ATOM 7589 N N . PHE B 1 249 ? -14.32 -14.5 5.922 1 89.75 249 PHE B N 1
ATOM 7590 C CA . PHE B 1 249 ? -13.664 -14.898 7.156 1 89.75 249 PHE B CA 1
ATOM 7591 C C . PHE B 1 249 ? -12.422 -15.727 6.863 1 89.75 249 PHE B C 1
ATOM 7593 O O . PHE B 1 249 ? -12.477 -16.953 6.852 1 89.75 249 PHE B O 1
ATOM 7600 N N . LEU B 1 250 ? -11.312 -15.07 6.793 1 88.19 250 LEU B N 1
ATOM 7601 C CA . LEU B 1 250 ? -10.047 -15.688 6.406 1 88.19 250 LEU B CA 1
ATOM 7602 C C . LEU B 1 250 ? -9.578 -16.688 7.461 1 88.19 250 LEU B C 1
ATOM 7604 O O . LEU B 1 250 ? -8.859 -17.641 7.152 1 88.19 250 LEU B O 1
ATOM 7608 N N . GLU B 1 251 ? -10 -16.531 8.656 1 86.69 251 GLU B N 1
ATOM 7609 C CA . GLU B 1 251 ? -9.531 -17.375 9.758 1 86.69 251 GLU B CA 1
ATOM 7610 C C . GLU B 1 251 ? -10.391 -18.625 9.898 1 86.69 251 GLU B C 1
ATOM 7612 O O . GLU B 1 251 ? -10.023 -19.562 10.617 1 86.69 251 GLU B O 1
ATOM 7617 N N . SER B 1 252 ? -11.414 -18.641 9.133 1 88.94 252 SER B N 1
ATOM 7618 C CA . SER B 1 252 ? -12.312 -19.781 9.219 1 88.94 252 SER B CA 1
ATOM 7619 C C . SER B 1 252 ? -11.672 -21.031 8.625 1 88.94 252 SER B C 1
ATOM 7621 O O . SER B 1 252 ? -10.945 -20.953 7.633 1 88.94 252 SER B O 1
ATOM 7623 N N . GLU B 1 253 ? -12.055 -22.234 9.172 1 90.88 253 GLU B N 1
ATOM 7624 C CA . GLU B 1 253 ? -11.539 -23.5 8.672 1 90.88 253 GLU B CA 1
ATOM 7625 C C . GLU B 1 253 ? -12.148 -23.859 7.32 1 90.88 253 GLU B C 1
ATOM 7627 O O . GLU B 1 253 ? -11.602 -24.688 6.582 1 90.88 253 GLU B O 1
ATOM 7632 N N . VAL B 1 254 ? -13.242 -23.25 7.008 1 90.94 254 VAL B N 1
ATOM 7633 C CA . VAL B 1 254 ? -13.922 -23.531 5.742 1 90.94 254 VAL B CA 1
ATOM 7634 C C . VAL B 1 254 ? -13.867 -22.297 4.844 1 90.94 254 VAL B C 1
ATOM 7636 O O . VAL B 1 254 ? -14.719 -22.125 3.973 1 90.94 254 VAL B O 1
ATOM 7639 N N . ALA B 1 255 ? -12.906 -21.516 5.02 1 88.44 255 ALA B N 1
ATOM 7640 C CA . ALA B 1 255 ? -12.828 -20.203 4.387 1 88.44 255 ALA B CA 1
ATOM 7641 C C . ALA B 1 255 ? -12.867 -20.312 2.867 1 88.44 255 ALA B C 1
ATOM 7643 O O . ALA B 1 255 ? -13.5 -19.5 2.191 1 88.44 255 ALA B O 1
ATOM 7644 N N . TYR B 1 256 ? -12.258 -21.375 2.32 1 94.19 256 TYR B N 1
ATOM 7645 C CA . TYR B 1 256 ? -12.062 -21.422 0.876 1 94.19 256 TYR B CA 1
ATOM 7646 C C . TYR B 1 256 ? -12.969 -22.469 0.236 1 94.19 256 TYR B C 1
ATOM 7648 O O . TYR B 1 256 ? -13.008 -22.594 -0.99 1 94.19 256 TYR B O 1
ATOM 7656 N N . ASN B 1 257 ? -13.719 -23.219 1.003 1 92.5 257 ASN B N 1
ATOM 7657 C CA . ASN B 1 257 ? -14.562 -24.297 0.492 1 92.5 257 ASN B CA 1
ATOM 7658 C C . ASN B 1 257 ? -15.617 -23.766 -0.479 1 92.5 257 ASN B C 1
ATOM 7660 O O . ASN B 1 257 ? -15.781 -24.297 -1.574 1 92.5 257 ASN B O 1
ATOM 7664 N N . ASN B 1 258 ? -16.219 -22.703 -0.026 1 90.56 258 ASN B N 1
ATOM 7665 C CA . ASN B 1 258 ? -17.266 -22.141 -0.87 1 90.56 258 ASN B CA 1
ATOM 7666 C C . ASN B 1 258 ? -16.703 -21.609 -2.184 1 90.56 258 ASN B C 1
ATOM 7668 O O . ASN B 1 258 ? -17.359 -21.688 -3.225 1 90.56 258 ASN B O 1
ATOM 7672 N N . ALA B 1 259 ? -15.547 -21.016 -2.086 1 94.56 259 ALA B N 1
ATOM 7673 C CA . ALA B 1 259 ? -14.914 -20.469 -3.289 1 94.56 259 ALA B CA 1
ATOM 7674 C C . ALA B 1 259 ? -14.609 -21.594 -4.289 1 94.56 259 ALA B C 1
ATOM 7676 O O . ALA B 1 259 ? -14.836 -21.422 -5.492 1 94.56 259 ALA B O 1
ATOM 7677 N N . ILE B 1 260 ? -14.133 -22.734 -3.826 1 95.12 260 ILE B N 1
ATOM 7678 C CA . ILE B 1 260 ? -13.789 -23.875 -4.676 1 95.12 260 ILE B CA 1
ATOM 7679 C C . ILE B 1 260 ? -15.047 -24.438 -5.324 1 95.12 260 ILE B C 1
ATOM 7681 O O . ILE B 1 260 ? -15.086 -24.656 -6.535 1 95.12 260 ILE B O 1
ATOM 7685 N N . VAL B 1 261 ? -16.094 -24.594 -4.523 1 93.75 261 VAL B N 1
ATOM 7686 C CA . VAL B 1 261 ? -17.344 -25.172 -5.016 1 93.75 261 VAL B CA 1
ATOM 7687 C C . VAL B 1 261 ? -17.969 -24.25 -6.055 1 93.75 261 VAL B C 1
ATOM 7689 O O . VAL B 1 261 ? -18.438 -24.703 -7.102 1 93.75 261 VAL B O 1
ATOM 7692 N N . THR B 1 262 ? -17.953 -22.969 -5.73 1 94.19 262 THR B N 1
ATOM 7693 C CA . THR B 1 262 ? -18.516 -21.984 -6.648 1 94.19 262 THR B CA 1
ATOM 7694 C C . THR B 1 262 ? -17.766 -22 -7.98 1 94.19 262 THR B C 1
ATOM 7696 O O . THR B 1 262 ? -18.391 -21.969 -9.047 1 94.19 262 THR B O 1
ATOM 7699 N N . CYS B 1 263 ? -16.469 -22.062 -7.926 1 96.69 263 CYS B N 1
ATOM 7700 C CA . CYS B 1 263 ? -15.641 -22.062 -9.125 1 96.69 263 CYS B CA 1
ATOM 7701 C C . CYS B 1 263 ? -15.922 -23.312 -9.969 1 96.69 263 CYS B C 1
ATOM 7703 O O . CYS B 1 263 ? -16.156 -23.203 -11.18 1 96.69 263 CYS B O 1
ATOM 7705 N N . LEU B 1 264 ? -15.945 -24.5 -9.336 1 94.56 264 LEU B N 1
ATOM 7706 C CA . LEU B 1 264 ? -16.141 -25.75 -10.047 1 94.56 264 LEU B CA 1
ATOM 7707 C C . LEU B 1 264 ? -17.531 -25.812 -10.664 1 94.56 264 LEU B C 1
ATOM 7709 O O . LEU B 1 264 ? -17.688 -26.281 -11.797 1 94.56 264 LEU B O 1
ATOM 7713 N N . SER B 1 265 ? -18.5 -25.297 -9.945 1 94.69 265 SER B N 1
ATOM 7714 C CA . SER B 1 265 ? -19.875 -25.312 -10.438 1 94.69 265 SER B CA 1
ATOM 7715 C C . SER B 1 265 ? -20.062 -24.328 -11.578 1 94.69 265 SER B C 1
ATOM 7717 O O . SER B 1 265 ? -20.672 -24.656 -12.602 1 94.69 265 SER B O 1
ATOM 7719 N N . GLU B 1 266 ? -19.562 -23.172 -11.406 1 95.88 266 GLU B N 1
ATOM 7720 C CA . GLU B 1 266 ? -19.734 -22.109 -12.391 1 95.88 266 GLU B CA 1
ATOM 7721 C C . GLU B 1 266 ? -19.109 -22.484 -13.734 1 95.88 266 GLU B C 1
ATOM 7723 O O . GLU B 1 266 ? -19.672 -22.172 -14.789 1 95.88 266 GLU B O 1
ATOM 7728 N N . TRP B 1 267 ? -18 -23.125 -13.719 1 96.81 267 TRP B N 1
ATOM 7729 C CA . TRP B 1 267 ? -17.281 -23.453 -14.945 1 96.81 267 TRP B CA 1
ATOM 7730 C C . TRP B 1 267 ? -17.5 -24.906 -15.344 1 96.81 267 TRP B C 1
ATOM 7732 O O . TRP B 1 267 ? -16.859 -25.406 -16.266 1 96.81 267 TRP B O 1
ATOM 7742 N N . LYS B 1 268 ? -18.344 -25.625 -14.633 1 92.94 268 LYS B N 1
ATOM 7743 C CA . LYS B 1 268 ? -18.703 -27.016 -14.898 1 92.94 268 LYS B CA 1
ATOM 7744 C C . LYS B 1 268 ? -17.484 -27.922 -14.906 1 92.94 268 LYS B C 1
ATOM 7746 O O . LYS B 1 268 ? -17.266 -28.688 -15.844 1 92.94 268 LYS B O 1
ATOM 7751 N N . LEU B 1 269 ? -16.719 -27.797 -13.859 1 92 269 LEU B N 1
ATOM 7752 C CA . LEU B 1 269 ? -15.469 -28.547 -13.75 1 92 269 LEU B CA 1
ATOM 7753 C C . LEU B 1 269 ? -15.539 -29.547 -12.602 1 92 269 LEU B C 1
ATOM 7755 O O . LEU B 1 269 ? -14.508 -30.062 -12.156 1 92 269 LEU B O 1
ATOM 7759 N N . GLU B 1 270 ? -16.656 -29.828 -12.086 1 87.44 270 GLU B N 1
ATOM 7760 C CA . GLU B 1 270 ? -16.828 -30.656 -10.898 1 87.44 270 GLU B CA 1
ATOM 7761 C C . GLU B 1 270 ? -16.219 -32.031 -11.109 1 87.44 270 GLU B C 1
ATOM 7763 O O . GLU B 1 270 ? -15.555 -32.562 -10.219 1 87.44 270 GLU B O 1
ATOM 7768 N N . SER B 1 271 ? -16.344 -32.594 -12.25 1 84.81 271 SER B N 1
ATOM 7769 C CA . SER B 1 271 ? -15.828 -33.938 -12.516 1 84.81 271 SER B CA 1
ATOM 7770 C C . SER B 1 271 ? -14.5 -33.875 -13.266 1 84.81 271 SER B C 1
ATOM 7772 O O . SER B 1 271 ? -13.922 -34.906 -13.594 1 84.81 271 SER B O 1
ATOM 7774 N N . ARG B 1 272 ? -13.953 -32.719 -13.453 1 88.62 272 ARG B N 1
ATOM 7775 C CA . ARG B 1 272 ? -12.766 -32.594 -14.281 1 88.62 272 ARG B CA 1
ATOM 7776 C C . ARG B 1 272 ? -11.602 -32 -13.484 1 88.62 272 ARG B C 1
ATOM 7778 O O . ARG B 1 272 ? -10.547 -31.703 -14.047 1 88.62 272 ARG B O 1
ATOM 7785 N N . LEU B 1 273 ? -11.805 -31.859 -12.227 1 92.25 273 LEU B N 1
ATOM 7786 C CA . LEU B 1 273 ? -10.711 -31.359 -11.398 1 92.25 273 LEU B CA 1
ATOM 7787 C C . LEU B 1 273 ? -9.625 -32.438 -11.242 1 92.25 273 LEU B C 1
ATOM 7789 O O . LEU B 1 273 ? -9.914 -33.562 -10.883 1 92.25 273 LEU B O 1
ATOM 7793 N N . PHE B 1 274 ? -8.383 -32.062 -11.531 1 92.31 274 PHE B N 1
ATOM 7794 C CA . PHE B 1 274 ? -7.281 -33.031 -11.484 1 92.31 274 PHE B CA 1
ATOM 7795 C C . PHE B 1 274 ? -6.422 -32.812 -10.242 1 92.31 274 PHE B C 1
ATOM 7797 O O . PHE B 1 274 ? -6.18 -33.75 -9.477 1 92.31 274 PHE B O 1
ATOM 7804 N N . ALA B 1 275 ? -5.941 -31.594 -10.102 1 93.56 275 ALA B N 1
ATOM 7805 C CA . ALA B 1 275 ? -5.062 -31.266 -8.984 1 93.56 275 ALA B CA 1
ATOM 7806 C C . ALA B 1 275 ? -5.41 -29.891 -8.406 1 93.56 275 ALA B C 1
ATOM 7808 O O . ALA B 1 275 ? -6.051 -29.078 -9.07 1 93.56 275 ALA B O 1
ATOM 7809 N N . LEU B 1 276 ? -5.086 -29.656 -7.129 1 94.44 276 LEU B N 1
ATOM 7810 C CA . LEU B 1 276 ? -5.277 -28.375 -6.441 1 94.44 276 LEU B CA 1
ATOM 7811 C C . LEU B 1 276 ? -4.016 -27.969 -5.688 1 94.44 276 LEU B C 1
ATOM 7813 O O . LEU B 1 276 ? -3.459 -28.766 -4.926 1 94.44 276 LEU B O 1
ATOM 7817 N N . THR B 1 277 ? -3.535 -26.812 -6.012 1 95.69 277 THR B N 1
ATOM 7818 C CA . THR B 1 277 ? -2.344 -26.297 -5.34 1 95.69 277 THR B CA 1
ATOM 7819 C C . THR B 1 277 ? -2.688 -25.094 -4.461 1 95.69 277 THR B C 1
ATOM 7821 O O . THR B 1 277 ? -3.348 -24.156 -4.91 1 95.69 277 THR B O 1
ATOM 7824 N N . LEU B 1 278 ? -2.266 -25.094 -3.199 1 94.75 278 LEU B N 1
ATOM 7825 C CA . LEU B 1 278 ? -2.473 -24.062 -2.195 1 94.75 278 LEU B CA 1
ATOM 7826 C C . LEU B 1 278 ? -1.141 -23.578 -1.637 1 94.75 278 LEU B C 1
ATOM 7828 O O . LEU B 1 278 ? -0.081 -23.891 -2.18 1 94.75 278 LEU B O 1
ATOM 7832 N N . ASP B 1 279 ? -1.226 -22.75 -0.658 1 93.69 279 ASP B N 1
ATOM 7833 C CA . ASP B 1 279 ? -0.044 -22.328 0.093 1 93.69 279 ASP B CA 1
ATOM 7834 C C . ASP B 1 279 ? -0.337 -22.281 1.59 1 93.69 279 ASP B C 1
ATOM 7836 O O . ASP B 1 279 ? -1.448 -21.922 1.997 1 93.69 279 ASP B O 1
ATOM 7840 N N . LYS B 1 280 ? 0.657 -22.531 2.336 1 90.19 280 LYS B N 1
ATOM 7841 C CA . LYS B 1 280 ? 0.526 -22.609 3.789 1 90.19 280 LYS B CA 1
ATOM 7842 C C . LYS B 1 280 ? 0.305 -21.219 4.391 1 90.19 280 LYS B C 1
ATOM 7844 O O . LYS B 1 280 ? -0.143 -21.109 5.535 1 90.19 280 LYS B O 1
ATOM 7849 N N . SER B 1 281 ? 0.617 -20.219 3.699 1 89 281 SER B N 1
ATOM 7850 C CA . SER B 1 281 ? 0.475 -18.859 4.223 1 89 281 SER B CA 1
ATOM 7851 C C . SER B 1 281 ? -0.98 -18.547 4.555 1 89 281 SER B C 1
ATOM 7853 O O . SER B 1 281 ? -1.26 -17.734 5.441 1 89 281 SER B O 1
ATOM 7855 N N . PHE B 1 282 ? -1.92 -19.188 3.91 1 89.81 282 PHE B N 1
ATOM 7856 C CA . PHE B 1 282 ? -3.32 -18.891 4.199 1 89.81 282 PHE B CA 1
ATOM 7857 C C . PHE B 1 282 ? -4.086 -20.172 4.516 1 89.81 282 PHE B C 1
ATOM 7859 O O . PHE B 1 282 ? -5.18 -20.125 5.082 1 89.81 282 PHE B O 1
ATOM 7866 N N . ALA B 1 283 ? -3.555 -21.281 4.105 1 92 283 ALA B N 1
ATOM 7867 C CA . ALA B 1 283 ? -4.227 -22.562 4.344 1 92 283 ALA B CA 1
ATOM 7868 C C . ALA B 1 283 ? -3.494 -23.375 5.406 1 92 283 ALA B C 1
ATOM 7870 O O . ALA B 1 283 ? -2.586 -24.141 5.086 1 92 283 ALA B O 1
ATOM 7871 N N . ASN B 1 284 ? -3.953 -23.297 6.586 1 90.88 284 ASN B N 1
ATOM 7872 C CA . ASN B 1 284 ? -3.379 -24.109 7.656 1 90.88 284 ASN B CA 1
ATOM 7873 C C . ASN B 1 284 ? -3.861 -25.547 7.59 1 90.88 284 ASN B C 1
ATOM 7875 O O . ASN B 1 284 ? -4.586 -25.922 6.668 1 90.88 284 ASN B O 1
ATOM 7879 N N . GLU B 1 285 ? -3.467 -26.328 8.5 1 91.44 285 GLU B N 1
ATOM 7880 C CA . GLU B 1 285 ? -3.754 -27.766 8.477 1 91.44 285 GLU B CA 1
ATOM 7881 C C . GLU B 1 285 ? -5.258 -28.031 8.531 1 91.44 285 GLU B C 1
ATOM 7883 O O . GLU B 1 285 ? -5.758 -28.938 7.863 1 91.44 285 GLU B O 1
ATOM 7888 N N . ALA B 1 286 ? -5.938 -27.219 9.32 1 92.69 286 ALA B N 1
ATOM 7889 C CA . ALA B 1 286 ? -7.383 -27.375 9.445 1 92.69 286 ALA B CA 1
ATOM 7890 C C . ALA B 1 286 ? -8.086 -27.062 8.125 1 92.69 286 ALA B C 1
ATOM 7892 O O . ALA B 1 286 ? -9.016 -27.75 7.723 1 92.69 286 ALA B O 1
ATOM 7893 N N . VAL B 1 287 ? -7.676 -26.031 7.512 1 93.25 287 VAL B N 1
ATOM 7894 C CA . VAL B 1 287 ? -8.242 -25.625 6.23 1 93.25 287 VAL B CA 1
ATOM 7895 C C . VAL B 1 287 ? -7.988 -26.719 5.188 1 93.25 287 VAL B C 1
ATOM 7897 O O . VAL B 1 287 ? -8.891 -27.078 4.434 1 93.25 287 VAL B O 1
ATOM 7900 N N . VAL B 1 288 ? -6.793 -27.297 5.141 1 91.94 288 VAL B N 1
ATOM 7901 C CA . VAL B 1 288 ? -6.41 -28.328 4.176 1 91.94 288 VAL B CA 1
ATOM 7902 C C . VAL B 1 288 ? -7.238 -29.594 4.41 1 91.94 288 VAL B C 1
ATOM 7904 O O . VAL B 1 288 ? -7.684 -30.234 3.455 1 91.94 288 VAL B O 1
ATOM 7907 N N . ARG B 1 289 ? -7.41 -29.891 5.664 1 90.31 289 ARG B N 1
ATOM 7908 C CA . ARG B 1 289 ? -8.203 -31.078 6.004 1 90.31 289 ARG B CA 1
ATOM 7909 C C . ARG B 1 289 ? -9.641 -30.922 5.508 1 90.31 289 ARG B C 1
ATOM 7911 O O . ARG B 1 289 ? -10.219 -31.875 4.977 1 90.31 289 ARG B O 1
ATOM 7918 N N . ASN B 1 290 ? -10.172 -29.797 5.652 1 91.75 290 ASN B N 1
ATOM 7919 C CA . ASN B 1 290 ? -11.539 -29.547 5.203 1 91.75 290 ASN B CA 1
ATOM 7920 C C . ASN B 1 290 ? -11.648 -29.594 3.682 1 91.75 290 ASN B C 1
ATOM 7922 O O . ASN B 1 290 ? -12.641 -30.078 3.139 1 91.75 290 ASN B O 1
ATOM 7926 N N . ILE B 1 291 ? -10.68 -29.062 3.043 1 91.38 291 ILE B N 1
ATOM 7927 C CA . ILE B 1 291 ? -10.664 -29.078 1.585 1 91.38 291 ILE B CA 1
ATOM 7928 C C . ILE B 1 291 ? -10.539 -30.516 1.086 1 91.38 291 ILE B C 1
ATOM 7930 O O . ILE B 1 291 ? -11.203 -30.906 0.126 1 91.38 291 ILE B O 1
ATOM 7934 N N . ARG B 1 292 ? -9.664 -31.266 1.77 1 88.5 292 ARG B N 1
ATOM 7935 C CA . ARG B 1 292 ? -9.5 -32.688 1.428 1 88.5 292 ARG B CA 1
ATOM 7936 C C . ARG B 1 292 ? -10.82 -33.438 1.567 1 88.5 292 ARG B C 1
ATOM 7938 O O . ARG B 1 292 ? -11.164 -34.25 0.718 1 88.5 292 ARG B O 1
ATOM 7945 N N . GLY B 1 293 ? -11.523 -33.125 2.656 1 86.12 293 GLY B N 1
ATOM 7946 C CA . GLY B 1 293 ? -12.828 -33.719 2.861 1 86.12 293 GLY B CA 1
ATOM 7947 C C . GLY B 1 293 ? -13.836 -33.344 1.787 1 86.12 293 GLY B C 1
ATOM 7948 O O . GLY B 1 293 ? -14.586 -34.219 1.312 1 86.12 293 GLY B O 1
ATOM 7949 N N . LEU B 1 294 ? -13.844 -32.156 1.378 1 86.62 294 LEU B N 1
ATOM 7950 C CA . LEU B 1 294 ? -14.742 -31.656 0.344 1 86.62 294 LEU B CA 1
ATOM 7951 C C . LEU B 1 294 ? -14.461 -32.344 -0.994 1 86.62 294 LEU B C 1
ATOM 7953 O O . LEU B 1 294 ? -15.398 -32.75 -1.686 1 86.62 294 LEU B O 1
ATOM 7957 N N . LEU B 1 295 ? -13.172 -32.531 -1.365 1 84.5 295 LEU B N 1
ATOM 7958 C CA . LEU B 1 295 ? -12.781 -33.062 -2.668 1 84.5 295 LEU B CA 1
ATOM 7959 C C . LEU B 1 295 ? -12.953 -34.562 -2.709 1 84.5 295 LEU B C 1
ATOM 7961 O O . LEU B 1 295 ? -13.172 -35.156 -3.777 1 84.5 295 LEU B O 1
ATOM 7965 N N . SER B 1 296 ? -12.773 -35.219 -1.573 1 81.12 296 SER B N 1
ATOM 7966 C CA . SER B 1 296 ? -12.938 -36.656 -1.521 1 81.12 296 SER B CA 1
ATOM 7967 C C . SER B 1 296 ? -14.375 -37.062 -1.826 1 81.12 296 SER B C 1
ATOM 7969 O O . SER B 1 296 ? -14.625 -38.125 -2.385 1 81.12 296 SER B O 1
ATOM 7971 N N . ILE B 1 297 ? -15.25 -36.219 -1.546 1 71.19 297 ILE B N 1
ATOM 7972 C CA . ILE B 1 297 ? -16.656 -36.5 -1.791 1 71.19 297 ILE B CA 1
ATOM 7973 C C . ILE B 1 297 ? -16.984 -36.281 -3.27 1 71.19 297 ILE B C 1
ATOM 7975 O O . ILE B 1 297 ? -17.688 -37.062 -3.883 1 71.19 297 ILE B O 1
ATOM 7979 N N . SER B 1 298 ? -16.406 -35.344 -3.779 1 64.19 298 SER B N 1
ATOM 7980 C CA . SER B 1 298 ? -16.75 -34.938 -5.133 1 64.19 298 SER B CA 1
ATOM 7981 C C . SER B 1 298 ? -15.984 -35.75 -6.176 1 64.19 298 SER B C 1
ATOM 7983 O O . SER B 1 298 ? -16.5 -36.031 -7.262 1 64.19 298 SER B O 1
ATOM 7985 N N . ASN B 1 299 ? -14.664 -35.906 -5.918 1 62.84 299 ASN B N 1
ATOM 7986 C CA . ASN B 1 299 ? -13.82 -36.625 -6.871 1 62.84 299 ASN B CA 1
ATOM 7987 C C . ASN B 1 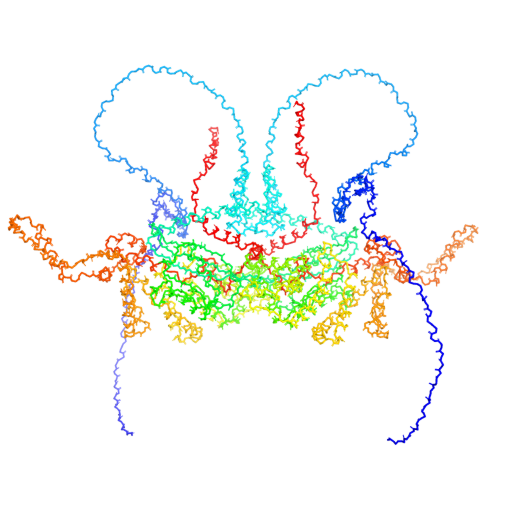299 ? -12.984 -37.719 -6.176 1 62.84 299 ASN B C 1
ATOM 7989 O O . ASN B 1 299 ? -11.828 -37.469 -5.812 1 62.84 299 ASN B O 1
ATOM 7993 N N . PRO B 1 300 ? -13.688 -38.75 -5.988 1 56.94 300 PRO B N 1
ATOM 7994 C CA . PRO B 1 300 ? -13.008 -39.812 -5.242 1 56.94 300 PRO B CA 1
ATOM 7995 C C . PRO B 1 300 ? -11.695 -40.25 -5.887 1 56.94 300 PRO B C 1
ATOM 7997 O O . PRO B 1 300 ? -10.844 -40.875 -5.23 1 56.94 300 PRO B O 1
ATOM 8000 N N . HIS B 1 301 ? -11.477 -39.875 -7.133 1 56.47 301 HIS B N 1
ATOM 8001 C CA . HIS B 1 301 ? -10.32 -40.375 -7.844 1 56.47 301 HIS B CA 1
ATOM 8002 C C . HIS B 1 301 ? -9.102 -39.469 -7.652 1 56.47 301 HIS B C 1
ATOM 8004 O O . HIS B 1 301 ? -8.039 -39.719 -8.227 1 56.47 301 HIS B O 1
ATOM 8010 N N . MET B 1 302 ? -9.281 -38.438 -6.875 1 58.62 302 MET B N 1
ATOM 8011 C CA . MET B 1 302 ? -8.078 -37.625 -6.707 1 58.62 302 MET B CA 1
ATOM 8012 C C . MET B 1 302 ? -6.984 -38.406 -5.992 1 58.62 302 MET B C 1
ATOM 8014 O O . MET B 1 302 ? -7.195 -38.906 -4.883 1 58.62 302 MET B O 1
ATOM 8018 N N . LEU B 1 303 ? -6.16 -39.281 -6.711 1 54.5 303 LEU B N 1
ATOM 8019 C CA . LEU B 1 303 ? -5.066 -40.156 -6.32 1 54.5 303 LEU B CA 1
ATOM 8020 C C . LEU B 1 303 ? -4.754 -40 -4.836 1 54.5 303 LEU B C 1
ATOM 8022 O O . LEU B 1 303 ? -3.652 -39.594 -4.469 1 54.5 303 LEU B O 1
ATOM 8026 N N . ASN B 1 304 ? -5.852 -40.375 -4.008 1 56.97 304 ASN B N 1
ATOM 8027 C CA . ASN B 1 304 ? -5.68 -40.5 -2.566 1 56.97 304 ASN B CA 1
ATOM 8028 C C . ASN B 1 304 ? -5.133 -39.219 -1.958 1 56.97 304 ASN B C 1
ATOM 8030 O O . ASN B 1 304 ? -4.285 -39.25 -1.064 1 56.97 304 ASN B O 1
ATOM 8034 N N . GLY B 1 305 ? -5.309 -38.219 -2.682 1 67.44 305 GLY B N 1
ATOM 8035 C CA . GLY B 1 305 ? -4.961 -36.969 -2.062 1 67.44 305 GLY B CA 1
ATOM 8036 C C . GLY B 1 305 ? -3.621 -36.406 -2.527 1 67.44 305 GLY B C 1
ATOM 8037 O O . GLY B 1 305 ? -3.236 -35.312 -2.164 1 67.44 305 GLY B O 1
ATOM 8038 N N . HIS B 1 306 ? -2.9 -37.156 -3.338 1 76 306 HIS B N 1
ATOM 8039 C CA . HIS B 1 306 ? -1.56 -36.75 -3.732 1 76 306 HIS B CA 1
ATOM 8040 C C . HIS B 1 306 ? -1.608 -35.5 -4.602 1 76 306 HIS B C 1
ATOM 8042 O O . HIS B 1 306 ? -0.633 -34.75 -4.668 1 76 306 HIS B O 1
ATOM 8048 N N . PHE B 1 307 ? -2.701 -35.25 -5.113 1 88.69 307 PHE B N 1
ATOM 8049 C CA . PHE B 1 307 ? -2.764 -34.156 -6.074 1 88.69 307 PHE B CA 1
ATOM 8050 C C . PHE B 1 307 ? -3.264 -32.875 -5.406 1 88.69 307 PHE B C 1
ATOM 8052 O O . PHE B 1 307 ? -3.604 -31.906 -6.09 1 88.69 307 PHE B O 1
ATOM 8059 N N . LEU B 1 308 ? -3.305 -32.906 -4.047 1 90.88 308 LEU B N 1
ATOM 8060 C CA . LEU B 1 308 ? -3.492 -31.688 -3.25 1 90.88 308 LEU B CA 1
ATOM 8061 C C . LEU B 1 308 ? -2.162 -31.188 -2.697 1 90.88 308 LEU B C 1
ATOM 8063 O O . LEU B 1 308 ? -1.627 -31.766 -1.746 1 90.88 308 LEU B O 1
ATOM 8067 N N . THR B 1 309 ? -1.646 -30.234 -3.375 1 91.75 309 THR B N 1
ATOM 8068 C CA . THR B 1 309 ? -0.368 -29.656 -2.961 1 91.75 309 THR B CA 1
ATOM 8069 C C . THR B 1 309 ? -0.583 -28.5 -1.996 1 91.75 309 THR B C 1
ATOM 8071 O O . THR B 1 309 ? -1.233 -27.516 -2.342 1 91.75 309 THR B O 1
ATOM 8074 N N . GLU B 1 310 ? 0.095 -28.531 -0.881 1 92 310 GLU B N 1
ATOM 8075 C CA . GLU B 1 310 ? -0.164 -27.562 0.182 1 92 310 GLU B CA 1
ATOM 8076 C C . GLU B 1 310 ? 0.872 -26.438 0.172 1 92 310 GLU B C 1
ATOM 8078 O O . GLU B 1 310 ? 0.724 -25.453 0.885 1 92 310 GLU B O 1
ATOM 8083 N N . HIS B 1 311 ? 1.902 -26.625 -0.601 1 94.19 311 HIS B N 1
ATOM 8084 C CA . HIS B 1 311 ? 2.99 -25.656 -0.595 1 94.19 311 HIS B CA 1
ATOM 8085 C C . HIS B 1 311 ? 3.23 -25.078 -1.991 1 94.19 311 HIS B C 1
ATOM 8087 O O . HIS B 1 311 ? 3.441 -25.844 -2.943 1 94.19 311 HIS B O 1
ATOM 8093 N N . CYS B 1 312 ? 3.139 -23.797 -2.084 1 95.25 312 CYS B N 1
ATOM 8094 C CA . CYS B 1 312 ? 3.484 -23.109 -3.324 1 95.25 312 CYS B CA 1
ATOM 8095 C C . CYS B 1 312 ? 4.996 -23.016 -3.49 1 95.25 312 CYS B C 1
ATOM 8097 O O . CYS B 1 312 ? 5.688 -22.484 -2.619 1 95.25 312 CYS B O 1
ATOM 8099 N N . TYR B 1 313 ? 5.562 -23.547 -4.559 1 96.38 313 TYR B N 1
ATOM 8100 C CA . TYR B 1 313 ? 6.992 -23.594 -4.855 1 96.38 313 TYR B CA 1
ATOM 8101 C C . TYR B 1 313 ? 7.629 -22.219 -4.668 1 96.38 313 TYR B C 1
ATOM 8103 O O . TYR B 1 313 ? 8.625 -22.078 -3.959 1 96.38 313 TYR B O 1
ATOM 8111 N N . ALA B 1 314 ? 7.055 -21.141 -5.297 1 96.44 314 ALA B N 1
ATOM 8112 C CA . ALA B 1 314 ? 7.598 -19.797 -5.238 1 96.44 314 ALA B CA 1
ATOM 8113 C C . ALA B 1 314 ? 7.609 -19.266 -3.805 1 96.44 314 ALA B C 1
ATOM 8115 O O . ALA B 1 314 ? 8.578 -18.625 -3.377 1 96.44 314 ALA B O 1
ATOM 8116 N N . ARG B 1 315 ? 6.586 -19.531 -3.049 1 96.25 315 ARG B N 1
ATOM 8117 C CA . ARG B 1 315 ? 6.477 -19.047 -1.678 1 96.25 315 ARG B CA 1
ATOM 8118 C C . ARG B 1 315 ? 7.438 -19.781 -0.754 1 96.25 315 ARG B C 1
ATOM 8120 O O . ARG B 1 315 ? 7.961 -19.203 0.201 1 96.25 315 ARG B O 1
ATOM 8127 N N . VAL B 1 316 ? 7.617 -21.031 -0.975 1 96.81 316 VAL B N 1
ATOM 8128 C CA . VAL B 1 316 ? 8.578 -21.812 -0.19 1 96.81 316 VAL B CA 1
ATOM 8129 C C . VAL B 1 316 ? 9.977 -21.219 -0.371 1 96.81 316 VAL B C 1
ATOM 8131 O O . VAL B 1 316 ? 10.695 -21 0.606 1 96.81 316 VAL B O 1
ATOM 8134 N N . ILE B 1 317 ? 10.297 -21 -1.635 1 97.44 317 ILE B N 1
ATOM 8135 C CA . ILE B 1 317 ? 11.617 -20.453 -1.92 1 97.44 317 ILE B CA 1
ATOM 8136 C C . ILE B 1 317 ? 11.742 -19.047 -1.312 1 97.44 317 ILE B C 1
ATOM 8138 O O . ILE B 1 317 ? 12.797 -18.688 -0.785 1 97.44 317 ILE B O 1
ATOM 8142 N N . SER B 1 318 ? 10.695 -18.297 -1.411 1 97 318 SER B N 1
ATOM 8143 C CA . SER B 1 318 ? 10.703 -16.953 -0.825 1 97 318 SER B CA 1
ATOM 8144 C C . SER B 1 318 ? 10.938 -17.016 0.681 1 97 318 SER B C 1
ATOM 8146 O O . SER B 1 318 ? 11.672 -16.188 1.23 1 97 318 SER B O 1
ATOM 8148 N N . ARG B 1 319 ? 10.336 -17.922 1.379 1 96.44 319 ARG B N 1
ATOM 8149 C CA . ARG B 1 319 ? 10.539 -18.094 2.814 1 96.44 319 ARG B CA 1
ATOM 8150 C C . ARG B 1 319 ? 11.984 -18.484 3.121 1 96.44 319 ARG B C 1
ATOM 8152 O O . ARG B 1 319 ? 12.562 -18.031 4.109 1 96.44 319 ARG B O 1
ATOM 8159 N N . LEU B 1 320 ? 12.555 -19.328 2.283 1 97.81 320 LEU B N 1
ATOM 8160 C CA . LEU B 1 320 ? 13.945 -19.734 2.455 1 97.81 320 LEU B CA 1
ATOM 8161 C C . LEU B 1 320 ? 14.875 -18.531 2.268 1 97.81 320 LEU B C 1
ATOM 8163 O O . LEU B 1 320 ? 15.805 -18.328 3.055 1 97.81 320 LEU B O 1
ATOM 8167 N N . ALA B 1 321 ? 14.586 -17.781 1.215 1 98.19 321 ALA B N 1
ATOM 8168 C CA . ALA B 1 321 ? 15.391 -16.594 0.956 1 98.19 321 ALA B CA 1
ATOM 8169 C C . ALA B 1 321 ? 15.312 -15.617 2.123 1 98.19 321 ALA B C 1
ATOM 8171 O O . ALA B 1 321 ? 16.328 -15.047 2.533 1 98.19 321 ALA B O 1
ATOM 8172 N N . GLN B 1 322 ? 14.148 -15.438 2.67 1 97.25 322 GLN B N 1
ATOM 8173 C CA . GLN B 1 322 ? 13.953 -14.531 3.795 1 97.25 322 GLN B CA 1
ATOM 8174 C C . GLN B 1 322 ? 14.695 -15.023 5.035 1 97.25 322 GLN B C 1
ATOM 8176 O O . GLN B 1 322 ? 15.258 -14.227 5.789 1 97.25 322 GLN B O 1
ATOM 8181 N N . GLU B 1 323 ? 14.633 -16.297 5.207 1 97.5 323 GLU B N 1
ATOM 8182 C CA . GLU B 1 323 ? 15.359 -16.875 6.34 1 97.5 323 GLU B CA 1
ATOM 8183 C C . GLU B 1 323 ? 16.859 -16.672 6.191 1 97.5 323 GLU B C 1
ATOM 8185 O O . GLU B 1 323 ? 17.547 -16.359 7.164 1 97.5 323 GLU B O 1
ATOM 8190 N N . ALA B 1 324 ? 17.328 -16.891 5.02 1 98.06 324 ALA B N 1
ATOM 8191 C CA . ALA B 1 324 ? 18.75 -16.672 4.75 1 98.06 324 ALA B CA 1
ATOM 8192 C C . ALA B 1 324 ? 19.141 -15.211 5.016 1 98.06 324 ALA B C 1
ATOM 8194 O O . ALA B 1 324 ? 20.156 -14.938 5.652 1 98.06 324 ALA B O 1
ATOM 8195 N N . LEU B 1 325 ? 18.344 -14.273 4.566 1 97.88 325 LEU B N 1
ATOM 8196 C CA . LEU B 1 325 ? 18.594 -12.844 4.742 1 97.88 325 LEU B CA 1
ATOM 8197 C C . LEU B 1 325 ? 18.516 -12.461 6.219 1 97.88 325 LEU B C 1
ATOM 8199 O O . LEU B 1 325 ? 19.328 -11.664 6.695 1 97.88 325 LEU B O 1
ATOM 8203 N N . SER B 1 326 ? 17.594 -13.07 6.93 1 96.44 326 SER B N 1
ATOM 8204 C CA . SER B 1 326 ? 17.391 -12.766 8.344 1 96.44 326 SER B CA 1
ATOM 8205 C C . SER B 1 326 ? 18.562 -13.281 9.188 1 96.44 326 SER B C 1
ATOM 8207 O O . SER B 1 326 ? 18.906 -12.688 10.211 1 96.44 326 SER B O 1
ATOM 8209 N N . SER B 1 327 ? 19.156 -14.367 8.758 1 96.06 327 SER B N 1
ATOM 8210 C CA . SER B 1 327 ? 20.281 -14.938 9.477 1 96.06 327 SER B CA 1
ATOM 8211 C C . SER B 1 327 ? 21.484 -14.008 9.445 1 96.06 327 SER B C 1
ATOM 8213 O O . SER B 1 327 ? 22.328 -14.047 10.344 1 96.06 327 SER B O 1
ATOM 8215 N N . MET B 1 328 ? 21.578 -13.109 8.469 1 96.56 328 MET B N 1
ATOM 8216 C CA . MET B 1 328 ? 22.672 -12.164 8.336 1 96.56 328 MET B CA 1
ATOM 8217 C C . MET B 1 328 ? 22.156 -10.727 8.305 1 96.56 328 MET B C 1
ATOM 8219 O O . MET B 1 328 ? 22.656 -9.898 7.551 1 96.56 328 MET B O 1
ATOM 8223 N N . ARG B 1 329 ? 21.156 -10.477 9.062 1 95.88 329 ARG B N 1
ATOM 8224 C CA . ARG B 1 329 ? 20.422 -9.211 9.047 1 95.88 329 ARG B CA 1
ATOM 8225 C C . ARG B 1 329 ? 21.344 -8.031 9.312 1 95.88 329 ARG B C 1
ATOM 8227 O O . ARG B 1 329 ? 21.219 -6.98 8.688 1 95.88 329 ARG B O 1
ATOM 8234 N N . GLU B 1 330 ? 22.344 -8.164 10.219 1 95.25 330 GLU B N 1
ATOM 8235 C CA . GLU B 1 330 ? 23.219 -7.07 10.602 1 95.25 330 GLU B CA 1
ATOM 8236 C C . GLU B 1 330 ? 24.141 -6.672 9.453 1 95.25 330 GLU B C 1
ATOM 8238 O O . GLU B 1 330 ? 24.266 -5.488 9.133 1 95.25 330 GLU B O 1
ATOM 8243 N N . VAL B 1 331 ? 24.75 -7.695 8.883 1 96.31 331 VAL B N 1
ATOM 8244 C CA . VAL B 1 331 ? 25.672 -7.441 7.789 1 96.31 331 VAL B CA 1
ATOM 8245 C C . VAL B 1 331 ? 24.922 -6.875 6.59 1 96.31 331 VAL B C 1
ATOM 8247 O O . VAL B 1 331 ? 25.406 -5.965 5.914 1 96.31 331 VAL B O 1
ATOM 8250 N N . VAL B 1 332 ? 23.719 -7.422 6.309 1 96.88 332 VAL B N 1
ATOM 8251 C CA . VAL B 1 332 ? 22.875 -6.93 5.223 1 96.88 332 VAL B CA 1
ATOM 8252 C C . VAL B 1 332 ? 22.5 -5.473 5.484 1 96.88 332 VAL B C 1
ATOM 8254 O O . VAL B 1 332 ? 22.469 -4.656 4.562 1 96.88 332 VAL B O 1
ATOM 8257 N N . GLY B 1 333 ? 22.203 -5.172 6.762 1 94.56 333 GLY B N 1
ATOM 8258 C CA . GLY B 1 333 ? 21.875 -3.807 7.148 1 94.56 333 GLY B CA 1
ATOM 8259 C C . GLY B 1 333 ? 23 -2.828 6.875 1 94.56 333 GLY B C 1
ATOM 8260 O O . GLY B 1 333 ? 22.766 -1.711 6.41 1 94.56 333 GLY B O 1
ATOM 8261 N N . LYS B 1 334 ? 24.219 -3.238 7.074 1 95.12 334 LYS B N 1
ATOM 8262 C CA . LYS B 1 334 ? 25.391 -2.395 6.824 1 95.12 334 LYS B CA 1
ATOM 8263 C C . LYS B 1 334 ? 25.562 -2.121 5.332 1 95.12 334 LYS B C 1
ATOM 8265 O O . LYS B 1 334 ? 25.891 -1.004 4.938 1 95.12 334 LYS B O 1
ATOM 8270 N N . VAL B 1 335 ? 25.391 -3.17 4.562 1 96.62 335 VAL B N 1
ATOM 8271 C CA . VAL B 1 335 ? 25.5 -3 3.117 1 96.62 335 VAL B CA 1
ATOM 8272 C C . VAL B 1 335 ? 24.406 -2.043 2.633 1 96.62 335 VAL B C 1
ATOM 8274 O O . VAL B 1 335 ? 24.672 -1.165 1.806 1 96.62 335 VAL B O 1
ATOM 8277 N N . ARG B 1 336 ? 23.203 -2.273 3.117 1 94.38 336 ARG B N 1
ATOM 8278 C CA . ARG B 1 336 ? 22.078 -1.423 2.752 1 94.38 336 ARG B CA 1
ATOM 8279 C C . ARG B 1 336 ? 22.359 0.04 3.066 1 94.38 336 ARG B C 1
ATOM 8281 O O . ARG B 1 336 ? 22.078 0.924 2.256 1 94.38 336 ARG B O 1
ATOM 8288 N N . ASP B 1 337 ? 22.922 0.286 4.223 1 93.25 337 ASP B N 1
ATOM 8289 C CA . ASP B 1 337 ? 23.266 1.647 4.629 1 93.25 337 ASP B CA 1
ATOM 8290 C C . ASP B 1 337 ? 24.344 2.238 3.723 1 93.25 337 ASP B C 1
ATOM 8292 O O . ASP B 1 337 ? 24.312 3.426 3.396 1 93.25 337 ASP B O 1
ATOM 8296 N N . SER B 1 338 ? 25.266 1.457 3.354 1 94.75 338 SER B N 1
ATOM 8297 C CA . SER B 1 338 ? 26.328 1.903 2.451 1 94.75 338 SER B CA 1
ATOM 8298 C C . SER B 1 338 ? 25.766 2.271 1.082 1 94.75 338 SER B C 1
ATOM 8300 O O . SER B 1 338 ? 26.156 3.289 0.5 1 94.75 338 SER B O 1
ATOM 8302 N N . VAL B 1 339 ? 24.891 1.411 0.612 1 94.81 339 VAL B N 1
ATOM 8303 C CA . VAL B 1 339 ? 24.281 1.657 -0.693 1 94.81 339 VAL B CA 1
ATOM 8304 C C . VAL B 1 339 ? 23.422 2.912 -0.633 1 94.81 339 VAL B C 1
ATOM 8306 O O . VAL B 1 339 ? 23.438 3.732 -1.554 1 94.81 339 VAL B O 1
ATOM 8309 N N . LYS B 1 340 ? 22.688 3.057 0.422 1 90.88 340 LYS B N 1
ATOM 8310 C CA . LYS B 1 340 ? 21.875 4.25 0.628 1 90.88 340 LYS B CA 1
ATOM 8311 C C . LYS B 1 340 ? 22.734 5.512 0.615 1 90.88 340 LYS B C 1
ATOM 8313 O O . LYS B 1 340 ? 22.344 6.527 0.03 1 90.88 340 LYS B O 1
ATOM 8318 N N . PHE B 1 341 ? 23.859 5.492 1.312 1 92.44 341 PHE B N 1
ATOM 8319 C CA . PHE B 1 341 ? 24.781 6.617 1.401 1 92.44 341 PHE B CA 1
ATOM 8320 C C . PHE B 1 341 ? 25.188 7.102 0.013 1 92.44 341 PHE B C 1
ATOM 8322 O O . PHE B 1 341 ? 25.297 8.312 -0.223 1 92.44 341 PHE B O 1
ATOM 8329 N N . VAL B 1 342 ? 25.312 6.18 -0.864 1 93 342 VAL B N 1
ATOM 8330 C CA . VAL B 1 342 ? 25.797 6.5 -2.203 1 93 342 VAL B CA 1
ATOM 8331 C C . VAL B 1 342 ? 24.625 6.93 -3.086 1 93 342 VAL B C 1
ATOM 8333 O O . VAL B 1 342 ? 24.719 7.938 -3.789 1 93 342 VAL B O 1
ATOM 8336 N N . LYS B 1 343 ? 23.5 6.223 -3.02 1 90.75 343 LYS B N 1
ATOM 8337 C CA . LYS B 1 343 ? 22.438 6.336 -4.012 1 90.75 343 LYS B CA 1
ATOM 8338 C C . LYS B 1 343 ? 21.5 7.496 -3.689 1 90.75 343 LYS B C 1
ATOM 8340 O O . LYS B 1 343 ? 20.797 7.996 -4.57 1 90.75 343 LYS B O 1
ATOM 8345 N N . CYS B 1 344 ? 21.484 7.992 -2.535 1 86 344 CYS B N 1
ATOM 8346 C CA . CYS B 1 344 ? 20.484 8.984 -2.139 1 86 344 CYS B CA 1
ATOM 8347 C C . CYS B 1 344 ? 20.938 10.391 -2.523 1 86 344 CYS B C 1
ATOM 8349 O O . CYS B 1 344 ? 20.125 11.312 -2.57 1 86 344 CYS B O 1
ATOM 8351 N N . LEU B 1 345 ? 22.234 10.594 -2.756 1 84.5 345 LEU B N 1
ATOM 8352 C CA . LEU B 1 345 ? 22.75 11.883 -3.205 1 84.5 345 LEU B CA 1
ATOM 8353 C C . LEU B 1 345 ? 23.453 11.75 -4.543 1 84.5 345 LEU B C 1
ATOM 8355 O O . LEU B 1 345 ? 24.297 10.867 -4.715 1 84.5 345 LEU B O 1
ATOM 8359 N N . GLU B 1 346 ? 23.141 12.594 -5.461 1 83.88 346 GLU B N 1
ATOM 8360 C CA . GLU B 1 346 ? 23.703 12.531 -6.809 1 83.88 346 GLU B CA 1
ATOM 8361 C C . GLU B 1 346 ? 25.203 12.766 -6.797 1 83.88 346 GLU B C 1
ATOM 8363 O O . GLU B 1 346 ? 25.953 12.141 -7.555 1 83.88 346 GLU B O 1
ATOM 8368 N N . SER B 1 347 ? 25.672 13.695 -6.008 1 87.81 347 SER B N 1
ATOM 8369 C CA . SER B 1 347 ? 27.109 14 -5.922 1 87.81 347 SER B CA 1
ATOM 8370 C C . SER B 1 347 ? 27.906 12.789 -5.441 1 87.81 347 SER B C 1
ATOM 8372 O O . SER B 1 347 ? 28.984 12.508 -5.957 1 87.81 347 SER B O 1
ATOM 8374 N N . ARG B 1 348 ? 27.344 12.094 -4.531 1 91.19 348 ARG B N 1
ATOM 8375 C CA . ARG B 1 348 ? 28.016 10.914 -3.998 1 91.19 348 ARG B CA 1
ATOM 8376 C C . ARG B 1 348 ? 28.031 9.789 -5.02 1 91.19 348 ARG B C 1
ATOM 8378 O O . ARG B 1 348 ? 29 9.023 -5.098 1 91.19 348 ARG B O 1
ATOM 8385 N N . GLU B 1 349 ? 26.938 9.656 -5.73 1 91.44 349 GLU B N 1
ATOM 8386 C CA . GLU B 1 349 ? 26.875 8.641 -6.777 1 91.44 349 GLU B CA 1
ATOM 8387 C C . GLU B 1 349 ? 27.938 8.891 -7.844 1 91.44 349 GLU B C 1
ATOM 8389 O O . GLU B 1 349 ? 28.562 7.945 -8.344 1 91.44 349 GLU B O 1
ATOM 8394 N N . GLN B 1 350 ? 28.141 10.148 -8.18 1 91.56 350 GLN B N 1
ATOM 8395 C CA . GLN B 1 350 ? 29.156 10.508 -9.164 1 91.56 350 GLN B CA 1
ATOM 8396 C C . GLN B 1 350 ? 30.562 10.219 -8.625 1 91.56 350 GLN B C 1
ATOM 8398 O O . GLN B 1 350 ? 31.406 9.711 -9.352 1 91.56 350 GLN B O 1
ATOM 8403 N N . THR B 1 351 ? 30.766 10.57 -7.379 1 93.62 351 THR B N 1
ATOM 8404 C CA . THR B 1 351 ? 32.062 10.289 -6.742 1 93.62 351 THR B CA 1
ATOM 8405 C C . THR B 1 351 ? 32.344 8.789 -6.723 1 93.62 351 THR B C 1
ATOM 8407 O O . THR B 1 351 ? 33.469 8.359 -6.965 1 93.62 351 THR B O 1
ATOM 8410 N N . PHE B 1 352 ? 31.328 8.078 -6.453 1 94.81 352 PHE B N 1
ATOM 8411 C CA . PHE B 1 352 ? 31.453 6.625 -6.402 1 94.81 352 PHE B CA 1
ATOM 8412 C C . PHE B 1 352 ? 31.797 6.066 -7.777 1 94.81 352 PHE B C 1
ATOM 8414 O O . PHE B 1 352 ? 32.625 5.172 -7.891 1 94.81 352 PHE B O 1
ATOM 8421 N N . LYS B 1 353 ? 31.156 6.566 -8.789 1 92.56 353 LYS B N 1
ATOM 8422 C CA . LYS B 1 353 ? 31.422 6.133 -10.156 1 92.56 353 LYS B CA 1
ATOM 8423 C C . LYS B 1 353 ? 32.844 6.473 -10.57 1 92.56 353 LYS B C 1
ATOM 8425 O O . LYS B 1 353 ? 33.531 5.664 -11.219 1 92.56 353 LYS B O 1
ATOM 8430 N N . LYS B 1 354 ? 33.281 7.641 -10.227 1 93.12 354 LYS B N 1
ATOM 8431 C CA . LYS B 1 354 ? 34.625 8.055 -10.508 1 93.12 354 LYS B CA 1
ATOM 8432 C C . LYS B 1 354 ? 35.656 7.145 -9.812 1 93.12 354 LYS B C 1
ATOM 8434 O O . LYS B 1 354 ? 36.656 6.754 -10.406 1 93.12 354 LYS B O 1
ATOM 8439 N N . LEU B 1 355 ? 35.312 6.871 -8.562 1 94.56 355 LEU B N 1
ATOM 8440 C CA . LEU B 1 355 ? 36.188 5.992 -7.793 1 94.56 355 LEU B CA 1
ATOM 8441 C C . LEU B 1 355 ? 36.219 4.594 -8.398 1 94.56 355 LEU B C 1
ATOM 8443 O O . LEU B 1 355 ? 37.281 3.943 -8.406 1 94.56 355 LEU B O 1
ATOM 8447 N N . THR B 1 356 ? 35.125 4.102 -8.891 1 94.44 356 THR B N 1
ATOM 8448 C CA . THR B 1 356 ? 35.031 2.797 -9.531 1 94.44 356 THR B CA 1
ATOM 8449 C C . THR B 1 356 ? 35.906 2.744 -10.781 1 94.44 356 THR B C 1
ATOM 8451 O O . THR B 1 356 ? 36.562 1.735 -11.047 1 94.44 356 THR B O 1
ATOM 8454 N N . GLN B 1 357 ? 35.875 3.826 -11.484 1 92.19 357 GLN B N 1
ATOM 8455 C CA . GLN B 1 357 ? 36.688 3.922 -12.695 1 92.19 357 GLN B CA 1
ATOM 8456 C C . GLN B 1 357 ? 38.156 3.98 -12.359 1 92.19 357 GLN B C 1
ATOM 8458 O O . GLN B 1 357 ? 38.969 3.355 -13.031 1 92.19 357 GLN B O 1
ATOM 8463 N N . GLN B 1 358 ? 38.469 4.707 -11.359 1 92.75 358 GLN B N 1
ATOM 8464 C CA . GLN B 1 358 ? 39.844 4.859 -10.938 1 92.75 358 GLN B CA 1
ATOM 8465 C C . GLN B 1 358 ? 40.438 3.523 -10.484 1 92.75 358 GLN B C 1
ATOM 8467 O O . GLN B 1 358 ? 41.594 3.223 -10.766 1 92.75 358 GLN B O 1
ATOM 8472 N N . LEU B 1 359 ? 39.625 2.785 -9.828 1 93.69 359 LEU B N 1
ATOM 8473 C CA . LEU B 1 359 ? 40.062 1.504 -9.297 1 93.69 359 LEU B CA 1
ATOM 8474 C C . LEU B 1 359 ? 39.969 0.411 -10.359 1 93.69 359 LEU B C 1
ATOM 8476 O O . LEU B 1 359 ? 40.469 -0.701 -10.156 1 93.69 359 LEU B O 1
ATOM 8480 N N . GLN B 1 360 ? 39.344 0.641 -11.5 1 91.19 360 GLN B N 1
ATOM 8481 C CA . GLN B 1 360 ? 39.188 -0.265 -12.633 1 91.19 360 GLN B CA 1
ATOM 8482 C C . GLN B 1 360 ? 38.5 -1.565 -12.211 1 91.19 360 GLN B C 1
ATOM 8484 O O . GLN B 1 360 ? 39 -2.654 -12.539 1 91.19 360 GLN B O 1
ATOM 8489 N N . VAL B 1 361 ? 37.562 -1.458 -11.352 1 90.69 361 VAL B N 1
ATOM 8490 C CA . VAL B 1 361 ? 36.781 -2.625 -10.945 1 90.69 361 VAL B CA 1
ATOM 8491 C C . VAL B 1 361 ? 35.812 -3.014 -12.055 1 90.69 361 VAL B C 1
ATOM 8493 O O . VAL B 1 361 ? 35.062 -2.176 -12.539 1 90.69 361 VAL B O 1
ATOM 8496 N N . PRO B 1 362 ? 35.875 -4.266 -12.477 1 85.75 362 PRO B N 1
ATOM 8497 C CA . PRO B 1 362 ? 35 -4.703 -13.562 1 85.75 362 PRO B CA 1
ATOM 8498 C C . PRO B 1 362 ? 33.562 -4.914 -13.109 1 85.75 362 PRO B C 1
ATOM 8500 O O . PRO B 1 362 ? 33.281 -5.809 -12.305 1 85.75 362 PRO B O 1
ATOM 8503 N N . CYS B 1 363 ? 32.75 -3.951 -13.016 1 79.75 363 CYS B N 1
ATOM 8504 C CA . CYS B 1 363 ? 31.344 -4.121 -12.648 1 79.75 363 CYS B CA 1
ATOM 8505 C C . CYS B 1 363 ? 30.422 -3.502 -13.703 1 79.75 363 CYS B C 1
ATOM 8507 O O . CYS B 1 363 ? 30.562 -2.326 -14.047 1 79.75 363 CYS B O 1
ATOM 8509 N N . THR B 1 364 ? 29.625 -4.359 -14.219 1 81.38 364 THR B N 1
ATOM 8510 C CA . THR B 1 364 ? 28.734 -3.896 -15.281 1 81.38 364 THR B CA 1
ATOM 8511 C C . THR B 1 364 ? 27.422 -3.389 -14.711 1 81.38 364 THR B C 1
ATOM 8513 O O . THR B 1 364 ? 26.688 -2.639 -15.367 1 81.38 364 THR B O 1
ATOM 8516 N N . GLU B 1 365 ? 27.109 -3.762 -13.531 1 87.19 365 GLU B N 1
ATOM 8517 C CA . GLU B 1 365 ? 25.812 -3.396 -12.977 1 87.19 365 GLU B CA 1
ATOM 8518 C C . GLU B 1 365 ? 25.922 -2.16 -12.086 1 87.19 365 GLU B C 1
ATOM 8520 O O . GLU B 1 365 ? 26.953 -1.94 -11.445 1 87.19 365 GLU B O 1
ATOM 8525 N N . ASN B 1 366 ? 24.938 -1.346 -12.109 1 88.44 366 ASN B N 1
ATOM 8526 C CA . ASN B 1 366 ? 24.875 -0.17 -11.25 1 88.44 366 ASN B CA 1
ATOM 8527 C C . ASN B 1 366 ? 24.281 -0.508 -9.875 1 88.44 366 ASN B C 1
ATOM 8529 O O . ASN B 1 366 ? 23.469 -1.426 -9.758 1 88.44 366 ASN B O 1
ATOM 8533 N N . LEU B 1 367 ? 24.781 0.206 -8.93 1 91.75 367 LEU B N 1
ATOM 8534 C CA . LEU B 1 367 ? 24.25 0.045 -7.586 1 91.75 367 LEU B CA 1
ATOM 8535 C C . LEU B 1 367 ? 22.766 0.383 -7.551 1 91.75 367 LEU B C 1
ATOM 8537 O O . LEU B 1 367 ? 22.328 1.35 -8.18 1 91.75 367 LEU B O 1
ATOM 8541 N N . VAL B 1 368 ? 22 -0.453 -6.906 1 90.69 368 VAL B N 1
ATOM 8542 C CA . VAL B 1 368 ? 20.562 -0.227 -6.812 1 90.69 368 VAL B CA 1
ATOM 8543 C C . VAL B 1 368 ? 20.109 -0.398 -5.367 1 90.69 368 VAL B C 1
ATOM 8545 O O . VAL B 1 368 ? 20.656 -1.218 -4.629 1 90.69 368 VAL B O 1
ATOM 8548 N N . LEU B 1 369 ? 19.141 0.379 -4.965 1 91.69 369 LEU B N 1
ATOM 8549 C CA . LEU B 1 369 ? 18.484 0.186 -3.672 1 91.69 369 LEU B CA 1
ATOM 8550 C C . LEU B 1 369 ? 17.516 -0.986 -3.725 1 91.69 369 LEU B C 1
ATOM 8552 O O . LEU B 1 369 ? 16.891 -1.234 -4.758 1 91.69 369 LEU B O 1
ATOM 8556 N N . ASP B 1 370 ? 17.438 -1.721 -2.699 1 92.69 370 ASP B N 1
ATOM 8557 C CA . ASP B 1 370 ? 16.562 -2.881 -2.703 1 92.69 370 ASP B CA 1
ATOM 8558 C C . ASP B 1 370 ? 15.172 -2.512 -2.186 1 92.69 370 ASP B C 1
ATOM 8560 O O . ASP B 1 370 ? 15 -1.476 -1.54 1 92.69 370 ASP B O 1
ATOM 8564 N N . TYR B 1 371 ? 14.211 -3.332 -2.602 1 90.75 371 TYR B N 1
ATOM 8565 C CA . TYR B 1 371 ? 12.875 -3.367 -2.021 1 90.75 371 TYR B CA 1
ATOM 8566 C C . TYR B 1 371 ? 12.742 -4.504 -1.015 1 90.75 371 TYR B C 1
ATOM 8568 O O . TYR B 1 371 ? 12.875 -5.676 -1.374 1 90.75 371 TYR B O 1
ATOM 8576 N N . GLN B 1 372 ? 12.422 -4.188 0.124 1 88.56 372 GLN B N 1
ATOM 8577 C CA . GLN B 1 372 ? 12.438 -5.188 1.186 1 88.56 372 GLN B CA 1
ATOM 8578 C C . GLN B 1 372 ? 11.328 -6.215 0.994 1 88.56 372 GLN B C 1
ATOM 8580 O O . GLN B 1 372 ? 11.43 -7.348 1.471 1 88.56 372 GLN B O 1
ATOM 8585 N N . ASP B 1 373 ? 10.344 -5.887 0.287 1 90.62 373 ASP B N 1
ATOM 8586 C CA . ASP B 1 373 ? 9.234 -6.809 0.071 1 90.62 373 ASP B CA 1
ATOM 8587 C C . ASP B 1 373 ? 9.508 -7.723 -1.119 1 90.62 373 ASP B C 1
ATOM 8589 O O . ASP B 1 373 ? 8.672 -8.57 -1.456 1 90.62 373 ASP B O 1
ATOM 8593 N N . LYS B 1 374 ? 10.586 -7.633 -1.787 1 94.69 374 LYS B N 1
ATOM 8594 C CA . LYS B 1 374 ? 11.039 -8.484 -2.883 1 94.69 374 LYS B CA 1
ATOM 8595 C C . LYS B 1 374 ? 12.469 -8.969 -2.648 1 94.69 374 LYS B C 1
ATOM 8597 O O . LYS B 1 374 ? 13.422 -8.203 -2.818 1 94.69 374 LYS B O 1
ATOM 8602 N N . TRP B 1 375 ? 12.641 -10.18 -2.459 1 97.06 375 TRP B N 1
ATOM 8603 C CA . TRP B 1 375 ? 13.953 -10.664 -2.035 1 97.06 375 TRP B CA 1
ATOM 8604 C C . TRP B 1 375 ? 14.93 -10.688 -3.207 1 97.06 375 TRP B C 1
ATOM 8606 O O . TRP B 1 375 ? 16.141 -10.711 -3.008 1 97.06 375 TRP B O 1
ATOM 8616 N N . ASP B 1 376 ? 14.445 -10.734 -4.523 1 96.69 376 ASP B N 1
ATOM 8617 C CA . ASP B 1 376 ? 15.344 -10.688 -5.672 1 96.69 376 ASP B CA 1
ATOM 8618 C C . ASP B 1 376 ? 16.047 -9.336 -5.758 1 96.69 376 ASP B C 1
ATOM 8620 O O . ASP B 1 376 ? 17.234 -9.273 -6.121 1 96.69 376 ASP B O 1
ATOM 8624 N N . SER B 1 377 ? 15.305 -8.297 -5.41 1 95 377 SER B N 1
ATOM 8625 C CA . SER B 1 377 ? 15.914 -6.969 -5.402 1 95 377 SER B CA 1
ATOM 8626 C C . SER B 1 377 ? 17.031 -6.875 -4.375 1 95 377 SER B C 1
ATOM 8628 O O . SER B 1 377 ? 18.047 -6.227 -4.617 1 95 377 SER B O 1
ATOM 8630 N N . THR B 1 378 ? 16.828 -7.48 -3.191 1 97.06 378 THR B N 1
ATOM 8631 C CA . THR B 1 378 ? 17.859 -7.516 -2.166 1 97.06 378 THR B CA 1
ATOM 8632 C C . THR B 1 378 ? 19.078 -8.32 -2.645 1 97.06 378 THR B C 1
ATOM 8634 O O . THR B 1 378 ? 20.219 -7.934 -2.398 1 97.06 378 THR B O 1
ATOM 8637 N N . TYR B 1 379 ? 18.812 -9.438 -3.359 1 98 379 TYR B N 1
ATOM 8638 C CA . TYR B 1 379 ? 19.875 -10.242 -3.93 1 98 379 TYR B CA 1
ATOM 8639 C C . TYR B 1 379 ? 20.703 -9.43 -4.914 1 98 379 TYR B C 1
ATOM 8641 O O . TYR B 1 379 ? 21.938 -9.438 -4.855 1 98 379 TYR B O 1
ATOM 8649 N N . HIS B 1 380 ? 20.062 -8.641 -5.762 1 97.12 380 HIS B N 1
ATOM 8650 C CA . HIS B 1 380 ? 20.766 -7.844 -6.758 1 97.12 380 HIS B CA 1
ATOM 8651 C C . HIS B 1 380 ? 21.578 -6.734 -6.102 1 97.12 380 HIS B C 1
ATOM 8653 O O . HIS B 1 380 ? 22.688 -6.434 -6.539 1 97.12 380 HIS B O 1
ATOM 8659 N N . MET B 1 381 ? 20.984 -6.117 -5.074 1 96.94 381 MET B N 1
ATOM 8660 C CA . MET B 1 381 ? 21.719 -5.09 -4.344 1 96.94 381 MET B CA 1
ATOM 8661 C C . MET B 1 381 ? 22.984 -5.672 -3.717 1 96.94 381 MET B C 1
ATOM 8663 O O . MET B 1 381 ? 24.078 -5.113 -3.873 1 96.94 381 MET B O 1
ATOM 8667 N N . LEU B 1 382 ? 22.875 -6.844 -3.09 1 97.94 382 LEU B N 1
ATOM 8668 C CA . LEU B 1 382 ? 24 -7.477 -2.398 1 97.94 382 LEU B CA 1
ATOM 8669 C C . LEU B 1 382 ? 25.047 -7.965 -3.393 1 97.94 382 LEU B C 1
ATOM 8671 O O . LEU B 1 382 ? 26.25 -7.793 -3.17 1 97.94 382 LEU B O 1
ATOM 8675 N N . SER B 1 383 ? 24.562 -8.609 -4.453 1 97.12 383 SER B N 1
ATOM 8676 C CA . SER B 1 383 ? 25.469 -9.141 -5.469 1 97.12 383 SER B CA 1
ATOM 8677 C C . SER B 1 383 ? 26.281 -8.023 -6.105 1 97.12 383 SER B C 1
ATOM 8679 O O . SER B 1 383 ? 27.516 -8.148 -6.234 1 97.12 383 SER B O 1
ATOM 8681 N N . THR B 1 384 ? 25.656 -6.887 -6.426 1 96.75 384 THR B N 1
ATOM 8682 C CA . THR B 1 384 ? 26.344 -5.75 -7.023 1 96.75 384 THR B CA 1
ATOM 8683 C C . THR B 1 384 ? 27.297 -5.109 -6.02 1 96.75 384 THR B C 1
ATOM 8685 O O . THR B 1 384 ? 28.438 -4.766 -6.363 1 96.75 384 THR B O 1
ATOM 8688 N N . ALA B 1 385 ? 26.844 -4.961 -4.797 1 96.62 385 ALA B N 1
ATOM 8689 C CA . ALA B 1 385 ? 27.672 -4.379 -3.75 1 96.62 385 ALA B CA 1
ATOM 8690 C C . ALA B 1 385 ? 28.906 -5.234 -3.498 1 96.62 385 ALA B C 1
ATOM 8692 O O . ALA B 1 385 ? 30 -4.707 -3.27 1 96.62 385 ALA B O 1
ATOM 8693 N N . CYS B 1 386 ? 28.703 -6.539 -3.557 1 95.44 386 CYS B N 1
ATOM 8694 C CA . CYS B 1 386 ? 29.812 -7.469 -3.328 1 95.44 386 CYS B CA 1
ATOM 8695 C C . CYS B 1 386 ? 30.859 -7.359 -4.434 1 95.44 386 CYS B C 1
ATOM 8697 O O . CYS B 1 386 ? 32.062 -7.445 -4.168 1 95.44 386 CYS B O 1
ATOM 8699 N N . GLU B 1 387 ? 30.422 -7.137 -5.633 1 94.75 387 GLU B N 1
ATOM 8700 C CA . GLU B 1 387 ? 31.328 -6.934 -6.75 1 94.75 387 GLU B CA 1
ATOM 8701 C C . GLU B 1 387 ? 32.125 -5.629 -6.602 1 94.75 387 GLU B C 1
ATOM 8703 O O . GLU B 1 387 ? 33.25 -5.527 -7.051 1 94.75 387 GLU B O 1
ATOM 8708 N N . LEU B 1 388 ? 31.5 -4.707 -5.918 1 95.44 388 LEU B N 1
ATOM 8709 C CA . LEU B 1 388 ? 32.094 -3.389 -5.762 1 95.44 388 LEU B CA 1
ATOM 8710 C C . LEU B 1 388 ? 32.688 -3.221 -4.367 1 95.44 388 LEU B C 1
ATOM 8712 O O . LEU B 1 388 ? 32.844 -2.098 -3.887 1 95.44 388 LEU B O 1
ATOM 8716 N N . LYS B 1 389 ? 32.969 -4.312 -3.697 1 94.44 389 LYS B N 1
ATOM 8717 C CA . LYS B 1 389 ? 33.438 -4.277 -2.311 1 94.44 389 LYS B CA 1
ATOM 8718 C C . LYS B 1 389 ? 34.719 -3.457 -2.176 1 94.44 389 LYS B C 1
ATOM 8720 O O . LYS B 1 389 ? 34.906 -2.762 -1.175 1 94.44 389 LYS B O 1
ATOM 8725 N N . GLU B 1 390 ? 35.562 -3.447 -3.219 1 93.38 390 GLU B N 1
ATOM 8726 C CA . GLU B 1 390 ? 36.812 -2.693 -3.176 1 93.38 390 GLU B CA 1
ATOM 8727 C C . GLU B 1 390 ? 36.562 -1.189 -3.205 1 93.38 390 GLU B C 1
ATOM 8729 O O . GLU B 1 390 ? 37.281 -0.419 -2.551 1 93.38 390 GLU B O 1
ATOM 8734 N N . VAL B 1 391 ? 35.625 -0.837 -3.959 1 95.06 391 VAL B N 1
ATOM 8735 C CA . VAL B 1 391 ? 35.25 0.577 -4.051 1 95.06 391 VAL B CA 1
ATOM 8736 C C . VAL B 1 391 ? 34.75 1.072 -2.705 1 95.06 391 VAL B C 1
ATOM 8738 O O . VAL B 1 391 ? 35.125 2.146 -2.238 1 95.06 391 VAL B O 1
ATOM 8741 N N . PHE B 1 392 ? 33.906 0.266 -2.053 1 95.62 392 PHE B N 1
ATOM 8742 C CA . PHE B 1 392 ? 33.375 0.627 -0.743 1 95.62 392 PHE B CA 1
ATOM 8743 C C . PHE B 1 392 ? 34.5 0.724 0.288 1 95.62 392 PHE B C 1
ATOM 8745 O O . PHE B 1 392 ? 34.438 1.575 1.179 1 95.62 392 PHE B O 1
ATOM 8752 N N . SER B 1 393 ? 35.469 -0.144 0.141 1 92.56 393 SER B N 1
ATOM 8753 C CA . SER B 1 393 ? 36.562 -0.182 1.09 1 92.56 393 SER B CA 1
ATOM 8754 C C . SER B 1 393 ? 37.438 1.069 0.98 1 92.56 393 SER B C 1
ATOM 8756 O O . SER B 1 393 ? 38.062 1.475 1.952 1 92.56 393 SER B O 1
ATOM 8758 N N . CYS B 1 394 ? 37.344 1.771 -0.173 1 93.38 394 CYS B N 1
ATOM 8759 C CA . CYS B 1 394 ? 38.188 2.955 -0.39 1 93.38 394 CYS B CA 1
ATOM 8760 C C . CYS B 1 394 ? 37.312 4.223 -0.364 1 93.38 394 CYS B C 1
ATOM 8762 O O . CYS B 1 394 ? 37.844 5.328 -0.51 1 93.38 394 CYS B O 1
ATOM 8764 N N . LEU B 1 395 ? 36.062 4.062 -0.12 1 94.25 395 LEU B N 1
ATOM 8765 C CA . LEU B 1 395 ? 35.156 5.195 -0.231 1 94.25 395 LEU B CA 1
ATOM 8766 C C . LEU B 1 395 ? 35.406 6.211 0.879 1 94.25 395 LEU B C 1
ATOM 8768 O O . LEU B 1 395 ? 35.219 7.414 0.684 1 94.25 395 LEU B O 1
ATOM 8772 N N . ASP B 1 396 ? 35.875 5.742 2.004 1 91.12 396 ASP B N 1
ATOM 8773 C CA . ASP B 1 396 ? 36.156 6.621 3.141 1 91.12 396 ASP B CA 1
ATOM 8774 C C . ASP B 1 396 ? 37.281 7.582 2.84 1 91.12 396 ASP B C 1
ATOM 8776 O O . ASP B 1 396 ? 37.375 8.656 3.439 1 91.12 396 ASP B O 1
ATOM 8780 N N . MET B 1 397 ? 38.094 7.285 1.913 1 90.31 397 MET B N 1
ATOM 8781 C CA . MET B 1 397 ? 39.188 8.141 1.516 1 90.31 397 MET B CA 1
ATOM 8782 C C . MET B 1 397 ? 38.719 9.297 0.642 1 90.31 397 MET B C 1
ATOM 8784 O O . MET B 1 397 ? 39.312 10.375 0.647 1 90.31 397 MET B O 1
ATOM 8788 N N . SER B 1 398 ? 37.688 9.07 -0.068 1 89.62 398 SER B N 1
ATOM 8789 C CA . SER B 1 398 ? 37.156 10.07 -0.992 1 89.62 398 SER B CA 1
ATOM 8790 C C . SER B 1 398 ? 36.094 10.914 -0.335 1 89.62 398 SER B C 1
ATOM 8792 O O . SER B 1 398 ? 35.812 12.039 -0.768 1 89.62 398 SER B O 1
ATOM 8794 N N . ASP B 1 399 ? 35.375 10.289 0.513 1 91.38 399 ASP B N 1
ATOM 8795 C CA . ASP B 1 399 ? 34.312 10.977 1.235 1 91.38 399 ASP B CA 1
ATOM 8796 C C . ASP B 1 399 ? 34.406 10.727 2.738 1 91.38 399 ASP B C 1
ATOM 8798 O O . ASP B 1 399 ? 34.062 9.656 3.227 1 91.38 399 ASP B O 1
ATOM 8802 N N . ALA B 1 400 ? 34.719 11.703 3.457 1 88.31 400 ALA B N 1
ATOM 8803 C CA . ALA B 1 400 ? 35 11.602 4.887 1 88.31 400 ALA B CA 1
ATOM 8804 C C . ALA B 1 400 ? 33.75 11.32 5.684 1 88.31 400 ALA B C 1
ATOM 8806 O O . ALA B 1 400 ? 33.812 10.844 6.816 1 88.31 400 ALA B O 1
ATOM 8807 N N . ASN B 1 401 ? 32.594 11.445 5.094 1 86.75 401 ASN B N 1
ATOM 8808 C CA . ASN B 1 401 ? 31.328 11.234 5.793 1 86.75 401 ASN B CA 1
ATOM 8809 C C . ASN B 1 401 ? 30.891 9.773 5.75 1 86.75 401 ASN B C 1
ATOM 8811 O O . ASN B 1 401 ? 29.938 9.383 6.43 1 86.75 401 ASN B O 1
ATOM 8815 N N . TYR B 1 402 ? 31.625 9.016 4.969 1 91.94 402 TYR B N 1
ATOM 8816 C CA . TYR B 1 402 ? 31.297 7.594 4.867 1 91.94 402 TYR B CA 1
ATOM 8817 C C . TYR B 1 402 ? 31.859 6.82 6.055 1 91.94 402 TYR B C 1
ATOM 8819 O O . TYR B 1 402 ? 33.062 6.637 6.168 1 91.94 402 TYR B O 1
ATOM 8827 N N . ASP B 1 403 ? 30.922 6.328 6.953 1 87.38 403 ASP B N 1
ATOM 8828 C CA . ASP B 1 403 ? 31.344 5.633 8.164 1 87.38 403 ASP B CA 1
ATOM 8829 C C . ASP B 1 403 ? 30.766 4.223 8.219 1 87.38 403 ASP B C 1
ATOM 8831 O O . ASP B 1 403 ? 30.625 3.645 9.305 1 87.38 403 ASP B O 1
ATOM 8835 N N . PHE B 1 404 ? 30.484 3.609 7.055 1 87.94 404 PHE B N 1
ATOM 8836 C CA . PHE B 1 404 ? 29.812 2.312 7.027 1 87.94 404 PHE B CA 1
ATOM 8837 C C . PHE B 1 404 ? 30.75 1.236 6.484 1 87.94 404 PHE B C 1
ATOM 8839 O O . PHE B 1 404 ? 30.281 0.21 5.977 1 87.94 404 PHE B O 1
ATOM 8846 N N . THR B 1 405 ? 32 1.44 6.574 1 90.75 405 THR B N 1
ATOM 8847 C CA . THR B 1 405 ? 32.969 0.514 5.969 1 90.75 405 THR B CA 1
ATOM 8848 C C . THR B 1 405 ? 32.812 -0.877 6.582 1 90.75 405 THR B C 1
ATOM 8850 O O . THR B 1 405 ? 32.812 -1.025 7.805 1 90.75 405 THR B O 1
ATOM 8853 N N . LEU B 1 406 ? 32.75 -1.855 5.699 1 93.19 406 LEU B N 1
ATOM 8854 C CA . LEU B 1 406 ? 32.594 -3.244 6.117 1 93.19 406 LEU B CA 1
ATOM 8855 C C . LEU B 1 406 ? 33.938 -3.963 6.117 1 93.19 406 LEU B C 1
ATOM 8857 O O . LEU B 1 406 ? 34.719 -3.834 5.172 1 93.19 406 LEU B O 1
ATOM 8861 N N . PRO B 1 407 ? 34.188 -4.684 7.211 1 93.81 407 PRO B N 1
ATOM 8862 C CA . PRO B 1 407 ? 35.375 -5.512 7.207 1 93.81 407 PRO B CA 1
ATOM 8863 C C . PRO B 1 407 ? 35.312 -6.66 6.203 1 93.81 407 PRO B C 1
ATOM 8865 O O . PRO B 1 407 ? 34.219 -6.992 5.719 1 93.81 407 PRO B O 1
ATOM 8868 N N . MET B 1 408 ? 36.406 -7.324 5.91 1 92.88 408 MET B N 1
ATOM 8869 C CA . MET B 1 408 ? 36.5 -8.375 4.898 1 92.88 408 MET B CA 1
ATOM 8870 C C . MET B 1 408 ? 35.688 -9.609 5.324 1 92.88 408 MET B C 1
ATOM 8872 O O . MET B 1 408 ? 35.156 -10.312 4.484 1 92.88 408 MET B O 1
ATOM 8876 N N . ASP B 1 409 ? 35.625 -9.828 6.57 1 93.69 409 ASP B N 1
ATOM 8877 C CA . ASP B 1 409 ? 34.844 -10.969 7.066 1 93.69 409 ASP B CA 1
ATOM 8878 C C . ASP B 1 409 ? 33.375 -10.812 6.754 1 93.69 409 ASP B C 1
ATOM 8880 O O . ASP B 1 409 ? 32.688 -11.797 6.461 1 93.69 409 ASP B O 1
ATOM 8884 N N . ASP B 1 410 ? 32.938 -9.578 6.789 1 95.81 410 ASP B N 1
ATOM 8885 C CA . ASP B 1 410 ? 31.531 -9.305 6.453 1 95.81 410 ASP B CA 1
ATOM 8886 C C . ASP B 1 410 ? 31.266 -9.547 4.969 1 95.81 410 ASP B C 1
ATOM 8888 O O . ASP B 1 410 ? 30.219 -10.086 4.602 1 95.81 410 ASP B O 1
ATOM 8892 N N . TRP B 1 411 ? 32.25 -9.219 4.219 1 96.25 411 TRP B N 1
ATOM 8893 C CA . TRP B 1 411 ? 32.094 -9.422 2.781 1 96.25 411 TRP B CA 1
ATOM 8894 C C . TRP B 1 411 ? 32.094 -10.906 2.438 1 96.25 411 TRP B C 1
ATOM 8896 O O . TRP B 1 411 ? 31.406 -11.336 1.51 1 96.25 411 TRP B O 1
ATOM 8906 N N . LYS B 1 412 ? 32.812 -11.656 3.193 1 95.38 412 LYS B N 1
ATOM 8907 C CA . LYS B 1 412 ? 32.812 -13.109 3.006 1 95.38 412 LYS B CA 1
ATOM 8908 C C . LYS B 1 412 ? 31.422 -13.688 3.301 1 95.38 412 LYS B C 1
ATOM 8910 O O . LYS B 1 412 ? 30.953 -14.578 2.592 1 95.38 412 LYS B O 1
ATOM 8915 N N . CYS B 1 413 ? 30.891 -13.148 4.328 1 96.62 413 CYS B N 1
ATOM 8916 C CA . CYS B 1 413 ? 29.531 -13.562 4.68 1 96.62 413 CYS B CA 1
ATOM 8917 C C . CYS B 1 413 ? 28.547 -13.211 3.576 1 96.62 413 CYS B C 1
ATOM 8919 O O . CYS B 1 413 ? 27.688 -14.023 3.213 1 96.62 413 CYS B O 1
ATOM 8921 N N . ILE B 1 414 ? 28.688 -12 3.023 1 97.69 414 ILE B N 1
ATOM 8922 C CA . ILE B 1 414 ? 27.797 -11.531 1.963 1 97.69 414 ILE B CA 1
ATOM 8923 C C . ILE B 1 414 ? 27.984 -12.406 0.721 1 97.69 414 ILE B C 1
ATOM 8925 O O . ILE B 1 414 ? 27.016 -12.727 0.033 1 97.69 414 ILE B O 1
ATOM 8929 N N . LYS B 1 415 ? 29.156 -12.797 0.448 1 97 415 LYS B N 1
ATOM 8930 C CA . LYS B 1 415 ? 29.422 -13.656 -0.705 1 97 415 LYS B CA 1
ATOM 8931 C C . LYS B 1 415 ? 28.75 -15.008 -0.558 1 97 415 LYS B C 1
ATOM 8933 O O . LYS B 1 415 ? 28.156 -15.516 -1.511 1 97 415 LYS B O 1
ATOM 8938 N N . ALA B 1 416 ? 28.859 -15.562 0.612 1 96.88 416 ALA B N 1
ATOM 8939 C CA . ALA B 1 416 ? 28.203 -16.828 0.884 1 96.88 416 ALA B CA 1
ATOM 8940 C C . ALA B 1 416 ? 26.688 -16.703 0.752 1 96.88 416 ALA B C 1
ATOM 8942 O O . ALA B 1 416 ? 26.031 -17.578 0.188 1 96.88 416 ALA B O 1
ATOM 8943 N N . LEU B 1 417 ? 26.172 -15.609 1.301 1 98.12 417 LEU B N 1
ATOM 8944 C CA . LEU B 1 417 ? 24.75 -15.344 1.217 1 98.12 417 LEU B CA 1
ATOM 8945 C C . LEU B 1 417 ? 24.312 -15.188 -0.236 1 98.12 417 LEU B C 1
ATOM 8947 O O . LEU B 1 417 ? 23.266 -15.734 -0.635 1 98.12 417 LEU B O 1
ATOM 8951 N N . CYS B 1 418 ? 25.094 -14.5 -1.022 1 98.06 418 CYS B N 1
ATOM 8952 C CA . CYS B 1 418 ? 24.766 -14.273 -2.428 1 98.06 418 CYS B CA 1
ATOM 8953 C C . CYS B 1 418 ? 24.75 -15.594 -3.199 1 98.06 418 CYS B C 1
ATOM 8955 O O . CYS B 1 418 ? 23.938 -15.781 -4.094 1 98.06 418 CYS B O 1
ATOM 8957 N N . ALA B 1 419 ? 25.625 -16.438 -2.873 1 97.31 419 ALA B N 1
ATOM 8958 C CA . ALA B 1 419 ? 25.656 -17.75 -3.529 1 97.31 419 ALA B CA 1
ATOM 8959 C C . ALA B 1 419 ? 24.375 -18.531 -3.262 1 97.31 419 ALA B C 1
ATOM 8961 O O . ALA B 1 419 ? 23.812 -19.156 -4.164 1 97.31 419 ALA B O 1
ATOM 8962 N N . CYS B 1 420 ? 23.984 -18.5 -2.057 1 97.62 420 CYS B N 1
ATOM 8963 C CA . CYS B 1 420 ? 22.75 -19.172 -1.668 1 97.62 420 CYS B CA 1
ATOM 8964 C C . CYS B 1 420 ? 21.547 -18.531 -2.352 1 97.62 420 CYS B C 1
ATOM 8966 O O . CYS B 1 420 ? 20.688 -19.234 -2.9 1 97.62 420 CYS B O 1
ATOM 8968 N N . LEU B 1 421 ? 21.438 -17.188 -2.322 1 98.38 421 LEU B N 1
ATOM 8969 C CA . LEU B 1 421 ? 20.312 -16.469 -2.936 1 98.38 421 LEU B CA 1
ATOM 8970 C C . LEU B 1 421 ? 20.312 -16.672 -4.449 1 98.38 421 LEU B C 1
ATOM 8972 O O . LEU B 1 421 ? 19.25 -16.719 -5.066 1 98.38 421 LEU B O 1
ATOM 8976 N N . LYS B 1 422 ? 21.469 -16.766 -5.039 1 98.25 422 LYS B N 1
ATOM 8977 C CA . LYS B 1 422 ? 21.562 -17.016 -6.473 1 98.25 422 LYS B CA 1
ATOM 8978 C C . LYS B 1 422 ? 20.938 -18.359 -6.844 1 98.25 422 LYS B C 1
ATOM 8980 O O . LYS B 1 422 ? 20.25 -18.469 -7.855 1 98.25 422 LYS B O 1
ATOM 8985 N N . LEU B 1 423 ? 21.234 -19.328 -6.027 1 98.06 423 LEU B N 1
ATOM 8986 C CA . LEU B 1 423 ? 20.625 -20.641 -6.23 1 98.06 423 LEU B CA 1
ATOM 8987 C C . LEU B 1 423 ? 19.109 -20.531 -6.273 1 98.06 423 LEU B C 1
ATOM 8989 O O . LEU B 1 423 ? 18.469 -21.062 -7.188 1 98.06 423 LEU B O 1
ATOM 8993 N N . PHE B 1 424 ? 18.547 -19.812 -5.301 1 98.5 424 PHE B N 1
ATOM 8994 C CA . PHE B 1 424 ? 17.094 -19.625 -5.223 1 98.5 424 PHE B CA 1
ATOM 8995 C C . PHE B 1 424 ? 16.594 -18.797 -6.402 1 98.5 424 PHE B C 1
ATOM 8997 O O . PHE B 1 424 ? 15.562 -19.125 -6.996 1 98.5 424 PHE B O 1
ATOM 9004 N N . TYR B 1 425 ? 17.328 -17.75 -6.73 1 98.12 425 TYR B N 1
ATOM 9005 C CA . TYR B 1 425 ? 16.938 -16.844 -7.805 1 98.12 425 TYR B CA 1
ATOM 9006 C C . TYR B 1 425 ? 16.875 -17.578 -9.141 1 98.12 425 TYR B C 1
ATOM 9008 O O . TYR B 1 425 ? 15.898 -17.453 -9.883 1 98.12 425 TYR B O 1
ATOM 9016 N N . ASP B 1 426 ? 17.859 -18.344 -9.445 1 97.31 426 ASP B N 1
ATOM 9017 C CA . ASP B 1 426 ? 17.938 -19.078 -10.711 1 97.31 426 ASP B CA 1
ATOM 9018 C C . ASP B 1 426 ? 16.781 -20.078 -10.828 1 97.31 426 ASP B C 1
ATOM 9020 O O . ASP B 1 426 ? 16.188 -20.219 -11.898 1 97.31 426 ASP B O 1
ATOM 9024 N N . SER B 1 427 ? 16.547 -20.719 -9.766 1 96.69 427 SER B N 1
ATOM 9025 C CA . SER B 1 427 ? 15.516 -21.75 -9.766 1 96.69 427 SER B CA 1
ATOM 9026 C C . SER B 1 427 ? 14.125 -21.125 -9.844 1 96.69 427 SER B C 1
ATOM 9028 O O . SER B 1 427 ? 13.203 -21.734 -10.391 1 96.69 427 SER B O 1
ATOM 9030 N N . THR B 1 428 ? 13.93 -19.969 -9.258 1 96.25 428 THR B N 1
ATOM 9031 C CA . THR B 1 428 ? 12.625 -19.328 -9.234 1 96.25 428 THR B CA 1
ATOM 9032 C C . THR B 1 428 ? 12.398 -18.531 -10.516 1 96.25 428 THR B C 1
ATOM 9034 O O . THR B 1 428 ? 11.25 -18.266 -10.898 1 96.25 428 THR B O 1
ATOM 9037 N N . ASN B 1 429 ? 13.469 -18.188 -11.227 1 94.62 429 ASN B N 1
ATOM 9038 C CA . ASN B 1 429 ? 13.414 -17.344 -12.422 1 94.62 429 ASN B CA 1
ATOM 9039 C C . ASN B 1 429 ? 12.625 -18.016 -13.539 1 94.62 429 ASN B C 1
ATOM 9041 O O . ASN B 1 429 ? 12.148 -17.344 -14.461 1 94.62 429 ASN B O 1
ATOM 9045 N N . ILE B 1 430 ? 12.422 -19.359 -13.5 1 93.81 430 ILE B N 1
ATOM 9046 C CA . ILE B 1 430 ? 11.656 -20.094 -14.5 1 93.81 430 ILE B CA 1
ATOM 9047 C C . ILE B 1 430 ? 10.203 -19.609 -14.492 1 93.81 430 ILE B C 1
ATOM 9049 O O . ILE B 1 430 ? 9.5 -19.719 -15.5 1 93.81 430 ILE B O 1
ATOM 9053 N N . LEU B 1 431 ? 9.789 -19.047 -13.352 1 95.44 431 LEU B N 1
ATOM 9054 C CA . LEU B 1 431 ? 8.406 -18.609 -13.188 1 95.44 431 LEU B CA 1
ATOM 9055 C C . LEU B 1 431 ? 8.195 -17.234 -13.812 1 95.44 431 LEU B C 1
ATOM 9057 O O . LEU B 1 431 ? 7.055 -16.797 -13.984 1 95.44 431 LEU B O 1
ATOM 9061 N N . MET B 1 432 ? 9.258 -16.562 -14.203 1 93.38 432 MET B N 1
ATOM 9062 C CA . MET B 1 432 ? 9.164 -15.211 -14.758 1 93.38 432 MET B CA 1
ATOM 9063 C C . MET B 1 432 ? 8.898 -15.25 -16.25 1 93.38 432 MET B C 1
ATOM 9065 O O . MET B 1 432 ? 8.586 -14.227 -16.859 1 93.38 432 MET B O 1
ATOM 9069 N N . ALA B 1 433 ? 8.914 -16.422 -16.797 1 88.38 433 ALA B N 1
ATOM 9070 C CA . ALA B 1 433 ? 8.695 -16.578 -18.234 1 88.38 433 ALA B CA 1
ATOM 9071 C C . ALA B 1 433 ? 7.254 -16.234 -18.594 1 88.38 433 ALA B C 1
ATOM 9073 O O . ALA B 1 433 ? 6.379 -16.172 -17.734 1 88.38 433 ALA B O 1
ATOM 9074 N N . GLU B 1 434 ? 7.004 -15.891 -19.844 1 84.31 434 GLU B N 1
ATOM 9075 C CA . GLU B 1 434 ? 5.676 -15.539 -20.328 1 84.31 434 GLU B CA 1
ATOM 9076 C C . GLU B 1 434 ? 4.719 -16.734 -20.234 1 84.31 434 GLU B C 1
ATOM 9078 O O . GLU B 1 434 ? 3.545 -16.562 -19.906 1 84.31 434 GLU B O 1
ATOM 9083 N N . THR B 1 435 ? 5.355 -17.875 -20.594 1 85.62 435 THR B N 1
ATOM 9084 C CA . THR B 1 435 ? 4.539 -19.078 -20.469 1 85.62 435 THR B CA 1
ATOM 9085 C C . THR B 1 435 ? 4.82 -19.797 -19.156 1 85.62 435 THR B C 1
ATOM 9087 O O . THR B 1 435 ? 5.977 -19.906 -18.75 1 85.62 435 THR B O 1
ATOM 9090 N N . TYR B 1 436 ? 3.775 -20.172 -18.562 1 89.69 436 TYR B N 1
ATOM 9091 C CA . TYR B 1 436 ? 3.906 -20.906 -17.312 1 89.69 436 TYR B CA 1
ATOM 9092 C C . TYR B 1 436 ? 4.633 -22.219 -17.531 1 89.69 436 TYR B C 1
ATOM 9094 O O . TYR B 1 436 ? 4.418 -22.906 -18.531 1 89.69 436 TYR B O 1
ATOM 9102 N N . PRO B 1 437 ? 5.523 -22.578 -16.703 1 93.88 437 PRO B N 1
ATOM 9103 C CA . PRO B 1 437 ? 6.309 -23.797 -16.906 1 93.88 437 PRO B CA 1
ATOM 9104 C C . PRO B 1 437 ? 5.484 -25.062 -16.688 1 93.88 437 PRO B C 1
ATOM 9106 O O . PRO B 1 437 ? 4.629 -25.109 -15.805 1 93.88 437 PRO B O 1
ATOM 9109 N N . ALA B 1 438 ? 5.812 -26.016 -17.547 1 96.19 438 ALA B N 1
ATOM 9110 C CA . ALA B 1 438 ? 5.176 -27.328 -17.359 1 96.19 438 ALA B CA 1
ATOM 9111 C C . ALA B 1 438 ? 5.68 -28.016 -16.094 1 96.19 438 ALA B C 1
ATOM 9113 O O . ALA B 1 438 ? 6.766 -27.703 -15.609 1 96.19 438 ALA B O 1
ATOM 9114 N N . ALA B 1 439 ? 4.992 -28.953 -15.609 1 96.94 439 ALA B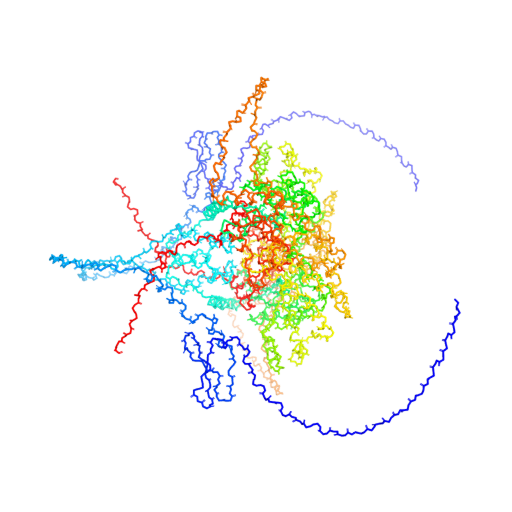 N 1
ATOM 9115 C CA . ALA B 1 439 ? 5.227 -29.562 -14.305 1 96.94 439 ALA B CA 1
ATOM 9116 C C . ALA B 1 439 ? 6.578 -30.281 -14.266 1 96.94 439 ALA B C 1
ATOM 9118 O O . ALA B 1 439 ? 7.234 -30.312 -13.227 1 96.94 439 ALA B O 1
ATOM 9119 N N . HIS B 1 440 ? 7.055 -30.844 -15.383 1 96.12 440 HIS B N 1
ATOM 9120 C CA . HIS B 1 440 ? 8.266 -31.656 -15.383 1 96.12 440 HIS B CA 1
ATOM 9121 C C . HIS B 1 440 ? 9.5 -30.797 -15.133 1 96.12 440 HIS B C 1
ATOM 9123 O O . HIS B 1 440 ? 10.523 -31.297 -14.656 1 96.12 440 HIS B O 1
ATOM 9129 N N . ILE B 1 441 ? 9.43 -29.5 -15.383 1 95.5 441 ILE B N 1
ATOM 9130 C CA . ILE B 1 441 ? 10.562 -28.594 -15.234 1 95.5 441 ILE B CA 1
ATOM 9131 C C . ILE B 1 441 ? 10.883 -28.422 -13.75 1 95.5 441 ILE B C 1
ATOM 9133 O O . ILE B 1 441 ? 12.047 -28.266 -13.383 1 95.5 441 ILE B O 1
ATOM 9137 N N . TYR B 1 442 ? 9.875 -28.516 -12.891 1 96.25 442 TYR B N 1
ATOM 9138 C CA . TYR B 1 442 ? 10.039 -28.266 -11.469 1 96.25 442 TYR B CA 1
ATOM 9139 C C . TYR B 1 442 ? 10.891 -29.344 -10.812 1 96.25 442 TYR B C 1
ATOM 9141 O O . TYR B 1 442 ? 11.617 -29.062 -9.852 1 96.25 442 TYR B O 1
ATOM 9149 N N . PHE B 1 443 ? 10.758 -30.547 -11.312 1 96.25 443 PHE B N 1
ATOM 9150 C CA . PHE B 1 443 ? 11.523 -31.641 -10.711 1 96.25 443 PHE B CA 1
ATOM 9151 C C . PHE B 1 443 ? 13.016 -31.328 -10.758 1 96.25 443 PHE B C 1
ATOM 9153 O O . PHE B 1 443 ? 13.727 -31.531 -9.766 1 96.25 443 PHE B O 1
ATOM 9160 N N . HIS B 1 444 ? 13.492 -30.812 -11.891 1 94.56 444 HIS B N 1
ATOM 9161 C CA . HIS B 1 444 ? 14.898 -30.5 -12.062 1 94.56 444 HIS B CA 1
ATOM 9162 C C . HIS B 1 444 ? 15.336 -29.391 -11.102 1 94.56 444 HIS B C 1
ATOM 9164 O O . HIS B 1 444 ? 16.391 -29.484 -10.477 1 94.56 444 HIS B O 1
ATOM 9170 N N . GLU B 1 445 ? 14.523 -28.406 -11.016 1 96.31 445 GLU B N 1
ATOM 9171 C CA . GLU B 1 445 ? 14.859 -27.266 -10.18 1 96.31 445 GLU B CA 1
ATOM 9172 C C . GLU B 1 445 ? 14.828 -27.641 -8.695 1 96.31 445 GLU B C 1
ATOM 9174 O O . GLU B 1 445 ? 15.719 -27.234 -7.938 1 96.31 445 GLU B O 1
ATOM 9179 N N . VAL B 1 446 ? 13.789 -28.375 -8.273 1 96.56 446 VAL B N 1
ATOM 9180 C CA . VAL B 1 446 ? 13.641 -28.766 -6.879 1 96.56 446 VAL B CA 1
ATOM 9181 C C . VAL B 1 446 ? 14.789 -29.688 -6.477 1 96.56 446 VAL B C 1
ATOM 9183 O O . VAL B 1 446 ? 15.336 -29.562 -5.383 1 96.56 446 VAL B O 1
ATOM 9186 N N . TYR B 1 447 ? 15.117 -30.578 -7.363 1 94.69 447 TYR B N 1
ATOM 9187 C CA . TYR B 1 447 ? 16.234 -31.469 -7.098 1 94.69 447 TYR B CA 1
ATOM 9188 C C . TYR B 1 447 ? 17.531 -30.688 -6.949 1 94.69 447 TYR B C 1
ATOM 9190 O O . TYR B 1 447 ? 18.328 -30.969 -6.047 1 94.69 447 TYR B O 1
ATOM 9198 N N . LYS B 1 448 ? 17.75 -29.75 -7.855 1 95.31 448 LYS B N 1
ATOM 9199 C CA . LYS B 1 448 ? 18.953 -28.922 -7.809 1 95.31 448 LYS B CA 1
ATOM 9200 C C . LYS B 1 448 ? 19.078 -28.234 -6.461 1 95.31 448 LYS B C 1
ATOM 9202 O O . LYS B 1 448 ? 20.156 -28.234 -5.859 1 95.31 448 LYS B O 1
ATOM 9207 N N . ILE B 1 449 ? 18.031 -27.641 -5.953 1 97.31 449 ILE B N 1
ATOM 9208 C CA . ILE B 1 449 ? 18.047 -26.938 -4.672 1 97.31 449 ILE B CA 1
ATOM 9209 C C . ILE B 1 449 ? 18.328 -27.938 -3.545 1 97.31 449 ILE B C 1
ATOM 9211 O O . ILE B 1 449 ? 19.156 -27.688 -2.678 1 97.31 449 ILE B O 1
ATOM 9215 N N . GLN B 1 450 ? 17.578 -29.094 -3.605 1 95.44 450 GLN B N 1
ATOM 9216 C CA . GLN B 1 450 ? 17.734 -30.125 -2.574 1 95.44 450 GLN B CA 1
ATOM 9217 C C . GLN B 1 450 ? 19.172 -30.609 -2.49 1 95.44 450 GLN B C 1
ATOM 9219 O O . GLN B 1 450 ? 19.734 -30.734 -1.396 1 95.44 450 GLN B O 1
ATOM 9224 N N . PHE B 1 451 ? 19.719 -30.781 -3.648 1 93.56 451 PHE B N 1
ATOM 9225 C CA . PHE B 1 451 ? 21.078 -31.312 -3.729 1 93.56 451 PHE B CA 1
ATOM 9226 C C . PHE B 1 451 ? 22.094 -30.297 -3.223 1 93.56 451 PHE B C 1
ATOM 9228 O O . PHE B 1 451 ? 22.953 -30.625 -2.408 1 93.56 451 PHE B O 1
ATOM 9235 N N . GLU B 1 452 ? 22.016 -29.062 -3.695 1 95.75 452 GLU B N 1
ATOM 9236 C CA . GLU B 1 452 ? 22.969 -28.031 -3.338 1 95.75 452 GLU B CA 1
ATOM 9237 C C . GLU B 1 452 ? 22.875 -27.672 -1.854 1 95.75 452 GLU B C 1
ATOM 9239 O O . GLU B 1 452 ? 23.891 -27.438 -1.2 1 95.75 452 GLU B O 1
ATOM 9244 N N . LEU B 1 453 ? 21.672 -27.609 -1.316 1 96.69 453 LEU B N 1
ATOM 9245 C CA . LEU B 1 453 ? 21.5 -27.297 0.097 1 96.69 453 LEU B CA 1
ATOM 9246 C C . LEU B 1 453 ? 22.016 -28.422 0.976 1 96.69 453 LEU B C 1
ATOM 9248 O O . LEU B 1 453 ? 22.656 -28.172 2.006 1 96.69 453 LEU B O 1
ATOM 9252 N N . ALA B 1 454 ? 21.766 -29.641 0.554 1 92.75 454 ALA B N 1
ATOM 9253 C CA . ALA B 1 454 ? 22.25 -30.797 1.32 1 92.75 454 ALA B CA 1
ATOM 9254 C C . ALA B 1 454 ? 23.766 -30.812 1.36 1 92.75 454 ALA B C 1
ATOM 9256 O O . ALA B 1 454 ? 24.359 -31.078 2.408 1 92.75 454 ALA B O 1
ATOM 9257 N N . HIS B 1 455 ? 24.391 -30.516 0.271 1 92.62 455 HIS B N 1
ATOM 9258 C CA . HIS B 1 455 ? 25.859 -30.484 0.184 1 92.62 455 HIS B CA 1
ATOM 9259 C C . HIS B 1 455 ? 26.422 -29.328 0.981 1 92.62 455 HIS B C 1
ATOM 9261 O O . HIS B 1 455 ? 27.469 -29.453 1.622 1 92.62 455 HIS B O 1
ATOM 9267 N N . GLY B 1 456 ? 25.75 -28.203 0.867 1 94.25 456 GLY B N 1
ATOM 9268 C CA . GLY B 1 456 ? 26.188 -27.016 1.592 1 94.25 456 GLY B CA 1
ATOM 9269 C C . GLY B 1 456 ? 26.094 -27.172 3.098 1 94.25 456 GLY B C 1
ATOM 9270 O O . GLY B 1 456 ? 26.891 -26.594 3.84 1 94.25 456 GLY B O 1
ATOM 9271 N N . ALA B 1 457 ? 25.156 -27.984 3.562 1 94.5 457 ALA B N 1
ATOM 9272 C CA . ALA B 1 457 ? 24.953 -28.203 4.992 1 94.5 457 ALA B CA 1
ATOM 9273 C C . ALA B 1 457 ? 26.141 -28.953 5.598 1 94.5 457 ALA B C 1
ATOM 9275 O O . ALA B 1 457 ? 26.422 -28.812 6.789 1 94.5 457 ALA B O 1
ATOM 9276 N N . PHE B 1 458 ? 26.922 -29.594 4.762 1 92.56 458 PHE B N 1
ATOM 9277 C CA . PHE B 1 458 ? 28.047 -30.391 5.227 1 92.56 458 PHE B CA 1
ATOM 9278 C C . PHE B 1 458 ? 29.375 -29.719 4.836 1 92.56 458 PHE B C 1
ATOM 9280 O O . PHE B 1 458 ? 30.422 -30.344 4.898 1 92.56 458 PHE B O 1
ATOM 9287 N N . SER B 1 459 ? 29.281 -28.516 4.461 1 93.94 459 SER B N 1
ATOM 9288 C CA . SER B 1 459 ? 30.484 -27.781 4.078 1 93.94 459 SER B CA 1
ATOM 9289 C C . SER B 1 459 ? 31.422 -27.609 5.266 1 93.94 459 SER B C 1
ATOM 9291 O O . SER B 1 459 ? 30.984 -27.469 6.402 1 93.94 459 SER B O 1
ATOM 9293 N N . ASP B 1 460 ? 32.75 -27.453 4.961 1 94.06 460 ASP B N 1
ATOM 9294 C CA . ASP B 1 460 ? 33.781 -27.25 5.984 1 94.06 460 ASP B CA 1
ATOM 9295 C C . ASP B 1 460 ? 33.844 -25.797 6.414 1 94.06 460 ASP B C 1
ATOM 9297 O O . ASP B 1 460 ? 34.375 -25.469 7.477 1 94.06 460 ASP B O 1
ATOM 9301 N N . ASP B 1 461 ? 33.344 -24.984 5.645 1 94.56 461 ASP B N 1
ATOM 9302 C CA . ASP B 1 461 ? 33.281 -23.562 5.988 1 94.56 461 ASP B CA 1
ATOM 9303 C C . ASP B 1 461 ? 32.094 -23.266 6.898 1 94.56 461 ASP B C 1
ATOM 9305 O O . ASP B 1 461 ? 30.953 -23.359 6.465 1 94.56 461 ASP B O 1
ATOM 9309 N N . PRO B 1 462 ? 32.312 -22.844 8.07 1 94 462 PRO B N 1
ATOM 9310 C CA . PRO B 1 462 ? 31.234 -22.641 9.023 1 94 462 PRO B CA 1
ATOM 9311 C C . PRO B 1 462 ? 30.266 -21.547 8.586 1 94 462 PRO B C 1
ATOM 9313 O O . PRO B 1 462 ? 29.078 -21.578 8.93 1 94 462 PRO B O 1
ATOM 9316 N N . VAL B 1 463 ? 30.703 -20.625 7.852 1 94.25 463 VAL B N 1
ATOM 9317 C CA . VAL B 1 463 ? 29.844 -19.562 7.363 1 94.25 463 VAL B CA 1
ATOM 9318 C C . VAL B 1 463 ? 28.766 -20.141 6.449 1 94.25 463 VAL B C 1
ATOM 9320 O O . VAL B 1 463 ? 27.594 -19.766 6.535 1 94.25 463 VAL B O 1
ATOM 9323 N N . ILE B 1 464 ? 29.172 -21.062 5.699 1 95.56 464 ILE B N 1
ATOM 9324 C CA . ILE B 1 464 ? 28.266 -21.688 4.734 1 95.56 464 ILE B CA 1
ATOM 9325 C C . ILE B 1 464 ? 27.375 -22.703 5.445 1 95.56 464 ILE B C 1
ATOM 9327 O O . ILE B 1 464 ? 26.156 -22.703 5.27 1 95.56 464 ILE B O 1
ATOM 9331 N N . SER B 1 465 ? 27.953 -23.547 6.266 1 96.19 465 SER B N 1
ATOM 9332 C CA . SER B 1 465 ? 27.203 -24.609 6.91 1 96.19 465 SER B CA 1
ATOM 9333 C C . SER B 1 465 ? 26.156 -24.047 7.863 1 96.19 465 SER B C 1
ATOM 9335 O O . SER B 1 465 ? 25.031 -24.547 7.914 1 96.19 465 SER B O 1
ATOM 9337 N N . ASP B 1 466 ? 26.516 -23 8.508 1 95.38 466 ASP B N 1
ATOM 9338 C CA . ASP B 1 466 ? 25.594 -22.391 9.453 1 95.38 466 ASP B CA 1
ATOM 9339 C C . ASP B 1 466 ? 24.438 -21.719 8.719 1 95.38 466 ASP B C 1
ATOM 9341 O O . ASP B 1 466 ? 23.312 -21.703 9.219 1 95.38 466 ASP B O 1
ATOM 9345 N N . LEU B 1 467 ? 24.703 -21.188 7.594 1 96.88 467 LEU B N 1
ATOM 9346 C CA . LEU B 1 467 ? 23.688 -20.5 6.785 1 96.88 467 LEU B CA 1
ATOM 9347 C C . LEU B 1 467 ? 22.734 -21.516 6.148 1 96.88 467 LEU B C 1
ATOM 9349 O O . LEU B 1 467 ? 21.516 -21.312 6.148 1 96.88 467 LEU B O 1
ATOM 9353 N N . VAL B 1 468 ? 23.234 -22.656 5.699 1 97.5 468 VAL B N 1
ATOM 9354 C CA . VAL B 1 468 ? 22.516 -23.531 4.785 1 97.5 468 VAL B CA 1
ATOM 9355 C C . VAL B 1 468 ? 21.797 -24.609 5.578 1 97.5 468 VAL B C 1
ATOM 9357 O O . VAL B 1 468 ? 20.75 -25.109 5.148 1 97.5 468 VAL B O 1
ATOM 9360 N N . ARG B 1 469 ? 22.25 -25.016 6.715 1 96.69 469 ARG B N 1
ATOM 9361 C CA . ARG B 1 469 ? 21.703 -26.141 7.477 1 96.69 469 ARG B CA 1
ATOM 9362 C C . ARG B 1 469 ? 20.219 -25.938 7.77 1 96.69 469 ARG B C 1
ATOM 9364 O O . ARG B 1 469 ? 19.406 -26.797 7.453 1 96.69 469 ARG B O 1
ATOM 9371 N N . PRO B 1 470 ? 19.891 -24.781 8.336 1 97.12 470 PRO B N 1
ATOM 9372 C CA . PRO B 1 470 ? 18.453 -24.594 8.594 1 97.12 470 PRO B CA 1
ATOM 9373 C C . PRO B 1 470 ? 17.625 -24.562 7.309 1 97.12 470 PRO B C 1
ATOM 9375 O O . PRO B 1 470 ? 16.469 -25 7.305 1 97.12 470 PRO B O 1
ATOM 9378 N N . LEU B 1 471 ? 18.141 -24.062 6.234 1 98.12 471 LEU B N 1
ATOM 9379 C CA . LEU B 1 471 ? 17.453 -24 4.953 1 98.12 471 LEU B CA 1
ATOM 9380 C C . LEU B 1 471 ? 17.234 -25.391 4.383 1 98.12 471 LEU B C 1
ATOM 9382 O O . LEU B 1 471 ? 16.172 -25.688 3.844 1 98.12 471 LEU B O 1
ATOM 9386 N N . SER B 1 472 ? 18.297 -26.188 4.539 1 97.44 472 SER B N 1
ATOM 9387 C CA . SER B 1 472 ? 18.25 -27.562 4.055 1 97.44 472 SER B CA 1
ATOM 9388 C C . SER B 1 472 ? 17.156 -28.359 4.77 1 97.44 472 SER B C 1
ATOM 9390 O O . SER B 1 472 ? 16.422 -29.109 4.137 1 97.44 472 SER B O 1
ATOM 9392 N N . GLU B 1 473 ? 17.016 -28.172 6.031 1 96.06 473 GLU B N 1
ATOM 9393 C CA . GLU B 1 473 ? 16.016 -28.891 6.82 1 96.06 473 GLU B CA 1
ATOM 9394 C C . GLU B 1 473 ? 14.602 -28.484 6.41 1 96.06 473 GLU B C 1
ATOM 9396 O O . GLU B 1 473 ? 13.727 -29.344 6.254 1 96.06 473 GLU B O 1
ATOM 9401 N N . LYS B 1 474 ? 14.398 -27.266 6.223 1 95.62 474 LYS B N 1
ATOM 9402 C CA . LYS B 1 474 ? 13.086 -26.766 5.844 1 95.62 474 LYS B CA 1
ATOM 9403 C C . LYS B 1 474 ? 12.719 -27.219 4.43 1 95.62 474 LYS B C 1
ATOM 9405 O O . LYS B 1 474 ? 11.562 -27.547 4.156 1 95.62 474 LYS B O 1
ATOM 9410 N N . PHE B 1 475 ? 13.703 -27.172 3.547 1 97 475 PHE B N 1
ATOM 9411 C CA . PHE B 1 475 ? 13.43 -27.531 2.16 1 97 475 PHE B CA 1
ATOM 9412 C C . PHE B 1 475 ? 13.18 -29.016 2.027 1 97 475 PHE B C 1
ATOM 9414 O O . PHE B 1 475 ? 12.438 -29.453 1.142 1 97 475 PHE B O 1
ATOM 9421 N N . ASP B 1 476 ? 13.797 -29.766 2.855 1 94.19 476 ASP B N 1
ATOM 9422 C CA . ASP B 1 476 ? 13.594 -31.203 2.846 1 94.19 476 ASP B CA 1
ATOM 9423 C C . ASP B 1 476 ? 12.141 -31.562 3.135 1 94.19 476 ASP B C 1
ATOM 9425 O O . ASP B 1 476 ? 11.609 -32.531 2.582 1 94.19 476 ASP B O 1
ATOM 9429 N N . VAL B 1 477 ? 11.531 -30.812 3.973 1 92.12 477 VAL B N 1
ATOM 9430 C CA . VAL B 1 477 ? 10.117 -31.016 4.258 1 92.12 477 VAL B CA 1
ATOM 9431 C C . VAL B 1 477 ? 9.297 -30.797 2.99 1 92.12 477 VAL B C 1
ATOM 9433 O O . VAL B 1 477 ? 8.398 -31.594 2.678 1 92.12 477 VAL B O 1
ATOM 9436 N N . TYR B 1 478 ? 9.555 -29.766 2.32 1 93.19 478 TYR B N 1
ATOM 9437 C CA . TYR B 1 478 ? 8.867 -29.484 1.063 1 93.19 478 TYR B CA 1
ATOM 9438 C C . TYR B 1 478 ? 9.086 -30.625 0.065 1 93.19 478 TYR B C 1
ATOM 9440 O O . TYR B 1 478 ? 8.141 -31.062 -0.596 1 93.19 478 TYR B O 1
ATOM 9448 N N . TRP B 1 479 ? 10.297 -31.062 -0.057 1 89.81 479 TRP B N 1
ATOM 9449 C CA . TRP B 1 479 ? 10.656 -32.156 -0.965 1 89.81 479 TRP B CA 1
ATOM 9450 C C . TRP B 1 479 ? 9.844 -33.406 -0.659 1 89.81 479 TRP B C 1
ATOM 9452 O O . TRP B 1 479 ? 9.273 -34 -1.564 1 89.81 479 TRP B O 1
ATOM 9462 N N . ARG B 1 480 ? 9.695 -33.688 0.488 1 87.31 480 ARG B N 1
ATOM 9463 C CA . ARG B 1 480 ? 9 -34.906 0.886 1 87.31 480 ARG B CA 1
ATOM 9464 C C . ARG B 1 480 ? 7.512 -34.844 0.549 1 87.31 480 ARG B C 1
ATOM 9466 O O . ARG B 1 480 ? 6.891 -35.844 0.21 1 87.31 480 ARG B O 1
ATOM 9473 N N . TYR B 1 481 ? 7.031 -33.625 0.628 1 86.62 481 TYR B N 1
ATOM 9474 C CA . TYR B 1 481 ? 5.609 -33.438 0.37 1 86.62 481 TYR B CA 1
ATOM 9475 C C . TYR B 1 481 ? 5.309 -33.531 -1.122 1 86.62 481 TYR B C 1
ATOM 9477 O O . TYR B 1 481 ? 4.246 -34 -1.522 1 86.62 481 TYR B O 1
ATOM 9485 N N . CYS B 1 482 ? 6.203 -33.125 -1.951 1 90.69 482 CYS B N 1
ATOM 9486 C CA . CYS B 1 482 ? 5.836 -32.938 -3.348 1 90.69 482 CYS B CA 1
ATOM 9487 C C . CYS B 1 482 ? 6.605 -33.875 -4.258 1 90.69 482 CYS B C 1
ATOM 9489 O O . CYS B 1 482 ? 6.285 -34 -5.441 1 90.69 482 CYS B O 1
ATOM 9491 N N . CYS B 1 483 ? 7.559 -34.656 -3.812 1 90.25 483 CYS B N 1
ATOM 9492 C CA . CYS B 1 483 ? 8.508 -35.438 -4.613 1 90.25 483 CYS B CA 1
ATOM 9493 C C . CYS B 1 483 ? 7.777 -36.438 -5.508 1 90.25 483 CYS B C 1
ATOM 9495 O O . CYS B 1 483 ? 8.164 -36.625 -6.66 1 90.25 483 CYS B O 1
ATOM 9497 N N . VAL B 1 484 ? 6.695 -37 -5 1 90.94 484 VAL B N 1
ATOM 9498 C CA . VAL B 1 484 ? 5.984 -38.031 -5.746 1 90.94 484 VAL B CA 1
ATOM 9499 C C . VAL B 1 484 ? 5.348 -37.406 -6.992 1 90.94 484 VAL B C 1
ATOM 9501 O O . VAL B 1 484 ? 5.516 -37.938 -8.102 1 90.94 484 VAL B O 1
ATOM 9504 N N . VAL B 1 485 ? 4.629 -36.344 -6.781 1 93.25 485 VAL B N 1
ATOM 9505 C CA . VAL B 1 485 ? 3.934 -35.719 -7.895 1 93.25 485 VAL B CA 1
ATOM 9506 C C . VAL B 1 485 ? 4.953 -35.125 -8.875 1 93.25 485 VAL B C 1
ATOM 9508 O O . VAL B 1 485 ? 4.766 -35.219 -10.094 1 93.25 485 VAL B O 1
ATOM 9511 N N . LEU B 1 486 ? 6.039 -34.562 -8.367 1 95.44 486 LEU B N 1
ATOM 9512 C CA . LEU B 1 486 ? 7.109 -34.062 -9.211 1 95.44 486 LEU B CA 1
ATOM 9513 C C . LEU B 1 486 ? 7.73 -35.156 -10.055 1 95.44 486 LEU B C 1
ATOM 9515 O O . LEU B 1 486 ? 7.992 -34.969 -11.242 1 95.44 486 LEU B O 1
ATOM 9519 N N . ALA B 1 487 ? 7.914 -36.281 -9.43 1 95.5 487 ALA B N 1
ATOM 9520 C CA . ALA B 1 487 ? 8.516 -37.438 -10.117 1 95.5 487 ALA B CA 1
ATOM 9521 C C . ALA B 1 487 ? 7.59 -37.938 -11.211 1 95.5 487 ALA B C 1
ATOM 9523 O O . ALA B 1 487 ? 8.047 -38.312 -12.305 1 95.5 487 ALA B O 1
ATOM 9524 N N . MET B 1 488 ? 6.312 -38 -10.898 1 94.94 488 MET B N 1
ATOM 9525 C CA . MET B 1 488 ? 5.355 -38.438 -11.906 1 94.94 488 MET B CA 1
ATOM 9526 C C . MET B 1 488 ? 5.398 -37.531 -13.133 1 94.94 488 MET B C 1
ATOM 9528 O O . MET B 1 488 ? 5.324 -38.031 -14.266 1 94.94 488 MET B O 1
ATOM 9532 N N . ALA B 1 489 ? 5.539 -36.25 -12.906 1 96.5 489 ALA B N 1
ATOM 9533 C CA . ALA B 1 489 ? 5.559 -35.281 -14 1 96.5 489 ALA B CA 1
ATOM 9534 C C . ALA B 1 489 ? 6.801 -35.469 -14.867 1 96.5 489 ALA B C 1
ATOM 9536 O O . ALA B 1 489 ? 6.715 -35.438 -16.094 1 96.5 489 ALA B O 1
ATOM 9537 N N . VAL B 1 490 ? 7.969 -35.656 -14.258 1 97.06 490 VAL B N 1
ATOM 9538 C CA . VAL B 1 490 ? 9.211 -35.75 -15.016 1 97.06 490 VAL B CA 1
ATOM 9539 C C . VAL B 1 490 ? 9.266 -37.062 -15.797 1 97.06 490 VAL B C 1
ATOM 9541 O O . VAL B 1 490 ? 9.898 -37.125 -16.844 1 97.06 490 VAL B O 1
ATOM 9544 N N . VAL B 1 491 ? 8.594 -38.125 -15.336 1 97.5 491 VAL B N 1
ATOM 9545 C CA . VAL B 1 491 ? 8.547 -39.406 -16.031 1 97.5 491 VAL B CA 1
ATOM 9546 C C . VAL B 1 491 ? 7.879 -39.219 -17.391 1 97.5 491 VAL B C 1
ATOM 9548 O O . VAL B 1 491 ? 8.172 -39.969 -18.328 1 97.5 491 VAL B O 1
ATOM 9551 N N . MET B 1 492 ? 7 -38.219 -17.484 1 97.56 492 MET B N 1
ATOM 9552 C CA . MET B 1 492 ? 6.301 -37.938 -18.75 1 97.56 492 MET B CA 1
ATOM 9553 C C . MET B 1 492 ? 7.219 -37.281 -19.75 1 97.56 492 MET B C 1
ATOM 9555 O O . MET B 1 492 ? 6.836 -37.062 -20.906 1 97.56 492 MET B O 1
ATOM 9559 N N . ASP B 1 493 ? 8.383 -36.875 -19.359 1 97.06 493 ASP B N 1
ATOM 9560 C CA . ASP B 1 493 ? 9.406 -36.375 -20.281 1 97.06 493 ASP B CA 1
ATOM 9561 C C . ASP B 1 493 ? 10.172 -37.531 -20.922 1 97.06 493 ASP B C 1
ATOM 9563 O O . ASP B 1 493 ? 10.945 -38.219 -20.25 1 97.06 493 ASP B O 1
ATOM 9567 N N . PRO B 1 494 ? 10.016 -37.75 -22.156 1 96.25 494 PRO B N 1
ATOM 9568 C CA . PRO B 1 494 ? 10.602 -38.906 -22.828 1 96.25 494 PRO B CA 1
ATOM 9569 C C . PRO B 1 494 ? 12.125 -38.875 -22.828 1 96.25 494 PRO B C 1
ATOM 9571 O O . PRO B 1 494 ? 12.766 -39.875 -23.125 1 96.25 494 PRO B O 1
ATOM 9574 N N . ARG B 1 495 ? 12.719 -37.781 -22.516 1 95.12 495 ARG B N 1
ATOM 9575 C CA . ARG B 1 495 ? 14.172 -37.688 -22.438 1 95.12 495 ARG B CA 1
ATOM 9576 C C . ARG B 1 495 ? 14.695 -38.375 -21.188 1 95.12 495 ARG B C 1
ATOM 9578 O O . ARG B 1 495 ? 15.844 -38.812 -21.141 1 95.12 495 ARG B O 1
ATOM 9585 N N . TYR B 1 496 ? 13.844 -38.5 -20.188 1 95.06 496 TYR B N 1
ATOM 9586 C CA . TYR B 1 496 ? 14.344 -38.938 -18.891 1 95.06 496 TYR B CA 1
ATOM 9587 C C . TYR B 1 496 ? 13.562 -40.125 -18.375 1 95.06 496 TYR B C 1
ATOM 9589 O O . TYR B 1 496 ? 14.156 -41.125 -17.938 1 95.06 496 TYR B O 1
ATOM 9597 N N . LYS B 1 497 ? 12.211 -40.125 -18.375 1 95.81 497 LYS B N 1
ATOM 9598 C CA . LYS B 1 497 ? 11.336 -41.188 -17.922 1 95.81 497 LYS B CA 1
ATOM 9599 C C . LYS B 1 497 ? 11.656 -41.625 -16.5 1 95.81 497 LYS B C 1
ATOM 9601 O O . LYS B 1 497 ? 11.977 -40.781 -15.648 1 95.81 497 LYS B O 1
ATOM 9606 N N . LEU B 1 498 ? 11.469 -42.844 -16.125 1 95.62 498 LEU B N 1
ATOM 9607 C CA . LEU B 1 498 ? 11.648 -43.344 -14.758 1 95.62 498 LEU B CA 1
ATOM 9608 C C . LEU B 1 498 ? 13.133 -43.438 -14.414 1 95.62 498 LEU B C 1
ATOM 9610 O O . LEU B 1 498 ? 13.492 -43.469 -13.234 1 95.62 498 LEU B O 1
ATOM 9614 N N . LYS B 1 499 ? 13.992 -43.406 -15.359 1 94.19 499 LYS B N 1
ATOM 9615 C CA . LYS B 1 499 ? 15.43 -43.562 -15.148 1 94.19 499 LYS B CA 1
ATOM 9616 C C . LYS B 1 499 ? 16.016 -42.406 -14.375 1 94.19 499 LYS B C 1
ATOM 9618 O O . LYS B 1 499 ? 16.859 -42.594 -13.492 1 94.19 499 LYS B O 1
ATOM 9623 N N . LEU B 1 500 ? 15.57 -41.219 -14.734 1 94.31 500 LEU B N 1
ATOM 9624 C CA . LEU B 1 500 ? 16.047 -40.031 -14.023 1 94.31 500 LEU B CA 1
ATOM 9625 C C . LEU B 1 500 ? 15.617 -40.062 -12.562 1 94.31 500 LEU B C 1
ATOM 9627 O O . LEU B 1 500 ? 16.375 -39.688 -11.672 1 94.31 500 LEU B O 1
ATOM 9631 N N . VAL B 1 501 ? 14.383 -40.469 -12.312 1 95.56 501 VAL B N 1
ATOM 9632 C CA . VAL B 1 501 ? 13.836 -40.531 -10.961 1 95.56 501 VAL B CA 1
ATOM 9633 C C . VAL B 1 501 ? 14.656 -41.5 -10.117 1 95.56 501 VAL B C 1
ATOM 9635 O O . VAL B 1 501 ? 15.031 -41.188 -8.984 1 95.56 501 VAL B O 1
ATOM 9638 N N . ARG B 1 502 ? 14.961 -42.625 -10.672 1 94.12 502 ARG B N 1
ATOM 9639 C CA . ARG B 1 502 ? 15.758 -43.625 -9.969 1 94.12 502 ARG B CA 1
ATOM 9640 C C . ARG B 1 502 ? 17.156 -43.125 -9.672 1 94.12 502 ARG B C 1
ATOM 9642 O O . ARG B 1 502 ? 17.703 -43.344 -8.586 1 94.12 502 ARG B O 1
ATOM 9649 N N . PHE B 1 503 ? 17.688 -42.469 -10.586 1 93.94 503 PHE B N 1
ATOM 9650 C CA . PHE B 1 503 ? 19.016 -41.906 -10.445 1 93.94 503 PHE B CA 1
ATOM 9651 C C . PHE B 1 503 ? 19.047 -40.844 -9.336 1 93.94 503 PHE B C 1
ATOM 9653 O O . PHE B 1 503 ? 19.906 -40.906 -8.461 1 93.94 503 PHE B O 1
ATOM 9660 N N . THR B 1 504 ? 18.109 -39.875 -9.414 1 92.94 504 THR B N 1
ATOM 9661 C CA . THR B 1 504 ? 18.047 -38.781 -8.484 1 92.94 504 THR B CA 1
ATOM 9662 C C . THR B 1 504 ? 17.797 -39.281 -7.059 1 92.94 504 THR B C 1
ATOM 9664 O O . THR B 1 504 ? 18.422 -38.812 -6.113 1 92.94 504 THR B O 1
ATOM 9667 N N . LEU B 1 505 ? 16.906 -40.188 -6.922 1 92.12 505 LEU B N 1
ATOM 9668 C CA . LEU B 1 505 ? 16.547 -40.688 -5.594 1 92.12 505 LEU B CA 1
ATOM 9669 C C . LEU B 1 505 ? 17.688 -41.531 -5.008 1 92.12 505 LEU B C 1
ATOM 9671 O O . LEU B 1 505 ? 17.906 -41.5 -3.793 1 92.12 505 LEU B O 1
ATOM 9675 N N . SER B 1 506 ? 18.406 -42.188 -5.875 1 92.56 506 SER B N 1
ATOM 9676 C CA . SER B 1 506 ? 19.562 -42.938 -5.406 1 92.56 506 SER B CA 1
ATOM 9677 C C . SER B 1 506 ? 20.672 -42 -4.918 1 92.56 506 SER B C 1
ATOM 9679 O O . SER B 1 506 ? 21.359 -42.312 -3.941 1 92.56 506 SER B O 1
ATOM 9681 N N . LYS B 1 507 ? 20.828 -40.906 -5.555 1 90.38 507 LYS B N 1
ATOM 9682 C CA . LYS B 1 507 ? 21.844 -39.938 -5.184 1 90.38 507 LYS B CA 1
ATOM 9683 C C . LYS B 1 507 ? 21.469 -39.25 -3.873 1 90.38 507 LYS B C 1
ATOM 9685 O O . LYS B 1 507 ? 22.359 -38.906 -3.086 1 90.38 507 LYS B O 1
ATOM 9690 N N . LEU B 1 508 ? 20.188 -39.031 -3.609 1 87.94 508 LEU B N 1
ATOM 9691 C CA . LEU B 1 508 ? 19.75 -38.312 -2.434 1 87.94 508 LEU B CA 1
ATOM 9692 C C . LEU B 1 508 ? 19.672 -39.219 -1.211 1 87.94 508 LEU B C 1
ATOM 9694 O O . LEU B 1 508 ? 20.031 -38.812 -0.105 1 87.94 508 LEU B O 1
ATOM 9698 N N . TYR B 1 509 ? 19.188 -40.5 -1.458 1 88.38 509 TYR B N 1
ATOM 9699 C CA . TYR B 1 509 ? 18.844 -41.312 -0.295 1 88.38 509 TYR B CA 1
ATOM 9700 C C . TYR B 1 509 ? 19.672 -42.594 -0.261 1 88.38 509 TYR B C 1
ATOM 9702 O O . TYR B 1 509 ? 19.625 -43.344 0.709 1 88.38 509 TYR B O 1
ATOM 9710 N N . GLY B 1 510 ? 20.438 -42.844 -1.232 1 89.75 510 GLY B N 1
ATOM 9711 C CA . GLY B 1 510 ? 21.156 -44.094 -1.354 1 89.75 510 GLY B CA 1
ATOM 9712 C C . GLY B 1 510 ? 20.422 -45.125 -2.213 1 89.75 510 GLY B C 1
ATOM 9713 O O . GLY B 1 510 ? 19.234 -44.938 -2.518 1 89.75 510 GLY B O 1
ATOM 9714 N N . ASP B 1 511 ? 21 -46.188 -2.514 1 90.25 511 ASP B N 1
ATOM 9715 C CA . ASP B 1 511 ? 20.484 -47.156 -3.492 1 90.25 511 ASP B CA 1
ATOM 9716 C C . ASP B 1 511 ? 19.281 -47.906 -2.939 1 90.25 511 ASP B C 1
ATOM 9718 O O . ASP B 1 511 ? 18.281 -48.062 -3.637 1 90.25 511 ASP B O 1
ATOM 9722 N N . ASP B 1 512 ? 19.281 -48.281 -1.735 1 91.62 512 ASP B N 1
ATOM 9723 C CA . ASP B 1 512 ? 18.219 -49.094 -1.167 1 91.62 512 ASP B CA 1
ATOM 9724 C C . ASP B 1 512 ? 16.953 -48.25 -0.971 1 91.62 512 ASP B C 1
ATOM 9726 O O . ASP B 1 512 ? 15.891 -48.594 -1.514 1 91.62 512 ASP B O 1
ATOM 9730 N N . GLU B 1 513 ? 17.141 -47.188 -0.284 1 90.31 513 GLU B N 1
ATOM 9731 C CA . GLU B 1 513 ? 16 -46.344 -0.022 1 90.31 513 GLU B CA 1
ATOM 9732 C C . GLU B 1 513 ? 15.492 -45.688 -1.306 1 90.31 513 GLU B C 1
ATOM 9734 O O . GLU B 1 513 ? 14.289 -45.5 -1.481 1 90.31 513 GLU B O 1
ATOM 9739 N N . GLY B 1 514 ? 16.375 -45.344 -2.146 1 90.69 514 GLY B N 1
ATOM 9740 C CA . GLY B 1 514 ? 16.016 -44.781 -3.438 1 90.69 514 GLY B CA 1
ATOM 9741 C C . GLY B 1 514 ? 15.172 -45.719 -4.281 1 90.69 514 GLY B C 1
ATOM 9742 O O . GLY B 1 514 ? 14.234 -45.281 -4.945 1 90.69 514 GLY B O 1
ATOM 9743 N N . ASP B 1 515 ? 15.492 -46.969 -4.172 1 92 515 ASP B N 1
ATOM 9744 C CA . ASP B 1 515 ? 14.766 -47.938 -4.961 1 92 515 ASP B CA 1
ATOM 9745 C C . ASP B 1 515 ? 13.344 -48.156 -4.426 1 92 515 ASP B C 1
ATOM 9747 O O . ASP B 1 515 ? 12.414 -48.406 -5.195 1 92 515 ASP B O 1
ATOM 9751 N N . ILE B 1 516 ? 13.234 -48.062 -3.176 1 92.19 516 ILE B N 1
ATOM 9752 C CA . ILE B 1 516 ? 11.914 -48.188 -2.566 1 92.19 516 ILE B CA 1
ATOM 9753 C C . ILE B 1 516 ? 11.023 -47.031 -3.039 1 92.19 516 ILE B C 1
ATOM 9755 O O . ILE B 1 516 ? 9.875 -47.281 -3.434 1 92.19 516 ILE B O 1
ATOM 9759 N N . TRP B 1 517 ? 11.586 -45.875 -3.029 1 89.88 517 TRP B N 1
ATOM 9760 C CA . TRP B 1 517 ? 10.836 -44.688 -3.469 1 89.88 517 TRP B CA 1
ATOM 9761 C C . TRP B 1 517 ? 10.5 -44.781 -4.953 1 89.88 517 TRP B C 1
ATOM 9763 O O . TRP B 1 517 ? 9.375 -44.469 -5.359 1 89.88 517 TRP B O 1
ATOM 9773 N N . ALA B 1 518 ? 11.414 -45.219 -5.711 1 92.56 518 ALA B N 1
ATOM 9774 C CA . ALA B 1 518 ? 11.203 -45.344 -7.152 1 92.56 518 ALA B CA 1
ATOM 9775 C C . ALA B 1 518 ? 10.102 -46.344 -7.465 1 92.56 518 ALA B C 1
ATOM 9777 O O . ALA B 1 518 ? 9.305 -46.125 -8.383 1 92.56 518 ALA B O 1
ATOM 9778 N N . THR B 1 519 ? 10.078 -47.375 -6.73 1 93.56 519 THR B N 1
ATOM 9779 C CA . THR B 1 519 ? 9.055 -48.406 -6.918 1 93.56 519 THR B CA 1
ATOM 9780 C C . THR B 1 519 ? 7.68 -47.875 -6.531 1 93.56 519 THR B C 1
ATOM 9782 O O . THR B 1 519 ? 6.688 -48.156 -7.211 1 93.56 519 THR B O 1
ATOM 9785 N N . THR B 1 520 ? 7.707 -47.156 -5.496 1 90.69 520 THR B N 1
ATOM 9786 C CA . THR B 1 520 ? 6.457 -46.531 -5.059 1 90.69 520 THR B CA 1
ATOM 9787 C C . THR B 1 520 ? 5.918 -45.594 -6.125 1 90.69 520 THR B C 1
ATOM 9789 O O . THR B 1 520 ? 4.715 -45.562 -6.387 1 90.69 520 THR B O 1
ATOM 9792 N N . ILE B 1 521 ? 6.746 -44.812 -6.719 1 92.94 521 ILE B N 1
ATOM 9793 C CA . ILE B 1 521 ? 6.363 -43.875 -7.758 1 92.94 521 ILE B CA 1
ATOM 9794 C C . ILE B 1 521 ? 5.875 -44.625 -8.992 1 92.94 521 ILE B C 1
ATOM 9796 O O . ILE B 1 521 ? 4.875 -44.25 -9.602 1 92.94 521 ILE B O 1
ATOM 9800 N N . ASP B 1 522 ? 6.555 -45.688 -9.312 1 94.75 522 ASP B N 1
ATOM 9801 C CA . ASP B 1 522 ? 6.168 -46.531 -10.445 1 94.75 522 ASP B CA 1
ATOM 9802 C C . ASP B 1 522 ? 4.781 -47.125 -10.234 1 94.75 522 ASP B C 1
ATOM 9804 O O . ASP B 1 522 ? 3.957 -47.125 -11.148 1 94.75 522 ASP B O 1
ATOM 9808 N N . GLU B 1 523 ? 4.566 -47.594 -9.07 1 92.06 523 GLU B N 1
ATOM 9809 C CA . GLU B 1 523 ? 3.266 -48.156 -8.727 1 92.06 523 GLU B CA 1
ATOM 9810 C C . GLU B 1 523 ? 2.166 -47.094 -8.797 1 92.06 523 GLU B C 1
ATOM 9812 O O . GLU B 1 523 ? 1.078 -47.375 -9.32 1 92.06 523 GLU B O 1
ATOM 9817 N N . SER B 1 524 ? 2.48 -45.969 -8.258 1 90.06 524 SER B N 1
ATOM 9818 C CA . SER B 1 524 ? 1.513 -44.875 -8.281 1 90.06 524 SER B CA 1
ATOM 9819 C C . SER B 1 524 ? 1.189 -44.469 -9.711 1 90.06 524 SER B C 1
ATOM 9821 O O . SER B 1 524 ? 0.045 -44.125 -10.016 1 90.06 524 SER B O 1
ATOM 9823 N N . LEU B 1 525 ? 2.156 -44.469 -10.578 1 93.38 525 LEU B N 1
ATOM 9824 C CA . LEU B 1 525 ? 1.976 -44.125 -11.984 1 93.38 525 LEU B CA 1
ATOM 9825 C C . LEU B 1 525 ? 1.074 -45.125 -12.68 1 93.38 525 LEU B C 1
ATOM 9827 O O . LEU B 1 525 ? 0.221 -44.75 -13.484 1 93.38 525 LEU B O 1
ATOM 9831 N N . HIS B 1 526 ? 1.299 -46.344 -12.391 1 93 526 HIS B N 1
ATOM 9832 C CA . HIS B 1 526 ? 0.481 -47.406 -12.977 1 93 526 HIS B CA 1
ATOM 9833 C C . HIS B 1 526 ? -0.958 -47.344 -12.477 1 93 526 HIS B C 1
ATOM 9835 O O . HIS B 1 526 ? -1.897 -47.531 -13.25 1 93 526 HIS B O 1
ATOM 9841 N N . ASP B 1 527 ? -1.066 -47.062 -11.203 1 89.12 527 ASP B N 1
ATOM 9842 C CA . ASP B 1 527 ? -2.406 -46.875 -10.656 1 89.12 527 ASP B CA 1
ATOM 9843 C C . ASP B 1 527 ? -3.152 -45.75 -11.375 1 89.12 527 ASP B C 1
ATOM 9845 O O . ASP B 1 527 ? -4.328 -45.906 -11.711 1 89.12 527 ASP B O 1
ATOM 9849 N N . LEU B 1 528 ? -2.488 -44.656 -11.57 1 90.94 528 LEU B N 1
ATOM 9850 C CA . LEU B 1 528 ? -3.092 -43.531 -12.273 1 90.94 528 LEU B CA 1
ATOM 9851 C C . LEU B 1 528 ? -3.436 -43.906 -13.711 1 90.94 528 LEU B C 1
ATOM 9853 O O . LEU B 1 528 ? -4.504 -43.531 -14.211 1 90.94 528 LEU B O 1
ATOM 9857 N N . TYR B 1 529 ? -2.541 -44.594 -14.367 1 93.12 529 TYR B N 1
ATOM 9858 C CA . TYR B 1 529 ? -2.762 -45.031 -15.742 1 93.12 529 TYR B CA 1
ATOM 9859 C C . TYR B 1 529 ? -4.016 -45.875 -15.852 1 93.12 529 TYR B C 1
ATOM 9861 O O . TYR B 1 529 ? -4.812 -45.719 -16.781 1 93.12 529 TYR B O 1
ATOM 9869 N N . PHE B 1 530 ? -4.164 -46.781 -14.945 1 89.38 530 PHE B N 1
ATOM 9870 C CA . PHE B 1 530 ? -5.305 -47.688 -14.977 1 89.38 530 PHE B CA 1
ATOM 9871 C C . PHE B 1 530 ? -6.605 -46.906 -14.734 1 89.38 530 PHE B C 1
ATOM 9873 O O . PHE B 1 530 ? -7.648 -47.281 -15.289 1 89.38 530 PHE B O 1
ATOM 9880 N N . GLU B 1 531 ? -6.496 -45.938 -13.992 1 85.06 531 GLU B N 1
ATOM 9881 C CA . GLU B 1 531 ? -7.668 -45.062 -13.812 1 85.06 531 GLU B CA 1
ATOM 9882 C C . GLU B 1 531 ? -8.078 -44.406 -15.125 1 85.06 531 GLU B C 1
ATOM 9884 O O . GLU B 1 531 ? -9.273 -44.25 -15.406 1 85.06 531 GLU B O 1
ATOM 9889 N N . TYR B 1 532 ? -7.133 -44.031 -15.898 1 89.75 532 TYR B N 1
ATOM 9890 C CA . TYR B 1 532 ? -7.41 -43.406 -17.188 1 89.75 532 TYR B CA 1
ATOM 9891 C C . TYR B 1 532 ? -7.965 -44.438 -18.172 1 89.75 532 TYR B C 1
ATOM 9893 O O . TYR B 1 532 ? -8.844 -44.094 -18.984 1 89.75 532 TYR B O 1
ATOM 9901 N N . VAL B 1 533 ? -7.496 -45.625 -18.109 1 88.75 533 VAL B N 1
ATOM 9902 C CA . VAL B 1 533 ? -7.984 -46.688 -18.984 1 88.75 533 VAL B CA 1
ATOM 9903 C C . VAL B 1 533 ? -9.438 -47.031 -18.641 1 88.75 533 VAL B C 1
ATOM 9905 O O . VAL B 1 533 ? -10.258 -47.25 -19.547 1 88.75 533 VAL B O 1
ATOM 9908 N N . ALA B 1 534 ? -9.688 -47.031 -17.422 1 82.81 534 ALA B N 1
ATOM 9909 C CA . ALA B 1 534 ? -11.039 -47.344 -16.953 1 82.81 534 ALA B CA 1
ATOM 9910 C C . ALA B 1 534 ? -12.039 -46.281 -17.422 1 82.81 534 ALA B C 1
ATOM 9912 O O . ALA B 1 534 ? -13.211 -46.594 -17.656 1 82.81 534 ALA B O 1
ATOM 9913 N N . GLN B 1 535 ? -11.602 -45.125 -17.5 1 75.81 535 GLN B N 1
ATOM 9914 C CA . GLN B 1 535 ? -12.492 -44.031 -17.906 1 75.81 535 GLN B CA 1
ATOM 9915 C C . GLN B 1 535 ? -12.781 -44.062 -19.406 1 75.81 535 GLN B C 1
ATOM 9917 O O . GLN B 1 535 ? -13.812 -43.562 -19.859 1 75.81 535 GLN B O 1
ATOM 9922 N N . THR B 1 536 ? -11.883 -44.562 -20.234 1 62.66 536 THR B N 1
ATOM 9923 C CA . THR B 1 536 ? -12.055 -44.625 -21.688 1 62.66 536 THR B CA 1
ATOM 9924 C C . THR B 1 536 ? -12.945 -45.812 -22.062 1 62.66 536 THR B C 1
ATOM 9926 O O . THR B 1 536 ? -13.492 -45.875 -23.172 1 62.66 536 THR B O 1
ATOM 9929 N N . LEU B 1 537 ? -13.117 -46.781 -21.188 1 55.41 537 LEU B N 1
ATOM 9930 C CA . LEU B 1 537 ? -13.906 -47.969 -21.516 1 55.41 537 LEU B CA 1
ATOM 9931 C C . LEU B 1 537 ? -15.398 -47.656 -21.469 1 55.41 537 LEU B C 1
ATOM 9933 O O . LEU B 1 537 ? -15.867 -47 -20.531 1 55.41 537 LEU B O 1
ATOM 9937 N N . PRO B 1 538 ? -16.031 -47.594 -22.594 1 49.06 538 PRO B N 1
ATOM 9938 C CA . PRO B 1 538 ? -17.484 -47.438 -22.562 1 49.06 538 PRO B CA 1
ATOM 9939 C C . PRO B 1 538 ? -18.141 -48.219 -21.438 1 49.06 538 PRO B C 1
ATOM 9941 O O . PRO B 1 538 ? -17.641 -49.25 -21.016 1 49.06 538 PRO B O 1
ATOM 9944 N N . LEU B 1 539 ? -18.875 -47.531 -20.469 1 41.91 539 LEU B N 1
ATOM 9945 C CA . LEU B 1 539 ? -19.656 -48.219 -19.453 1 41.91 539 LEU B CA 1
ATOM 9946 C C . LEU B 1 539 ? -20.219 -49.531 -20.031 1 41.91 539 LEU B C 1
ATOM 9948 O O . LEU B 1 539 ? -20.625 -49.562 -21.188 1 41.91 539 LEU B O 1
ATOM 9952 N N . PRO B 1 540 ? -19.969 -50.594 -19.516 1 34.41 540 PRO B N 1
ATOM 9953 C CA . PRO B 1 540 ? -20.625 -51.781 -20.047 1 34.41 540 PRO B CA 1
ATOM 9954 C C . PRO B 1 540 ? -22.109 -51.531 -20.344 1 34.41 540 PRO B C 1
ATOM 9956 O O . PRO B 1 540 ? -22.781 -50.844 -19.578 1 34.41 540 PRO B O 1
ATOM 9959 N N . SER B 1 541 ? -22.531 -51.312 -21.422 1 33.84 541 SER B N 1
ATOM 9960 C CA . SER B 1 541 ? -23.969 -51.469 -21.703 1 33.84 541 SER B CA 1
ATOM 9961 C C . SER B 1 541 ? -24.562 -52.594 -20.875 1 33.84 541 SER B C 1
ATOM 9963 O O . SER B 1 541 ? -24.141 -53.75 -21 1 33.84 541 SER B O 1
ATOM 9965 N N . ILE B 1 542 ? -24.953 -52.281 -19.641 1 33.56 542 ILE B N 1
ATOM 9966 C CA . ILE B 1 542 ? -25.844 -53.188 -18.938 1 33.56 542 ILE B CA 1
ATOM 9967 C C . ILE B 1 542 ? -26.922 -53.688 -19.906 1 33.56 542 ILE B C 1
ATOM 9969 O O . ILE B 1 542 ? -27.859 -52.938 -20.234 1 33.56 542 ILE B O 1
ATOM 9973 N N . HIS B 1 543 ? -26.766 -54.344 -20.953 1 29.25 543 HIS B N 1
ATOM 9974 C CA . HIS B 1 543 ? -27.797 -55.219 -21.469 1 29.25 543 HIS B CA 1
ATOM 9975 C C . HIS B 1 543 ? -28.375 -56.094 -20.344 1 29.25 543 HIS B C 1
ATOM 9977 O O . HIS B 1 543 ? -27.688 -56.938 -19.781 1 29.25 543 HIS B O 1
ATOM 9983 N N . VAL B 1 544 ? -29.281 -55.406 -19.5 1 30.44 544 VAL B N 1
ATOM 9984 C CA . VAL B 1 544 ? -30.25 -56.156 -18.703 1 30.44 544 VAL B CA 1
ATOM 9985 C C . VAL B 1 544 ? -30.906 -57.25 -19.562 1 30.44 544 VAL B C 1
ATOM 9987 O O . VAL B 1 544 ? -31.656 -56.938 -20.484 1 30.44 544 VAL B O 1
ATOM 9990 N N . ASP B 1 545 ? -30.391 -58.281 -19.844 1 28.38 545 ASP B N 1
ATOM 9991 C CA . ASP B 1 545 ? -31.047 -59.562 -20.172 1 28.38 545 ASP B CA 1
ATOM 9992 C C . ASP B 1 545 ? -32.031 -59.969 -19.078 1 28.38 545 ASP B C 1
ATOM 9994 O O . ASP B 1 545 ? -31.641 -60.219 -17.938 1 28.38 545 ASP B O 1
ATOM 9998 N N . GLN B 1 546 ? -33.25 -59.281 -19.031 1 26 546 GLN B N 1
ATOM 9999 C CA . GLN B 1 546 ? -34.406 -59.938 -18.5 1 26 546 GLN B CA 1
ATOM 10000 C C . GLN B 1 546 ? -34.5 -61.375 -18.953 1 26 546 GLN B C 1
ATOM 10002 O O . GLN B 1 546 ? -34.906 -61.688 -20.062 1 26 546 GLN B O 1
ATOM 10007 N N . ARG B 1 547 ? -33.625 -62.156 -18.469 1 24.8 547 ARG B N 1
ATOM 10008 C CA . ARG B 1 547 ? -33.75 -63.594 -18.375 1 24.8 547 ARG B CA 1
ATOM 10009 C C . ARG B 1 547 ? -35 -63.969 -17.609 1 24.8 547 ARG B C 1
ATOM 10011 O O . ARG B 1 547 ? -35.125 -63.719 -16.406 1 24.8 547 ARG B O 1
ATOM 10018 N N . TYR B 1 548 ? -36.281 -63.719 -18.172 1 22.67 548 TYR B N 1
ATOM 10019 C CA . TYR B 1 548 ? -37.344 -64.688 -17.875 1 22.67 548 TYR B CA 1
ATOM 10020 C C . TYR B 1 548 ? -36.781 -66.062 -17.781 1 22.67 548 TYR B C 1
ATOM 10022 O O . TYR B 1 548 ? -35.688 -66.375 -18.297 1 22.67 548 TYR B O 1
ATOM 10030 N N . ASP B 1 549 ? -37.438 -67.062 -17.016 1 24.97 549 ASP B N 1
ATOM 10031 C CA . ASP B 1 549 ? -37.281 -68.5 -16.75 1 24.97 549 ASP B CA 1
ATOM 10032 C C . ASP B 1 549 ? -37 -69.25 -18.047 1 24.97 549 ASP B C 1
ATOM 10034 O O . ASP B 1 549 ? -36.469 -70.375 -17.984 1 24.97 549 ASP B O 1
ATOM 10038 N N . GLY B 1 550 ? -37.812 -69 -19.094 1 22.92 550 GLY B N 1
ATOM 10039 C CA . GLY B 1 550 ? -37.719 -70.062 -20.078 1 22.92 550 GLY B CA 1
ATOM 10040 C C . GLY B 1 550 ? -36.344 -70.25 -20.703 1 22.92 550 GLY B C 1
ATOM 10041 O O . GLY B 1 550 ? -35.781 -69.25 -21.172 1 22.92 550 GLY B O 1
ATOM 10042 N N . PHE B 1 551 ? -35.406 -71.062 -20.141 1 24.17 551 PHE B N 1
ATOM 10043 C CA . PHE B 1 551 ? -34.125 -71.688 -20.484 1 24.17 551 PHE B CA 1
ATOM 10044 C C . PHE B 1 551 ? -34.062 -71.938 -21.984 1 24.17 551 PHE B C 1
ATOM 10046 O O . PHE B 1 551 ? -33.438 -72.875 -22.422 1 24.17 551 PHE B O 1
ATOM 10053 N N . ILE B 1 552 ? -34.938 -71.188 -22.75 1 22.62 552 ILE B N 1
ATOM 10054 C CA . ILE B 1 552 ? -34.844 -71.875 -24.047 1 22.62 552 ILE B CA 1
ATOM 10055 C C . ILE B 1 552 ? -33.406 -71.812 -24.578 1 22.62 552 ILE B C 1
ATOM 10057 O O . ILE B 1 552 ? -32.812 -70.75 -24.578 1 22.62 552 ILE B O 1
ATOM 10061 N N . LYS B 1 553 ? -32.781 -73 -24.609 1 24.67 553 LYS B N 1
ATOM 10062 C CA . LYS B 1 553 ? -31.594 -73.625 -25.25 1 24.67 553 LYS B CA 1
ATOM 10063 C C . LYS B 1 553 ? -31.375 -73.062 -26.641 1 24.67 553 LYS B C 1
ATOM 10065 O O . LYS B 1 553 ? -32.031 -73.438 -27.609 1 24.67 553 LYS B O 1
ATOM 10070 N N . ALA B 1 554 ? -31.562 -71.75 -26.734 1 23.5 554 ALA B N 1
ATOM 10071 C CA . ALA B 1 554 ? -31.375 -71.438 -28.141 1 23.5 554 ALA B CA 1
ATOM 10072 C C . ALA B 1 554 ? -30.078 -72.062 -28.672 1 23.5 554 ALA B C 1
ATOM 10074 O O . ALA B 1 554 ? -29 -71.812 -28.109 1 23.5 554 ALA B O 1
ATOM 10075 N N . GLU B 1 555 ? -30.219 -73.188 -29.234 1 24.11 555 GLU B N 1
ATOM 10076 C CA . GLU B 1 555 ? -29.328 -74 -30.078 1 24.11 555 GLU B CA 1
ATOM 10077 C C . GLU B 1 555 ? -28.578 -73.125 -31.078 1 24.11 555 GLU B C 1
ATOM 10079 O O . GLU B 1 555 ? -29.188 -72.438 -31.922 1 24.11 555 GLU B O 1
ATOM 10084 N N . SER B 1 556 ? -27.719 -72.25 -30.5 1 25.19 556 SER B N 1
ATOM 10085 C CA . SER B 1 556 ? -26.766 -71.625 -31.422 1 25.19 556 SER B CA 1
ATOM 10086 C C . SER B 1 556 ? -26.406 -72.562 -32.562 1 25.19 556 SER B C 1
ATOM 10088 O O . SER B 1 556 ? -25.891 -73.688 -32.312 1 25.19 556 SER B O 1
ATOM 10090 N N . LEU B 1 557 ? -27.344 -72.688 -33.469 1 24.3 557 LEU B N 1
ATOM 10091 C CA . LEU B 1 557 ? -27.047 -73.438 -34.656 1 24.3 557 LEU B CA 1
ATOM 10092 C C . LEU B 1 557 ? -25.625 -73.188 -35.156 1 24.3 557 LEU B C 1
ATOM 10094 O O . LEU B 1 557 ? -25.234 -72 -35.312 1 24.3 557 LEU B O 1
ATOM 10098 N N . LYS B 1 558 ? -24.734 -74.062 -34.719 1 28.39 558 LYS B N 1
ATOM 10099 C CA . LYS B 1 558 ? -23.469 -74.5 -35.312 1 28.39 558 LYS B CA 1
ATOM 10100 C C . LYS B 1 558 ? -23.531 -74.5 -36.844 1 28.39 558 LYS B C 1
ATOM 10102 O O . LYS B 1 558 ? -23.938 -75.5 -37.469 1 28.39 558 LYS B O 1
ATOM 10107 N N . ASP B 1 559 ? -24.312 -73.5 -37.344 1 27.94 559 ASP B N 1
ATOM 10108 C CA . ASP B 1 559 ? -24.188 -73.688 -38.781 1 27.94 559 ASP B CA 1
ATOM 10109 C C . ASP B 1 559 ? -22.766 -74.062 -39.188 1 27.94 559 ASP B C 1
ATOM 10111 O O . ASP B 1 559 ? -21.812 -73.562 -38.594 1 27.94 559 ASP B O 1
ATOM 10115 N N . GLU B 1 560 ? -22.625 -75.25 -39.656 1 28.59 560 GLU B N 1
ATOM 10116 C CA . GLU B 1 560 ? -21.516 -75.938 -40.375 1 28.59 560 GLU B CA 1
ATOM 10117 C C . GLU B 1 560 ? -20.812 -74.938 -41.312 1 28.59 560 GLU B C 1
ATOM 10119 O O . GLU B 1 560 ? -21.281 -74.688 -42.406 1 28.59 560 GLU B O 1
ATOM 10124 N N . LEU B 1 561 ? -20.594 -73.688 -40.875 1 28.28 561 LEU B N 1
ATOM 10125 C CA . LEU B 1 561 ? -19.828 -72.938 -41.812 1 28.28 561 LEU B CA 1
ATOM 10126 C C . LEU B 1 561 ? -18.703 -73.75 -42.438 1 28.28 561 LEU B C 1
ATOM 10128 O O . LEU B 1 561 ? -18.031 -74.5 -41.75 1 28.28 561 LEU B O 1
ATOM 10132 N N . ALA B 1 562 ? -19 -74.062 -43.719 1 31.42 562 ALA B N 1
ATOM 10133 C CA . ALA B 1 562 ? -18.109 -74.812 -44.594 1 31.42 562 ALA B CA 1
ATOM 10134 C C . ALA B 1 562 ? -16.641 -74.5 -44.281 1 31.42 562 ALA B C 1
ATOM 10136 O O . ALA B 1 562 ? -16.344 -73.438 -43.75 1 31.42 562 ALA B O 1
ATOM 10137 N N . PRO B 1 563 ? -15.828 -75.625 -44.188 1 33.47 563 PRO B N 1
ATOM 10138 C CA . PRO B 1 563 ? -14.391 -75.438 -44.031 1 33.47 563 PRO B CA 1
ATOM 10139 C C . PRO B 1 563 ? -13.852 -74.188 -44.781 1 33.47 563 PRO B C 1
ATOM 10141 O O . PRO B 1 563 ? -14.336 -73.875 -45.875 1 33.47 563 PRO B O 1
ATOM 10144 N N . PRO B 1 564 ? -13.664 -73.125 -44.031 1 33.56 564 PRO B N 1
ATOM 10145 C CA . PRO B 1 564 ? -13.133 -72 -44.844 1 33.56 564 PRO B CA 1
ATOM 10146 C C . PRO B 1 564 ? -12.266 -72.438 -46 1 33.56 564 PRO B C 1
ATOM 10148 O O . PRO B 1 564 ? -11.562 -73.5 -45.875 1 33.56 564 PRO B O 1
ATOM 10151 N N . SER B 1 565 ? -12.875 -72.562 -47.125 1 35.19 565 SER B N 1
ATOM 10152 C CA . SER B 1 565 ? -11.992 -72.75 -48.25 1 35.19 565 SER B CA 1
ATOM 10153 C C . SER B 1 565 ? -10.641 -72.062 -48.062 1 35.19 565 SER B C 1
ATOM 10155 O O . SER B 1 565 ? -10.57 -71 -47.469 1 35.19 565 SER B O 1
ATOM 10157 N N . PRO B 1 566 ? -9.445 -72.938 -48.031 1 36.34 566 PRO B N 1
ATOM 10158 C CA . PRO B 1 566 ? -8.078 -72.438 -47.938 1 36.34 566 PRO B CA 1
ATOM 10159 C C . PRO B 1 566 ? -7.855 -71.125 -48.719 1 36.34 566 PRO B C 1
ATOM 10161 O O . PRO B 1 566 ? -7.547 -71.188 -49.906 1 36.34 566 PRO B O 1
ATOM 10164 N N . SER B 1 567 ? -8.984 -70.375 -48.812 1 36.16 567 SER B N 1
ATOM 10165 C CA . SER B 1 567 ? -8.477 -69.312 -49.656 1 36.16 567 SER B CA 1
ATOM 10166 C C . SER B 1 567 ? -7.156 -68.75 -49.125 1 36.16 567 SER B C 1
ATOM 10168 O O . SER B 1 567 ? -6.98 -68.625 -47.906 1 36.16 567 SER B O 1
ATOM 10170 N N . GLY B 1 568 ? -6.039 -69 -49.75 1 38.62 568 GLY B N 1
ATOM 10171 C CA . GLY B 1 568 ? -4.641 -68.562 -49.688 1 38.62 568 GLY B CA 1
ATOM 10172 C C . GLY B 1 568 ? -4.43 -67.188 -49.125 1 38.62 568 GLY B C 1
ATOM 10173 O O . GLY B 1 568 ? -3.402 -66.562 -49.375 1 38.62 568 GLY B O 1
ATOM 10174 N N . ASP B 1 569 ? -5.609 -66.625 -48.781 1 43.59 569 ASP B N 1
ATOM 10175 C CA . ASP B 1 569 ? -5.184 -65.25 -48.531 1 43.59 569 ASP B CA 1
ATOM 10176 C C . ASP B 1 569 ? -4.363 -65.125 -47.25 1 43.59 569 ASP B C 1
ATOM 10178 O O . ASP B 1 569 ? -4.848 -65.5 -46.156 1 43.59 569 ASP B O 1
ATOM 10182 N N . ASN B 1 570 ? -3.027 -65.188 -47.25 1 48.34 570 ASN B N 1
ATOM 10183 C CA . ASN B 1 570 ? -1.917 -65.062 -46.312 1 48.34 570 ASN B CA 1
ATOM 10184 C C . ASN B 1 570 ? -2.225 -64 -45.25 1 48.34 570 ASN B C 1
ATOM 10186 O O . ASN B 1 570 ? -1.72 -64.062 -44.125 1 48.34 570 ASN B O 1
ATOM 10190 N N . ILE B 1 571 ? -3.041 -63.062 -45.562 1 57.53 571 ILE B N 1
ATOM 10191 C CA . ILE B 1 571 ? -3.242 -61.969 -44.625 1 57.53 571 ILE B CA 1
ATOM 10192 C C . ILE B 1 571 ? -4.125 -62.406 -43.469 1 57.53 571 ILE B C 1
ATOM 10194 O O . ILE B 1 571 ? -3.871 -62.062 -42.312 1 57.53 571 ILE B O 1
ATOM 10198 N N . SER B 1 572 ? -5.172 -63.188 -43.75 1 55.41 572 SER B N 1
ATOM 10199 C CA . SER B 1 572 ? -6.031 -63.688 -42.656 1 55.41 572 SER B CA 1
ATOM 10200 C C . SER B 1 572 ? -5.262 -64.562 -41.719 1 55.41 572 SER B C 1
ATOM 10202 O O . SER B 1 572 ? -5.453 -64.5 -40.5 1 55.41 572 SER B O 1
ATOM 10204 N N . ASP B 1 573 ? -4.547 -65.438 -42.312 1 54.28 573 ASP B N 1
ATOM 10205 C CA . ASP B 1 573 ? -3.676 -66.312 -41.5 1 54.28 573 ASP B CA 1
ATOM 10206 C C . ASP B 1 573 ? -2.721 -65.438 -40.656 1 54.28 573 ASP B C 1
ATOM 10208 O O . ASP B 1 573 ? -2.422 -65.812 -39.531 1 54.28 573 ASP B O 1
ATOM 10212 N N . PHE B 1 574 ? -2.232 -64.375 -41.312 1 59.75 574 PHE B N 1
ATOM 10213 C CA . PHE B 1 574 ? -1.365 -63.438 -40.594 1 59.75 574 PHE B CA 1
ATOM 10214 C C . PHE B 1 574 ? -2.105 -62.812 -39.438 1 59.75 574 PHE B C 1
ATOM 10216 O O . PHE B 1 574 ? -1.552 -62.688 -38.344 1 59.75 574 PHE B O 1
ATOM 10223 N N . ASP B 1 575 ? -3.35 -62.5 -39.656 1 60 575 ASP B N 1
ATOM 10224 C CA . ASP B 1 575 ? -4.133 -61.906 -38.594 1 60 575 ASP B CA 1
ATOM 10225 C C . ASP B 1 575 ? -4.348 -62.875 -37.438 1 60 575 ASP B C 1
ATOM 10227 O O . ASP B 1 575 ? -4.273 -62.5 -36.281 1 60 575 ASP B O 1
ATOM 10231 N N . VAL B 1 576 ? -4.664 -64.062 -37.812 1 56.66 576 VAL B N 1
ATOM 10232 C CA . VAL B 1 576 ? -4.797 -65.125 -36.844 1 56.66 576 VAL B CA 1
ATOM 10233 C C . VAL B 1 576 ? -3.453 -65.375 -36.156 1 56.66 576 VAL B C 1
ATOM 10235 O O . VAL B 1 576 ? -3.389 -65.562 -34.938 1 56.66 576 VAL B O 1
ATOM 10238 N N . TYR B 1 577 ? -2.445 -65.375 -37.031 1 52.22 577 TYR B N 1
ATOM 10239 C CA . TYR B 1 577 ? -1.087 -65.562 -36.5 1 52.22 577 TYR B CA 1
ATOM 10240 C C . TYR B 1 577 ? -0.734 -64.438 -35.531 1 52.22 577 TYR B C 1
ATOM 10242 O O . TYR B 1 577 ? -0.175 -64.688 -34.469 1 52.22 577 TYR B O 1
ATOM 10250 N N . ILE B 1 578 ? -1.037 -63.188 -35.875 1 56.31 578 ILE B N 1
ATOM 10251 C CA . ILE B 1 578 ? -0.749 -62.031 -35 1 56.31 578 ILE B CA 1
ATOM 10252 C C . ILE B 1 578 ? -1.64 -62.094 -33.781 1 56.31 578 ILE B C 1
ATOM 10254 O O . ILE B 1 578 ? -1.196 -61.781 -32.656 1 56.31 578 ILE B O 1
ATOM 10258 N N . SER B 1 579 ? -2.881 -62.469 -34 1 54.81 579 SER B N 1
ATOM 10259 C CA . SER B 1 579 ? -3.801 -62.562 -32.875 1 54.81 579 SER B CA 1
ATOM 10260 C C . SER B 1 579 ? -3.359 -63.625 -31.891 1 54.81 579 SER B C 1
ATOM 10262 O O . SER B 1 579 ? -3.5 -63.469 -30.688 1 54.81 579 SER B O 1
ATOM 10264 N N . GLU B 1 580 ? -3.035 -64.75 -32.406 1 51.44 580 GLU B N 1
ATOM 10265 C CA . GLU B 1 580 ? -2.512 -65.812 -31.562 1 51.44 580 GLU B CA 1
ATOM 10266 C C . GLU B 1 580 ? -1.257 -65.375 -30.812 1 51.44 580 GLU B C 1
ATOM 10268 O O . GLU B 1 580 ? -1.036 -65.75 -29.672 1 51.44 580 GLU B O 1
ATOM 10273 N N . PHE B 1 581 ? -0.379 -64.688 -31.609 1 46.94 581 PHE B N 1
ATOM 10274 C CA . PHE B 1 581 ? 0.773 -64.062 -30.938 1 46.94 581 PHE B CA 1
ATOM 10275 C C . PHE B 1 581 ? 0.341 -62.938 -30.016 1 46.94 581 PHE B C 1
ATOM 10277 O O . PHE B 1 581 ? 0.944 -62.719 -28.969 1 46.94 581 PHE B O 1
ATOM 10284 N N . SER B 1 582 ? -0.6 -62.156 -30.484 1 48.12 582 SER B N 1
ATOM 10285 C CA . SER B 1 582 ? -1.092 -61.031 -29.672 1 48.12 582 SER B CA 1
ATOM 10286 C C . SER B 1 582 ? -1.854 -61.531 -28.453 1 48.12 582 SER B C 1
ATOM 10288 O O . SER B 1 582 ? -1.979 -60.812 -27.453 1 48.12 582 SER B O 1
ATOM 10290 N N . SER B 1 583 ? -2.635 -62.688 -28.594 1 46.25 583 SER B N 1
ATOM 10291 C CA . SER B 1 583 ? -3.355 -63.219 -27.438 1 46.25 583 SER B CA 1
ATOM 10292 C C . SER B 1 583 ? -2.395 -63.625 -26.328 1 46.25 583 SER B C 1
ATOM 10294 O O . SER B 1 583 ? -2.721 -63.5 -25.141 1 46.25 583 SER B O 1
ATOM 10296 N N . ASN B 1 584 ? -1.416 -64.438 -26.625 1 44.06 584 ASN B N 1
ATOM 10297 C CA . ASN B 1 584 ? -0.486 -64.875 -25.594 1 44.06 584 ASN B CA 1
ATOM 10298 C C . ASN B 1 584 ? 0.422 -63.75 -25.125 1 44.06 584 ASN B C 1
ATOM 10300 O O . ASN B 1 584 ? 1.179 -63.906 -24.172 1 44.06 584 ASN B O 1
ATOM 10304 N N . SER B 1 585 ? 0.944 -62.938 -26.016 1 44.25 585 SER B N 1
ATOM 10305 C CA . SER B 1 585 ? 1.839 -61.875 -25.578 1 44.25 585 SER B CA 1
ATOM 10306 C C . SER B 1 585 ? 1.084 -60.812 -24.797 1 44.25 585 SER B C 1
ATOM 10308 O O . SER B 1 585 ? 0.116 -60.219 -25.297 1 44.25 585 SER B O 1
ATOM 10310 N N . GLN B 1 586 ? 0.862 -60.969 -23.594 1 49.91 586 GLN B N 1
ATOM 10311 C CA . GLN B 1 586 ? 0.353 -60 -22.625 1 49.91 586 GLN B CA 1
ATOM 10312 C C . GLN B 1 586 ? 0.619 -58.562 -23.078 1 49.91 586 GLN B C 1
ATOM 10314 O O . GLN B 1 586 ? 1.767 -58.125 -23.094 1 49.91 586 GLN B O 1
ATOM 10319 N N . MET B 1 587 ? -0.11 -58.062 -23.922 1 63.03 587 MET B N 1
ATOM 10320 C CA . MET B 1 587 ? 0.027 -56.719 -24.531 1 63.03 587 MET B CA 1
ATOM 10321 C C . MET B 1 587 ? 0.433 -55.688 -23.484 1 63.03 587 MET B C 1
ATOM 10323 O O . MET B 1 587 ? -0.243 -55.531 -22.469 1 63.03 587 MET B O 1
ATOM 10327 N N . LYS B 1 588 ? 1.633 -55.344 -23.5 1 85.12 588 LYS B N 1
ATOM 10328 C CA . LYS B 1 588 ? 2.188 -54.344 -22.625 1 85.12 588 LYS B CA 1
ATOM 10329 C C . LYS B 1 588 ? 1.346 -53.062 -22.656 1 85.12 588 LYS B C 1
ATOM 10331 O O . LYS B 1 588 ? 0.834 -52.688 -23.719 1 85.12 588 LYS B O 1
ATOM 10336 N N . SER B 1 589 ? 0.981 -52.688 -21.469 1 91.44 589 SER B N 1
ATOM 10337 C CA . SER B 1 589 ? 0.258 -51.406 -21.375 1 91.44 589 SER B CA 1
ATOM 10338 C C . SER B 1 589 ? 1.001 -50.281 -22.109 1 91.44 589 SER B C 1
ATOM 10340 O O . SER B 1 589 ? 2.205 -50.406 -22.344 1 91.44 589 SER B O 1
ATOM 10342 N N . GLU B 1 590 ? 0.304 -49.281 -22.562 1 94.5 590 GLU B N 1
ATOM 10343 C CA . GLU B 1 590 ? 0.946 -48.125 -23.188 1 94.5 590 GLU B CA 1
ATOM 10344 C C . GLU B 1 590 ? 2.078 -47.594 -22.312 1 94.5 590 GLU B C 1
ATOM 10346 O O . GLU B 1 590 ? 3.133 -47.188 -22.812 1 94.5 590 GLU B O 1
ATOM 10351 N N . LEU B 1 591 ? 1.813 -47.562 -21.031 1 96.19 591 LEU B N 1
ATOM 10352 C CA . LEU B 1 591 ? 2.793 -47.062 -20.078 1 96.19 591 LEU B CA 1
ATOM 10353 C C . LEU B 1 591 ? 4.055 -47.906 -20.078 1 96.19 591 LEU B C 1
ATOM 10355 O O . LEU B 1 591 ? 5.168 -47.375 -20.125 1 96.19 591 LEU B O 1
ATOM 10359 N N . ASP B 1 592 ? 3.906 -49.188 -20.031 1 95.5 592 ASP B N 1
ATOM 10360 C CA . ASP B 1 592 ? 5.051 -50.094 -20.031 1 95.5 592 ASP B CA 1
ATOM 10361 C C . ASP B 1 592 ? 5.84 -49.969 -21.328 1 95.5 592 ASP B C 1
ATOM 10363 O O . ASP B 1 592 ? 7.07 -50.031 -21.328 1 95.5 592 ASP B O 1
ATOM 10367 N N . GLN B 1 593 ? 5.098 -49.844 -22.406 1 95.38 593 GLN B N 1
ATOM 10368 C CA . GLN B 1 593 ? 5.75 -49.656 -23.703 1 95.38 593 GLN B CA 1
ATOM 10369 C C . GLN B 1 593 ? 6.582 -48.375 -23.719 1 95.38 593 GLN B C 1
ATOM 10371 O O . GLN B 1 593 ? 7.734 -48.406 -24.141 1 95.38 593 GLN B O 1
ATOM 10376 N N . TYR B 1 594 ? 5.922 -47.344 -23.281 1 96.44 594 TYR B N 1
ATOM 10377 C CA . TYR B 1 594 ? 6.59 -46.031 -23.203 1 96.44 594 TYR B CA 1
ATOM 10378 C C . TYR B 1 594 ? 7.844 -46.125 -22.344 1 96.44 594 TYR B C 1
ATOM 10380 O O . TYR B 1 594 ? 8.898 -45.625 -22.734 1 96.44 594 TYR B O 1
ATOM 10388 N N . LEU B 1 595 ? 7.773 -46.75 -21.156 1 95.56 595 LEU B N 1
ATOM 10389 C CA . LEU B 1 595 ? 8.883 -46.812 -20.219 1 95.56 595 LEU B CA 1
ATOM 10390 C C . LEU B 1 595 ? 10.008 -47.688 -20.766 1 95.56 595 LEU B C 1
ATOM 10392 O O . LEU B 1 595 ? 11.18 -47.469 -20.469 1 95.56 595 LEU B O 1
ATOM 10396 N N . ASP B 1 596 ? 9.656 -48.656 -21.625 1 93.81 596 ASP B N 1
ATOM 10397 C CA . ASP B 1 596 ? 10.625 -49.594 -22.156 1 93.81 596 ASP B CA 1
ATOM 10398 C C . ASP B 1 596 ? 11.359 -49 -23.359 1 93.81 596 ASP B C 1
ATOM 10400 O O . ASP B 1 596 ? 12.484 -49.406 -23.672 1 93.81 596 ASP B O 1
ATOM 10404 N N . GLU B 1 597 ? 10.727 -48.125 -23.984 1 93.88 597 GLU B N 1
ATOM 10405 C CA . GLU B 1 597 ? 11.352 -47.5 -25.156 1 93.88 597 GLU B CA 1
ATOM 10406 C C . GLU B 1 597 ? 12.586 -46.719 -24.75 1 93.88 597 GLU B C 1
ATOM 10408 O O . GLU B 1 597 ? 12.688 -46.219 -23.609 1 93.88 597 GLU B O 1
ATOM 10413 N N . ASP B 1 598 ? 13.469 -46.531 -25.672 1 93 598 ASP B N 1
ATOM 10414 C CA . ASP B 1 598 ? 14.711 -45.781 -25.422 1 93 598 ASP B CA 1
ATOM 10415 C C . ASP B 1 598 ? 14.438 -44.312 -25.125 1 93 598 ASP B C 1
ATOM 10417 O O . ASP B 1 598 ? 13.453 -43.75 -25.609 1 93 598 ASP B O 1
ATOM 10421 N N . LEU B 1 599 ? 15.398 -43.781 -24.391 1 93.5 599 LEU B N 1
ATOM 10422 C CA . LEU B 1 599 ? 15.297 -42.375 -24.062 1 93.5 599 LEU B CA 1
ATOM 10423 C C . LEU B 1 599 ? 15.562 -41.5 -25.297 1 93.5 599 LEU B C 1
ATOM 10425 O O . LEU B 1 599 ? 16.406 -41.875 -26.125 1 93.5 599 LEU B O 1
ATOM 10429 N N . LEU B 1 600 ? 14.867 -40.438 -25.375 1 93.25 600 LEU B N 1
ATOM 10430 C CA . LEU B 1 600 ? 15.148 -39.469 -26.438 1 93.25 600 LEU B CA 1
ATOM 10431 C C . LEU B 1 600 ? 16.406 -38.656 -26.109 1 93.25 600 LEU B C 1
ATOM 10433 O O . LEU B 1 600 ? 16.781 -38.5 -24.953 1 93.25 600 LEU B O 1
ATOM 10437 N N . PRO B 1 601 ? 17.047 -38.062 -27.109 1 89.5 601 PRO B N 1
ATOM 10438 C CA . PRO B 1 601 ? 18.203 -37.188 -26.859 1 89.5 601 PRO B CA 1
ATOM 10439 C C . PRO B 1 601 ? 17.844 -35.938 -26.094 1 89.5 601 PRO B C 1
ATOM 10441 O O . PRO B 1 601 ? 16.703 -35.438 -26.188 1 89.5 601 PRO B O 1
ATOM 10444 N N . ARG B 1 602 ? 18.797 -35.438 -25.375 1 83.88 602 ARG B N 1
ATOM 10445 C CA . ARG B 1 602 ? 18.562 -34.312 -24.453 1 83.88 602 ARG B CA 1
ATOM 10446 C C . ARG B 1 602 ? 18.562 -32.969 -25.172 1 83.88 602 ARG B C 1
ATOM 10448 O O . ARG B 1 602 ? 18.672 -31.922 -24.547 1 83.88 602 ARG B O 1
ATOM 10455 N N . ASP B 1 603 ? 18.156 -32.906 -26.359 1 79.94 603 ASP B N 1
ATOM 10456 C CA . ASP B 1 603 ? 18.062 -31.656 -27.109 1 79.94 603 ASP B CA 1
ATOM 10457 C C . ASP B 1 603 ? 16.828 -30.859 -26.703 1 79.94 603 ASP B C 1
ATOM 10459 O O . ASP B 1 603 ? 16.062 -31.297 -25.844 1 79.94 603 ASP B O 1
ATOM 10463 N N . GLU B 1 604 ? 16.734 -29.625 -27.234 1 82.25 604 GLU B N 1
ATOM 10464 C CA . GLU B 1 604 ? 15.578 -28.797 -26.953 1 82.25 604 GLU B CA 1
ATOM 10465 C C . GLU B 1 604 ? 14.297 -29.438 -27.469 1 82.25 604 GLU B C 1
ATOM 10467 O O . GLU B 1 604 ? 14.18 -29.75 -28.656 1 82.25 604 GLU B O 1
ATOM 10472 N N . LEU B 1 605 ? 13.492 -29.922 -26.453 1 88.25 605 LEU B N 1
ATOM 10473 C CA . LEU B 1 605 ? 12.242 -30.609 -26.766 1 88.25 605 LEU B CA 1
ATOM 10474 C C . LEU B 1 605 ? 11.07 -29.984 -26.031 1 88.25 605 LEU B C 1
ATOM 10476 O O . LEU B 1 605 ? 11.156 -29.734 -24.828 1 88.25 605 LEU B O 1
ATOM 10480 N N . ASP B 1 606 ? 10.078 -29.641 -26.797 1 92.94 606 ASP B N 1
ATOM 10481 C CA . ASP B 1 606 ? 8.805 -29.312 -26.156 1 92.94 606 ASP B CA 1
ATOM 10482 C C . ASP B 1 606 ? 8.023 -30.562 -25.812 1 92.94 606 ASP B C 1
ATOM 10484 O O . ASP B 1 606 ? 7.398 -31.172 -26.688 1 92.94 606 ASP B O 1
ATOM 10488 N N . VAL B 1 607 ? 7.965 -30.922 -24.562 1 96.06 607 VAL B N 1
ATOM 10489 C CA . VAL B 1 607 ? 7.422 -32.188 -24.078 1 96.06 607 VAL B CA 1
ATOM 10490 C C . VAL B 1 607 ? 5.93 -32.281 -24.391 1 96.06 607 VAL B C 1
ATOM 10492 O O . VAL B 1 607 ? 5.422 -33.312 -24.766 1 96.06 607 VAL B O 1
ATOM 10495 N N . ILE B 1 608 ? 5.188 -31.219 -24.234 1 95.5 608 ILE B N 1
ATOM 10496 C CA . ILE B 1 608 ? 3.752 -31.219 -24.5 1 95.5 608 ILE B CA 1
ATOM 10497 C C . ILE B 1 608 ? 3.502 -31.438 -25.984 1 95.5 608 ILE B C 1
ATOM 10499 O O . ILE B 1 608 ? 2.615 -32.219 -26.375 1 95.5 608 ILE B O 1
ATOM 10503 N N . ASP B 1 609 ? 4.312 -30.828 -26.812 1 94.56 609 ASP B N 1
ATOM 10504 C CA . ASP B 1 609 ? 4.203 -31.016 -28.25 1 94.56 609 ASP B CA 1
ATOM 10505 C C . ASP B 1 609 ? 4.523 -32.469 -28.641 1 94.56 609 ASP B C 1
ATOM 10507 O O . ASP B 1 609 ? 3.92 -33 -29.562 1 94.56 609 ASP B O 1
ATOM 10511 N N . TRP B 1 610 ? 5.512 -32.969 -28.031 1 96.19 610 TRP B N 1
ATOM 10512 C CA . TRP B 1 610 ? 5.863 -34.375 -28.297 1 96.19 610 TRP B CA 1
ATOM 10513 C C . TRP B 1 610 ? 4.676 -35.281 -28.047 1 96.19 610 TRP B C 1
ATOM 10515 O O . TRP B 1 610 ? 4.398 -36.188 -28.844 1 96.19 610 TRP B O 1
ATOM 10525 N N . TRP B 1 611 ? 4.004 -35.125 -26.953 1 96.88 611 TRP B N 1
ATOM 10526 C CA . TRP B 1 611 ? 2.854 -35.969 -26.609 1 96.88 611 TRP B CA 1
ATOM 10527 C C . TRP B 1 611 ? 1.704 -35.719 -27.594 1 96.88 611 TRP B C 1
ATOM 10529 O O . TRP B 1 611 ? 0.951 -36.656 -27.906 1 96.88 611 TRP B O 1
ATOM 10539 N N . LYS B 1 612 ? 1.526 -34.469 -28.047 1 94.94 612 LYS B N 1
ATOM 10540 C CA . LYS B 1 612 ? 0.54 -34.156 -29.078 1 94.94 612 LYS B CA 1
ATOM 10541 C C . LYS B 1 612 ? 0.751 -35.031 -30.312 1 94.94 612 LYS B C 1
ATOM 10543 O O . LYS B 1 612 ? -0.204 -35.594 -30.859 1 94.94 612 LYS B O 1
ATOM 10548 N N . PHE B 1 613 ? 1.974 -35.281 -30.688 1 95.06 613 PHE B N 1
ATOM 10549 C CA . PHE B 1 613 ? 2.312 -36 -31.906 1 95.06 613 PHE B CA 1
ATOM 10550 C C . PHE B 1 613 ? 2.281 -37.5 -31.688 1 95.06 613 PHE B C 1
ATOM 10552 O O . PHE B 1 613 ? 2.18 -38.25 -32.656 1 95.06 613 PHE B O 1
ATOM 10559 N N . ASN B 1 614 ? 2.379 -37.938 -30.484 1 95.88 614 ASN B N 1
ATOM 10560 C CA . ASN B 1 614 ? 2.416 -39.375 -30.188 1 95.88 614 ASN B CA 1
ATOM 10561 C C . ASN B 1 614 ? 1.09 -39.844 -29.609 1 95.88 614 ASN B C 1
ATOM 10563 O O . ASN B 1 614 ? 1.038 -40.906 -28.969 1 95.88 614 ASN B O 1
ATOM 10567 N N . ARG B 1 615 ? 0.023 -39.156 -29.891 1 93.94 615 ARG B N 1
ATOM 10568 C CA . ARG B 1 615 ? -1.299 -39.5 -29.375 1 93.94 615 ARG B CA 1
ATOM 10569 C C . ARG B 1 615 ? -1.809 -40.812 -29.969 1 93.94 615 ARG B C 1
ATOM 10571 O O . ARG B 1 615 ? -2.578 -41.531 -29.344 1 93.94 615 ARG B O 1
ATOM 10578 N N . ILE B 1 616 ? -1.455 -41.062 -31.188 1 92.81 616 ILE B N 1
ATOM 10579 C CA . ILE B 1 616 ? -1.918 -42.25 -31.875 1 92.81 616 ILE B CA 1
ATOM 10580 C C . ILE B 1 616 ? -1.265 -43.5 -31.266 1 92.81 616 ILE B C 1
ATOM 10582 O O . ILE B 1 616 ? -1.925 -44.5 -31.047 1 92.81 616 ILE B O 1
ATOM 10586 N N . LYS B 1 617 ? -0.062 -43.312 -31.016 1 93.75 617 LYS B N 1
ATOM 10587 C CA . LYS B 1 617 ? 0.692 -44.438 -30.422 1 93.75 617 LYS B CA 1
ATOM 10588 C C . LYS B 1 617 ? 0.281 -44.656 -28.984 1 93.75 617 LYS B C 1
ATOM 10590 O O . LYS B 1 617 ? 0.198 -45.812 -28.531 1 93.75 617 LYS B O 1
ATOM 10595 N N . TYR B 1 618 ? 0.135 -43.531 -28.297 1 95.44 618 TYR B N 1
ATOM 10596 C CA . TYR B 1 618 ? -0.212 -43.594 -26.875 1 95.44 618 TYR B CA 1
ATOM 10597 C C . TYR B 1 618 ? -1.475 -42.812 -26.578 1 95.44 618 TYR B C 1
ATOM 10599 O O . TYR B 1 618 ? -1.426 -41.781 -25.875 1 95.44 618 TYR B O 1
ATOM 10607 N N . PRO B 1 619 ? -2.621 -43.25 -26.891 1 93.69 619 PRO B N 1
ATOM 10608 C CA . PRO B 1 619 ? -3.842 -42.438 -26.766 1 93.69 619 PRO B CA 1
ATOM 10609 C C . PRO B 1 619 ? -4.219 -42.156 -25.312 1 93.69 619 PRO B C 1
ATOM 10611 O O . PRO B 1 619 ? -4.555 -41.031 -24.969 1 93.69 619 PRO B O 1
ATOM 10614 N N . THR B 1 620 ? -4.176 -43.188 -24.453 1 94.06 620 THR B N 1
ATOM 10615 C CA . THR B 1 620 ? -4.547 -43 -23.047 1 94.06 620 THR B CA 1
ATOM 10616 C C . THR B 1 620 ? -3.43 -42.312 -22.281 1 94.06 620 THR B C 1
ATOM 10618 O O . THR B 1 620 ? -3.691 -41.406 -21.469 1 94.06 620 THR B O 1
ATOM 10621 N N . LEU B 1 621 ? -2.219 -42.688 -22.578 1 95.69 621 LEU B N 1
ATOM 10622 C CA . LEU B 1 621 ? -1.071 -42.156 -21.859 1 95.69 621 LEU B CA 1
ATOM 10623 C C . LEU B 1 621 ? -0.884 -40.688 -22.188 1 95.69 621 LEU B C 1
ATOM 10625 O O . LEU B 1 621 ? -0.454 -39.906 -21.328 1 95.69 621 LEU B O 1
ATOM 10629 N N . SER B 1 622 ? -1.182 -40.281 -23.406 1 96 622 SER B N 1
ATOM 10630 C CA . SER B 1 622 ? -1.056 -38.906 -23.797 1 96 622 SER B CA 1
ATOM 10631 C C . SER B 1 622 ? -2.031 -38 -23.031 1 96 622 SER B C 1
ATOM 10633 O O . SER B 1 622 ? -1.702 -36.875 -22.672 1 96 622 SER B O 1
ATOM 10635 N N . LYS B 1 623 ? -3.217 -38.5 -22.766 1 94.06 623 LYS B N 1
ATOM 10636 C CA . LYS B 1 623 ? -4.188 -37.781 -21.953 1 94.06 623 LYS B CA 1
ATOM 10637 C C . LYS B 1 623 ? -3.697 -37.625 -20.531 1 94.06 623 LYS B C 1
ATOM 10639 O O . LYS B 1 623 ? -3.828 -36.562 -19.938 1 94.06 623 LYS B O 1
ATOM 10644 N N . MET B 1 624 ? -3.209 -38.719 -20.016 1 94.69 624 MET B N 1
ATOM 10645 C CA . MET B 1 624 ? -2.648 -38.688 -18.672 1 94.69 624 MET B CA 1
ATOM 10646 C C . MET B 1 624 ? -1.47 -37.719 -18.594 1 94.69 624 MET B C 1
ATOM 10648 O O . MET B 1 624 ? -1.353 -36.969 -17.625 1 94.69 624 MET B O 1
ATOM 10652 N N . ALA B 1 625 ? -0.583 -37.75 -19.594 1 97.06 625 ALA B N 1
ATOM 10653 C CA . ALA B 1 625 ? 0.591 -36.906 -19.641 1 97.06 625 ALA B CA 1
ATOM 10654 C C . ALA B 1 625 ? 0.185 -35.438 -19.688 1 97.06 625 ALA B C 1
ATOM 10656 O O . ALA B 1 625 ? 0.801 -34.594 -19.016 1 97.06 625 ALA B O 1
ATOM 10657 N N . ALA B 1 626 ? -0.833 -35.094 -20.469 1 96.25 626 ALA B N 1
ATOM 10658 C CA . ALA B 1 626 ? -1.314 -33.719 -20.562 1 96.25 626 ALA B CA 1
ATOM 10659 C C . ALA B 1 626 ? -1.761 -33.188 -19.203 1 96.25 626 ALA B C 1
ATOM 10661 O O . ALA B 1 626 ? -1.439 -32.062 -18.828 1 96.25 626 ALA B O 1
ATOM 10662 N N . ASP B 1 627 ? -2.463 -34 -18.453 1 95.5 627 ASP B N 1
ATOM 10663 C CA . ASP B 1 627 ? -2.967 -33.594 -17.141 1 95.5 627 ASP B CA 1
ATOM 10664 C C . ASP B 1 627 ? -1.831 -33.469 -16.125 1 95.5 627 ASP B C 1
ATOM 10666 O O . ASP B 1 627 ? -1.787 -32.531 -15.344 1 95.5 627 ASP B O 1
ATOM 10670 N N . LEU B 1 628 ? -0.902 -34.375 -16.172 1 96.31 628 LEU B N 1
ATOM 10671 C CA . LEU B 1 628 ? 0.226 -34.375 -15.25 1 96.31 628 LEU B CA 1
ATOM 10672 C C . LEU B 1 628 ? 1.122 -33.156 -15.508 1 96.31 628 LEU B C 1
ATOM 10674 O O . LEU B 1 628 ? 1.581 -32.5 -14.57 1 96.31 628 LEU B O 1
ATOM 10678 N N . LEU B 1 629 ? 1.348 -32.875 -16.766 1 97.19 629 LEU B N 1
ATOM 10679 C CA . LEU B 1 629 ? 2.271 -31.797 -17.156 1 97.19 629 LEU B CA 1
ATOM 10680 C C . LEU B 1 629 ? 1.666 -30.422 -16.891 1 97.19 629 LEU B C 1
ATOM 10682 O O . LEU B 1 629 ? 2.387 -29.438 -16.812 1 97.19 629 LEU B O 1
ATOM 10686 N N . SER B 1 630 ? 0.354 -30.328 -16.734 1 96.69 630 SER B N 1
ATOM 10687 C CA . SER B 1 630 ? -0.318 -29.047 -16.531 1 96.69 630 SER B CA 1
ATOM 10688 C C . SER B 1 630 ? -0.449 -28.734 -15.047 1 96.69 630 SER B C 1
ATOM 10690 O O . SER B 1 630 ? -0.925 -27.656 -14.68 1 96.69 630 SER B O 1
ATOM 10692 N N . ILE B 1 631 ? 0.024 -29.609 -14.133 1 96.19 631 ILE B N 1
ATOM 10693 C CA . ILE B 1 631 ? -0.075 -29.375 -12.695 1 96.19 631 ILE B CA 1
ATOM 10694 C C . ILE B 1 631 ? 0.783 -28.188 -12.305 1 96.19 631 ILE B C 1
ATOM 10696 O O . ILE B 1 631 ? 1.983 -28.156 -12.586 1 96.19 631 ILE B O 1
ATOM 10700 N N . PRO B 1 632 ? 0.145 -27.188 -11.695 1 95.62 632 PRO B N 1
ATOM 10701 C CA . PRO B 1 632 ? 0.917 -26.031 -11.234 1 95.62 632 PRO B CA 1
ATOM 10702 C C . PRO B 1 632 ? 1.572 -26.266 -9.875 1 95.62 632 PRO B C 1
ATOM 10704 O O . PRO B 1 632 ? 0.944 -26.828 -8.969 1 95.62 632 PRO B O 1
ATOM 10707 N N . PHE B 1 633 ? 2.826 -25.953 -9.703 1 95.94 633 PHE B N 1
ATOM 10708 C CA . PHE B 1 633 ? 3.479 -26.078 -8.406 1 95.94 633 PHE B CA 1
ATOM 10709 C C . PHE B 1 633 ? 3.639 -24.703 -7.754 1 95.94 633 PHE B C 1
ATOM 10711 O O . PHE B 1 633 ? 4.09 -24.609 -6.613 1 95.94 633 PHE B O 1
ATOM 10718 N N . SER B 1 634 ? 3.279 -23.672 -8.438 1 95.88 634 SER B N 1
ATOM 10719 C CA . SER B 1 634 ? 3.281 -22.312 -7.914 1 95.88 634 SER B CA 1
ATOM 10720 C C . SER B 1 634 ? 1.939 -21.625 -8.148 1 95.88 634 SER B C 1
ATOM 10722 O O . SER B 1 634 ? 1.327 -21.797 -9.203 1 95.88 634 SER B O 1
ATOM 10724 N N . THR B 1 635 ? 1.505 -20.891 -7.137 1 94.94 635 THR B N 1
ATOM 10725 C CA . THR B 1 635 ? 0.197 -20.25 -7.211 1 94.94 635 THR B CA 1
ATOM 10726 C C . THR B 1 635 ? 0.337 -18.781 -7.621 1 94.94 635 THR B C 1
ATOM 10728 O O . THR B 1 635 ? -0.658 -18.125 -7.918 1 94.94 635 THR B O 1
ATOM 10731 N N . VAL B 1 636 ? 1.521 -18.297 -7.723 1 93.25 636 VAL B N 1
ATOM 10732 C CA . VAL B 1 636 ? 1.722 -16.859 -7.832 1 93.25 636 VAL B CA 1
ATOM 10733 C C . VAL B 1 636 ? 1.871 -16.469 -9.305 1 93.25 636 VAL B C 1
ATOM 10735 O O . VAL B 1 636 ? 2.285 -17.281 -10.133 1 93.25 636 VAL B O 1
ATOM 10738 N N . HIS B 1 637 ? 1.486 -15.242 -9.586 1 89.94 637 HIS B N 1
ATOM 10739 C CA . HIS B 1 637 ? 1.7 -14.656 -10.906 1 89.94 637 HIS B CA 1
ATOM 10740 C C . HIS B 1 637 ? 3.164 -14.281 -11.117 1 89.94 637 HIS B C 1
ATOM 10742 O O . HIS B 1 637 ? 3.91 -14.125 -10.148 1 89.94 637 HIS B O 1
ATOM 10748 N N . ARG B 1 638 ? 3.537 -14.117 -12.312 1 90.88 638 ARG B N 1
ATOM 10749 C CA . ARG B 1 638 ? 4.922 -13.844 -12.688 1 90.88 638 ARG B CA 1
ATOM 10750 C C . ARG B 1 638 ? 5.426 -12.57 -12.016 1 90.88 638 ARG B C 1
ATOM 10752 O O . ARG B 1 638 ? 6.598 -12.477 -11.641 1 90.88 638 ARG B O 1
ATOM 10759 N N . GLU B 1 639 ? 4.57 -11.641 -11.781 1 87 639 GLU B N 1
ATOM 10760 C CA . GLU B 1 639 ? 4.969 -10.352 -11.219 1 87 639 GLU B CA 1
ATOM 10761 C C . GLU B 1 639 ? 5.156 -10.438 -9.711 1 87 639 GLU B C 1
ATOM 10763 O O . GLU B 1 639 ? 5.766 -9.555 -9.102 1 87 639 GLU B O 1
ATOM 10768 N N . SER B 1 640 ? 4.734 -11.508 -9.125 1 91.88 640 SER B N 1
ATOM 10769 C CA . SER B 1 640 ? 4.754 -11.602 -7.672 1 91.88 640 SER B CA 1
ATOM 10770 C C . SER B 1 640 ? 5.625 -12.766 -7.207 1 91.88 640 SER B C 1
ATOM 10772 O O . SER B 1 640 ? 5.52 -13.203 -6.059 1 91.88 640 SER B O 1
ATOM 10774 N N . VAL B 1 641 ? 6.457 -13.234 -8.023 1 94.81 641 VAL B N 1
ATOM 10775 C CA . VAL B 1 641 ? 7.23 -14.445 -7.758 1 94.81 641 VAL B CA 1
ATOM 10776 C C . VAL B 1 641 ? 8.18 -14.203 -6.59 1 94.81 641 VAL B C 1
ATOM 10778 O O . VAL B 1 641 ? 8.383 -15.086 -5.754 1 94.81 641 VAL B O 1
ATOM 10781 N N . PHE B 1 642 ? 8.68 -12.977 -6.457 1 96.62 642 PHE B N 1
ATOM 10782 C CA . PHE B 1 642 ? 9.734 -12.711 -5.48 1 96.62 642 PHE B CA 1
ATOM 10783 C C . PHE B 1 642 ? 9.18 -11.977 -4.27 1 96.62 642 PHE B C 1
ATOM 10785 O O . PHE B 1 642 ? 9.938 -11.586 -3.375 1 96.62 642 PHE B O 1
ATOM 10792 N N . ASP B 1 643 ? 7.887 -11.828 -4.223 1 93.56 643 ASP B N 1
ATOM 10793 C CA . ASP B 1 643 ? 7.262 -11.102 -3.125 1 93.56 643 ASP B CA 1
ATOM 10794 C C . ASP B 1 643 ? 7.402 -11.859 -1.81 1 93.56 643 ASP B C 1
ATOM 10796 O O . ASP B 1 643 ? 7.359 -13.094 -1.792 1 93.56 643 ASP B O 1
ATOM 10800 N N . THR B 1 644 ? 7.543 -11.125 -0.736 1 91 644 THR B N 1
ATOM 10801 C CA . THR B 1 644 ? 7.68 -11.727 0.584 1 91 644 THR B CA 1
ATOM 10802 C C . THR B 1 644 ? 6.379 -11.602 1.372 1 91 644 THR B C 1
ATOM 10804 O O . THR B 1 644 ? 6.203 -12.266 2.4 1 91 644 THR B O 1
ATOM 10807 N N . LYS B 1 645 ? 5.496 -10.75 0.925 1 86.94 645 LYS B N 1
ATOM 10808 C CA . LYS B 1 645 ? 4.227 -10.516 1.609 1 86.94 645 LYS B CA 1
ATOM 10809 C C . LYS B 1 645 ? 3.049 -10.938 0.737 1 86.94 645 LYS B C 1
ATOM 10811 O O . LYS B 1 645 ? 3.203 -11.141 -0.469 1 86.94 645 LYS B O 1
ATOM 10816 N N . SER B 1 646 ? 1.959 -11.133 1.41 1 85.38 646 SER B N 1
ATOM 10817 C CA . SER B 1 646 ? 0.73 -11.477 0.703 1 85.38 646 SER B CA 1
ATOM 10818 C C . SER B 1 646 ? 0.235 -10.312 -0.147 1 85.38 646 SER B C 1
ATOM 10820 O O . SER B 1 646 ? 0.578 -9.156 0.114 1 85.38 646 SER B O 1
ATOM 10822 N N . ARG B 1 647 ? -0.478 -10.688 -1.116 1 88.5 647 ARG B N 1
ATOM 10823 C CA . ARG B 1 647 ? -1.006 -9.672 -2.016 1 88.5 647 ARG B CA 1
ATOM 10824 C C . ARG B 1 647 ? -2.131 -8.883 -1.353 1 88.5 647 ARG B C 1
ATOM 10826 O O . ARG B 1 647 ? -2.951 -9.453 -0.629 1 88.5 647 ARG B O 1
ATOM 10833 N N . LYS B 1 648 ? -2.072 -7.609 -1.581 1 89.69 648 LYS B N 1
ATOM 10834 C CA . LYS B 1 648 ? -3.072 -6.711 -1.013 1 89.69 648 LYS B CA 1
ATOM 10835 C C . LYS B 1 648 ? -3.75 -5.883 -2.1 1 89.69 648 LYS B C 1
ATOM 10837 O O . LYS B 1 648 ? -3.088 -5.402 -3.021 1 89.69 648 LYS B O 1
ATOM 10842 N N . LEU B 1 649 ? -5.035 -5.789 -1.979 1 92.44 649 LEU B N 1
ATOM 10843 C CA . LEU B 1 649 ? -5.781 -4.953 -2.914 1 92.44 649 LEU B CA 1
ATOM 10844 C C . LEU B 1 649 ? -5.59 -3.475 -2.594 1 92.44 649 LEU B C 1
ATOM 10846 O O . LEU B 1 649 ? -5.438 -3.102 -1.428 1 92.44 649 LEU B O 1
ATOM 10850 N N . GLU B 1 650 ? -5.586 -2.689 -3.629 1 87.62 650 GLU B N 1
ATOM 10851 C CA . GLU B 1 650 ? -5.52 -1.243 -3.445 1 87.62 650 GLU B CA 1
ATOM 10852 C C . GLU B 1 650 ? -6.844 -0.69 -2.926 1 87.62 650 GLU B C 1
ATOM 10854 O O . GLU B 1 650 ? -7.895 -1.316 -3.092 1 87.62 650 GLU B O 1
ATOM 10859 N N . SER B 1 651 ? -6.773 0.5 -2.402 1 83.62 651 SER B N 1
ATOM 10860 C CA . SER B 1 651 ? -7.941 1.111 -1.78 1 83.62 651 SER B CA 1
ATOM 10861 C C . SER B 1 651 ? -9.055 1.338 -2.799 1 83.62 651 SER B C 1
ATOM 10863 O O . SER B 1 651 ? -10.234 1.137 -2.494 1 83.62 651 SER B O 1
ATOM 10865 N N . TYR B 1 652 ? -8.672 1.776 -3.971 1 86.31 652 TYR B N 1
ATOM 10866 C CA . TYR B 1 652 ? -9.711 2.059 -4.961 1 86.31 652 TYR B CA 1
ATOM 10867 C C . TYR B 1 652 ? -10.383 0.773 -5.43 1 86.31 652 TYR B C 1
ATOM 10869 O O . TYR B 1 652 ? -11.555 0.782 -5.805 1 86.31 652 TYR B O 1
ATOM 10877 N N . GLN B 1 653 ? -9.719 -0.326 -5.383 1 89.69 653 GLN B N 1
ATOM 10878 C CA . GLN B 1 653 ? -10.289 -1.619 -5.734 1 89.69 653 GLN B CA 1
ATOM 10879 C C . GLN B 1 653 ? -11.266 -2.1 -4.66 1 89.69 653 GLN B C 1
ATOM 10881 O O . GLN B 1 653 ? -12.305 -2.68 -4.973 1 89.69 653 GLN B O 1
ATOM 10886 N N . CYS B 1 654 ? -10.875 -1.791 -3.436 1 85.94 654 CYS B N 1
ATOM 10887 C CA . CYS B 1 654 ? -11.688 -2.23 -2.307 1 85.94 654 CYS B CA 1
ATOM 10888 C C . CYS B 1 654 ? -13.031 -1.517 -2.295 1 85.94 654 CYS B C 1
ATOM 10890 O O . CYS B 1 654 ? -13.992 -1.996 -1.683 1 85.94 654 CYS B O 1
ATOM 10892 N N . SER B 1 655 ? -13.102 -0.404 -2.955 1 84.25 655 SER B N 1
ATOM 10893 C CA . SER B 1 655 ? -14.328 0.381 -2.975 1 84.25 655 SER B CA 1
ATOM 10894 C C . SER B 1 655 ? -15.32 -0.172 -3.992 1 84.25 655 SER B C 1
ATOM 10896 O O . SER B 1 655 ? -16.516 0.164 -3.957 1 84.25 655 SER B O 1
ATOM 10898 N N . LEU B 1 656 ? -14.906 -1.061 -4.832 1 88.06 656 LEU B N 1
ATOM 10899 C CA . LEU B 1 656 ? -15.773 -1.658 -5.84 1 88.06 656 LEU B CA 1
ATOM 10900 C C . LEU B 1 656 ? -16.609 -2.789 -5.242 1 88.06 656 LEU B C 1
ATOM 10902 O O . LEU B 1 656 ? -16.172 -3.439 -4.285 1 88.06 656 LEU B O 1
ATOM 10906 N N . ARG B 1 657 ? -17.781 -2.934 -5.84 1 86.94 657 ARG B N 1
ATOM 10907 C CA . ARG B 1 657 ? -18.562 -4.117 -5.48 1 86.94 657 ARG B CA 1
ATOM 10908 C C . ARG B 1 657 ? -17.812 -5.395 -5.855 1 86.94 657 ARG B C 1
ATOM 10910 O O . ARG B 1 657 ? -17.109 -5.43 -6.863 1 86.94 657 ARG B O 1
ATOM 10917 N N . PRO B 1 658 ? -17.984 -6.461 -5.074 1 89.69 658 PRO B N 1
ATOM 10918 C CA . PRO B 1 658 ? -17.266 -7.711 -5.328 1 89.69 658 PRO B CA 1
ATOM 10919 C C . PRO B 1 658 ? -17.453 -8.219 -6.758 1 89.69 658 PRO B C 1
ATOM 10921 O O . PRO B 1 658 ? -16.484 -8.695 -7.371 1 89.69 658 PRO B O 1
ATOM 10924 N N . GLY B 1 659 ? -18.672 -8.086 -7.324 1 91.06 659 GLY B N 1
ATOM 10925 C CA . GLY B 1 659 ? -18.922 -8.523 -8.688 1 91.06 659 GLY B CA 1
ATOM 10926 C C . GLY B 1 659 ? -18.141 -7.742 -9.719 1 91.06 659 GLY B C 1
ATOM 10927 O O . GLY B 1 659 ? -17.625 -8.32 -10.68 1 91.06 659 GLY B O 1
ATOM 10928 N N . THR B 1 660 ? -18.062 -6.461 -9.531 1 93.06 660 THR B N 1
ATOM 10929 C CA . THR B 1 660 ? -17.312 -5.602 -10.438 1 93.06 660 THR B CA 1
ATOM 10930 C C . THR B 1 660 ? -15.812 -5.859 -10.312 1 93.06 660 THR B C 1
ATOM 10932 O O . THR B 1 660 ? -15.094 -5.855 -11.312 1 93.06 660 THR B O 1
ATOM 10935 N N . LEU B 1 661 ? -15.391 -6.027 -9.094 1 94.81 661 LEU B N 1
ATOM 10936 C CA . LEU B 1 661 ? -13.977 -6.316 -8.867 1 94.81 661 LEU B CA 1
ATOM 10937 C C . LEU B 1 661 ? -13.57 -7.621 -9.547 1 94.81 661 LEU B C 1
ATOM 10939 O O . LEU B 1 661 ? -12.516 -7.699 -10.172 1 94.81 661 LEU B O 1
ATOM 10943 N N . GLU B 1 662 ? -14.375 -8.648 -9.375 1 96.69 662 GLU B N 1
ATOM 10944 C CA . GLU B 1 662 ? -14.117 -9.906 -10.062 1 96.69 662 GLU B CA 1
ATOM 10945 C C . GLU B 1 662 ? -14.031 -9.711 -11.57 1 96.69 662 GLU B C 1
ATOM 10947 O O . GLU B 1 662 ? -13.148 -10.266 -12.227 1 96.69 662 GLU B O 1
ATOM 10952 N N . ALA B 1 663 ? -14.969 -8.883 -12.102 1 97.44 663 ALA B N 1
ATOM 10953 C CA . ALA B 1 663 ? -15 -8.617 -13.539 1 97.44 663 ALA B CA 1
ATOM 10954 C C . ALA B 1 663 ? -13.703 -7.965 -14 1 97.44 663 ALA B C 1
ATOM 10956 O O . ALA B 1 663 ? -13.148 -8.344 -15.039 1 97.44 663 ALA B O 1
ATOM 10957 N N . VAL B 1 664 ? -13.219 -7.027 -13.234 1 96.94 664 VAL B N 1
ATOM 10958 C CA . VAL B 1 664 ? -12.016 -6.289 -13.609 1 96.94 664 VAL B CA 1
ATOM 10959 C C . VAL B 1 664 ? -10.805 -7.219 -13.562 1 96.94 664 VAL B C 1
ATOM 10961 O O . VAL B 1 664 ? -10 -7.242 -14.492 1 96.94 664 VAL B O 1
ATOM 10964 N N . ILE B 1 665 ? -10.648 -8.016 -12.562 1 96.75 665 ILE B N 1
ATOM 10965 C CA . ILE B 1 665 ? -9.484 -8.867 -12.352 1 96.75 665 ILE B CA 1
ATOM 10966 C C . ILE B 1 665 ? -9.469 -9.992 -13.383 1 96.75 665 ILE B C 1
ATOM 10968 O O . ILE B 1 665 ? -8.438 -10.266 -14 1 96.75 665 ILE B O 1
ATOM 10972 N N . CYS B 1 666 ? -10.602 -10.656 -13.555 1 97.88 666 CYS B N 1
ATOM 10973 C CA . CYS B 1 666 ? -10.688 -11.75 -14.516 1 97.88 666 CYS B CA 1
ATOM 10974 C C . CYS B 1 666 ? -10.5 -11.25 -15.938 1 97.88 666 CYS B C 1
ATOM 10976 O O . CYS B 1 666 ? -9.75 -11.844 -16.719 1 97.88 666 CYS B O 1
ATOM 10978 N N . ALA B 1 667 ? -11.172 -10.133 -16.25 1 97.31 667 ALA B N 1
ATOM 10979 C CA . ALA B 1 667 ? -11.062 -9.594 -17.594 1 97.31 667 ALA B CA 1
ATOM 10980 C C . ALA B 1 667 ? -9.633 -9.172 -17.906 1 97.31 667 ALA B C 1
ATOM 10982 O O . ALA B 1 667 ? -9.172 -9.281 -19.047 1 97.31 667 ALA B O 1
ATOM 10983 N N . LYS B 1 668 ? -8.969 -8.633 -16.938 1 95.94 668 LYS B N 1
ATOM 10984 C CA . LYS B 1 668 ? -7.574 -8.258 -17.141 1 95.94 668 LYS B CA 1
ATOM 10985 C C . LYS B 1 668 ? -6.742 -9.445 -17.594 1 95.94 668 LYS B C 1
ATOM 10987 O O . LYS B 1 668 ? -5.898 -9.32 -18.484 1 95.94 668 LYS B O 1
ATOM 10992 N N . ASP B 1 669 ? -6.949 -10.539 -16.984 1 95.5 669 ASP B N 1
ATOM 10993 C CA . ASP B 1 669 ? -6.242 -11.766 -17.359 1 95.5 669 ASP B CA 1
ATOM 10994 C C . ASP B 1 669 ? -6.66 -12.234 -18.75 1 95.5 669 ASP B C 1
ATOM 10996 O O . ASP B 1 669 ? -5.809 -12.578 -19.562 1 95.5 669 ASP B O 1
ATOM 11000 N N . TRP B 1 670 ? -7.965 -12.234 -19.016 1 96.69 670 TRP B N 1
ATOM 11001 C CA . TRP B 1 670 ? -8.523 -12.844 -20.219 1 96.69 670 TRP B CA 1
ATOM 11002 C C . TRP B 1 670 ? -8.172 -12.016 -21.453 1 96.69 670 TRP B C 1
ATOM 11004 O O . TRP B 1 670 ? -7.965 -12.562 -22.531 1 96.69 670 TRP B O 1
ATOM 11014 N N . LEU B 1 671 ? -8.086 -10.727 -21.266 1 93.75 671 LEU B N 1
ATOM 11015 C CA . LEU B 1 671 ? -7.816 -9.82 -22.391 1 93.75 671 LEU B CA 1
ATOM 11016 C C . LEU B 1 671 ? -6.398 -10.016 -22.922 1 93.75 671 LEU B C 1
ATOM 11018 O O . LEU B 1 671 ? -6.094 -9.617 -24.047 1 93.75 671 LEU B O 1
ATOM 11022 N N . GLN B 1 672 ? -5.582 -10.586 -22.141 1 87.38 672 GLN B N 1
ATOM 11023 C CA . GLN B 1 672 ? -4.211 -10.82 -22.578 1 87.38 672 GLN B CA 1
ATOM 11024 C C . GLN B 1 672 ? -4.156 -11.914 -23.641 1 87.38 672 GLN B C 1
ATOM 11026 O O . GLN B 1 672 ? -3.191 -12 -24.406 1 87.38 672 GLN B O 1
ATOM 11031 N N . PHE B 1 673 ? -5.105 -12.844 -23.578 1 81.69 673 PHE B N 1
ATOM 11032 C CA . PHE B 1 673 ? -5.098 -13.984 -24.484 1 81.69 673 PHE B CA 1
ATOM 11033 C C . PHE B 1 673 ? -5.941 -13.703 -25.719 1 81.69 673 PHE B C 1
ATOM 11035 O O . PHE B 1 673 ? -5.852 -14.422 -26.719 1 81.69 673 PHE B O 1
ATOM 11042 N N . GLY B 1 674 ? -7.004 -12.945 -25.422 1 59.44 674 GLY B N 1
ATOM 11043 C CA . GLY B 1 674 ? -7.961 -12.68 -26.5 1 59.44 674 GLY B CA 1
ATOM 11044 C C . GLY B 1 674 ? -7.316 -12.125 -27.75 1 59.44 674 GLY B C 1
ATOM 11045 O O . GLY B 1 674 ? -6.121 -11.828 -27.766 1 59.44 674 GLY B O 1
ATOM 11046 N N . THR B 1 675 ? -8.297 -11.305 -28.453 1 44.97 675 THR B N 1
ATOM 11047 C CA . THR B 1 675 ? -8.633 -11.188 -29.859 1 44.97 675 THR B CA 1
ATOM 11048 C C . THR B 1 675 ? -7.57 -10.391 -30.609 1 44.97 675 THR B C 1
ATOM 11050 O O . THR B 1 675 ? -7.285 -9.242 -30.266 1 44.97 675 THR B O 1
ATOM 11053 N N . GLN B 1 676 ? -6.609 -11 -31.062 1 38.34 676 GLN B N 1
ATOM 11054 C CA . GLN B 1 676 ? -6.117 -10.469 -32.312 1 38.34 676 GLN B CA 1
ATOM 11055 C C . GLN B 1 676 ? -7.191 -9.656 -33.031 1 38.34 676 GLN B C 1
ATOM 11057 O O . GLN B 1 676 ? -8.047 -10.211 -33.719 1 38.34 676 GLN B O 1
ATOM 11062 N N . HIS B 1 677 ? -7.898 -8.891 -32.469 1 35.03 677 HIS B N 1
ATOM 11063 C CA . HIS B 1 677 ? -8.688 -8.062 -33.375 1 35.03 677 HIS B CA 1
ATOM 11064 C C . HIS B 1 677 ? -7.918 -7.75 -34.656 1 35.03 677 HIS B C 1
ATOM 11066 O O . HIS B 1 677 ? -6.695 -7.605 -34.625 1 35.03 677 HIS B O 1
ATOM 11072 N N . SER B 1 678 ? -8.547 -8.047 -35.781 1 32.22 678 SER B N 1
ATOM 11073 C CA . SER B 1 678 ? -8.18 -7.609 -37.125 1 32.22 678 SER B CA 1
ATOM 11074 C C . SER B 1 678 ? -7.613 -6.195 -37.125 1 32.22 678 SER B C 1
ATOM 11076 O O . SER B 1 678 ? -8.156 -5.309 -36.438 1 32.22 678 SER B O 1
ATOM 11078 N N . PRO B 1 679 ? -6.43 -6 -37.438 1 31.62 679 PRO B N 1
ATOM 11079 C CA . PRO B 1 679 ? -5.984 -4.629 -37.719 1 31.62 679 PRO B CA 1
ATOM 11080 C C . PRO B 1 679 ? -7.113 -3.721 -38.188 1 31.62 679 PRO B C 1
ATOM 11082 O O . PRO B 1 679 ? -7.887 -4.105 -39.062 1 31.62 679 PRO B O 1
ATOM 11085 N N . SER B 1 680 ? -7.727 -3.045 -37.406 1 31.38 680 SER B N 1
ATOM 11086 C CA . SER B 1 680 ? -8.641 -2.08 -38 1 31.38 680 SER B CA 1
ATOM 11087 C C . SER B 1 680 ? -8.047 -1.477 -39.281 1 31.38 680 SER B C 1
ATOM 11089 O O . SER B 1 680 ? -6.824 -1.45 -39.438 1 31.38 680 SER B O 1
ATOM 11091 N N . MET B 1 681 ? -8.859 -1.289 -40.312 1 30.94 681 MET B N 1
ATOM 11092 C CA . MET B 1 681 ? -8.625 -0.631 -41.594 1 30.94 681 MET B CA 1
ATOM 11093 C C . MET B 1 681 ? -7.875 0.685 -41.406 1 30.94 681 MET B C 1
ATOM 11095 O O . MET B 1 681 ? -7.508 1.343 -42.375 1 30.94 681 MET B O 1
ATOM 11099 N N . LEU B 1 682 ? -8.039 1.271 -40.25 1 32.62 682 LEU B N 1
ATOM 11100 C CA . LEU B 1 682 ? -7.379 2.57 -40.188 1 32.62 682 LEU B CA 1
ATOM 11101 C C . LEU B 1 682 ? -5.863 2.416 -40.219 1 32.62 682 LEU B C 1
ATOM 11103 O O . LEU B 1 682 ? -5.145 3.361 -40.562 1 32.62 682 LEU B O 1
ATOM 11107 N N . ASP B 1 683 ? -5.324 1.305 -39.719 1 33.03 683 ASP B N 1
ATOM 11108 C CA . ASP B 1 683 ? -3.898 1.128 -39.969 1 33.03 683 ASP B CA 1
ATOM 11109 C C . ASP B 1 683 ? -3.607 1.053 -41.469 1 33.03 683 ASP B C 1
ATOM 11111 O O . ASP B 1 683 ? -2.447 1.099 -41.875 1 33.03 683 ASP B O 1
ATOM 11115 N N . MET B 1 684 ? -4.531 0.735 -42.312 1 29.86 684 MET B N 1
ATOM 11116 C CA . MET B 1 684 ? -4.32 0.785 -43.75 1 29.86 684 MET B CA 1
ATOM 11117 C C . MET B 1 684 ? -4.281 2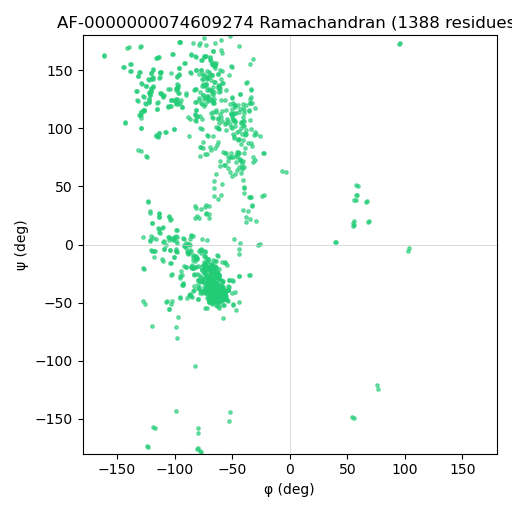.227 -44.25 1 29.86 684 MET B C 1
ATOM 11119 O O . MET B 1 684 ? -4.027 2.475 -45.438 1 29.86 684 MET B O 1
ATOM 11123 N N . ILE B 1 685 ? -4.926 3.195 -43.625 1 29.33 685 ILE B N 1
ATOM 11124 C CA . ILE B 1 685 ? -4.918 4.488 -44.281 1 29.33 685 ILE B CA 1
ATOM 11125 C C . ILE B 1 685 ? -3.604 5.211 -44 1 29.33 685 ILE B C 1
ATOM 11127 O O . ILE B 1 685 ? -3.482 5.918 -43 1 29.33 685 ILE B O 1
ATOM 11131 N N . SER B 1 686 ? -2.469 4.52 -43.688 1 27.61 686 SER B N 1
ATOM 11132 C CA . SER B 1 686 ? -1.252 5.32 -43.781 1 27.61 686 SER B CA 1
ATOM 11133 C C . SER B 1 686 ? -1.192 6.102 -45.094 1 27.61 686 SER B C 1
ATOM 11135 O O . SER B 1 686 ? -1.371 5.531 -46.156 1 27.61 686 SER B O 1
ATOM 11137 N N . PRO B 1 687 ? -1.428 7.387 -45.031 1 27.14 687 PRO B N 1
ATOM 11138 C CA . PRO B 1 687 ? -1.235 8.195 -46.25 1 27.14 687 PRO B CA 1
ATOM 11139 C C . PRO B 1 687 ? 0.038 7.828 -47 1 27.14 687 PRO B C 1
ATOM 11141 O O . PRO B 1 687 ? 1.049 7.48 -46.375 1 27.14 687 PRO B O 1
ATOM 11144 N N . LEU B 1 688 ? -0.019 7.328 -48.219 1 26.19 688 LEU B N 1
ATOM 11145 C CA . LEU B 1 688 ? 0.813 7.48 -49.406 1 26.19 688 LEU B CA 1
ATOM 11146 C C . LEU B 1 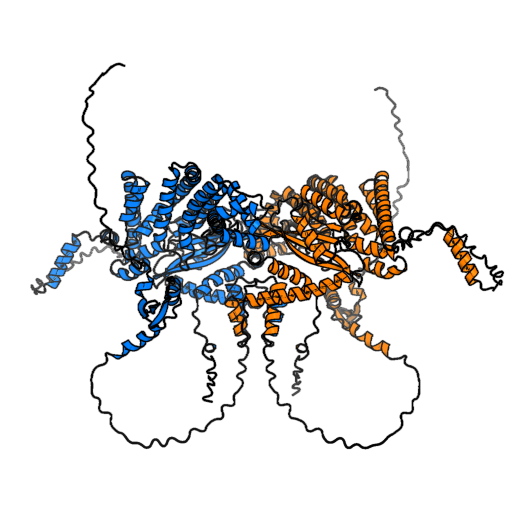688 ? 1.309 8.914 -49.531 1 26.19 688 LEU B C 1
ATOM 11148 O O . LEU B 1 688 ? 0.729 9.711 -50.281 1 26.19 688 LEU B O 1
ATOM 11152 N N . ILE B 1 689 ? 1.379 9.828 -48.594 1 24.19 689 ILE B N 1
ATOM 11153 C CA . ILE B 1 689 ? 2.037 11.094 -48.906 1 24.19 689 ILE B CA 1
ATOM 11154 C C . ILE B 1 689 ? 3.424 10.828 -49.5 1 24.19 689 ILE B C 1
ATOM 11156 O O . ILE B 1 689 ? 4.27 10.211 -48.844 1 24.19 689 ILE B O 1
ATOM 11160 N N . VAL B 1 690 ? 3.539 10.992 -50.875 1 22.36 690 VAL B N 1
ATOM 11161 C CA . VAL B 1 690 ? 4.438 11.133 -52.031 1 22.36 690 VAL B CA 1
ATOM 11162 C C . VAL B 1 690 ? 5.539 12.133 -51.688 1 22.36 690 VAL B C 1
ATOM 11164 O O . VAL B 1 690 ? 5.262 13.312 -51.469 1 22.36 690 VAL B O 1
ATOM 11167 N N . LYS B 1 691 ? 6.539 11.75 -50.969 1 23.34 691 LYS B N 1
ATOM 11168 C CA . LYS B 1 691 ? 7.82 12.414 -51.156 1 23.34 691 LYS B CA 1
ATOM 11169 C C . LYS B 1 691 ? 8.117 12.602 -52.656 1 23.34 691 LYS B C 1
ATOM 11171 O O . LYS B 1 691 ? 8.359 11.625 -53.375 1 23.34 691 LYS B O 1
ATOM 11176 N N . LYS B 1 692 ? 7.43 13.523 -53.281 1 24.22 692 LYS B N 1
ATOM 11177 C CA . LYS B 1 692 ? 8.062 14.109 -54.469 1 24.22 692 LYS B CA 1
ATOM 11178 C C . LYS B 1 692 ? 9.508 14.508 -54.188 1 24.22 692 LYS B C 1
ATOM 11180 O O . LYS B 1 692 ? 9.773 15.227 -53.219 1 24.22 692 LYS B O 1
ATOM 11185 N N . GLU B 1 693 ? 10.461 13.727 -54.625 1 22.42 693 GLU B N 1
ATOM 11186 C CA . GLU B 1 693 ? 11.828 14 -55.031 1 22.42 693 GLU B CA 1
ATOM 11187 C C . GLU B 1 693 ? 11.914 15.305 -55.844 1 22.42 693 GLU B C 1
ATOM 11189 O O . GLU B 1 693 ? 11.289 15.438 -56.875 1 22.42 693 GLU B O 1
ATOM 11194 N N . GLU B 1 694 ? 11.75 16.453 -55.188 1 21.38 694 GLU B N 1
ATOM 11195 C CA . GLU B 1 694 ? 12.305 17.656 -55.812 1 21.38 694 GLU B CA 1
ATOM 11196 C C . GLU B 1 694 ? 13.727 17.406 -56.312 1 21.38 694 GLU B C 1
ATOM 11198 O O . GLU B 1 694 ? 14.641 17.219 -55.5 1 21.38 694 GLU B O 1
ATOM 11203 N N . ASN B 1 695 ? 13.867 16.5 -57.281 1 21.67 695 ASN B N 1
ATOM 11204 C CA . ASN B 1 695 ? 14.922 16.531 -58.281 1 21.67 695 ASN B CA 1
ATOM 11205 C C . ASN B 1 695 ? 15.062 17.906 -58.906 1 21.67 695 ASN B C 1
ATOM 11207 O O . ASN B 1 695 ? 15.883 18.109 -59.812 1 21.67 695 ASN B O 1
ATOM 11211 N N . LEU B 1 696 ? 14.438 19.016 -58.594 1 21.08 696 LEU B N 1
ATOM 11212 C CA . LEU B 1 696 ? 15.172 20.094 -59.219 1 21.08 696 LEU B CA 1
ATOM 11213 C C . LEU B 1 696 ? 16.406 20.469 -58.406 1 21.08 696 LEU B C 1
ATOM 11215 O O . LEU B 1 696 ? 16.359 20.547 -57.188 1 21.08 696 LEU B O 1
#

Nearest PDB structures (foldseek):
  4d1q-assembly1_H-2  TM=6.437E-01  e=8.779E-14  Musca domestica
  6dww-assembly1_A  TM=6.636E-01  e=4.729E-13  Musca domestica
  6mfr-assembly1_A  TM=4.197E-01  e=1.604E+00  Homo sapiens
  4d1q-assembly1_H-2  TM=6.473E-01  e=1.153E-13  Musca domestica
  6dww-assembly1_A  TM=6.582E-01  e=2.753E-13  Musca domestica

Solvent-accessible surface area (backbone atoms only — not comparable to full-atom values): 80445 Å² total; per-residue (Å²): 141,80,89,75,87,80,78,89,76,88,82,88,82,89,90,82,85,79,84,74,80,77,75,78,78,76,78,74,76,82,74,73,78,72,81,78,58,74,54,58,80,47,32,47,78,44,75,79,50,101,48,30,33,29,32,24,31,75,77,68,65,48,73,39,82,33,27,63,62,94,48,71,53,74,66,62,68,59,42,45,49,66,68,65,54,72,52,66,64,76,71,59,65,74,69,59,72,76,64,65,74,82,81,78,83,78,83,79,81,76,79,86,75,81,81,74,72,74,75,84,79,78,80,73,79,76,68,81,64,78,74,70,76,72,83,54,63,69,58,44,51,50,33,47,34,49,22,30,35,68,66,68,45,62,73,58,49,61,72,34,67,42,51,46,50,30,50,35,69,60,25,74,84,59,73,81,59,52,56,66,57,42,54,51,49,39,48,50,52,24,53,53,51,51,53,54,51,52,53,52,63,70,53,30,80,57,41,35,18,38,27,44,35,68,32,40,42,64,54,70,37,28,32,38,38,34,31,39,20,25,36,39,75,85,53,43,83,44,79,44,61,72,46,48,40,82,22,64,49,67,84,44,54,62,40,57,50,60,54,52,51,50,49,25,60,74,68,69,32,62,88,33,63,56,34,40,27,33,34,55,90,73,43,46,72,62,28,48,52,47,47,49,56,57,42,48,71,65,39,68,73,39,66,86,51,64,40,56,38,55,62,18,51,43,58,54,49,34,52,44,49,49,49,52,49,59,75,42,42,67,60,51,49,41,52,51,50,44,50,44,63,29,69,73,35,72,69,44,39,52,51,49,51,52,48,33,57,74,67,63,59,89,66,91,68,73,86,52,83,30,35,76,55,24,55,59,42,42,46,51,27,50,49,44,48,59,69,40,43,68,47,53,66,48,38,45,78,80,36,82,83,54,83,55,72,69,57,71,69,53,51,52,51,50,50,50,50,42,55,55,46,45,57,51,48,62,56,52,50,57,53,58,43,93,60,79,66,50,22,34,59,50,35,58,41,53,47,49,51,53,50,52,27,53,53,34,38,70,42,89,49,62,73,47,15,66,58,26,37,65,48,31,58,56,48,50,53,54,44,68,73,44,46,61,60,29,45,58,18,30,33,63,30,59,53,47,24,65,60,49,49,39,50,54,32,23,73,76,59,33,64,69,57,10,48,53,51,40,50,51,47,52,50,52,50,49,53,52,50,50,54,53,52,58,68,69,47,74,72,75,76,77,75,76,72,81,74,67,83,80,72,72,72,73,71,71,76,72,68,74,68,65,73,74,69,82,64,77,60,61,62,59,55,45,48,50,49,46,43,57,49,50,66,70,43,74,72,66,50,61,63,57,48,59,70,68,45,79,66,46,75,87,60,98,70,61,57,61,55,53,40,66,74,39,30,82,81,25,56,64,56,32,47,52,40,44,43,43,30,30,36,63,58,49,55,65,53,53,91,49,47,44,38,71,64,78,51,65,57,52,71,73,56,68,71,43,54,66,70,56,42,25,31,39,56,35,36,37,54,49,60,72,73,50,77,78,60,70,77,56,68,68,74,67,61,60,79,85,76,78,82,81,70,70,94,116,143,77,89,77,86,82,80,86,71,81,74,83,72,85,78,85,78,76,75,74,77,74,76,76,79,73,80,74,76,81,72,71,79,70,83,76,59,74,53,59,80,46,32,48,78,43,77,79,50,100,50,29,32,29,33,25,31,74,77,69,66,47,74,39,83,35,27,62,62,94,48,71,53,75,67,61,67,57,41,46,50,65,67,64,56,71,53,65,65,78,72,57,63,77,65,58,75,72,60,71,73,76,80,80,81,76,80,78,80,78,79,86,73,82,71,81,78,73,73,83,79,76,79,73,79,75,68,83,65,78,75,71,75,73,84,53,64,67,59,43,50,51,34,47,32,47,22,30,35,69,68,68,46,61,74,60,48,60,70,34,66,43,50,46,52,31,48,33,67,61,24,73,85,58,74,82,60,50,55,66,56,42,52,51,49,39,48,51,51,24,53,54,50,48,53,53,50,51,53,51,62,70,54,30,81,58,42,35,18,38,27,44,36,70,34,38,43,64,54,70,38,28,32,38,37,34,31,38,20,27,35,40,76,85,54,43,85,44,79,42,59,72,45,49,39,83,21,62,48,67,84,43,52,61,41,58,51,61,56,53,52,50,51,26,58,74,68,70,34,59,88,31,63,55,34,39,26,33,35,54,90,74,43,45,71,62,28,48,50,47,48,50,55,56,42,49,70,64,38,68,73,39,65,87,52,64,40,57,37,56,60,19,51,44,58,52,50,35,52,46,50,50,51,53,49,58,75,42,41,67,60,51,48,41,51,51,50,43,50,45,64,30,70,72,36,71,70,44,39,51,51,49,51,51,47,34,56,73,66,63,59,88,65,90,68,72,86,54,84,31,35,76,55,25,56,59,42,42,45,50,26,50,48,44,47,61,70,41,43,67,49,54,66,50,38,45,80,79,34,81,85,54,82,56,72,68,58,68,70,52,51,51,51,50,50,51,50,40,55,55,43,46,55,52,47,62,56,51,50,57,54,60,44,92,60,80,66,49,23,34,60,50,36,59,42,53,48,50,51,54,51,52,27,53,54,36,38,68,41,88,48,62,73,46,14,66,56,25,37,64,47,31,58,57,49,48,55,53,45,70,73,42,46,62,60,28,46,56,18,30,34,63,31,59,53,47,26,65,59,49,51,39,50,53,33,24,73,75,60,34,65,68,58,11,48,53,51,40,50,50,46,52,51,52,50,50,54,53,49,50,52,51,52,58,67,71,47,72,71,74,76,76,73,76,73,82,74,65,82,79,70,73,72,72,69,73,72,73,67,76,68,64,74,74,68,81,62,77,59,62,61,59,56,43,48,50,50,46,42,56,50,50,66,70,43,74,73,67,51,62,63,54,47,59,70,68,45,78,67,44,74,88,61,99,69,61,57,61,56,51,38,65,72,39,29,83,83,25,56,64,55,33,48,52,41,43,44,42,30,30,36,61,56,49,53,64,53,55,90,49,46,44,37,71,63,79,52,67,59,52,72,73,57,67,70,43,56,66,71,57,43,25,31,40,59,36,36,35,55,48,61,72,71,51,74,79,63,70,78,57,68,65,75,67,61,59,79,83,76,73,80,71,77,77,77,117

Radius of gyration: 45.12 Å; Cα contacts (8 Å, |Δi|>4): 1596; chains: 2; bounding box: 132×162×158 Å

Foldseek 3Di:
DDDDDDDDDDDDDDDDDDDPPPPPPPPPPPPDDPPPDPLVVQWDWDDPDPFWIWTAGNQQRDIHTQGHHPDGDDCVVSVCCVVVPPSPPPPPPVPPDPPDDDDDDPPDPDDDDDDCVPDDPPPPPPPPPPPPVPDDQVVVLLVVLVVCLQVVNFLQVLVDPVSVVVVCVVPVPHDGDHSVVSLVSLVVLLVVLLVVVLVFLVQAPAFKEKEWAKAAEPVRKIKIWIWIWFQTPVLDTDIATQWIGIQGHLPDLQSCVVVVVCSCVVSVRLARYAAYEYACVRHPPSNLVVNVVSNCVRYVPNLNCLRYHHHFPLQLLLVLLVLLCVVLVPLLVLLLVLLCVQPVDPVSVVLLVVLCVVVVQDADDGADHADPQFSVRSLVNLVRCLSCLVSLQCSCVVPVPDDSRDDPVSSVLSVLSSVLVVLSCVLLCQQLDPGGFWLQSNLVSLLSNLVVLVVQCPDPDCSRVVSRVVSNVSSVVSCVSNVLLNQLLNLLALQCHLNVQLVSLCVNPNNPRSVVSSVVSVVSNVVLLVVLVVVPDPDPPPPPPPPDPDPPPPPPPPPPPDPPPPPVPVVVVVVVVVVVVVVPPPPDALSRVSRPDDGDDPDDDDSSVVLVVCCVVPVSVSNVNRSSRRSRSHNDHSVCSRGNDGHYDDPSLVPDDSVSSRSSNSSNRSVVVDDPPDPPCVVVPPDPPDDPPPPD/DDDDDDDPPPPDDDDDDPPPPPPDPPPPPPPDPPPPDPLVVQWDWDDPDPFWIWTAGNQQRDIHTQGHHPDGDDCVVSVCVVVVPPSPPVPPPVPPDPDDDDDDDPPPPDDDDDPPPPDDPPPPPPPVPPPPVPDDQVVVLLVVLVVCLQVVNFLQVLVDPVSVVVVCVVPVPHDGDHSVVSLVSLVVLLVVLLVVVLVFLVQAPAFKEKEWAKAAEPVRKIKIWIWIWFQTPVLDTDIATQWIGIQGHLPDLQRCVVVVVCSCVVSVRLARYAAYEYACVRHPPSNLVVNVVSNCVRHVPNLSCLRYHHHFPLQLLLVLLVLLCVVLVPLLVLLLVLLCVQPVDPVSVVLLVVLCVVVVQDADDGADHADPQFSVRSLVNLVRCLSCLVSLQCSCVVPVPDDSRDDPVSSVLSVLSSVLVVLSCVLLCQQLDPGGFWLQSNLVSLLSNLVVLVVQCPDPDCSRVVSRVVSNVSSVVSCVSNVLLNLLLNLLQLQCHLNVQLVSLCVNPNNPVSVVSSVVSVVSNVVVLVVLVVVPDPDPPPPPPPPDPPPPPPPPPPPPPDPPPPPVPVVVVVVVVVVVVVVPPPPDALSRVSRPDDGDDPDDDDSSVVLVVCCVVPVSVSNVNRSSRRSRSHNDHSVCSRGNDGHYDDPSLVPDDSVSSRSSNSSNRSVVVDDPPDPPCVVVPPDPPDPPPPPD

pLDDT: mean 77.07, std 26.8, range [14.36, 98.5]

Organism: Saponaria officinalis (NCBI:txid3572)

Sequence (1392 aa):
MNGIIEDAIVPVDGINAHQNSIVTSEVHPNNRRRKKSEVWQYFTIEPVSEDCTRARCNQCNRSFVYINGKKQSGTSHLRRHIMSGTCHLKRVEQKTVEQKTDGLFPYTPSPQNGAITAPPRKRCRASPGSVTVALDQDRCIHDLATMIIRHDYPTDMVEHSGFIDFARTLQLHFSMTSFNSVQSEILTIYRSEKRSLTNILAEIPGRVSLTIESWTTDQNVGYAMLTGHFVDADWNLQRRVLNFLVVPFLESEVAYNNAIVTCLSEWKLESRLFALTLDKSFANEAVVRNIRGLLSISNPHMLNGHFLTEHCYARVISRLAQEALSSMREVVGKVRDSVKFVKCLESREQTFKKLTQQLQVPCTENLVLDYQDKWDSTYHMLSTACELKEVFSCLDMSDANYDFTLPMDDWKCIKALCACLKLFYDSTNILMAETYPAAHIYFHEVYKIQFELAHGAFSDDPVISDLVRPLSEKFDVYWRYCCVVLAMAVVMDPRYKLKLVRFTLSKLYGDDEGDIWATTIDESLHDLYFEYVAQTLPLPSIHVDQRYDGFIKAESLKDELAPPSPSGDNISDFDVYISEFSSNSQMKSELDQYLDEDLLPRDELDVIDWWKFNRIKYPTLSKMAADLLSIPFSTVHRESVFDTKSRKLESYQCSLRPGTLEAVICAKDWLQFGTQHSPSMLDMISPLIVKKEENLMNGIIEDAIVPVDGINAHQNSIVTSEVHPNNRRRKKSEVWQYFTIEPVSEDCTRARCNQCNRSFVYINGKKQSGTSHLRRHIMSGTCHLKRVEQKTVEQKTDGLFPYTPSPQNGAITAPPRKRCRASPGSVTVALDQDRCIHDLATMIIRHDYPTDMVEHSGFIDFARTLQLHFSMTSFNSVQSEILTIYRSEKRSLTNILAEIPGRVSLTIESWTTDQNVGYAMLTGHFVDADWNLQRRVLNFLVVPFLESEVAYNNAIVTCLSEWKLESRLFALTLDKSFANEAVVRNIRGLLSISNPHMLNGHFLTEHCYARVISRLAQEALSSMREVVGKVRDSVKFVKCLESREQTFKKLTQQLQVPCTENLVLDYQDKWDSTYHMLSTACELKEVFSCLDMSDANYDFTLPMDDWKCIKALCACLKLFYDSTNILMAETYPAAHIYFHEVYKIQFELAHGAFSDDPVISDLVRPLSEKFDVYWRYCCVVLAMAVVMDPRYKLKLVRFTLSKLYGDDEGDIWATTIDESLHDLYFEYVAQTLPLPSIHVDQRYDGFIKAESLKDELAPPSPSGDNISDFDVYISEFSSNSQMKSELDQYLDEDLLPRDELDVIDWWKFNRIKYPTLSKMAADLLSIPFSTVHRESVFDTKSRKLESYQCSLRPGTLEAVICAKDWLQFGTQHSPSMLDMISPLIVKKEENL

Secondary structure (DSSP, 8-state):
-------------------------------------GGGGTEEEEEEETTEEEEEETTT--EEEEEETTEE--SHHHHHHHHT---GGGGGGGGGGGGTT-----------------------------------HHHHHHHHHHHHHHHT--GGGGG-HHHHHHHHHH-TTPPPPPHHHHHHHHHHHHHHHHHHHHHHHHT-SS-EEEEEEEEE-TTS-EEEEEEEEEE-TT--EEEEEEEEEEES-TTSTTTTHHHHHHHHHHTT-TTTEEEEE--TTT--HHHHHHHHHHHHHH-TTSGGGTTEE-S-HHHHHHHHHHHHHHHTHHHHHHHHHHHHHHHT-HHHHHHHHHHHHHHT----SPP-PPPTTBHHHHHHHHHHHHHTHHHHHHHHHH-TT---PPPHHHHHHHHHHHHHHHHHHHHHGGGGSSSPPPHHHHHHHHHHHHHHHHHHHT-SSHHHHHHHHHHHHHHHHHHHHHHHHHHHHHHTSTTTHHHHHHHHHHHHH-HHHHHHHHHHHHHHHHHHHHHHHHHHS-----------S--------------------HHHHHHHHHHHHHHHS----HHHHHHHSPPPPSSS--HHHHHHHTTTT-HHHHHHHHHHHT--S--S-GGGTTBSS-EE--HHHHTS-HHHHHHHHHHHHHTTTS------TTTT------------/-------------------------------------GGGGTEEEEEEETTEEEEEETTT--EEEEEETTEE--SHHHHHHHHTT--GGGGGGGGGGGSTT-----------------------------------HHHHHHHHHHHHHHHT--GGGGG-HHHHHHHHHH-TTPPPPPHHHHHHHHHHHHHHHHHHHHHHHHT-SS-EEEEEEEEE-TTS-EEEEEEEEEE-TT--EEEEEEEEEEES-TTSTTTTHHHHHHHHHHTT-TTTEEEEE--TTT--HHHHHHHHHHHHHH-TTSGGGTTEE-S-HHHHHHHHHHHHHHHTHHHHHHHHHHHHHHHT-HHHHHHHHHHHHHHT----SPP-PPPTTBHHHHHHHHHHHHHTHHHHHHHHHH-TT---PPPHHHHHHHHHHHHHHHHHHHHHGGGGSSSPPPHHHHHHHHHHHHHHHHHHHT-SSHHHHHHHHHHHHHHHHHHHHHHHHHHHHHHTSTTTHHHHHHHHHHHHH-HHHHHHHHHHHHHHHHHHHHHHHHHHS-----------S--------------------HHHHHHHHHHHHHHHS----HHHHHHHSPPPPSSS--HHHHHHHTTTT-HHHHHHHHHHHT--S--S-GGGTTBSS-EE--HHHHTS-HHHHHHHHHHHHHTTTS------TTTT------------

InterPro domains:
  IPR003656 Zinc finger, BED-type [PF02892] (37-82)
  IPR003656 Zinc finger, BED-type [PS50808] (34-95)
  IPR008906 HAT, C-terminal dimerisation domain [PF05699] (590-671)
  IPR012337 Ribonuclease H-like superfamily [SSF53098] (201-672)
  IPR025525 hAT-like transposase, RNase-H fold [PF14372] (441-532)
  IPR036236 Zinc finger C2H2 superfamily [SSF57667] (37-86)
  IPR052035 Zinc finger BED domain-containing [PTHR46481] (25-672)